Protein AF-A0A8C6MHV3-F1 (afdb_monomer_lite)

Radius of gyration: 61.83 Å; chains: 1; bounding box: 178×112×136 Å

InterPro domains:
  IPR000742 EGF-like domain [SM00181] (736-779)
  IPR000742 EGF-like domain [SM00181] (782-827)
  IPR000742 EGF-like domain [SM00181] (844-886)
  IPR000742 EGF-like domain [SM00181] (901-938)
  IPR000742 EGF-like domain [SM00181] (980-1028)
  IPR000742 EGF-like domain [SM00181] (1046-1090)
  IPR002049 Laminin-type EGF domain [PF00053] (260-309)
  IPR002049 Laminin-type EGF domain [PF00053] (383-432)
  IPR002049 Laminin-type EGF domain [PF00053] (435-475)
  IPR002049 Laminin-type EGF domain [PF00053] (484-522)
  IPR002049 Laminin-type EGF domain [PF00053] (687-732)
  IPR002049 Laminin-type EGF domain [PF00053] (735-776)
  IPR002049 Laminin-type EGF domain [PF00053] (829-885)
  IPR002049 Laminin-type EGF domain [PF00053] (888-937)
  IPR002049 Laminin-type EGF domain [PF00053] (940-989)
  IPR002049 Laminin-type EGF domain [PF00053] (997-1038)
  IPR002049 Laminin-type EGF domain [PF00053] (1045-1085)
  IPR002049 Laminin-type EGF domain [PS01248] (403-437)
  IPR002049 Laminin-type EGF domain [PS01248] (453-486)
  IPR002049 Laminin-type EGF domain [PS01248] (797-831)

Sequence (1279 aa):
SWTLPRLPFVTDSDHEEQCIGSSCHPRVGDLMIGRAAQLSASSTCGLKGPQNYCIIGYLEGQEKCFTCDSRLPYHRNNPNSHHIENIISTSDHTGRRKWWQSENGVHQVSIQLDLEAMFQFSHLVLTFKSFRPAAMLVEQSKDFGQSWKVIRYFAEDCAVHFPSVPDEPAWNIDNVVCDSRYSSPEPSTGGEVVLKALDPVFEIENPNAPEIQNLITLTNIRVNFTRLFTLGDTLLARRRRNPHVKYYYSLYNMVVQGRCFCNGHASRCVPEDRGRGDVHGRCVCQHNTAGKNCERCQEFYNDSPWKPGGQYTSNTCKRCNCHGHSDSCHFDADRYAATSGVSGGVCDDCRHNKTGPQCELCRPFLYQNPQRAMDDPHACIPCDCDPAGSLGDGLCDASSGQCFCKEHVEGQRCDRCKQGFFNLRQDSPTGCQECECHSLGSVGSCDQWTGSCECMPLASGPHCDRCVVSFWGLGNSVFSCSPCECDIGGAHNHTCFPEDGQCHCLPNIVGQHCSDPAHGYFLPSLNYFLYEAEHATPMTGGNSIPPRASSSVSPLWTGLGFVRVVDGAGLVFTVENLPASMEYQLVIHYEPEFTENTNSMPLFPSLDTRLRCFGRQVHSCFVFQMGLIPRIDSVQDFCSQRVLDSYHRFDCIGLAARPGSQDALPKVCEQLIKSLSARIHHGAIACRCNVIGSLRPACSKLGGFCECKPNVIGRCCDTCAPLTFGFGPEGCTRCECDPRGSVSEMCDQVRGQCACRSQIKGRRCDQCQSGLWGFPLCRLCDCNGLSEVCEELTGECVNCREHAAGPSCNRCEVGYYGNPVSGQSCQPCMCPDSLSSGRFFATSCQQDLKSSSVMCFCWEGHTGAHCDQCSPGFYGNLTLPGAHCQPCPCNNNIDPDDRDACDSLTGKCLHCLHNTRGPQCQHCILGYYGNALQSDCKECSCDRRGTEVGHCHQGRPCFCDPTTGQCPCRTRVAGVLCDECEDGSWDLSGALECQACRCDPANSISNICDKVTGQCPCHPGFGGRQCDKCGDSYFGNPDLQCLSCDCNLEGSEHPPCNPETGECLCRAGVAGISCDECAPGYESEFPSCKKCHPCTSLWIQNVTNAQKAAQRMKTFISHHGNNQHPPGSHYWQQMLAMYPKLDALANLTCLSLSKVENMEKLYLQIRIRNSNKVTMDSIDTRQEIKLKLSMCRNRGNLAALEQKVKELSEIKLNQKVRKHSPHQYLSFILFFIFRFYSVLKMEAMEQLLGLKPDICHFVHLKLSRFQFVCLLLSLPYCE

Foldseek 3Di:
DDDDDDDDDDDPDCDDPAPPFFFAFADKFFPLFLQLVQKDKPFFAQCVHKDWFFEPPDLDDDRPIDIAHQVDDPDPVRPRHAGPSQQSDQADPVRDGGKTWGAFPDQKMKIKGFAPAKWFFFKKKFWWAAFAFQWKWKWFAAPRPPDIDTQEIEHCDCCVPPVPFACDDDPDFLHHHYDHPQNDRPPRGRRMDMDGLGDPVDDDPDCPDVSNVVSGMGRMMMMIRRGWDDLPVVVDPDDDDDRRSHIITMTRHMTTMTAAAQLRFAHAADAPDPTDGDHHHAGPGHLQADDRNSPGHHFQQAFAGAHGTDRRGNRRGHGAAQLQQASGWHFAPVVCVVVVNGTRTAGPDGALQFDDRSSQFHHWQWAADPVDDSNDSPRTDGAQADLQFAPPRWTAGRHPSQGHGAQQFDDSRSPAGDQQWADAGSPDNNRTHGALAPCLFFPGGADRHPRATHGAPQFDDRSRHFGDFQWAQQNPDPRRTHGQQAQLQFAPDSGADRYQSAGHGFPQFDDRRSQFGHWQWAFEFQQLAKDWQVPWDKPDDKDDDQDDDDPDDDDQADDRHWIKFFPPIDTHDDDDDFLDDWDWDKDWDKAFDFDDDDDDDDDDDDDDDDDDPDDPGTGIMTTTMMTIGGDPVRQPPRDDPVLVVVCVVQPLVVQRSGPPNPVPRDPSSVSSRSSSRSNSNRGTGGLQADPQFAPDSGADNYNSAGHGAPQFDDSRSPAGHFQWADRGNRHTHGLQADPLFAPDSGADRHQSATHGDPQFDDSRSFWGNWQWADPPVTDGAQQLPQASTADRYQSAGPPGPQQFDDRNSAAGHFQWHFGVNVPTGTHGDPLPHGPVQLLQFARHWYQDPPPRDIAGHGDQQFDDRSSQFGAAQWAWDSVDRNIDTDGQQQLPQFDSNDNQQADRHPSQGDDGHLQADDRNSQFHHFQWADGSNVSPTHGLQADCLFADCVQPDDPDHGGADRYQSAGHGDDQFDDSRSPFGHFQFADSPDPDDGHGLQADPVFAPDSGADRYQSATHGDQQFGDNRSCAGDLQWADHSVPGTHGLLADPLFADPSQADRHPSFGHGDDQFDDRNSFAGDPQFDGDPPCRHHDDPVVVVVCVVLVVQLVVLVVVVVVVVVVPPDDDDPDDPVVVVVVVCVVVSVVSNPDDDDDPVVVVVVVVVVVVVPPDDDDDDDDDDDDDDPDVVDVVDDDDDDDDDPCVVVVPPDDDDDDDDDDDDDDDDDDDDDDPDDDDDDDDDDDDDDDDDDDDDDDDDDDDDDDDDDDDDDDDDDDDDDDDDD

Secondary structure (DSSP, 8-state):
----PPPPPPPS--------SS-B-PPPEETTTT-GGGEEES--TTTTS-EEEE-TT-SSS---EEEE-TTS--BTTBTT---GGGGG-SB-TT-PBP-EEPPTT-S-EEEEEEEEEEEEEEEEEEEESS---SEEEEEEESSSSSS-EEEEEEESSHHHH-TTS--SPPSSTT---B-GGGTSS-STTT-EEEEESS-TTS--S-TTSHHHHHHHEEEEEEEEEEE----SGGG---SSS-GGGG---EEEEEEEEEEE--TTB-S-EE-SSS---S--SEE---TTEESSSS-EEPTT--SS---PPBTTB--PPPPP--TTT-S-EEE-HHHHHHTTTS--EEE-S--TTEESTTS-EEPTTEEE-TTS-TT-TT-EEE----TTTBSTTT-B-TTT--B-B-TTEESTTS-EEPTTEE---TT-SSSSEE----TTTBSS---TTT----BPTTEESTT--EEPTTEE-TTSSTTSSEE----TTTEEEEEE-TTT--EEEPTTEESTTS-EEPTTEEBPPTT-EEEEGGGSEESSS--B------SSS--S-SSS--EEEETT--EE------SS---EEEEEEEEEEE-------PPP----SS----STTEEEEEEEEEEEEEPGGGSTT---HHHHHHHHHTTHHHHHTSTT-GGG--HHHHHHHHHHHHHHHTSPEE----TTTEEEEEE-TBTT-EEEPTTEETTTT-EEPTTEEEEETTEEEE----TTTEEEEEE-TTT--EEEPTTEESTTS-EEPTTEESTTS-EE---TTT-S-B-TTT-PBSS-STTEESTTS-EEPTTEEEEGGGTEEEEE--SBS-GGGT-B-EEEEEE-TTT--EEEEEPTTEESTTS-EE-TTEE--TTSTT---EE--STT-S-TT-TTSB-TTT--BSS--TTEESTTS-EEPTTEEEEGGGTEEEE----TTTB-TTTS-TTSPPP--TTT----B-TTEESTTS-EEPTTEE-TTSSSS-EE----TTTBS-S---TTT----BPTTEESTTS-EE-TTEEEETTTEEEE----TTTEEEEEE-TTT--EEE-TTEESTTS-EEPBTB-S-TTT-PBPPTTHHHHHHHHHHHHHHHHHHHHHHHHGGGS---TT-HHHHHHHHHHHHHHHHHT-PPPPGGGTHHHHHHHTTT--S-------------S--SSSSSS-------TTSTTTSSS------------------------------------------------------------------------

Organism: Nothobranchius furzeri (NCBI:txid105023)

Structure (mmCIF, N/CA/C/O backbone):
data_AF-A0A8C6MHV3-F1
#
_entry.id   AF-A0A8C6MHV3-F1
#
loop_
_atom_site.group_PDB
_atom_site.id
_atom_site.type_symbol
_atom_site.label_atom_id
_atom_site.label_alt_id
_atom_site.label_comp_id
_atom_site.label_asym_id
_atom_site.label_entity_id
_atom_site.label_seq_id
_atom_site.pdbx_PDB_ins_code
_atom_site.Cartn_x
_atom_site.Cartn_y
_atom_site.Cartn_z
_atom_site.occupancy
_atom_site.B_iso_or_equiv
_atom_site.auth_seq_id
_atom_site.auth_comp_id
_atom_site.auth_asym_id
_atom_site.auth_atom_id
_atom_site.pdbx_PDB_model_num
ATOM 1 N N . SER A 1 1 ? -44.857 58.682 -9.920 1.00 34.38 1 SER A N 1
ATOM 2 C CA . SER A 1 1 ? -43.940 57.523 -9.992 1.00 34.38 1 SER A CA 1
ATOM 3 C C . SER A 1 1 ? -42.535 58.016 -9.656 1.00 34.38 1 SER A C 1
ATOM 5 O O . SER A 1 1 ? -42.268 59.186 -9.883 1.00 34.38 1 SER A O 1
ATOM 7 N N . TRP A 1 2 ? -41.634 57.243 -9.048 1.00 26.95 2 TRP A N 1
ATOM 8 C CA . TRP A 1 2 ? -41.628 55.792 -8.790 1.00 26.95 2 TRP A CA 1
ATOM 9 C C . TRP A 1 2 ? -41.493 55.450 -7.290 1.00 26.95 2 TRP A C 1
ATOM 11 O O . TRP A 1 2 ? -41.221 56.322 -6.472 1.00 26.95 2 TRP A O 1
ATOM 21 N N . THR A 1 3 ? -41.711 54.181 -6.937 1.00 28.12 3 THR A N 1
ATOM 22 C CA . THR A 1 3 ? -41.686 53.640 -5.563 1.00 28.12 3 THR A CA 1
ATOM 23 C C . THR A 1 3 ? -40.569 52.613 -5.378 1.00 28.12 3 THR A C 1
ATOM 25 O O . THR A 1 3 ? -40.402 51.750 -6.238 1.00 28.12 3 THR A O 1
ATOM 28 N N . LEU A 1 4 ? -39.882 52.638 -4.231 1.00 25.67 4 LEU A N 1
ATOM 29 C CA . LEU A 1 4 ? -38.910 51.617 -3.809 1.00 25.67 4 LEU A CA 1
ATOM 30 C C . LEU A 1 4 ? -39.491 50.740 -2.675 1.00 25.67 4 LEU A C 1
ATOM 32 O O . LEU A 1 4 ? -39.818 51.283 -1.617 1.00 25.67 4 LEU A O 1
ATOM 36 N N . PRO A 1 5 ? -39.636 49.411 -2.864 1.00 36.84 5 PRO A N 1
ATOM 37 C CA . PRO A 1 5 ? -40.006 48.468 -1.803 1.00 36.84 5 PRO A CA 1
ATOM 38 C C . PRO A 1 5 ? -38.814 48.059 -0.915 1.00 36.84 5 PRO A C 1
ATOM 40 O O . PRO A 1 5 ? -37.669 48.423 -1.170 1.00 36.84 5 PRO A O 1
ATOM 43 N N . ARG A 1 6 ? -39.095 47.299 0.152 1.00 29.53 6 ARG A N 1
ATOM 44 C CA . ARG A 1 6 ? -38.130 46.924 1.204 1.00 29.53 6 ARG A CA 1
ATOM 45 C C . ARG A 1 6 ? -37.440 45.581 0.938 1.00 29.53 6 ARG A C 1
ATOM 47 O O . ARG A 1 6 ? -38.070 44.655 0.438 1.00 29.53 6 ARG A O 1
ATOM 54 N N . LEU A 1 7 ? -36.190 45.467 1.390 1.00 28.27 7 LEU A N 1
ATOM 55 C CA . LEU A 1 7 ? -35.489 44.193 1.594 1.00 28.27 7 LEU A CA 1
ATOM 56 C C . LEU A 1 7 ? -36.081 43.420 2.793 1.00 28.27 7 LEU A C 1
ATOM 58 O O . LEU A 1 7 ? -36.491 44.057 3.770 1.00 28.27 7 LEU A O 1
ATOM 62 N N . PRO A 1 8 ? -36.080 42.074 2.775 1.00 30.84 8 PRO A N 1
ATOM 63 C CA . PRO A 1 8 ? -36.227 41.273 3.984 1.00 30.84 8 PRO A CA 1
ATOM 64 C C . PRO A 1 8 ? -34.915 41.271 4.787 1.00 30.84 8 PRO A C 1
ATOM 66 O O . PRO A 1 8 ? -33.832 41.160 4.218 1.00 30.84 8 PRO A O 1
ATOM 69 N N . PHE A 1 9 ? -35.011 41.351 6.115 1.00 26.53 9 PHE A N 1
ATOM 70 C CA . PHE A 1 9 ? -33.899 40.986 6.997 1.00 26.53 9 PHE A CA 1
ATOM 71 C C . PHE A 1 9 ? -33.810 39.457 7.068 1.00 26.53 9 PHE A C 1
ATOM 73 O O . PHE A 1 9 ? -34.800 38.806 7.402 1.00 26.53 9 PHE A O 1
ATOM 80 N N . VAL A 1 10 ? -32.628 38.905 6.801 1.00 26.05 10 VAL A N 1
ATOM 81 C CA . VAL A 1 10 ? -32.250 37.539 7.194 1.00 26.05 10 VAL A CA 1
ATOM 82 C C . VAL A 1 10 ? -31.371 37.651 8.440 1.00 26.05 10 VAL A C 1
ATOM 84 O O . VAL A 1 10 ? -30.614 38.613 8.578 1.00 26.05 10 VAL A O 1
ATOM 87 N N . THR A 1 11 ? -31.528 36.725 9.381 1.00 27.83 11 THR A N 1
ATOM 88 C CA . THR A 1 11 ? -30.766 36.699 10.635 1.00 27.83 11 THR A CA 1
ATOM 89 C C . THR A 1 11 ? -29.360 36.150 10.431 1.00 27.83 11 THR A C 1
ATOM 91 O O . THR A 1 11 ? -29.161 35.197 9.683 1.00 27.83 11 THR A O 1
ATOM 94 N N . ASP A 1 12 ? -28.401 36.735 11.140 1.00 30.34 12 ASP A N 1
ATOM 95 C CA . ASP A 1 12 ? -26.990 36.359 11.104 1.00 30.34 12 ASP A CA 1
ATOM 96 C C . ASP A 1 12 ? -26.746 35.073 11.920 1.00 30.34 12 ASP A C 1
ATOM 98 O O . ASP A 1 12 ? -26.556 35.120 13.137 1.00 30.34 12 ASP A O 1
ATOM 102 N N . SER A 1 13 ? -26.871 33.909 11.268 1.00 34.00 13 SER A N 1
ATOM 103 C CA . SER A 1 13 ? -26.601 32.595 11.884 1.00 34.00 13 SER A CA 1
ATOM 104 C C . SER A 1 13 ? -26.110 31.488 10.937 1.00 34.00 13 SER A C 1
ATOM 106 O O . SER A 1 13 ? -25.769 30.414 11.424 1.00 34.00 13 SER A O 1
ATOM 108 N N . ASP A 1 14 ? -26.054 31.718 9.619 1.00 30.73 14 ASP A N 1
ATOM 109 C CA . ASP A 1 14 ? -25.659 30.717 8.610 1.00 30.73 14 ASP A CA 1
ATOM 110 C C . ASP A 1 14 ? -24.296 31.058 7.971 1.00 30.73 14 ASP A C 1
ATOM 112 O O . ASP A 1 14 ? -24.204 31.396 6.790 1.00 30.73 14 ASP A O 1
ATOM 116 N N . HIS A 1 15 ? -23.214 30.959 8.751 1.00 35.28 15 HIS A N 1
ATOM 117 C CA . HIS A 1 15 ? -21.854 30.898 8.197 1.00 35.28 15 HIS A CA 1
ATOM 118 C C . HIS A 1 15 ? -21.522 29.454 7.772 1.00 35.28 15 HIS A C 1
ATOM 120 O O . HIS A 1 15 ? -21.782 28.499 8.502 1.00 35.28 15 HIS A O 1
ATOM 126 N N . GLU A 1 16 ? -20.982 29.286 6.565 1.00 41.66 16 GLU A N 1
ATOM 127 C CA . GLU A 1 16 ? -21.035 28.018 5.824 1.00 41.66 16 GLU A CA 1
ATOM 128 C C . GLU A 1 16 ? -20.054 26.925 6.313 1.00 41.66 16 GLU A C 1
ATOM 130 O O . GLU A 1 16 ? -18.847 27.010 6.089 1.00 41.66 16 GLU A O 1
ATOM 135 N N . GLU A 1 17 ? -20.573 25.818 6.864 1.00 55.84 17 GLU A N 1
ATOM 136 C CA . GLU A 1 17 ? -19.813 24.573 7.114 1.00 55.84 17 GLU A CA 1
ATOM 137 C C . GLU A 1 17 ? -19.544 23.784 5.803 1.00 55.84 17 GLU A C 1
ATOM 139 O O . GLU A 1 17 ? -20.062 22.680 5.589 1.00 55.84 17 GLU A O 1
ATOM 144 N N . GLN A 1 18 ? -18.739 24.352 4.896 1.00 62.19 18 GLN A N 1
ATOM 145 C CA . GLN A 1 18 ? -18.209 23.647 3.716 1.00 62.19 18 GLN A CA 1
ATOM 146 C C . GLN A 1 18 ? -17.041 22.713 4.090 1.00 62.19 18 GLN A C 1
ATOM 148 O O . GLN A 1 18 ? -16.280 22.979 5.021 1.00 62.19 18 GLN A O 1
ATOM 153 N N . CYS A 1 19 ? -16.866 21.619 3.345 1.00 71.31 19 CYS A N 1
ATOM 154 C CA . CYS A 1 19 ? -15.790 20.649 3.567 1.00 71.31 19 CYS A CA 1
ATOM 155 C C . CYS A 1 19 ? -14.467 21.136 2.942 1.00 71.31 19 CYS A C 1
ATOM 157 O O . CYS A 1 19 ? -14.084 20.744 1.839 1.00 71.31 19 CYS A O 1
ATOM 159 N N . ILE A 1 20 ? -13.774 22.047 3.632 1.00 69.19 20 ILE A N 1
ATOM 160 C CA . ILE A 1 20 ? -12.555 22.693 3.122 1.00 69.19 20 ILE A CA 1
ATOM 161 C C . ILE A 1 20 ? -11.342 21.753 3.260 1.00 69.19 20 ILE A C 1
ATOM 163 O O . ILE A 1 20 ? -10.628 21.761 4.259 1.00 69.19 20 ILE A O 1
ATOM 167 N N . GLY A 1 21 ? -11.090 20.953 2.220 1.00 65.19 21 GLY A N 1
ATOM 168 C CA . GLY A 1 21 ? -9.823 20.238 1.997 1.00 65.19 21 GLY A CA 1
ATOM 169 C C . GLY A 1 21 ? -9.618 18.918 2.757 1.00 65.19 21 GLY A C 1
ATOM 170 O O . GLY A 1 21 ? -8.685 18.183 2.433 1.00 65.19 21 GLY A O 1
ATOM 171 N N . SER A 1 22 ? -10.488 18.573 3.705 1.00 76.81 22 SER A N 1
ATOM 172 C CA . SER A 1 22 ? -10.397 17.369 4.548 1.00 76.81 22 SER A CA 1
ATOM 173 C C . SER A 1 22 ? -11.711 16.576 4.588 1.00 76.81 22 SER A C 1
ATOM 175 O O . SER A 1 22 ? -12.739 17.023 4.081 1.00 76.81 22 SER A O 1
ATOM 177 N N . SER A 1 23 ? -11.690 15.376 5.179 1.00 83.62 23 SER A N 1
ATOM 178 C CA . SER A 1 23 ? -12.898 14.580 5.431 1.00 83.62 23 SER A CA 1
ATOM 179 C C . SER A 1 23 ? -13.879 15.293 6.369 1.00 83.62 23 SER A C 1
ATOM 181 O O . SER A 1 23 ? -13.480 15.780 7.428 1.00 83.62 23 SER A O 1
ATOM 183 N N . CYS A 1 24 ? -15.169 15.271 6.041 1.00 86.31 24 CYS A N 1
ATOM 184 C CA . CYS A 1 24 ? -16.237 15.884 6.829 1.00 86.31 24 CYS A CA 1
ATOM 185 C C . CYS A 1 24 ? -17.376 14.894 7.123 1.00 86.31 24 CYS A C 1
ATOM 187 O O . CYS A 1 24 ? -17.689 14.019 6.312 1.00 86.31 24 CYS A O 1
ATOM 189 N N . HIS A 1 25 ? -18.001 15.032 8.296 1.00 85.56 25 HIS A N 1
ATOM 190 C CA . HIS A 1 25 ? -19.043 14.120 8.773 1.00 85.56 25 HIS A CA 1
ATOM 191 C C . HIS A 1 25 ? -20.225 14.879 9.396 1.00 85.56 25 HIS A C 1
ATOM 193 O O . HIS A 1 25 ? -19.996 15.907 10.037 1.00 85.56 25 HIS A O 1
ATOM 199 N N . PRO A 1 26 ? -21.461 14.349 9.312 1.00 87.06 26 PRO A N 1
ATOM 200 C CA . PRO A 1 26 ? -22.617 14.929 9.990 1.00 87.06 26 PRO A CA 1
ATOM 201 C C . PRO A 1 26 ? -22.541 14.841 11.520 1.00 87.06 26 PRO A C 1
ATOM 203 O O . PRO A 1 26 ? -21.836 14.001 12.091 1.00 87.06 26 PRO A O 1
ATOM 206 N N . ARG A 1 27 ? -23.327 15.696 12.183 1.00 85.00 27 ARG A N 1
ATOM 207 C CA . ARG A 1 27 ? -23.503 15.710 13.644 1.00 85.00 27 ARG A CA 1
ATOM 208 C C . ARG A 1 27 ? -24.203 14.428 14.134 1.00 85.00 27 ARG A C 1
ATOM 210 O O . ARG A 1 27 ? -24.940 13.788 13.384 1.00 85.00 27 ARG A O 1
ATOM 217 N N . VAL A 1 28 ? -23.939 14.055 15.387 1.00 87.25 28 VAL A N 1
ATOM 218 C CA . VAL A 1 28 ? -24.503 12.870 16.064 1.00 87.25 28 VAL A CA 1
ATOM 219 C C . VAL A 1 28 ? -25.792 13.252 16.797 1.00 87.25 28 VAL A C 1
ATOM 221 O O . VAL A 1 28 ? -25.876 14.349 17.350 1.00 87.25 28 VAL A O 1
ATOM 224 N N . GLY A 1 29 ? -26.778 12.356 16.813 1.00 88.25 29 GLY A N 1
ATOM 225 C CA . GLY A 1 29 ? -28.032 12.506 17.550 1.00 88.25 29 GLY A CA 1
ATOM 226 C C . GLY A 1 29 ? -28.840 11.206 17.599 1.00 88.25 29 GLY A C 1
ATOM 227 O O . GLY A 1 29 ? -28.384 10.157 17.140 1.00 88.25 29 GLY A O 1
ATOM 228 N N . ASP A 1 30 ? -30.052 11.268 18.153 1.00 89.88 30 ASP A N 1
ATOM 229 C CA . ASP A 1 30 ? -30.935 10.102 18.255 1.00 89.88 30 ASP A CA 1
ATOM 230 C C . ASP A 1 30 ? -31.690 9.855 16.939 1.00 89.88 30 ASP A C 1
ATOM 232 O O . ASP A 1 30 ? -32.471 10.689 16.473 1.00 89.88 30 ASP A O 1
ATOM 236 N N . LEU A 1 31 ? -31.468 8.682 16.347 1.00 90.12 31 LEU A N 1
ATOM 237 C CA . LEU A 1 31 ? -32.090 8.250 15.099 1.00 90.12 31 LEU A CA 1
ATOM 238 C C . LEU A 1 31 ? -33.596 7.987 15.257 1.00 90.12 31 LEU A C 1
ATOM 240 O O . LEU A 1 31 ? -34.322 8.035 14.266 1.00 90.12 31 LEU A O 1
ATOM 244 N N . MET A 1 32 ? -34.087 7.759 16.478 1.00 87.62 32 MET A N 1
ATOM 245 C CA . MET A 1 32 ? -35.509 7.524 16.761 1.00 87.62 32 MET A CA 1
ATOM 246 C C . MET A 1 32 ? -36.379 8.768 16.506 1.00 87.62 32 MET A C 1
ATOM 248 O O . MET A 1 32 ? -37.568 8.656 16.188 1.00 87.62 32 MET A O 1
ATOM 252 N N . ILE A 1 33 ? -35.803 9.970 16.620 1.00 85.00 33 ILE A N 1
ATOM 253 C CA . ILE A 1 33 ? -36.538 11.235 16.518 1.00 85.00 33 ILE A CA 1
ATOM 254 C C . ILE A 1 33 ? -37.039 11.446 15.082 1.00 85.00 33 ILE A C 1
ATOM 256 O O . ILE A 1 33 ? -36.266 11.569 14.133 1.00 85.00 33 ILE A O 1
ATOM 260 N N . GLY A 1 34 ? -38.365 11.513 14.937 1.00 80.19 34 GLY A N 1
ATOM 261 C CA . GLY A 1 34 ? -39.057 11.660 13.652 1.00 80.19 34 GLY A CA 1
ATOM 262 C C . GLY A 1 34 ? -39.411 10.340 12.953 1.00 80.19 34 GLY A C 1
ATOM 263 O O . GLY A 1 34 ? -40.147 10.375 11.971 1.00 80.19 34 GLY A O 1
ATOM 264 N N . ARG A 1 35 ? -38.970 9.182 13.469 1.00 87.19 35 ARG A N 1
ATOM 265 C CA . ARG A 1 35 ? -39.099 7.863 12.809 1.00 87.19 35 ARG A CA 1
ATOM 266 C C . ARG A 1 35 ? -40.229 6.977 13.352 1.00 87.19 35 ARG A C 1
ATOM 268 O O . ARG A 1 35 ? -40.180 5.757 13.257 1.00 87.19 35 ARG A O 1
ATOM 275 N N . ALA A 1 36 ? -41.293 7.584 13.885 1.00 85.56 36 ALA A N 1
ATOM 276 C CA . ALA A 1 36 ? -42.424 6.865 14.490 1.00 85.56 36 ALA A CA 1
ATOM 277 C C . ALA A 1 36 ? -43.109 5.854 13.551 1.00 85.56 36 ALA A C 1
ATOM 279 O O . ALA A 1 36 ? -43.480 4.772 13.990 1.00 85.56 36 ALA A O 1
ATOM 280 N N . ALA A 1 37 ? -43.225 6.171 12.257 1.00 85.00 37 ALA A N 1
ATOM 281 C CA . ALA A 1 37 ? -43.827 5.280 11.259 1.00 85.00 37 ALA A CA 1
ATOM 282 C C . ALA A 1 37 ? -42.904 4.129 10.796 1.00 85.00 37 ALA A C 1
ATOM 284 O O . ALA A 1 37 ? -43.370 3.205 10.136 1.00 85.00 37 ALA A O 1
ATOM 285 N N . GLN A 1 38 ? -41.611 4.190 11.129 1.00 89.62 38 GLN A N 1
ATOM 286 C CA . GLN A 1 38 ? -40.579 3.188 10.814 1.00 89.62 38 GLN A CA 1
ATOM 287 C C . GLN A 1 38 ? -40.288 2.248 11.994 1.00 89.62 38 GLN A C 1
ATOM 289 O O . GLN A 1 38 ? -39.409 1.390 11.918 1.00 89.62 38 GLN A O 1
ATOM 294 N N . LEU A 1 39 ? -40.990 2.443 13.109 1.00 93.38 39 LEU A N 1
ATOM 295 C CA . LEU A 1 39 ? -40.796 1.718 14.350 1.00 93.38 39 LEU A CA 1
ATOM 296 C C . LEU A 1 39 ? -41.950 0.729 14.539 1.00 93.38 39 LEU A C 1
ATOM 298 O O . LEU A 1 39 ? -43.117 1.117 14.581 1.00 93.38 39 LEU A O 1
ATOM 302 N N . SER A 1 40 ? -41.627 -0.553 14.672 1.00 94.69 40 SER A N 1
ATOM 303 C CA . SER A 1 40 ? -42.602 -1.637 14.784 1.00 94.69 40 SER A CA 1
ATOM 304 C C . SER A 1 40 ? -42.342 -2.521 16.004 1.00 94.69 40 SER A C 1
ATOM 306 O O . SER A 1 40 ? -41.223 -2.622 16.507 1.00 94.69 40 SER A O 1
ATOM 308 N N . ALA A 1 41 ? -43.400 -3.169 16.492 1.00 96.31 41 ALA A N 1
ATOM 309 C CA . ALA A 1 41 ? -43.319 -4.188 17.530 1.00 96.31 41 ALA A CA 1
ATOM 310 C C . ALA A 1 41 ? -44.232 -5.363 17.178 1.00 96.31 41 ALA A C 1
ATOM 312 O O . ALA A 1 41 ? -45.390 -5.178 16.804 1.00 96.31 41 ALA A O 1
ATOM 313 N N . SER A 1 42 ? -43.710 -6.577 17.332 1.00 95.81 42 SER A N 1
ATOM 314 C CA . SER A 1 42 ? -44.415 -7.834 17.023 1.00 95.81 42 SER A CA 1
ATOM 315 C C . SER A 1 42 ? -45.604 -8.129 17.947 1.00 95.81 42 SER A C 1
ATOM 317 O O . SER A 1 42 ? -46.501 -8.886 17.583 1.00 95.81 42 SER A O 1
ATOM 319 N N . SER A 1 43 ? -45.634 -7.518 19.133 1.00 95.00 43 SER A N 1
ATOM 320 C CA . SER A 1 43 ? -46.727 -7.619 20.098 1.00 95.00 43 SER A CA 1
ATOM 321 C C . SER A 1 43 ? -46.997 -6.255 20.731 1.00 95.00 43 SER A C 1
ATOM 323 O O . SER A 1 43 ? -46.072 -5.484 20.983 1.00 95.00 43 SER A O 1
ATOM 325 N N . THR A 1 44 ? -48.263 -5.918 20.974 1.00 95.19 44 THR A N 1
ATOM 326 C CA . THR A 1 44 ? -48.683 -4.695 21.682 1.00 95.19 44 THR A CA 1
ATOM 327 C C . THR A 1 44 ? -50.051 -4.936 22.314 1.00 95.19 44 THR A C 1
ATOM 329 O O . THR A 1 44 ? -50.952 -5.458 21.652 1.00 95.19 44 THR A O 1
ATOM 332 N N . CYS A 1 45 ? -50.221 -4.572 23.585 1.00 94.06 45 CYS A N 1
ATOM 333 C CA . CYS A 1 45 ? -51.464 -4.825 24.304 1.00 94.06 45 CYS A CA 1
ATOM 334 C C . CYS A 1 45 ? -52.652 -4.041 23.726 1.00 94.06 45 CYS A C 1
ATOM 336 O O . CYS A 1 45 ? -52.512 -2.954 23.163 1.00 94.06 45 CYS A O 1
ATOM 338 N N . GLY A 1 46 ? -53.855 -4.591 23.883 1.00 92.19 46 GLY A N 1
ATOM 339 C CA . GLY A 1 46 ? -55.117 -3.911 23.571 1.00 92.19 46 GLY A CA 1
ATOM 340 C C . GLY A 1 46 ? -55.501 -3.809 22.084 1.00 92.19 46 GLY A C 1
ATOM 341 O O . GLY A 1 46 ? -56.649 -3.481 21.797 1.00 92.19 46 GLY A O 1
ATOM 342 N N . LEU A 1 47 ? -54.609 -4.127 21.131 1.00 90.50 47 LEU A N 1
ATOM 343 C CA . LEU A 1 47 ? -54.840 -3.946 19.680 1.00 90.50 47 LEU A CA 1
ATOM 344 C C . LEU A 1 47 ? -56.144 -4.583 19.154 1.00 90.50 47 LEU A C 1
ATOM 346 O O . LEU A 1 47 ? -56.823 -4.011 18.304 1.00 90.50 47 LEU A O 1
ATOM 350 N N . LYS A 1 48 ? -56.498 -5.779 19.639 1.00 87.56 48 LYS A N 1
ATOM 351 C CA . LYS A 1 48 ? -57.677 -6.551 19.185 1.00 87.56 48 LYS A CA 1
ATOM 352 C C . LYS A 1 48 ? -58.944 -6.259 20.008 1.00 87.56 48 LYS A C 1
ATOM 354 O O . LYS A 1 48 ? -60.004 -6.808 19.723 1.00 87.56 48 LYS A O 1
ATOM 359 N N . GLY A 1 49 ? -58.834 -5.426 21.040 1.00 88.06 49 GLY A N 1
ATOM 360 C CA . GLY A 1 49 ? -59.843 -5.218 22.078 1.00 88.06 49 GLY A CA 1
ATOM 361 C C . GLY A 1 49 ? -59.179 -5.020 23.447 1.00 88.06 49 GLY A C 1
ATOM 362 O O . GLY A 1 49 ? -58.053 -5.488 23.629 1.00 88.06 49 GLY A O 1
ATOM 363 N N . PRO A 1 50 ? -59.840 -4.351 24.411 1.00 90.38 50 PRO A N 1
ATOM 364 C CA . PRO A 1 50 ? -59.198 -3.947 25.661 1.00 90.38 50 PRO A CA 1
ATOM 365 C C . PRO A 1 50 ? -58.663 -5.135 26.476 1.00 90.38 50 PRO A C 1
ATOM 367 O O . PRO A 1 50 ? -59.376 -6.113 26.704 1.00 90.38 50 PRO A O 1
ATOM 370 N N . GLN A 1 51 ? -57.417 -5.039 26.940 1.00 90.06 51 GLN A N 1
ATOM 371 C CA . GLN A 1 51 ? -56.729 -6.081 27.709 1.00 90.06 51 GLN A CA 1
ATOM 372 C C . GLN A 1 51 ? -56.382 -5.570 29.109 1.00 90.06 51 GLN A C 1
ATOM 374 O O . GLN A 1 51 ? -55.729 -4.539 29.248 1.00 90.06 51 GLN A O 1
ATOM 379 N N . ASN A 1 52 ? -56.769 -6.300 30.156 1.00 88.19 52 ASN A N 1
ATOM 380 C CA . ASN A 1 52 ? -56.379 -5.951 31.524 1.00 88.19 52 ASN A CA 1
ATOM 381 C C . ASN A 1 52 ? -54.959 -6.443 31.827 1.00 88.19 52 ASN A C 1
ATOM 383 O O . ASN A 1 52 ? -54.640 -7.602 31.562 1.00 88.19 52 ASN A O 1
ATOM 387 N N . TYR A 1 53 ? -54.133 -5.578 32.408 1.00 87.75 53 TYR A N 1
ATOM 388 C CA . TYR A 1 53 ? -52.760 -5.855 32.831 1.00 87.75 53 TYR A CA 1
ATOM 389 C C . TYR A 1 53 ? -52.533 -5.303 34.242 1.00 87.75 53 TYR A C 1
ATOM 391 O O . TYR A 1 53 ? -53.166 -4.323 34.627 1.00 87.75 53 TYR A O 1
ATOM 399 N N . CYS A 1 54 ? -51.640 -5.903 35.024 1.00 83.00 54 CYS A N 1
ATOM 400 C CA . CYS A 1 54 ? -51.421 -5.526 36.422 1.00 83.00 54 CYS A CA 1
ATOM 401 C C . CYS A 1 54 ? -49.940 -5.225 36.672 1.00 83.00 54 CYS A C 1
ATOM 403 O O . CYS A 1 54 ? -49.091 -6.080 36.431 1.00 83.00 54 CYS A O 1
ATOM 405 N N . ILE A 1 55 ? -49.633 -4.020 37.163 1.00 76.62 55 ILE A N 1
ATOM 406 C CA . ILE A 1 55 ? -48.250 -3.602 37.427 1.00 76.62 55 ILE A CA 1
ATOM 407 C C . ILE A 1 55 ? -47.793 -4.201 38.764 1.00 76.62 55 ILE A C 1
ATOM 409 O O . ILE A 1 55 ? -48.316 -3.827 39.815 1.00 76.62 55 ILE A O 1
ATOM 413 N N . ILE A 1 56 ? -46.785 -5.079 38.739 1.00 69.62 56 ILE A N 1
ATOM 414 C CA . ILE A 1 56 ? -46.108 -5.584 39.946 1.00 69.62 56 ILE A CA 1
ATOM 415 C C . ILE A 1 56 ? -45.165 -4.489 40.490 1.00 69.62 56 ILE A C 1
ATOM 417 O O . ILE A 1 56 ? -43.952 -4.553 40.321 1.00 69.62 56 ILE A O 1
ATOM 421 N N . GLY A 1 57 ? -45.739 -3.434 41.074 1.00 57.19 57 GLY A N 1
ATOM 422 C CA . GLY A 1 57 ? -44.996 -2.269 41.590 1.00 57.19 57 GLY A CA 1
ATOM 423 C C . GLY A 1 57 ? -45.391 -1.818 42.999 1.00 57.19 57 GLY A C 1
ATOM 424 O O . GLY A 1 57 ? -44.734 -0.952 43.560 1.00 57.19 57 GLY A O 1
ATOM 425 N N . TYR A 1 58 ? -46.442 -2.410 43.566 1.00 45.06 58 TYR A N 1
ATOM 426 C CA . TYR A 1 58 ? -46.877 -2.224 44.947 1.00 45.06 58 TYR A CA 1
ATOM 427 C C . TYR A 1 58 ? -47.163 -3.619 45.502 1.00 45.06 58 TYR A C 1
ATOM 429 O O . TYR A 1 58 ? -48.111 -4.271 45.063 1.00 45.06 58 TYR A O 1
ATOM 437 N N . LEU A 1 59 ? -46.281 -4.116 46.374 1.00 45.06 59 LEU A N 1
ATOM 438 C CA . LEU A 1 59 ? -46.393 -5.462 46.958 1.00 45.06 59 LEU A CA 1
ATOM 439 C C . LEU A 1 59 ? -47.222 -5.489 48.255 1.00 45.06 59 LEU A C 1
ATOM 441 O O . LEU A 1 59 ? -47.568 -6.558 48.746 1.00 45.06 59 LEU A O 1
ATOM 445 N N . GLU A 1 60 ? -47.700 -4.318 48.672 1.00 43.53 60 GLU A N 1
ATOM 446 C CA . GLU A 1 60 ? -48.886 -4.141 49.505 1.00 43.53 60 GLU A CA 1
ATOM 447 C C . GLU A 1 60 ? -49.916 -3.243 48.789 1.00 43.53 60 GLU A C 1
ATOM 449 O O . GLU A 1 60 ? -49.561 -2.468 47.905 1.00 43.53 60 GLU A O 1
ATOM 454 N N . GLY A 1 61 ? -51.196 -3.296 49.181 1.00 46.72 61 GLY A N 1
ATOM 455 C CA . GLY A 1 61 ? -52.177 -2.280 48.756 1.00 46.72 61 GLY A CA 1
ATOM 456 C C . GLY A 1 61 ? -52.838 -2.479 47.378 1.00 46.72 61 GLY A C 1
ATOM 457 O O . GLY A 1 61 ? -52.941 -1.535 46.596 1.00 46.72 61 GLY A O 1
ATOM 458 N N . GLN A 1 62 ? -53.390 -3.679 47.144 1.00 47.06 62 GLN A N 1
ATOM 459 C CA . GLN A 1 62 ? -54.177 -4.102 45.965 1.00 47.06 62 GLN A CA 1
ATOM 460 C C . GLN A 1 62 ? -53.396 -4.283 44.648 1.00 47.06 62 GLN A C 1
ATOM 462 O O . GLN A 1 62 ? -52.593 -3.450 44.237 1.00 47.06 62 GLN A O 1
ATOM 467 N N . GLU A 1 63 ? -53.734 -5.348 43.906 1.00 54.06 63 GLU A N 1
ATOM 468 C CA . GLU A 1 63 ? -53.315 -5.531 42.510 1.00 54.06 63 GLU A CA 1
ATOM 469 C C . GLU A 1 63 ? -53.934 -4.413 41.645 1.00 54.06 63 GLU A C 1
ATOM 471 O O . GLU A 1 63 ? -55.059 -4.544 41.159 1.00 54.06 63 GLU A O 1
ATOM 476 N N . LYS A 1 64 ? -53.213 -3.296 41.463 1.00 64.75 64 LYS A N 1
ATOM 477 C CA . LYS A 1 64 ? -53.615 -2.180 40.589 1.00 64.75 64 LYS A CA 1
ATOM 478 C C . LYS A 1 64 ? -53.540 -2.629 39.125 1.00 64.75 64 LYS A C 1
ATOM 480 O O . LYS A 1 64 ? -52.554 -2.420 38.418 1.00 64.75 64 LYS A O 1
ATOM 485 N N . CYS A 1 65 ? -54.598 -3.316 38.707 1.00 79.31 65 CYS A N 1
ATOM 486 C CA . CYS A 1 65 ? -54.831 -3.750 37.343 1.00 79.31 65 CYS A CA 1
ATOM 487 C C . CYS A 1 65 ? -55.497 -2.627 36.545 1.00 79.31 65 CYS A C 1
ATOM 489 O O . CYS A 1 65 ? -56.555 -2.119 36.917 1.00 79.31 65 CYS A O 1
ATOM 491 N N . PHE A 1 66 ? -54.877 -2.266 35.430 1.00 87.50 66 PHE A N 1
ATOM 492 C CA . PHE A 1 66 ? -55.333 -1.252 34.491 1.00 87.50 66 PHE A CA 1
ATOM 493 C C . PHE A 1 66 ? -55.798 -1.924 33.195 1.00 87.50 66 PHE A C 1
ATOM 495 O O . PHE A 1 66 ? -55.477 -3.083 32.925 1.00 87.50 66 PHE A O 1
ATOM 502 N N . THR A 1 67 ? -56.536 -1.196 32.364 1.00 88.38 67 THR A N 1
ATOM 503 C CA . THR A 1 67 ? -56.943 -1.666 31.035 1.00 88.38 67 THR A CA 1
ATOM 504 C C . THR A 1 67 ? -56.087 -0.986 29.974 1.00 88.38 67 THR A C 1
ATOM 506 O O . THR A 1 67 ? -56.041 0.238 29.922 1.00 88.38 67 THR A O 1
ATOM 509 N N . CYS A 1 68 ? -55.431 -1.772 29.122 1.00 92.06 68 CYS A N 1
ATOM 510 C CA . CYS A 1 68 ? -54.741 -1.317 27.919 1.00 92.06 68 CYS A CA 1
ATOM 511 C C . CYS A 1 68 ? -55.710 -1.350 26.729 1.00 92.06 68 CYS A C 1
ATOM 513 O O . CYS A 1 68 ? -56.341 -2.379 26.474 1.00 92.06 68 CYS A O 1
ATOM 515 N N . ASP A 1 69 ? -55.825 -0.240 26.002 1.00 92.62 69 ASP A N 1
ATOM 516 C CA . ASP A 1 69 ? -56.708 -0.080 24.842 1.00 92.62 69 ASP A CA 1
ATOM 517 C C . ASP A 1 69 ? -56.000 0.677 23.703 1.00 92.62 69 ASP A C 1
ATOM 519 O O . ASP A 1 69 ? -56.337 1.810 23.340 1.00 92.62 69 ASP A O 1
ATOM 523 N N . SER A 1 70 ? -54.995 0.019 23.123 1.00 93.62 70 SER A N 1
ATOM 524 C CA . SER A 1 70 ? -54.231 0.510 21.968 1.00 93.62 70 SER A CA 1
ATOM 525 C C . SER A 1 70 ? -54.965 0.311 20.631 1.00 93.62 70 SER A C 1
ATOM 527 O O . SER A 1 70 ? -54.349 -0.006 19.620 1.00 93.62 70 SER A O 1
ATOM 529 N N . ARG A 1 71 ? -56.298 0.449 20.590 1.00 91.44 71 ARG A N 1
ATOM 530 C CA . ARG A 1 71 ? -57.059 0.474 19.318 1.00 91.44 71 ARG A CA 1
ATOM 531 C C . ARG A 1 71 ? -56.995 1.828 18.608 1.00 91.44 71 ARG A C 1
ATOM 533 O O . ARG A 1 71 ? -57.370 1.925 17.443 1.00 91.44 71 ARG A O 1
ATOM 540 N N . LEU A 1 72 ? -56.558 2.865 19.318 1.00 88.56 72 LEU A N 1
ATOM 541 C CA . LEU A 1 72 ? -56.343 4.225 18.829 1.00 88.56 72 LEU A CA 1
ATOM 542 C C . LEU A 1 72 ? -55.038 4.767 19.443 1.00 88.56 72 LEU A C 1
ATOM 544 O O . LEU A 1 72 ? -54.770 4.428 20.600 1.00 88.56 72 LEU A O 1
ATOM 548 N N . PRO A 1 73 ? -54.288 5.647 18.750 1.00 86.50 73 PRO A N 1
ATOM 549 C CA . PRO A 1 73 ? -53.095 6.319 19.278 1.00 86.50 73 PRO A CA 1
ATOM 550 C C . PRO A 1 73 ? -53.271 6.965 20.659 1.00 86.50 73 PRO A C 1
ATOM 552 O O . PRO A 1 73 ? -54.386 7.323 21.061 1.00 86.50 73 PRO A O 1
ATOM 555 N N . TYR A 1 74 ? -52.159 7.158 21.376 1.00 85.12 74 TYR A N 1
ATOM 556 C CA . TYR A 1 74 ? -52.171 7.848 22.668 1.00 85.12 74 TYR A CA 1
ATOM 557 C C . TYR A 1 74 ? -52.660 9.292 22.505 1.00 85.12 74 TYR A C 1
ATOM 559 O O . TYR A 1 74 ? -52.121 10.084 21.731 1.00 85.12 74 TYR A O 1
ATOM 567 N N . HIS A 1 75 ? -53.674 9.664 23.281 1.00 80.12 75 HIS A N 1
ATOM 568 C CA . HIS A 1 75 ? -54.211 11.022 23.308 1.00 80.12 75 HIS A CA 1
ATOM 569 C C . HIS A 1 75 ? -54.722 11.352 24.713 1.00 80.12 75 HIS A C 1
ATOM 571 O O . HIS A 1 75 ? -55.013 10.451 25.496 1.00 80.12 75 HIS A O 1
ATOM 577 N N . ARG A 1 76 ? -54.941 12.634 25.041 1.00 74.56 76 ARG A N 1
ATOM 578 C CA . ARG A 1 76 ? -55.506 13.030 26.354 1.00 74.56 76 ARG A CA 1
ATOM 579 C C . ARG A 1 76 ? -56.840 12.347 26.686 1.00 74.56 76 ARG A C 1
ATOM 581 O O . ARG A 1 76 ? -57.144 12.159 27.859 1.00 74.56 76 ARG A O 1
ATOM 588 N N . ASN A 1 77 ? -57.595 11.956 25.658 1.00 78.06 77 ASN A N 1
ATOM 589 C CA . ASN A 1 77 ? -58.879 11.258 25.782 1.00 78.06 77 ASN A CA 1
ATOM 590 C C . ASN A 1 77 ? -58.752 9.721 25.675 1.00 78.06 77 ASN A C 1
ATOM 592 O O . ASN A 1 77 ? -59.730 9.028 25.931 1.00 78.06 77 ASN A O 1
ATOM 596 N N . ASN A 1 78 ? -57.577 9.194 25.307 1.00 82.62 78 ASN A N 1
ATOM 597 C CA . ASN A 1 78 ? -57.239 7.769 25.366 1.00 82.62 78 ASN A CA 1
ATOM 598 C C . ASN A 1 78 ? -55.854 7.579 26.028 1.00 82.62 78 ASN A C 1
ATOM 600 O O . ASN A 1 78 ? -54.868 7.317 25.335 1.00 82.62 78 ASN A O 1
ATOM 604 N N . PRO A 1 79 ? -55.752 7.745 27.362 1.00 83.50 79 PRO A N 1
ATOM 605 C CA . PRO A 1 79 ? -54.491 7.604 28.096 1.00 83.50 79 PRO A CA 1
ATOM 606 C C . PRO A 1 79 ? -54.043 6.140 28.273 1.00 83.50 79 PRO A C 1
ATOM 608 O O . PRO A 1 79 ? -52.976 5.892 28.826 1.00 83.50 79 PRO A O 1
ATOM 611 N N . ASN A 1 80 ? -54.857 5.179 27.827 1.00 88.81 80 ASN A N 1
ATOM 612 C CA . ASN A 1 80 ? -54.673 3.740 28.029 1.00 88.81 80 ASN A CA 1
ATOM 613 C C . ASN A 1 80 ? -53.999 3.042 26.830 1.00 88.81 80 ASN A C 1
ATOM 615 O O . ASN A 1 80 ? -54.006 1.813 26.753 1.00 88.81 80 ASN A O 1
ATOM 619 N N . SER A 1 81 ? -53.480 3.811 25.872 1.00 91.56 81 SER A N 1
ATOM 620 C CA . SER A 1 81 ? -52.910 3.309 24.621 1.00 91.56 81 SER A CA 1
ATOM 621 C C . SER A 1 81 ? -51.385 3.307 24.652 1.00 91.56 81 SER A C 1
ATOM 623 O O . SER A 1 81 ? -50.751 4.353 24.823 1.00 91.56 81 SER A O 1
ATOM 625 N N . HIS A 1 82 ? -50.811 2.120 24.448 1.00 93.19 82 HIS A N 1
ATOM 626 C CA . HIS A 1 82 ? -49.398 1.818 24.685 1.00 93.19 82 HIS A CA 1
ATOM 627 C C . HIS A 1 82 ? -48.700 1.348 23.398 1.00 93.19 82 HIS A C 1
ATOM 629 O O . HIS A 1 82 ? -47.937 0.380 23.406 1.00 93.19 82 HIS A O 1
ATOM 635 N N . HIS A 1 83 ? -48.992 2.017 22.273 1.00 92.56 83 HIS A N 1
ATOM 636 C CA . HIS A 1 83 ? -48.341 1.782 20.976 1.00 92.56 83 HIS A CA 1
ATOM 637 C C . HIS A 1 83 ? -46.824 2.009 21.024 1.00 92.56 83 HIS A C 1
ATOM 639 O O . HIS A 1 83 ? -46.307 2.744 21.864 1.00 92.56 83 HIS A O 1
ATOM 645 N N . ILE A 1 84 ? -46.107 1.407 20.070 1.00 93.69 84 ILE A N 1
ATOM 646 C CA . ILE A 1 84 ? -44.641 1.456 20.013 1.00 93.69 84 ILE A CA 1
ATOM 647 C C . ILE A 1 84 ? -44.079 2.876 19.810 1.00 93.69 84 ILE A C 1
ATOM 649 O O . ILE A 1 84 ? -43.051 3.216 20.386 1.00 93.69 84 ILE A O 1
ATOM 653 N N . GLU A 1 85 ? -44.806 3.747 19.103 1.00 90.62 85 GLU A N 1
ATOM 654 C CA . GLU A 1 85 ? -44.468 5.166 18.889 1.00 90.62 85 GLU A CA 1
ATOM 655 C C . GLU A 1 85 ? -44.241 5.970 20.187 1.00 90.62 85 GLU A C 1
ATOM 657 O O . GLU A 1 85 ? -43.506 6.960 20.187 1.00 90.62 85 GLU A O 1
ATOM 662 N N . ASN A 1 86 ? -44.813 5.527 21.315 1.00 91.06 86 ASN A N 1
ATOM 663 C CA . ASN A 1 86 ? -44.668 6.188 22.611 1.00 91.06 86 ASN A CA 1
ATOM 664 C C . ASN A 1 86 ? -43.208 6.267 23.097 1.00 91.06 86 ASN A C 1
ATOM 666 O O . ASN A 1 86 ? -42.882 7.192 23.841 1.00 91.06 86 ASN A O 1
ATOM 670 N N . ILE A 1 87 ? -42.329 5.342 22.682 1.00 92.12 87 ILE A N 1
ATOM 671 C CA . ILE A 1 87 ? -40.950 5.235 23.204 1.00 92.12 87 ILE A CA 1
ATOM 672 C C . ILE A 1 87 ? -39.987 6.296 22.648 1.00 92.12 87 ILE A C 1
ATOM 674 O O . ILE A 1 87 ? -38.871 6.426 23.140 1.00 92.12 87 ILE A O 1
ATOM 678 N N . ILE A 1 88 ? -40.403 7.059 21.632 1.00 86.75 88 ILE A N 1
ATOM 679 C CA . ILE A 1 88 ? -39.586 8.116 21.004 1.00 86.75 88 ILE A CA 1
ATOM 680 C C . ILE A 1 88 ? -39.545 9.383 21.875 1.00 86.75 88 ILE A C 1
ATOM 682 O O . ILE A 1 88 ? -38.677 10.239 21.725 1.00 86.75 88 ILE A O 1
ATOM 686 N N . SER A 1 89 ? -40.498 9.540 22.795 1.00 74.00 89 SER A N 1
ATOM 687 C CA . SER A 1 89 ? -40.578 10.712 23.661 1.00 74.00 89 SER A CA 1
ATOM 688 C C . SER A 1 89 ? -41.205 10.323 24.993 1.00 74.00 89 SER A C 1
ATOM 690 O O . SER A 1 89 ? -42.416 10.109 25.077 1.00 74.00 89 SER A O 1
ATOM 692 N N . THR A 1 90 ? -40.377 10.267 26.037 1.00 62.44 90 THR A N 1
ATOM 693 C CA . THR A 1 90 ? -40.744 9.801 27.386 1.00 62.44 90 THR A CA 1
ATOM 694 C C . THR A 1 90 ? -41.944 10.520 27.991 1.00 62.44 90 THR A C 1
ATOM 696 O O . THR A 1 90 ? -42.687 9.899 28.745 1.00 62.44 90 THR A O 1
ATOM 699 N N . SER A 1 91 ? -42.169 11.793 27.650 1.00 64.56 91 SER A N 1
ATOM 700 C CA . SER A 1 91 ? -43.201 12.656 28.240 1.00 64.56 91 SER A CA 1
ATOM 701 C C . SER A 1 91 ? -44.094 13.319 27.189 1.00 64.56 91 SER A C 1
ATOM 703 O O . SER A 1 91 ? -43.692 13.515 26.041 1.00 64.56 91 SER A O 1
ATOM 705 N N . ASP A 1 92 ? -45.329 13.671 27.554 1.00 62.25 92 ASP A N 1
ATOM 706 C CA . ASP A 1 92 ? -46.141 14.624 26.782 1.00 62.25 92 ASP A CA 1
ATOM 707 C C . ASP A 1 92 ? -45.794 16.088 27.129 1.00 62.25 92 ASP A C 1
ATOM 709 O O . ASP A 1 92 ? -45.015 16.358 28.045 1.00 62.25 92 ASP A O 1
ATOM 713 N N . HIS A 1 93 ? -46.389 17.057 26.420 1.00 60.59 93 HIS A N 1
ATOM 714 C CA . HIS A 1 93 ? -46.186 18.502 26.659 1.00 60.59 93 HIS A CA 1
ATOM 715 C C . HIS A 1 93 ? -46.653 18.993 28.049 1.00 60.59 93 HIS A C 1
ATOM 717 O O . HIS A 1 93 ? -46.594 20.184 28.342 1.00 60.59 93 HIS A O 1
ATOM 723 N N . THR A 1 94 ? -47.170 18.091 28.882 1.00 56.22 94 THR A N 1
ATOM 724 C CA . THR A 1 94 ? -47.648 18.300 30.252 1.00 56.22 94 THR A CA 1
ATOM 725 C C . THR A 1 94 ? -46.947 17.373 31.259 1.00 56.22 94 THR A C 1
ATOM 727 O O . THR A 1 94 ? -47.409 17.236 32.388 1.00 56.22 94 THR A O 1
ATOM 730 N N . GLY A 1 95 ? -45.827 16.747 30.875 1.00 64.62 95 GLY A N 1
ATOM 731 C CA . GLY A 1 95 ? -44.976 15.949 31.764 1.00 64.62 95 GLY A CA 1
ATOM 732 C C . GLY A 1 95 ? -45.490 14.541 32.084 1.00 64.62 95 GLY A C 1
ATOM 733 O O . GLY A 1 95 ? -44.890 13.853 32.908 1.00 64.62 95 GLY A O 1
ATOM 734 N N . ARG A 1 96 ? -46.579 14.069 31.456 1.00 70.12 96 ARG A N 1
ATOM 735 C CA . ARG A 1 96 ? -47.065 12.696 31.683 1.00 70.12 96 ARG A CA 1
ATOM 736 C C . ARG A 1 96 ? -46.196 11.690 30.940 1.00 70.12 96 ARG A C 1
ATOM 738 O O . ARG A 1 96 ? -46.039 11.810 29.725 1.00 70.12 96 ARG A O 1
ATOM 745 N N . ARG A 1 97 ? -45.684 10.684 31.660 1.00 77.00 97 ARG A N 1
ATOM 746 C CA . ARG A 1 97 ? -44.865 9.619 31.068 1.00 77.00 97 ARG A CA 1
ATOM 747 C C . ARG A 1 97 ? -45.689 8.692 30.169 1.00 77.00 97 ARG A C 1
ATOM 749 O O . ARG A 1 97 ? -46.715 8.172 30.603 1.00 77.00 97 ARG A O 1
ATOM 756 N N . LYS A 1 98 ? -45.201 8.469 28.948 1.00 88.19 98 LYS A N 1
ATOM 757 C CA . LYS A 1 98 ? -45.703 7.496 27.964 1.00 88.19 98 LYS A CA 1
ATOM 758 C C . LYS A 1 98 ? -44.825 6.239 27.971 1.00 88.19 98 LYS A C 1
ATOM 760 O O . LYS A 1 98 ? -43.708 6.274 28.481 1.00 88.19 98 LYS A O 1
ATOM 765 N N . TRP A 1 99 ? -45.334 5.131 27.435 1.00 92.38 99 TRP A N 1
ATOM 766 C CA . TRP A 1 99 ? -44.575 3.890 27.244 1.00 92.38 99 TRP A CA 1
ATOM 767 C C . TRP A 1 99 ? -45.204 3.008 26.160 1.00 92.38 99 TRP A C 1
ATOM 769 O O . TRP A 1 99 ? -46.383 3.154 25.836 1.00 92.38 99 TRP A O 1
ATOM 779 N N . TRP A 1 100 ? -44.427 2.068 25.629 1.00 95.81 100 TRP A N 1
ATOM 780 C CA . TRP A 1 100 ? -44.946 0.925 24.872 1.00 95.81 100 TRP A CA 1
ATOM 781 C C . TRP A 1 100 ? -45.162 -0.279 25.787 1.00 95.81 100 TRP A C 1
ATOM 783 O O . TRP A 1 100 ? -44.415 -0.449 26.752 1.00 95.81 100 TRP A O 1
ATOM 793 N N . GLN A 1 101 ? -46.136 -1.138 25.472 1.00 95.19 101 GLN A N 1
ATOM 794 C CA . GLN A 1 101 ? -46.377 -2.380 26.204 1.00 95.19 101 GLN A CA 1
ATOM 795 C C . GLN A 1 101 ? -46.849 -3.528 25.296 1.00 95.19 101 GLN A C 1
ATOM 797 O O . GLN A 1 101 ? -47.818 -3.389 24.553 1.00 95.19 101 GLN A O 1
ATOM 802 N N . SER A 1 102 ? -46.183 -4.679 25.408 1.00 95.75 102 SER A N 1
ATOM 803 C CA . SER A 1 102 ? -46.505 -5.953 24.732 1.00 95.75 102 SER A CA 1
ATOM 804 C C . SER A 1 102 ? -47.752 -6.662 25.295 1.00 95.75 102 SER A C 1
ATOM 806 O O . SER A 1 102 ? -48.273 -6.281 26.343 1.00 95.75 102 SER A O 1
ATOM 808 N N . GLU A 1 103 ? -48.253 -7.696 24.606 1.00 93.25 103 GLU A N 1
ATOM 809 C CA . GLU A 1 103 ? -49.347 -8.535 25.119 1.00 93.25 103 GLU A CA 1
ATOM 810 C C . GLU A 1 103 ? -48.903 -9.418 26.305 1.00 93.25 103 GLU A C 1
ATOM 812 O O . GLU A 1 103 ? -47.786 -9.932 26.375 1.00 93.25 103 GLU A O 1
ATOM 817 N N . ASN A 1 104 ? -49.838 -9.626 27.231 1.00 89.56 104 ASN A N 1
ATOM 818 C CA . ASN A 1 104 ? -49.669 -10.410 28.454 1.00 89.56 104 ASN A CA 1
ATOM 819 C C . ASN A 1 104 ? -49.217 -11.863 28.192 1.00 89.56 104 ASN A C 1
ATOM 821 O O . ASN A 1 104 ? -49.925 -12.637 27.547 1.00 89.56 104 ASN A O 1
ATOM 825 N N . GLY A 1 105 ? -48.090 -12.265 28.782 1.00 85.38 105 GLY A N 1
ATOM 826 C CA . GLY A 1 105 ? -47.550 -13.628 28.778 1.00 85.38 105 GLY A CA 1
ATOM 827 C C . GLY A 1 105 ? -46.697 -14.008 27.562 1.00 85.38 105 GLY A C 1
ATOM 828 O O . GLY A 1 105 ? -46.272 -15.160 27.471 1.00 85.38 105 GLY A O 1
ATOM 829 N N . VAL A 1 106 ? -46.438 -13.086 26.630 1.00 89.88 106 VAL A N 1
ATOM 830 C CA . VAL A 1 106 ? -45.687 -13.381 25.399 1.00 89.88 106 VAL A CA 1
ATOM 831 C C . VAL A 1 106 ? -44.175 -13.288 25.649 1.00 89.88 106 VAL A C 1
ATOM 833 O O . VAL A 1 106 ? -43.631 -12.200 25.800 1.00 89.88 106 VAL A O 1
ATOM 836 N N . HIS A 1 107 ? -43.482 -14.434 25.681 1.00 89.50 107 HIS A N 1
ATOM 837 C CA . HIS A 1 107 ? -42.026 -14.494 25.913 1.00 89.50 107 HIS A CA 1
ATOM 838 C C . HIS A 1 107 ? -41.174 -14.041 24.716 1.00 89.50 107 HIS A C 1
ATOM 840 O O . HIS A 1 107 ? -40.061 -13.576 24.923 1.00 89.50 107 HIS A O 1
ATOM 846 N N . GLN A 1 108 ? -41.660 -14.207 23.483 1.00 92.94 108 GLN A N 1
ATOM 847 C CA . GLN A 1 108 ? -40.938 -13.828 22.265 1.00 92.94 108 GLN A CA 1
ATOM 848 C C . GLN A 1 108 ? -41.543 -12.547 21.695 1.00 92.94 108 GLN A C 1
ATOM 850 O O . GLN A 1 108 ? -42.626 -12.583 21.111 1.00 92.94 108 GLN A O 1
ATOM 855 N N . VAL A 1 109 ? -40.860 -11.417 21.885 1.00 96.38 109 VAL A N 1
ATOM 856 C CA . VAL A 1 109 ? -41.305 -10.108 21.392 1.00 96.38 109 VAL A CA 1
ATOM 857 C C . VAL A 1 109 ? -40.116 -9.334 20.838 1.00 96.38 109 VAL A C 1
ATOM 859 O O . VAL A 1 109 ? -39.192 -8.983 21.564 1.00 96.38 109 VAL A O 1
ATOM 862 N N . SER A 1 110 ? -40.165 -9.036 19.546 1.00 96.31 110 SER A N 1
ATOM 863 C CA . SER A 1 110 ? -39.255 -8.113 18.870 1.00 96.31 110 SER A CA 1
ATOM 864 C C . SER A 1 110 ? -39.791 -6.676 18.814 1.00 96.31 110 SER A C 1
ATOM 866 O O . SER A 1 110 ? -40.987 -6.463 18.576 1.00 96.31 110 SER A O 1
ATOM 868 N N . ILE A 1 111 ? -38.882 -5.709 18.965 1.00 96.94 111 ILE A N 1
ATOM 869 C CA . ILE A 1 111 ? -39.009 -4.315 18.506 1.00 96.94 111 ILE A CA 1
ATOM 870 C C . ILE A 1 111 ? -38.043 -4.135 17.326 1.00 96.94 111 ILE A C 1
ATOM 872 O O . ILE A 1 111 ? -36.906 -4.597 17.405 1.00 96.94 111 ILE A O 1
ATOM 876 N N . GLN A 1 112 ? -38.459 -3.466 16.251 1.00 95.12 112 GLN A N 1
ATOM 877 C CA . GLN A 1 112 ? -37.634 -3.224 15.062 1.00 95.12 112 GLN A CA 1
ATOM 878 C C . GLN A 1 112 ? -37.762 -1.769 14.592 1.00 95.12 112 GLN A C 1
ATOM 880 O O . GLN A 1 112 ? -38.870 -1.242 14.503 1.00 95.12 112 GLN A O 1
ATOM 885 N N . LEU A 1 113 ? -36.627 -1.140 14.280 1.00 95.00 113 LEU A N 1
ATOM 886 C CA . LEU A 1 113 ? -36.529 0.190 13.673 1.00 95.00 113 LEU A CA 1
ATOM 887 C C . LEU A 1 113 ? -35.926 0.065 12.267 1.00 95.00 113 LEU A C 1
ATOM 889 O O . LEU A 1 113 ? -34.803 -0.424 12.127 1.00 95.00 113 LEU A O 1
ATOM 893 N N . ASP A 1 114 ? -36.651 0.551 11.257 1.00 92.50 114 ASP A N 1
ATOM 894 C CA . ASP A 1 114 ? -36.305 0.430 9.835 1.00 92.50 114 ASP A CA 1
ATOM 895 C C . ASP A 1 114 ? -35.952 1.795 9.213 1.00 92.50 114 ASP A C 1
ATOM 897 O O . ASP A 1 114 ? -36.821 2.588 8.847 1.00 92.50 114 ASP A O 1
ATOM 901 N N . LEU A 1 115 ? -34.659 2.102 9.097 1.00 90.81 115 LEU A N 1
ATOM 902 C CA . LEU A 1 115 ? -34.179 3.416 8.661 1.00 90.81 115 LEU A CA 1
ATOM 903 C C . LEU A 1 115 ? -34.245 3.572 7.130 1.00 90.81 115 LEU A C 1
ATOM 905 O O . LEU A 1 115 ? -34.027 2.630 6.371 1.00 90.81 115 LEU A O 1
ATOM 909 N N . GLU A 1 116 ? -34.497 4.793 6.650 1.00 83.88 116 GLU A N 1
ATOM 910 C CA . GLU A 1 116 ? -34.652 5.111 5.215 1.00 83.88 116 GLU A CA 1
ATOM 911 C C . GLU A 1 116 ? -33.333 5.106 4.410 1.00 83.88 116 GLU A C 1
ATOM 913 O O . GLU A 1 116 ? -33.321 5.257 3.180 1.00 83.88 116 GLU A O 1
ATOM 918 N N . ALA A 1 117 ? -32.214 4.983 5.121 1.00 85.31 117 ALA A N 1
ATOM 919 C CA . ALA A 1 117 ? -30.851 5.080 4.622 1.00 85.31 117 ALA A CA 1
ATOM 920 C C . ALA A 1 117 ? -29.888 4.323 5.554 1.00 85.31 117 ALA A C 1
ATOM 922 O O . ALA A 1 117 ? -30.303 3.742 6.557 1.00 85.31 117 ALA A O 1
ATOM 923 N N . MET A 1 118 ? -28.593 4.352 5.237 1.00 88.25 118 MET A N 1
ATOM 924 C CA . MET A 1 118 ? -27.556 3.794 6.101 1.00 88.25 118 MET A CA 1
ATOM 925 C C . MET A 1 118 ? -27.083 4.841 7.112 1.00 88.25 118 MET A C 1
ATOM 927 O O . MET A 1 118 ? -26.775 5.981 6.760 1.00 88.25 118 MET A O 1
ATOM 931 N N . PHE A 1 119 ? -26.989 4.442 8.375 1.00 91.44 119 PHE A N 1
ATOM 932 C CA . PHE A 1 119 ? -26.531 5.294 9.464 1.00 91.44 119 PHE A CA 1
ATOM 933 C C . PHE A 1 119 ? -25.329 4.669 10.162 1.00 91.44 119 PHE A C 1
ATOM 935 O O . PHE A 1 119 ? -25.209 3.448 10.268 1.00 91.44 119 PHE A O 1
ATOM 942 N N . GLN A 1 120 ? -24.446 5.529 10.662 1.00 91.69 120 GLN A N 1
ATOM 943 C CA . GLN A 1 120 ? -23.364 5.143 11.545 1.00 91.69 120 GLN A CA 1
ATOM 944 C C . GLN A 1 120 ? -23.890 5.083 12.987 1.00 91.69 120 GLN A C 1
ATOM 946 O O . GLN A 1 120 ? -24.203 6.116 13.582 1.00 91.69 120 GLN A O 1
ATOM 951 N N . PHE A 1 121 ? -23.989 3.877 13.532 1.00 93.38 121 PHE A N 1
ATOM 952 C CA . PHE A 1 121 ? -24.404 3.576 14.898 1.00 93.38 121 PHE A CA 1
ATOM 953 C C . PHE A 1 121 ? -23.285 3.901 15.901 1.00 93.38 121 PHE A C 1
ATOM 955 O O . PHE A 1 121 ? -22.103 3.691 15.627 1.00 93.38 121 PHE A O 1
ATOM 962 N N . SER A 1 122 ? -23.659 4.424 17.071 1.00 91.06 122 SER A N 1
ATOM 963 C CA . SER A 1 122 ? -22.752 4.680 18.196 1.00 91.06 122 SER A CA 1
ATOM 964 C C . SER A 1 122 ? -23.136 3.847 19.415 1.00 91.06 122 SER A C 1
ATOM 966 O O . SER A 1 122 ? -22.296 3.116 19.942 1.00 91.06 122 SER A O 1
ATOM 968 N N . HIS A 1 123 ? -24.386 3.958 19.873 1.00 93.19 123 HIS A N 1
ATOM 969 C CA . HIS A 1 123 ? -24.894 3.191 21.007 1.00 93.19 123 HIS A CA 1
ATOM 970 C C . HIS A 1 123 ? -26.427 3.171 21.068 1.00 93.19 123 HIS A C 1
ATOM 972 O O . HIS A 1 123 ? -27.105 4.065 20.563 1.00 93.19 123 HIS A O 1
ATOM 978 N N . LEU A 1 124 ? -26.960 2.133 21.707 1.00 94.94 124 LEU A N 1
ATOM 979 C CA . LEU A 1 124 ? -28.373 1.906 21.999 1.00 94.94 124 LEU A CA 1
ATOM 980 C C . LEU A 1 124 ? -28.574 1.959 23.519 1.00 94.94 124 LEU A C 1
ATOM 982 O O . LEU A 1 124 ? -27.809 1.339 24.261 1.00 94.94 124 LEU A O 1
ATOM 986 N N . VAL A 1 125 ? -29.626 2.647 23.964 1.00 95.12 125 VAL A N 1
ATOM 987 C CA . VAL A 1 125 ? -30.118 2.612 25.351 1.00 95.12 125 VAL A CA 1
ATOM 988 C C . VAL A 1 125 ? -31.601 2.248 25.352 1.00 95.12 125 VAL A C 1
ATOM 990 O O . VAL A 1 125 ? -32.387 2.809 24.587 1.00 95.12 125 VAL A O 1
ATOM 993 N N . LEU A 1 126 ? -31.981 1.307 26.215 1.00 95.38 126 LEU A N 1
ATOM 994 C CA . LEU A 1 126 ? -33.357 0.857 26.431 1.00 95.38 126 LEU A CA 1
ATOM 995 C C . LEU A 1 126 ? -33.719 1.045 27.907 1.00 95.38 126 LEU A C 1
ATOM 997 O O . LEU A 1 126 ? -33.123 0.387 28.755 1.00 95.38 126 LEU A O 1
ATOM 1001 N N . THR A 1 127 ? -34.707 1.888 28.212 1.00 93.94 127 THR A N 1
ATOM 1002 C CA . THR A 1 127 ? -35.147 2.173 29.591 1.00 93.94 127 THR A CA 1
ATOM 1003 C C . THR A 1 127 ? -36.514 1.521 29.840 1.00 93.94 127 THR A C 1
ATOM 1005 O O . THR A 1 127 ? -37.541 1.959 29.308 1.00 93.94 127 THR A O 1
ATOM 1008 N N . PHE A 1 128 ? -36.555 0.450 30.636 1.00 93.62 128 PHE A N 1
ATOM 1009 C CA . PHE A 1 128 ? -37.757 -0.370 30.832 1.00 93.62 128 PHE A CA 1
ATOM 1010 C C . PHE A 1 128 ? -38.745 0.221 31.845 1.00 93.62 128 PHE A C 1
ATOM 1012 O O . PHE A 1 128 ? -38.377 0.915 32.790 1.00 93.62 128 PHE A O 1
ATOM 1019 N N . LYS A 1 129 ? -40.034 -0.061 31.640 1.00 90.31 129 LYS A N 1
ATOM 1020 C CA . LYS A 1 129 ? -41.125 0.220 32.587 1.00 90.31 129 LYS A CA 1
ATOM 1021 C C . LYS A 1 129 ? -41.535 -1.018 33.389 1.00 90.31 129 LYS A C 1
ATOM 1023 O O . LYS A 1 129 ? -42.002 -0.880 34.518 1.00 90.31 129 LYS A O 1
ATOM 1028 N N . SER A 1 130 ? -41.394 -2.195 32.792 1.00 89.38 130 SER A N 1
ATOM 1029 C CA . SER A 1 130 ? -41.430 -3.483 33.480 1.00 89.38 130 SER A CA 1
ATOM 1030 C C . SER A 1 130 ? -40.042 -3.817 34.034 1.00 89.38 130 SER A C 1
ATOM 1032 O O . SER A 1 130 ? -39.080 -3.081 33.810 1.00 89.38 130 SER A O 1
ATOM 1034 N N . PHE A 1 131 ? -39.925 -5.002 34.631 1.00 89.81 131 PHE A N 1
ATOM 1035 C CA . PHE A 1 131 ? -38.668 -5.745 34.658 1.00 89.81 131 PHE A CA 1
ATOM 1036 C C . PHE A 1 131 ? -38.003 -5.770 33.271 1.00 89.81 131 PHE A C 1
ATOM 1038 O O . PHE A 1 131 ? -38.687 -5.777 32.233 1.00 89.81 131 PHE A O 1
ATOM 1045 N N . ARG A 1 132 ? -36.668 -5.815 33.272 1.00 93.31 132 ARG A N 1
ATOM 1046 C CA . ARG A 1 132 ? -35.854 -6.093 32.083 1.00 93.31 132 ARG A CA 1
ATOM 1047 C C . ARG A 1 132 ? -36.069 -7.553 31.627 1.00 93.31 132 ARG A C 1
ATOM 1049 O O . ARG A 1 132 ? -36.568 -8.368 32.408 1.00 93.31 132 ARG A O 1
ATOM 1056 N N . PRO A 1 133 ? -35.768 -7.910 30.367 1.00 94.12 133 PRO A N 1
ATOM 1057 C CA . PRO A 1 133 ? -35.878 -9.290 29.898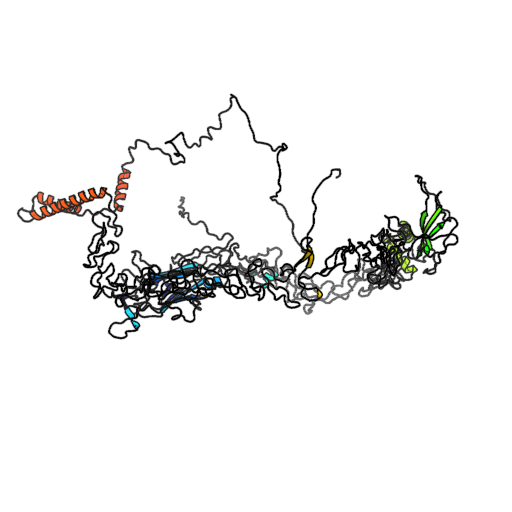 1.00 94.12 133 PRO A CA 1
ATOM 1058 C C . PRO A 1 133 ? -34.896 -10.212 30.631 1.00 94.12 133 PRO A C 1
ATOM 1060 O O . PRO A 1 133 ? -33.722 -9.878 30.742 1.00 94.12 133 PRO A O 1
ATOM 1063 N N . ALA A 1 134 ? -35.352 -11.401 31.039 1.00 91.50 134 ALA A N 1
ATOM 1064 C CA . ALA A 1 134 ? -34.464 -12.445 31.567 1.00 91.50 134 ALA A CA 1
ATOM 1065 C C . ALA A 1 134 ? -33.528 -13.004 30.476 1.00 91.50 134 ALA A C 1
ATOM 1067 O O . ALA A 1 134 ? -32.447 -13.505 30.769 1.00 91.50 134 ALA A O 1
ATOM 1068 N N . ALA A 1 135 ? -33.934 -12.890 29.206 1.00 94.69 135 ALA A N 1
ATOM 1069 C CA . ALA A 1 135 ? -33.057 -13.040 28.053 1.00 94.69 135 ALA A CA 1
ATOM 1070 C C . ALA A 1 135 ? -33.546 -12.198 26.867 1.00 94.69 135 ALA A C 1
ATOM 1072 O O . ALA A 1 135 ? -34.754 -12.073 26.612 1.00 94.69 135 ALA A O 1
ATOM 1073 N N . MET A 1 136 ? -32.587 -11.629 26.140 1.00 96.12 136 MET A N 1
ATOM 1074 C CA . MET A 1 136 ? -32.767 -10.880 24.902 1.00 96.12 136 MET A CA 1
ATOM 1075 C C . MET A 1 136 ? -31.482 -10.871 24.060 1.00 96.12 136 MET A C 1
ATOM 1077 O O . MET A 1 136 ? -30.401 -11.215 24.529 1.00 96.12 136 MET A O 1
ATOM 1081 N N . LEU A 1 137 ? -31.588 -10.445 22.806 1.00 96.25 137 LEU A N 1
ATOM 1082 C CA . LEU A 1 137 ? -30.449 -10.210 21.919 1.00 96.25 137 LEU A CA 1
ATOM 1083 C C . LEU A 1 137 ? -30.726 -9.019 20.997 1.00 96.25 137 LEU A C 1
ATOM 1085 O O . LEU A 1 137 ? -31.887 -8.677 20.749 1.00 96.25 137 LEU A O 1
ATOM 1089 N N . VAL A 1 138 ? -29.668 -8.375 20.503 1.00 96.19 138 VAL A N 1
ATOM 1090 C CA . VAL A 1 138 ? -29.776 -7.239 19.574 1.00 96.19 138 VAL A CA 1
ATOM 1091 C C . VAL A 1 138 ? -29.132 -7.600 18.242 1.00 96.19 138 VAL A C 1
ATOM 1093 O O . VAL A 1 138 ? -27.968 -7.996 18.193 1.00 96.19 138 VAL A O 1
ATOM 1096 N N . GLU A 1 139 ? -29.892 -7.441 17.164 1.00 94.50 139 GLU A N 1
ATOM 1097 C CA . GLU A 1 139 ? -29.493 -7.709 15.784 1.00 94.50 139 GLU A CA 1
ATOM 1098 C C . GLU A 1 139 ? -29.409 -6.399 14.994 1.00 94.50 139 GLU A C 1
ATOM 1100 O O . GLU A 1 139 ? -30.245 -5.509 15.173 1.00 94.50 139 GLU A O 1
ATOM 1105 N N . GLN A 1 140 ? -28.464 -6.307 14.058 1.00 93.88 140 GLN A N 1
ATOM 1106 C CA . GLN A 1 140 ? -28.482 -5.280 13.016 1.00 93.88 140 GLN A CA 1
ATOM 1107 C C . GLN A 1 140 ? -28.504 -5.879 11.615 1.00 93.88 140 GLN A C 1
ATOM 1109 O O . GLN A 1 140 ? -27.973 -6.961 11.362 1.00 93.88 140 GLN A O 1
ATOM 1114 N N . SER A 1 141 ? -29.105 -5.116 10.710 1.00 93.81 141 SER A N 1
ATOM 1115 C CA . SER A 1 141 ? -29.119 -5.336 9.269 1.00 93.81 141 SER A CA 1
ATOM 1116 C C . SER A 1 141 ? -28.400 -4.176 8.578 1.00 93.81 141 SER A C 1
ATOM 1118 O O . SER A 1 141 ? -28.437 -3.036 9.052 1.00 93.81 141 SER A O 1
ATOM 1120 N N . LYS A 1 142 ? -27.769 -4.471 7.438 1.00 90.50 142 LYS A N 1
ATOM 1121 C CA . LYS A 1 142 ? -27.111 -3.502 6.542 1.00 90.50 142 LYS A CA 1
ATOM 1122 C C . LYS A 1 142 ? -27.770 -3.386 5.166 1.00 90.50 142 LYS A C 1
ATOM 1124 O O . LYS A 1 142 ? -27.395 -2.521 4.378 1.00 90.50 142 LYS A O 1
ATOM 1129 N N . ASP A 1 143 ? -28.695 -4.287 4.863 1.00 89.69 143 ASP A N 1
ATOM 1130 C CA . ASP A 1 143 ? -29.255 -4.537 3.535 1.00 89.69 143 ASP A CA 1
ATOM 1131 C C . ASP A 1 143 ? -30.779 -4.336 3.522 1.00 89.69 143 ASP A C 1
ATOM 1133 O O . ASP A 1 143 ? -31.506 -4.972 2.760 1.00 89.69 143 ASP A O 1
ATOM 1137 N N . PHE A 1 144 ? -31.260 -3.422 4.371 1.00 90.75 144 PHE A N 1
ATOM 1138 C CA . PHE A 1 144 ? -32.674 -3.081 4.560 1.00 90.75 144 PHE A CA 1
ATOM 1139 C C . PHE A 1 144 ? -33.555 -4.230 5.090 1.00 90.75 144 PHE A C 1
ATOM 1141 O O . PHE A 1 144 ? -34.780 -4.161 5.009 1.00 90.75 144 PHE A O 1
ATOM 1148 N N . GLY A 1 145 ? -32.945 -5.237 5.722 1.00 88.50 145 GLY A N 1
ATOM 1149 C CA . GLY A 1 145 ? -33.614 -6.255 6.537 1.00 88.50 145 GLY A CA 1
ATOM 1150 C C . GLY A 1 145 ? -33.565 -7.664 5.948 1.00 88.50 145 GLY A C 1
ATOM 1151 O O . GLY A 1 145 ? -34.276 -8.541 6.444 1.00 88.50 145 GLY A O 1
ATOM 1152 N N . GLN A 1 146 ? -32.755 -7.884 4.908 1.00 89.75 146 GLN A N 1
ATOM 1153 C CA . GLN A 1 146 ? -32.618 -9.169 4.218 1.00 89.75 146 GLN A CA 1
ATOM 1154 C C . GLN A 1 146 ? -31.718 -10.135 5.003 1.00 89.75 146 GLN A C 1
ATOM 1156 O O . GLN A 1 146 ? -32.033 -11.322 5.085 1.00 89.75 146 GLN A O 1
ATOM 1161 N N . SER A 1 147 ? -30.649 -9.637 5.632 1.00 92.44 147 SER A N 1
ATOM 1162 C CA . SER A 1 147 ? -29.778 -10.401 6.530 1.00 92.44 147 SER A CA 1
ATOM 1163 C C . SER A 1 147 ? -29.582 -9.698 7.875 1.00 92.44 147 SER A C 1
ATOM 1165 O O . SER A 1 147 ? -29.698 -8.480 7.995 1.00 92.44 147 SER A O 1
ATOM 1167 N N . TRP A 1 148 ? -29.317 -10.487 8.919 1.00 93.56 148 TRP A N 1
ATOM 1168 C CA . TRP A 1 148 ? -29.242 -10.014 10.302 1.00 93.56 148 TRP A CA 1
ATOM 1169 C C . TRP A 1 148 ? -28.011 -10.608 10.993 1.00 93.56 148 TRP A C 1
ATOM 1171 O O . TRP A 1 148 ? -27.836 -11.827 11.009 1.00 93.56 148 TRP A O 1
ATOM 1181 N N . LYS A 1 149 ? -27.160 -9.751 11.571 1.00 91.75 149 LYS A N 1
ATOM 1182 C CA . LYS A 1 149 ? -26.028 -10.139 12.428 1.00 91.75 149 LYS A CA 1
ATOM 1183 C C . LYS A 1 149 ? -26.356 -9.770 13.874 1.00 91.75 149 LYS A C 1
ATOM 1185 O O . LYS A 1 149 ? -26.715 -8.624 14.147 1.00 91.75 149 LYS A O 1
ATOM 1190 N N . VAL A 1 150 ? -26.208 -10.716 14.801 1.00 92.88 150 VAL A N 1
ATOM 1191 C CA . VAL A 1 150 ? -26.308 -10.434 16.243 1.00 92.88 150 VAL A CA 1
ATOM 1192 C C . VAL A 1 150 ? -25.085 -9.623 16.680 1.00 92.88 150 VAL A C 1
ATOM 1194 O O . VAL A 1 150 ? -23.959 -9.984 16.350 1.00 92.88 150 VAL A O 1
ATOM 1197 N N . ILE A 1 151 ? -25.307 -8.527 17.408 1.00 90.56 151 ILE A N 1
ATOM 1198 C CA . ILE A 1 151 ? -24.250 -7.656 17.947 1.00 90.56 151 ILE A CA 1
ATOM 1199 C C . ILE A 1 151 ? -23.831 -8.130 19.343 1.00 90.56 151 ILE A C 1
ATOM 1201 O O . ILE A 1 151 ? -22.646 -8.210 19.653 1.00 90.56 151 ILE A O 1
ATOM 1205 N N . ARG A 1 152 ? -24.816 -8.416 20.205 1.00 92.50 152 ARG A N 1
ATOM 1206 C CA . ARG A 1 152 ? -24.622 -8.838 21.599 1.00 92.50 152 ARG A CA 1
ATOM 1207 C C . ARG A 1 152 ? -25.863 -9.574 22.110 1.00 92.50 152 ARG A C 1
ATOM 1209 O O . ARG A 1 152 ? -26.991 -9.220 21.746 1.00 92.50 152 ARG A O 1
ATOM 1216 N N . TYR A 1 153 ? -25.643 -10.570 22.960 1.00 95.06 153 TYR A N 1
ATOM 1217 C CA . TYR A 1 153 ? -26.684 -11.250 23.731 1.00 95.06 153 TYR A CA 1
ATOM 1218 C C . TYR A 1 153 ? -26.726 -10.680 25.155 1.00 95.06 153 TYR A C 1
ATOM 1220 O O . TYR A 1 153 ? -25.708 -10.225 25.669 1.00 95.06 153 TYR A O 1
ATOM 1228 N N . PHE A 1 154 ? -27.883 -10.723 25.810 1.00 95.69 154 PHE A N 1
ATOM 1229 C CA . PHE A 1 154 ? -28.035 -10.358 27.220 1.00 95.69 154 PHE A CA 1
ATOM 1230 C C . PHE A 1 154 ? -28.957 -11.382 27.888 1.00 95.69 154 PHE A C 1
ATOM 1232 O O . PHE A 1 154 ? -30.080 -11.590 27.426 1.00 95.69 154 PHE A O 1
ATOM 1239 N N . ALA A 1 155 ? -28.504 -12.040 28.952 1.00 94.69 155 ALA A N 1
ATOM 1240 C CA . ALA A 1 155 ? -29.326 -12.965 29.734 1.00 94.69 155 ALA A CA 1
ATOM 1241 C C . ALA A 1 155 ? -28.998 -12.880 31.226 1.00 94.69 155 ALA A C 1
ATOM 1243 O O . ALA A 1 155 ? -27.901 -12.468 31.585 1.00 94.69 155 ALA A O 1
ATOM 1244 N N . GLU A 1 156 ? -29.948 -13.227 32.091 1.00 90.44 156 GLU A N 1
ATOM 1245 C CA . GLU A 1 156 ? -29.716 -13.388 33.533 1.00 90.44 156 GLU A CA 1
ATOM 1246 C C . GLU A 1 156 ? -28.700 -14.512 33.778 1.00 90.44 156 GLU A C 1
ATOM 1248 O O . GLU A 1 156 ? -27.721 -14.323 34.493 1.00 90.44 156 GLU A O 1
ATOM 1253 N N . ASP A 1 157 ? -28.888 -15.631 33.075 1.00 89.00 157 ASP A N 1
ATOM 1254 C CA . ASP A 1 157 ? -27.939 -16.733 32.960 1.00 89.00 157 ASP A CA 1
ATOM 1255 C C . ASP A 1 157 ? -27.651 -16.987 31.469 1.00 89.00 157 ASP A C 1
ATOM 1257 O O . ASP A 1 157 ? -28.523 -17.411 30.697 1.00 89.00 157 ASP A O 1
ATOM 1261 N N . CYS A 1 158 ? -26.419 -16.687 31.052 1.00 91.12 158 CYS A N 1
ATOM 1262 C CA . CYS A 1 158 ? -25.958 -16.866 29.677 1.00 91.12 158 CYS A CA 1
ATOM 1263 C C . CYS A 1 158 ? -25.800 -18.346 29.295 1.00 91.12 158 CYS A C 1
ATOM 1265 O O . CYS A 1 158 ? -26.137 -18.710 28.168 1.00 91.12 158 CYS A O 1
ATOM 1267 N N . ALA A 1 159 ? -25.384 -19.215 30.219 1.00 87.88 159 ALA A N 1
ATOM 1268 C CA . ALA A 1 159 ? -25.227 -20.645 29.962 1.00 87.88 159 ALA A CA 1
ATOM 1269 C C . ALA A 1 159 ? -26.585 -21.356 29.804 1.00 87.88 159 ALA A C 1
ATOM 1271 O O . ALA A 1 159 ? -26.719 -22.264 28.986 1.00 87.88 159 ALA A O 1
ATOM 1272 N N . VAL A 1 160 ? -27.621 -20.926 30.529 1.00 86.75 160 VAL A N 1
ATOM 1273 C CA . VAL A 1 160 ? -28.982 -21.481 30.425 1.00 86.75 160 VAL A CA 1
ATOM 1274 C C . VAL A 1 160 ? -29.736 -20.949 29.204 1.00 86.75 160 VAL A C 1
ATOM 1276 O O . VAL A 1 160 ? -30.484 -21.703 28.574 1.00 86.75 160 VAL A O 1
ATOM 1279 N N . HIS A 1 161 ? -29.580 -19.669 28.852 1.00 87.94 161 HIS A N 1
ATOM 1280 C CA . HIS A 1 161 ? -30.350 -19.059 27.759 1.00 87.94 161 HIS A CA 1
ATOM 1281 C C . HIS A 1 161 ? -29.640 -19.034 26.403 1.00 87.94 161 HIS A C 1
ATOM 1283 O O . HIS A 1 161 ? -30.319 -19.124 25.378 1.00 87.94 161 HIS A O 1
ATOM 1289 N N . PHE A 1 162 ? -28.308 -18.972 26.379 1.00 93.44 162 PHE A N 1
ATOM 1290 C CA . PHE A 1 162 ? -27.493 -18.941 25.164 1.00 93.44 162 PHE A CA 1
ATOM 1291 C C . PHE A 1 162 ? -26.241 -19.851 25.285 1.00 93.44 162 PHE A C 1
ATOM 1293 O O . PHE A 1 162 ? -25.130 -19.376 25.066 1.00 93.44 162 PHE A O 1
ATOM 1300 N N . PRO A 1 163 ? -26.390 -21.169 25.564 1.00 87.19 163 PRO A N 1
ATOM 1301 C CA . PRO A 1 163 ? -25.295 -22.108 25.899 1.00 87.19 163 PRO A CA 1
ATOM 1302 C C . PRO A 1 163 ? -24.149 -22.241 24.880 1.00 87.19 163 PRO A C 1
ATOM 1304 O O . PRO A 1 163 ? -23.147 -22.890 25.163 1.00 87.19 163 PRO A O 1
ATOM 1307 N N . SER A 1 164 ? -24.304 -21.698 23.672 1.00 84.62 164 SER A N 1
ATOM 1308 C CA . SER A 1 164 ? -23.295 -21.702 22.606 1.00 84.62 164 SER A CA 1
ATOM 1309 C C . SER A 1 164 ? -22.581 -20.353 22.429 1.00 84.62 164 SER A C 1
ATOM 1311 O O . SER A 1 164 ? -21.906 -20.160 21.420 1.00 84.62 164 SER A O 1
ATOM 1313 N N . VAL A 1 165 ? -22.781 -19.399 23.343 1.00 88.56 165 VAL A N 1
ATOM 1314 C CA . VAL A 1 165 ? -22.234 -18.035 23.293 1.00 88.56 165 VAL A CA 1
ATOM 1315 C C . VAL A 1 165 ? -21.342 -17.810 24.519 1.00 88.56 165 VAL A C 1
ATOM 1317 O O . VAL A 1 165 ? -21.810 -18.062 25.627 1.00 88.56 165 VAL A O 1
ATOM 1320 N N . PRO A 1 166 ? -20.097 -17.317 24.363 1.00 86.19 166 PRO A N 1
ATOM 1321 C CA . PRO A 1 166 ? -19.249 -16.976 25.502 1.00 86.19 166 PRO A CA 1
ATOM 1322 C C . PRO A 1 166 ? -19.834 -15.832 26.340 1.00 86.19 166 PRO A C 1
ATOM 1324 O O . PRO A 1 166 ? -20.305 -14.830 25.798 1.00 86.19 166 PRO A O 1
ATOM 1327 N N . ASP A 1 167 ? -19.749 -15.979 27.654 1.00 82.56 167 ASP A N 1
ATOM 1328 C CA . ASP A 1 167 ? -19.941 -14.954 28.688 1.00 82.56 167 ASP A CA 1
ATOM 1329 C C . ASP A 1 167 ? -18.621 -14.259 29.094 1.00 82.56 167 ASP A C 1
ATOM 1331 O O . ASP A 1 167 ? -18.636 -13.155 29.640 1.00 82.56 167 ASP A O 1
ATOM 1335 N N . GLU A 1 168 ? -17.481 -14.872 28.763 1.00 78.12 168 GLU A N 1
ATOM 1336 C CA . GLU A 1 168 ? -16.134 -14.300 28.886 1.00 78.12 168 GLU A CA 1
ATOM 1337 C C . GLU A 1 168 ? -15.960 -12.955 28.137 1.00 78.12 168 GLU A C 1
ATOM 1339 O O . GLU A 1 168 ? -16.565 -12.740 27.077 1.00 78.12 168 GLU A O 1
ATOM 1344 N N . PRO A 1 169 ? -15.077 -12.048 28.613 1.00 75.31 169 PRO A N 1
ATOM 1345 C CA . PRO A 1 169 ? -14.772 -10.794 27.929 1.00 75.31 169 PRO A CA 1
ATOM 1346 C C . PRO A 1 169 ? -14.278 -11.005 26.492 1.00 75.31 169 PRO A C 1
ATOM 1348 O O . PRO A 1 169 ? -13.425 -11.850 26.222 1.00 75.31 169 PRO A O 1
ATOM 1351 N N . ALA A 1 170 ? -14.771 -10.189 25.558 1.00 75.94 170 ALA A N 1
ATOM 1352 C CA . ALA A 1 170 ? -14.393 -10.275 24.151 1.00 75.94 170 ALA A CA 1
ATOM 1353 C C . ALA A 1 170 ? -12.878 -10.054 23.944 1.00 75.94 170 ALA A C 1
ATOM 1355 O O . ALA A 1 170 ? -12.337 -9.022 24.331 1.00 75.94 170 ALA A O 1
ATOM 1356 N N . TRP A 1 171 ? -12.203 -11.001 23.281 1.00 76.50 171 TRP A N 1
ATOM 1357 C CA . TRP A 1 171 ? -10.772 -10.901 22.936 1.00 76.50 171 TRP A CA 1
ATOM 1358 C C . TRP A 1 171 ? -10.503 -10.164 21.613 1.00 76.50 171 TRP A C 1
ATOM 1360 O O . TRP A 1 171 ? -9.373 -9.770 21.343 1.00 76.50 171 TRP A O 1
ATOM 1370 N N . ASN A 1 172 ? -11.529 -9.992 20.779 1.00 77.19 172 ASN A N 1
ATOM 1371 C CA . ASN A 1 172 ? -11.487 -9.232 19.531 1.00 77.19 172 ASN A CA 1
ATOM 1372 C C . ASN A 1 172 ? -12.827 -8.504 19.340 1.00 77.19 172 ASN A C 1
ATOM 1374 O O . ASN A 1 172 ? -13.859 -8.958 19.836 1.00 77.19 172 ASN A O 1
ATOM 1378 N N . ILE A 1 173 ? -12.823 -7.393 18.607 1.00 76.25 173 ILE A N 1
ATOM 1379 C CA . ILE A 1 173 ? -13.967 -6.483 18.480 1.00 76.25 173 ILE A CA 1
ATOM 1380 C C . ILE A 1 173 ? -15.150 -7.080 17.695 1.00 76.25 173 ILE A C 1
ATOM 1382 O O . ILE A 1 173 ? -16.287 -6.656 17.879 1.00 76.25 173 ILE A O 1
ATOM 1386 N N . ASP A 1 174 ? -14.896 -8.103 16.872 1.00 74.94 174 ASP A N 1
ATOM 1387 C CA . ASP A 1 174 ? -15.914 -8.868 16.135 1.00 74.94 174 ASP A CA 1
ATOM 1388 C C . ASP A 1 174 ? -16.511 -10.053 16.936 1.00 74.94 174 ASP A C 1
ATOM 1390 O O . ASP A 1 174 ? -17.441 -10.713 16.460 1.00 74.94 174 ASP A O 1
ATOM 1394 N N . ASN A 1 175 ? -16.012 -10.342 18.149 1.00 83.62 175 ASN A N 1
ATOM 1395 C CA . ASN A 1 175 ? -16.508 -11.453 18.972 1.00 83.62 175 ASN A CA 1
ATOM 1396 C C . ASN A 1 175 ? -17.876 -11.120 19.588 1.00 83.62 175 ASN A C 1
ATOM 1398 O O . ASN A 1 175 ? -17.999 -10.233 20.433 1.00 83.62 175 ASN A O 1
ATOM 1402 N N . VAL A 1 176 ? -18.901 -11.893 19.224 1.00 87.75 176 VAL A N 1
ATOM 1403 C CA . VAL A 1 176 ? -20.250 -11.766 19.793 1.00 87.75 176 VAL A CA 1
ATOM 1404 C C . VAL A 1 176 ? -20.333 -12.542 21.112 1.00 87.75 176 VAL A C 1
ATOM 1406 O O . VAL A 1 176 ? -20.225 -13.767 21.118 1.00 87.75 176 VAL A O 1
ATOM 1409 N N . VAL A 1 177 ? -20.549 -11.821 22.214 1.00 91.56 177 VAL A N 1
ATOM 1410 C CA . VAL A 1 177 ? -20.603 -12.346 23.593 1.00 91.56 177 VAL A CA 1
ATOM 1411 C C . VAL A 1 177 ? -21.976 -12.131 24.247 1.00 91.56 177 VAL A C 1
ATOM 1413 O O . VAL A 1 177 ? -22.830 -11.411 23.710 1.00 91.56 177 VAL A O 1
ATOM 1416 N N . CYS A 1 178 ? -22.187 -12.752 25.408 1.00 93.19 178 CYS A N 1
ATOM 1417 C CA . CYS A 1 178 ? -23.363 -12.593 26.260 1.00 93.19 178 CYS A CA 1
ATOM 1418 C C . CYS A 1 178 ? -23.041 -11.756 27.511 1.00 93.19 178 CYS A C 1
ATOM 1420 O O . CYS A 1 178 ? -22.072 -12.020 28.210 1.00 93.19 178 CYS A O 1
ATOM 1422 N N . ASP A 1 179 ? -23.844 -10.725 27.785 1.00 89.88 179 ASP A N 1
ATOM 1423 C CA . ASP A 1 179 ? -23.584 -9.710 28.814 1.00 89.88 179 ASP A CA 1
ATOM 1424 C C . ASP A 1 179 ? -24.707 -9.717 29.867 1.00 89.88 179 ASP A C 1
ATOM 1426 O O . ASP A 1 179 ? -25.825 -9.259 29.618 1.00 89.88 179 ASP A O 1
ATOM 1430 N N . SER A 1 180 ? -24.435 -10.274 31.051 1.00 89.75 180 SER A N 1
ATOM 1431 C CA . SER A 1 180 ? -25.455 -10.497 32.088 1.00 89.75 180 SER A CA 1
ATOM 1432 C C . SER A 1 180 ? -25.799 -9.264 32.929 1.00 89.75 180 SER A C 1
ATOM 1434 O O . SER A 1 180 ? -26.883 -9.180 33.511 1.00 89.75 180 SER A O 1
ATOM 1436 N N . ARG A 1 181 ? -24.921 -8.253 32.929 1.00 88.69 181 ARG A N 1
ATOM 1437 C CA . ARG A 1 181 ? -24.981 -7.050 33.788 1.00 88.69 181 ARG A CA 1
ATOM 1438 C C . ARG A 1 181 ? -26.248 -6.208 33.608 1.00 88.69 181 ARG A C 1
ATOM 1440 O O . ARG A 1 181 ? -26.599 -5.406 34.473 1.00 88.69 181 ARG A O 1
ATOM 1447 N N . TYR A 1 182 ? -26.928 -6.372 32.476 1.00 88.88 182 TYR A N 1
ATOM 1448 C CA . TYR A 1 182 ? -28.132 -5.627 32.116 1.00 88.88 182 TYR A CA 1
ATOM 1449 C C . TYR A 1 182 ? -29.427 -6.453 32.209 1.00 88.88 182 TYR A C 1
ATOM 1451 O O . TYR A 1 182 ? -30.490 -5.941 31.869 1.00 88.88 182 TYR A O 1
ATOM 1459 N N . SER A 1 183 ? -29.365 -7.699 32.684 1.00 89.19 183 SER A N 1
ATOM 1460 C CA . SER A 1 183 ? -30.500 -8.639 32.653 1.00 89.19 183 SER A CA 1
ATOM 1461 C C . SER A 1 183 ? -31.161 -8.873 34.016 1.00 89.19 183 SER A C 1
ATOM 1463 O O . SER A 1 183 ? -32.245 -9.447 34.083 1.00 89.19 183 SER A O 1
ATOM 1465 N N . SER A 1 184 ? -30.535 -8.421 35.107 1.00 82.19 184 SER A N 1
ATOM 1466 C CA . SER A 1 184 ? -31.036 -8.600 36.477 1.00 82.19 184 SER A CA 1
ATOM 1467 C C . SER A 1 184 ? -32.411 -7.930 36.680 1.00 82.19 184 SER A C 1
ATOM 1469 O O . SER A 1 184 ? -32.656 -6.860 36.101 1.00 82.19 184 SER A O 1
ATOM 1471 N N . PRO A 1 185 ? -33.291 -8.481 37.541 1.00 78.69 185 PRO A N 1
ATOM 1472 C CA . PRO A 1 185 ? -34.646 -7.956 37.748 1.00 78.69 185 PRO A CA 1
ATOM 1473 C C . PRO A 1 185 ? -34.686 -6.566 38.392 1.00 78.69 185 PRO A C 1
ATOM 1475 O O . PRO A 1 185 ? -35.665 -5.838 38.228 1.00 78.69 185 PRO A O 1
ATOM 1478 N N . GLU A 1 186 ? -33.648 -6.179 39.127 1.00 76.69 186 GLU A N 1
ATOM 1479 C CA . GLU A 1 186 ? -33.593 -4.879 39.788 1.00 76.69 186 GLU A CA 1
ATOM 1480 C C . GLU A 1 186 ? -33.033 -3.794 38.846 1.00 76.69 186 GLU A C 1
ATOM 1482 O O . GLU A 1 186 ? -32.023 -4.035 38.179 1.00 76.69 186 GLU A O 1
ATOM 1487 N N . PRO A 1 187 ? -33.645 -2.592 38.778 1.00 84.31 187 PRO A N 1
ATOM 1488 C CA . PRO A 1 187 ? -34.924 -2.200 39.376 1.00 84.31 187 PRO A CA 1
ATOM 1489 C C . PRO A 1 187 ? -36.140 -2.635 38.528 1.00 84.31 187 PRO A C 1
ATOM 1491 O O . PRO A 1 187 ? -36.098 -2.643 37.297 1.00 84.31 187 PRO A O 1
ATOM 1494 N N . SER A 1 188 ? -37.275 -2.886 39.191 1.00 76.44 188 SER A N 1
ATOM 1495 C CA . SER A 1 188 ? -38.539 -3.349 38.577 1.00 76.44 188 SER A CA 1
ATOM 1496 C C . SER A 1 188 ? -39.218 -2.350 37.621 1.00 76.44 188 SER A C 1
ATOM 1498 O O . SER A 1 188 ? -40.155 -2.702 36.904 1.00 76.44 188 SER A O 1
ATOM 1500 N N . THR A 1 189 ? -38.762 -1.097 37.616 1.00 84.44 189 THR A N 1
ATOM 1501 C CA . THR A 1 189 ? -39.119 -0.031 36.671 1.00 84.44 189 THR A CA 1
ATOM 1502 C C . THR A 1 189 ? -37.943 0.941 36.585 1.00 84.44 189 THR A C 1
ATOM 1504 O O . THR A 1 189 ? -37.330 1.267 37.597 1.00 84.44 189 THR A O 1
ATOM 1507 N N . GLY A 1 190 ? -37.648 1.453 35.392 1.00 85.31 190 GLY A N 1
ATOM 1508 C CA . GLY A 1 190 ? -36.501 2.328 35.128 1.00 85.31 190 GLY A CA 1
ATOM 1509 C C . GLY A 1 190 ? -35.182 1.589 34.883 1.00 85.31 190 GLY A C 1
ATOM 1510 O O . GLY A 1 190 ? -34.162 2.246 34.720 1.00 85.31 190 GLY A O 1
ATOM 1511 N N . GLY A 1 191 ? -35.182 0.252 34.851 1.00 89.38 191 GLY A N 1
ATOM 1512 C CA . GLY A 1 191 ? -33.980 -0.534 34.576 1.00 89.38 191 GLY A CA 1
ATOM 1513 C C . GLY A 1 191 ? -33.506 -0.344 33.138 1.00 89.38 191 GLY A C 1
ATOM 1514 O O . GLY A 1 191 ? -34.306 -0.436 32.205 1.00 89.38 191 GLY A O 1
ATOM 1515 N N . GLU A 1 192 ? -32.208 -0.101 32.957 1.00 93.19 192 GLU A N 1
ATOM 1516 C CA . GLU A 1 192 ? -31.624 0.178 31.642 1.00 93.19 192 GLU A CA 1
ATOM 1517 C C . GLU A 1 192 ? -30.834 -1.007 31.071 1.00 93.19 192 GLU A C 1
ATOM 1519 O O . GLU A 1 192 ? -30.288 -1.829 31.812 1.00 93.19 192 GLU A O 1
ATOM 1524 N N . VAL A 1 193 ? -30.766 -1.069 29.739 1.00 94.81 193 VAL A N 1
ATOM 1525 C CA . VAL A 1 193 ? -29.868 -1.932 28.955 1.00 94.81 193 VAL A CA 1
ATOM 1526 C C . VAL A 1 193 ? -29.092 -1.037 27.992 1.00 94.81 193 VAL A C 1
ATOM 1528 O O . VAL A 1 193 ? -29.703 -0.242 27.274 1.00 94.81 193 VAL A O 1
ATOM 1531 N N . VAL A 1 194 ? -27.760 -1.149 27.978 1.00 93.19 194 VAL A N 1
ATOM 1532 C CA . VAL A 1 194 ? -26.872 -0.296 27.168 1.00 93.19 194 VAL A CA 1
ATOM 1533 C C . VAL A 1 194 ? -25.986 -1.154 26.269 1.00 93.19 194 VAL A C 1
ATOM 1535 O O . VAL A 1 194 ? -25.312 -2.066 26.736 1.00 93.19 194 VAL A O 1
ATOM 1538 N N . LEU A 1 195 ? -25.943 -0.821 24.980 1.00 92.44 195 LEU A N 1
ATOM 1539 C CA . LEU A 1 195 ? -25.082 -1.452 23.979 1.00 92.44 195 LEU A CA 1
ATOM 1540 C C . LEU A 1 195 ? -24.268 -0.378 23.254 1.00 92.44 195 LEU A C 1
ATOM 1542 O O . LEU A 1 195 ? -24.844 0.563 22.715 1.00 92.44 195 LEU A O 1
ATOM 1546 N N . LYS A 1 196 ? -22.942 -0.526 23.196 1.00 90.00 196 LYS A N 1
ATOM 1547 C CA . LYS A 1 196 ? -22.048 0.331 22.397 1.00 90.00 196 LYS A CA 1
ATOM 1548 C C . LYS A 1 196 ? -21.639 -0.399 21.115 1.00 90.00 196 LYS A C 1
ATOM 1550 O O . LYS A 1 196 ? -21.427 -1.606 21.150 1.00 90.00 196 LYS A O 1
ATOM 1555 N N . ALA A 1 197 ? -21.516 0.331 20.006 1.00 85.38 197 ALA A N 1
ATOM 1556 C CA . ALA A 1 197 ? -21.122 -0.221 18.703 1.00 85.38 197 ALA A CA 1
ATOM 1557 C C . ALA A 1 197 ? -19.638 -0.635 18.637 1.00 85.38 197 ALA A C 1
ATOM 1559 O O . ALA A 1 197 ? -19.262 -1.482 17.835 1.00 85.38 197 ALA A O 1
ATOM 1560 N N . LEU A 1 198 ? -18.805 -0.013 19.476 1.00 84.75 198 LEU A N 1
ATOM 1561 C CA . LEU A 1 198 ? -17.388 -0.308 19.670 1.00 84.75 198 LEU A CA 1
ATOM 1562 C C . LEU A 1 198 ? -17.140 -0.361 21.180 1.00 84.75 198 LEU A C 1
ATOM 1564 O O . LEU A 1 198 ? -17.597 0.528 21.909 1.00 84.75 198 LEU A O 1
ATOM 1568 N N . ASP A 1 199 ? -16.452 -1.397 21.656 1.00 78.62 199 ASP A N 1
ATOM 1569 C CA . ASP A 1 199 ? -16.142 -1.544 23.080 1.00 78.62 199 ASP A CA 1
ATOM 1570 C C . ASP A 1 199 ? -14.855 -0.757 23.412 1.00 78.62 199 ASP A C 1
ATOM 1572 O O . ASP A 1 199 ? -13.838 -0.975 22.751 1.00 78.62 199 ASP A O 1
ATOM 1576 N N . PRO A 1 200 ? -14.858 0.177 24.388 1.00 73.62 200 PRO A N 1
ATOM 1577 C CA . PRO A 1 200 ? -13.733 1.090 24.645 1.00 73.62 200 PRO A CA 1
ATOM 1578 C C . PRO A 1 200 ? -12.462 0.427 25.209 1.00 73.62 200 PRO A C 1
ATOM 1580 O O . PRO A 1 200 ? -11.531 1.136 25.579 1.00 73.62 200 PRO A O 1
ATOM 1583 N N . VAL A 1 201 ? -12.427 -0.904 25.302 1.00 74.94 201 VAL A N 1
ATOM 1584 C CA . VAL A 1 201 ? -11.247 -1.696 25.686 1.00 74.94 201 VAL A CA 1
ATOM 1585 C C . VAL A 1 201 ? -10.254 -1.847 24.519 1.00 74.94 201 VAL A C 1
ATOM 1587 O O . VAL A 1 201 ? -9.074 -2.086 24.757 1.00 74.94 201 VAL A O 1
ATOM 1590 N N . PHE A 1 202 ? -10.700 -1.679 23.267 1.00 78.88 202 PHE A N 1
ATOM 1591 C CA . PHE A 1 202 ? -9.862 -1.841 22.073 1.00 78.88 202 PHE A CA 1
ATOM 1592 C C . PHE A 1 202 ? -9.369 -0.500 21.505 1.00 78.88 202 PHE A C 1
ATOM 1594 O O . PHE A 1 202 ? -10.157 0.426 21.300 1.00 78.88 202 PHE A O 1
ATOM 1601 N N . GLU A 1 203 ? -8.081 -0.420 21.163 1.00 74.06 203 GLU A N 1
ATOM 1602 C CA . GLU A 1 203 ? -7.534 0.669 20.343 1.00 74.06 203 GLU A CA 1
ATOM 1603 C C . GLU A 1 203 ? -7.843 0.431 18.852 1.00 74.06 203 GLU A C 1
ATOM 1605 O O . GLU A 1 203 ? -7.839 -0.705 18.379 1.00 74.06 203 GLU A O 1
ATOM 1610 N N . ILE A 1 204 ? -8.145 1.498 18.099 1.00 75.62 204 ILE A N 1
ATOM 1611 C CA . ILE A 1 204 ? -8.592 1.411 16.697 1.00 75.62 204 ILE A CA 1
ATOM 1612 C C . ILE A 1 204 ? -7.707 2.298 15.816 1.00 75.62 204 ILE A C 1
ATOM 1614 O O . ILE A 1 204 ? -7.890 3.513 15.763 1.00 75.62 204 ILE A O 1
ATOM 1618 N N . GLU A 1 205 ? -6.779 1.679 15.083 1.00 65.88 205 GLU A N 1
ATOM 1619 C CA . GLU A 1 205 ? -5.852 2.383 14.183 1.00 65.88 205 GLU A CA 1
ATOM 1620 C C . GLU A 1 205 ? -6.540 2.952 12.930 1.00 65.88 205 GLU A C 1
ATOM 1622 O O . GLU A 1 205 ? -6.227 4.057 12.486 1.00 65.88 205 GLU A O 1
ATOM 1627 N N . ASN A 1 206 ? -7.485 2.206 12.341 1.00 71.44 206 ASN A N 1
ATOM 1628 C CA . ASN A 1 206 ? -8.125 2.559 11.071 1.00 71.44 206 ASN A CA 1
ATOM 1629 C C . ASN A 1 206 ? -9.663 2.453 11.143 1.00 71.44 206 ASN A C 1
ATOM 1631 O O . ASN A 1 206 ? -10.222 1.379 10.903 1.00 71.44 206 ASN A O 1
ATOM 1635 N N . PRO A 1 207 ? -10.378 3.570 11.381 1.00 69.50 207 PRO A N 1
ATOM 1636 C CA . PRO A 1 207 ? -11.843 3.601 11.401 1.00 69.50 207 PRO A CA 1
ATOM 1637 C C . PRO A 1 207 ? -12.525 3.201 10.083 1.00 69.50 207 PRO A C 1
ATOM 1639 O O . PRO A 1 207 ? -13.720 2.912 10.084 1.00 69.50 207 PRO A O 1
ATOM 1642 N N . ASN A 1 208 ? -11.800 3.188 8.959 1.00 71.31 208 ASN A N 1
ATOM 1643 C CA . ASN A 1 208 ? -12.321 2.822 7.638 1.00 71.31 208 ASN A CA 1
ATOM 1644 C C . ASN A 1 208 ? -12.073 1.339 7.282 1.00 71.31 208 ASN A C 1
ATOM 1646 O O . ASN A 1 208 ? -12.381 0.926 6.165 1.00 71.31 208 ASN A O 1
ATOM 1650 N N . ALA A 1 209 ? -11.531 0.530 8.202 1.00 77.38 209 ALA A N 1
ATOM 1651 C CA . ALA A 1 209 ? -11.388 -0.915 8.017 1.00 77.38 209 ALA A CA 1
ATOM 1652 C C . ALA A 1 209 ? -12.763 -1.608 7.864 1.00 77.38 209 ALA A C 1
ATOM 1654 O O . ALA A 1 209 ? -13.721 -1.210 8.536 1.00 77.38 209 ALA A O 1
ATOM 1655 N N . PRO A 1 210 ? -12.893 -2.653 7.020 1.00 77.88 210 PRO A N 1
ATOM 1656 C CA . PRO A 1 210 ? -14.185 -3.274 6.717 1.00 77.88 210 PRO A CA 1
ATOM 1657 C C . PRO A 1 210 ? -14.846 -3.923 7.942 1.00 77.88 210 PRO A C 1
ATOM 1659 O O . PRO A 1 210 ? -16.062 -3.849 8.075 1.00 77.88 210 PRO A O 1
ATOM 1662 N N . GLU A 1 211 ? -14.063 -4.498 8.855 1.00 78.19 211 GLU A N 1
ATOM 1663 C CA . GLU A 1 211 ? -14.521 -5.076 10.132 1.00 78.19 211 GLU A CA 1
ATOM 1664 C C . GLU A 1 211 ? -15.156 -4.004 11.035 1.00 78.19 211 GLU A C 1
ATOM 1666 O O . GLU A 1 211 ? -16.323 -4.103 11.414 1.00 78.19 211 GLU A O 1
ATOM 1671 N N . ILE A 1 212 ? -14.447 -2.893 11.260 1.00 83.94 212 ILE A N 1
ATOM 1672 C CA . ILE A 1 212 ? -14.943 -1.738 12.025 1.00 83.94 212 ILE A CA 1
ATOM 1673 C C . ILE A 1 212 ? -16.206 -1.149 11.377 1.00 83.94 212 ILE A C 1
ATOM 1675 O O . ILE A 1 212 ? -17.221 -0.947 12.047 1.00 83.94 212 ILE A O 1
ATOM 1679 N N . GLN A 1 213 ? -16.195 -0.960 10.054 1.00 81.56 213 GLN A N 1
ATOM 1680 C CA . GLN A 1 213 ? -17.364 -0.528 9.282 1.00 81.56 213 GLN A CA 1
ATOM 1681 C C . GLN A 1 213 ? -18.515 -1.552 9.312 1.00 81.56 213 GLN A C 1
ATOM 1683 O O . GLN A 1 213 ? -19.668 -1.173 9.095 1.00 81.56 213 GLN A O 1
ATOM 1688 N N . ASN A 1 214 ? -18.260 -2.832 9.606 1.00 82.06 214 ASN A N 1
ATOM 1689 C CA . ASN A 1 214 ? -19.279 -3.874 9.773 1.00 82.06 214 ASN A CA 1
ATOM 1690 C C . ASN A 1 214 ? -19.970 -3.872 11.137 1.00 82.06 214 ASN A C 1
ATOM 1692 O O . ASN A 1 214 ? -21.101 -4.355 11.228 1.00 82.06 214 ASN A O 1
ATOM 1696 N N . LEU A 1 215 ? -19.357 -3.264 12.150 1.00 84.19 215 LEU A N 1
ATOM 1697 C CA . LEU A 1 215 ? -19.962 -3.070 13.466 1.00 84.19 215 LEU A CA 1
ATOM 1698 C C . LEU A 1 215 ? -20.708 -1.732 13.557 1.00 84.19 215 LEU A C 1
ATOM 1700 O O . LEU A 1 215 ? -21.823 -1.690 14.069 1.00 84.19 215 LEU A O 1
ATOM 1704 N N . ILE A 1 216 ? -20.147 -0.655 12.995 1.00 88.81 216 ILE A N 1
ATOM 1705 C CA . ILE A 1 216 ? -20.671 0.710 13.188 1.00 88.81 216 ILE A CA 1
ATOM 1706 C C . ILE A 1 216 ? -21.657 1.207 12.129 1.00 88.81 216 ILE A C 1
ATOM 1708 O O . ILE A 1 216 ? -22.073 2.353 12.238 1.00 88.81 216 ILE A O 1
ATOM 1712 N N . THR A 1 217 ? -22.034 0.436 11.104 1.00 91.00 217 THR A N 1
ATOM 1713 C CA . THR A 1 217 ? -23.053 0.876 10.123 1.00 91.00 217 THR A CA 1
ATOM 1714 C C . THR A 1 217 ? -24.235 -0.081 10.049 1.00 91.00 217 THR A C 1
ATOM 1716 O O . THR A 1 217 ? -24.054 -1.297 10.036 1.00 91.00 217 THR A O 1
ATOM 1719 N N . LEU A 1 218 ? -25.448 0.477 9.991 1.00 93.06 218 LEU A N 1
ATOM 1720 C CA . LEU A 1 218 ? -26.700 -0.275 9.899 1.00 93.06 218 LEU A CA 1
ATOM 1721 C C . LEU A 1 218 ? -27.774 0.480 9.099 1.00 93.06 218 LEU A C 1
ATOM 1723 O O . LEU A 1 218 ? -27.725 1.703 8.952 1.00 93.06 218 LEU A O 1
ATOM 1727 N N . THR A 1 219 ? -28.750 -0.268 8.591 1.00 92.44 219 THR A N 1
ATOM 1728 C CA . THR A 1 219 ? -30.013 0.224 8.006 1.00 92.44 219 THR A CA 1
ATOM 1729 C C . THR A 1 219 ? -31.214 -0.145 8.875 1.00 92.44 219 THR A C 1
ATOM 1731 O O . THR A 1 219 ? -32.239 0.524 8.831 1.00 92.44 219 THR A O 1
ATOM 1734 N N . ASN A 1 220 ? -31.109 -1.198 9.688 1.00 95.19 220 ASN A N 1
ATOM 1735 C CA . ASN A 1 220 ? -32.163 -1.605 10.613 1.00 95.19 220 ASN A CA 1
ATOM 1736 C C . ASN A 1 220 ? -31.530 -2.124 11.905 1.00 95.19 220 ASN A C 1
ATOM 1738 O O . ASN A 1 220 ? -30.465 -2.747 11.869 1.00 95.19 220 ASN A O 1
ATOM 1742 N N . ILE A 1 221 ? -32.215 -1.926 13.028 1.00 95.56 221 ILE A N 1
ATOM 1743 C CA . ILE A 1 221 ? -31.852 -2.516 14.320 1.00 95.56 221 ILE A CA 1
ATOM 1744 C C . ILE A 1 221 ? -33.079 -3.206 14.918 1.00 95.56 221 ILE A C 1
ATOM 1746 O O . ILE A 1 221 ? -34.173 -2.636 14.947 1.00 95.56 221 ILE A O 1
ATOM 1750 N N . ARG A 1 222 ? -32.905 -4.451 15.369 1.00 96.25 222 ARG A N 1
ATOM 1751 C CA . ARG A 1 222 ? -33.955 -5.263 15.988 1.00 96.25 222 ARG A CA 1
ATOM 1752 C C . ARG A 1 222 ? -33.518 -5.699 17.377 1.00 96.25 222 ARG A C 1
ATOM 1754 O O . ARG A 1 222 ? -32.436 -6.246 17.565 1.00 96.25 222 ARG A O 1
ATOM 1761 N N . VAL A 1 223 ? -34.389 -5.478 18.348 1.00 97.31 223 VAL A N 1
ATOM 1762 C CA . VAL A 1 223 ? -34.227 -5.929 19.727 1.00 97.31 223 VAL A CA 1
ATOM 1763 C C . VAL A 1 223 ? -35.188 -7.094 19.934 1.00 97.31 223 VAL A C 1
ATOM 1765 O O . VAL A 1 223 ? -36.400 -6.891 19.947 1.00 97.31 223 VAL A O 1
ATOM 1768 N N . ASN A 1 224 ? -34.658 -8.309 20.066 1.00 96.88 224 ASN A N 1
ATOM 1769 C CA . ASN A 1 224 ? -35.438 -9.527 20.272 1.00 96.88 224 ASN A CA 1
ATOM 1770 C C . ASN A 1 224 ? -35.438 -9.893 21.754 1.00 96.88 224 ASN A C 1
ATOM 1772 O O . ASN A 1 224 ? -34.439 -10.395 22.269 1.00 96.88 224 ASN A O 1
ATOM 1776 N N . PHE A 1 225 ? -36.560 -9.696 22.440 1.00 96.75 225 PHE A N 1
ATOM 1777 C CA . PHE A 1 225 ? -36.769 -10.263 23.767 1.00 96.75 225 PHE A CA 1
ATOM 1778 C C . PHE A 1 225 ? -37.177 -11.735 23.620 1.00 96.75 225 PHE A C 1
ATOM 1780 O O . PHE A 1 225 ? -38.091 -12.051 22.854 1.00 96.75 225 PHE A O 1
ATOM 1787 N N . THR A 1 226 ? -36.477 -12.638 24.313 1.00 94.00 226 THR A N 1
ATOM 1788 C CA . THR A 1 226 ? -36.645 -14.098 24.169 1.00 94.00 226 THR A CA 1
ATOM 1789 C C . THR A 1 226 ? -37.202 -14.764 25.429 1.00 94.00 226 THR A C 1
ATOM 1791 O O . THR A 1 226 ? -37.813 -15.835 25.340 1.00 94.00 226 THR A O 1
ATOM 1794 N N . ARG A 1 227 ? -37.033 -14.139 26.605 1.00 92.88 227 ARG A N 1
ATOM 1795 C CA . ARG A 1 227 ? -37.576 -14.627 27.879 1.00 92.88 227 ARG A CA 1
ATOM 1796 C C . ARG A 1 227 ? -38.098 -13.486 28.758 1.00 92.88 227 ARG A C 1
ATOM 1798 O O . ARG A 1 227 ? -37.358 -12.567 29.109 1.00 92.88 227 ARG A O 1
ATOM 1805 N N . LEU A 1 228 ? -39.387 -13.531 29.112 1.00 89.12 228 LEU A N 1
ATOM 1806 C CA . LEU A 1 228 ? -39.964 -12.689 30.167 1.00 89.12 228 LEU A CA 1
ATOM 1807 C C . LEU A 1 228 ? -39.362 -13.069 31.522 1.00 89.12 228 LEU A C 1
ATOM 1809 O O . LEU A 1 228 ? -39.227 -14.259 31.810 1.00 89.12 228 LEU A O 1
ATOM 1813 N N . PHE A 1 229 ? -39.090 -12.071 32.362 1.00 84.62 229 PHE A N 1
ATOM 1814 C CA . PHE A 1 229 ? -38.798 -12.298 33.774 1.00 84.62 229 PHE A CA 1
ATOM 1815 C C . PHE A 1 229 ? -40.067 -12.777 34.497 1.00 84.62 229 PHE A C 1
ATOM 1817 O O . PHE A 1 229 ? -41.125 -12.159 34.357 1.00 84.62 229 PHE A O 1
ATOM 1824 N N . THR A 1 230 ? -39.987 -13.872 35.259 1.00 78.88 230 THR A N 1
ATOM 1825 C CA . THR A 1 230 ? -41.141 -14.449 35.973 1.00 78.88 230 THR A CA 1
ATOM 1826 C C . THR A 1 230 ? -40.783 -14.821 37.406 1.00 78.88 230 THR A C 1
ATOM 1828 O O . THR A 1 230 ? -39.881 -15.624 37.619 1.00 78.88 230 THR A O 1
ATOM 1831 N N . LEU A 1 231 ? -41.543 -14.309 38.378 1.00 71.50 231 LEU A N 1
ATOM 1832 C CA . LEU A 1 231 ? -41.313 -14.471 39.824 1.00 71.50 231 LEU A CA 1
ATOM 1833 C C . LEU A 1 231 ? -41.774 -15.852 40.352 1.00 71.50 231 LEU A C 1
ATOM 1835 O O . LEU A 1 231 ? -42.512 -15.937 41.326 1.00 71.50 231 LEU A O 1
ATOM 1839 N N . GLY A 1 232 ? -41.425 -16.943 39.664 1.00 59.66 232 GLY A N 1
ATOM 1840 C CA . GLY A 1 232 ? -41.758 -18.324 40.058 1.00 59.66 232 GLY A CA 1
ATOM 1841 C C . GLY A 1 232 ? -43.211 -18.791 39.829 1.00 59.66 232 GLY A C 1
ATOM 1842 O O . GLY A 1 232 ? -43.446 -19.999 39.767 1.00 59.66 232 GLY A O 1
ATOM 1843 N N . ASP A 1 233 ? -44.169 -17.875 39.620 1.00 60.91 233 ASP A N 1
ATOM 1844 C CA . ASP A 1 233 ? -45.616 -18.144 39.425 1.00 60.91 233 ASP A CA 1
ATOM 1845 C C . ASP A 1 233 ? -45.941 -19.272 38.416 1.00 60.91 233 ASP A C 1
ATOM 1847 O O . ASP A 1 233 ? -46.966 -19.951 38.524 1.00 60.91 233 ASP A O 1
ATOM 1851 N N . THR A 1 234 ? -45.080 -19.491 37.418 1.00 50.25 234 THR A N 1
ATOM 1852 C CA . THR A 1 234 ? -45.274 -20.467 36.332 1.00 50.25 234 THR A CA 1
ATOM 1853 C C . THR A 1 234 ? -45.286 -21.931 36.789 1.00 50.25 234 THR A C 1
ATOM 1855 O O . THR A 1 234 ? -45.808 -22.777 36.063 1.00 50.25 234 THR A O 1
ATOM 1858 N N . LEU A 1 235 ? -44.783 -22.244 37.989 1.00 46.66 235 LEU A N 1
ATOM 1859 C CA . LEU A 1 235 ? -44.789 -23.604 38.548 1.00 46.66 235 LEU A CA 1
ATOM 1860 C C . LEU A 1 235 ? -46.107 -23.982 39.256 1.00 46.66 235 LEU A C 1
ATOM 1862 O O . LEU A 1 235 ? -46.347 -25.163 39.518 1.00 46.66 235 LEU A O 1
ATOM 1866 N N . LEU A 1 236 ? -46.995 -23.022 39.546 1.00 45.66 236 LEU A N 1
ATOM 1867 C CA . LEU A 1 236 ? -48.209 -23.242 40.345 1.00 45.66 236 LEU A CA 1
ATOM 1868 C C . LEU A 1 236 ? -49.501 -23.182 39.515 1.00 45.66 236 LEU A C 1
ATOM 1870 O O . LEU A 1 236 ? -50.382 -22.350 39.724 1.00 45.66 236 LEU A O 1
ATOM 1874 N N . ALA A 1 237 ? -49.688 -24.171 38.637 1.00 41.94 237 ALA A N 1
ATOM 1875 C CA . ALA A 1 237 ? -50.911 -24.374 37.846 1.00 41.94 237 ALA A CA 1
ATOM 1876 C C . ALA A 1 237 ? -52.159 -24.812 38.670 1.00 41.94 237 ALA A C 1
ATOM 1878 O O . ALA A 1 237 ? -52.991 -25.595 38.204 1.00 41.94 237 ALA A O 1
ATOM 1879 N N . ARG A 1 238 ? -52.321 -24.336 39.916 1.00 41.97 238 ARG A N 1
ATOM 1880 C CA . ARG A 1 238 ? -53.448 -24.657 40.811 1.00 41.97 238 ARG A CA 1
ATOM 1881 C C . ARG A 1 238 ? -54.062 -23.406 41.457 1.00 41.97 238 ARG A C 1
ATOM 1883 O O . ARG A 1 238 ? -53.495 -22.835 42.374 1.00 41.97 238 ARG A O 1
ATOM 1890 N N . ARG A 1 239 ? -55.329 -23.149 41.082 1.00 43.72 239 ARG A N 1
ATOM 1891 C CA . ARG A 1 239 ? -56.322 -22.191 41.641 1.00 43.72 239 ARG A CA 1
ATOM 1892 C C . ARG A 1 239 ? -56.305 -20.732 41.127 1.00 43.72 239 ARG A C 1
ATOM 1894 O O . ARG A 1 239 ? -55.796 -19.827 41.766 1.00 43.72 239 ARG A O 1
ATOM 1901 N N . ARG A 1 240 ? -57.151 -20.499 40.112 1.00 46.97 240 ARG A N 1
ATOM 1902 C CA . ARG A 1 240 ? -58.071 -19.337 39.997 1.00 46.97 240 ARG A CA 1
ATOM 1903 C C . ARG A 1 240 ? -57.483 -17.902 40.037 1.00 46.97 240 ARG A C 1
ATOM 1905 O O . ARG A 1 240 ? -58.019 -17.057 40.748 1.00 46.97 240 ARG A O 1
ATOM 1912 N N . ARG A 1 241 ? -56.525 -17.588 39.163 1.00 53.47 241 ARG A N 1
ATOM 1913 C CA . ARG A 1 241 ? -56.365 -16.289 38.454 1.00 53.47 241 ARG A CA 1
ATOM 1914 C C . ARG A 1 241 ? -55.475 -16.548 37.226 1.00 53.47 241 ARG A C 1
ATOM 1916 O O . ARG A 1 241 ? -54.682 -17.481 37.269 1.00 53.47 241 ARG A O 1
ATOM 1923 N N . ASN A 1 242 ? -55.623 -15.794 36.131 1.00 55.56 242 ASN A N 1
ATOM 1924 C CA . ASN A 1 242 ? -54.737 -15.936 34.961 1.00 55.56 242 ASN A CA 1
ATOM 1925 C C . ASN A 1 242 ? -53.367 -15.317 35.297 1.00 55.56 242 ASN A C 1
ATOM 1927 O O . ASN A 1 242 ? -53.324 -14.094 35.419 1.00 55.56 242 ASN A O 1
ATOM 1931 N N . PRO A 1 243 ? -52.256 -16.076 35.404 1.00 58.62 243 PRO A N 1
ATOM 1932 C CA . PRO A 1 243 ? -50.971 -15.504 35.834 1.00 58.62 243 PRO A CA 1
ATOM 1933 C C . PRO A 1 243 ? -50.408 -14.498 34.820 1.00 58.62 243 PRO A C 1
ATOM 1935 O O . PRO A 1 243 ? -49.806 -13.491 35.180 1.00 58.62 243 PRO A O 1
ATOM 1938 N N . HIS A 1 244 ? -50.679 -14.734 33.533 1.00 63.09 244 HIS A N 1
ATOM 1939 C CA . HIS A 1 244 ? -50.138 -13.971 32.406 1.00 63.09 244 HIS A CA 1
ATOM 1940 C C . HIS A 1 244 ? -50.413 -12.458 32.460 1.00 63.09 244 HIS A C 1
ATOM 1942 O O . HIS A 1 244 ? -49.622 -11.698 31.914 1.00 63.09 244 HIS A O 1
ATOM 1948 N N . VAL A 1 245 ? -51.479 -11.992 33.132 1.00 75.62 245 VAL A N 1
ATOM 1949 C CA . VAL A 1 245 ? -51.838 -10.552 33.185 1.00 75.62 245 VAL A CA 1
ATOM 1950 C C . VAL A 1 245 ? -50.818 -9.673 33.920 1.00 75.62 245 VAL A C 1
ATOM 1952 O O . VAL A 1 245 ? -50.924 -8.449 33.876 1.00 75.62 245 VAL A O 1
ATOM 1955 N N . LYS A 1 246 ? -49.850 -10.287 34.608 1.00 77.75 246 LYS A N 1
ATOM 1956 C CA . LYS A 1 246 ? -48.774 -9.608 35.342 1.00 77.75 246 LYS A CA 1
ATOM 1957 C C . LYS A 1 246 ? -47.451 -9.531 34.570 1.00 77.75 246 LYS A C 1
ATOM 1959 O O . LYS A 1 246 ? -46.570 -8.771 34.958 1.00 77.75 246 LYS A O 1
ATOM 1964 N N . TYR A 1 247 ? -47.296 -10.333 33.515 1.00 86.44 247 TYR A N 1
ATOM 1965 C CA . TYR A 1 247 ? -46.015 -10.569 32.849 1.00 86.44 247 TYR A CA 1
ATOM 1966 C C . TYR A 1 247 ? -46.058 -10.070 31.409 1.00 86.44 247 TYR A C 1
ATOM 1968 O O . TYR A 1 247 ? -46.683 -10.683 30.550 1.00 86.44 247 TYR A O 1
ATOM 1976 N N . TYR A 1 248 ? -45.397 -8.949 31.148 1.00 91.31 248 TYR A N 1
ATOM 1977 C CA . TYR A 1 248 ? -45.302 -8.314 29.836 1.00 91.31 248 TYR A CA 1
ATOM 1978 C C . TYR A 1 248 ? -44.040 -7.445 29.793 1.00 91.31 248 TYR A C 1
ATOM 1980 O O . TYR A 1 248 ? -43.609 -6.908 30.816 1.00 91.31 248 TYR A O 1
ATOM 1988 N N . TYR A 1 249 ? -43.478 -7.247 28.604 1.00 94.56 249 TYR A N 1
ATOM 1989 C CA . TYR A 1 249 ? -42.493 -6.193 28.371 1.00 94.56 249 TYR A CA 1
ATOM 1990 C C . TYR A 1 249 ? -43.193 -4.843 28.256 1.00 94.56 249 TYR A C 1
ATOM 1992 O O . TYR A 1 249 ? -44.209 -4.728 27.561 1.00 94.56 249 TYR A O 1
ATOM 2000 N N . SER A 1 250 ? -42.627 -3.818 28.888 1.00 93.50 250 SER A N 1
ATOM 2001 C CA . SER A 1 250 ? -42.974 -2.420 28.630 1.00 93.50 250 SER A CA 1
ATOM 2002 C C . SER A 1 250 ? -41.750 -1.515 28.746 1.00 93.50 250 SER A C 1
ATOM 2004 O O . SER A 1 250 ? -40.869 -1.765 29.569 1.00 93.50 250 SER A O 1
ATOM 2006 N N . LEU A 1 251 ? -41.689 -0.467 27.924 1.00 94.50 251 LEU A N 1
ATOM 2007 C CA . LEU A 1 251 ? -40.502 0.371 27.725 1.00 94.50 251 LEU A CA 1
ATOM 2008 C C . LEU A 1 251 ? -40.886 1.858 27.737 1.00 94.50 251 LEU A C 1
ATOM 2010 O O . LEU A 1 251 ? -41.803 2.246 27.013 1.00 94.50 251 LEU A O 1
ATOM 2014 N N . TYR A 1 252 ? -40.201 2.685 28.535 1.00 91.88 252 TYR A N 1
ATOM 2015 C CA . TYR A 1 252 ? -40.405 4.143 28.541 1.00 91.88 252 TYR A CA 1
ATOM 2016 C C . TYR A 1 252 ? -39.781 4.800 27.308 1.00 91.88 252 TYR A C 1
ATOM 2018 O O . TYR A 1 252 ? -40.415 5.650 26.686 1.00 91.88 252 TYR A O 1
ATOM 2026 N N . ASN A 1 253 ? -38.556 4.402 26.955 1.00 91.94 253 ASN A N 1
ATOM 2027 C CA . ASN A 1 253 ? -37.841 4.916 25.793 1.00 91.94 253 ASN A CA 1
ATOM 2028 C C . ASN A 1 253 ? -36.813 3.928 25.235 1.00 91.94 253 ASN A C 1
ATOM 2030 O O . ASN A 1 253 ? -36.227 3.123 25.960 1.00 91.94 253 ASN A O 1
ATOM 2034 N N . MET A 1 254 ? -36.588 4.057 23.931 1.00 93.56 254 MET A N 1
ATOM 2035 C CA . MET A 1 254 ? -35.467 3.490 23.187 1.00 93.56 254 MET A CA 1
ATOM 2036 C C . MET A 1 254 ? -34.749 4.668 22.539 1.00 93.56 254 MET A C 1
ATOM 2038 O O . MET A 1 254 ? -35.403 5.488 21.903 1.00 93.56 254 MET A O 1
ATOM 2042 N N . VAL A 1 255 ? -33.437 4.762 22.731 1.00 93.00 255 VAL A N 1
ATOM 2043 C CA . VAL A 1 255 ? -32.583 5.828 22.193 1.00 93.00 255 VAL A CA 1
ATOM 2044 C C . VAL A 1 255 ? -31.511 5.164 21.342 1.00 93.00 255 VAL A C 1
ATOM 2046 O O . VAL A 1 255 ? -30.778 4.308 21.839 1.00 93.00 255 VAL A O 1
ATOM 2049 N N . VAL A 1 256 ? -31.417 5.540 20.067 1.00 93.81 256 VAL A N 1
ATOM 2050 C CA . VAL A 1 256 ? -30.459 4.969 19.110 1.00 93.81 256 VAL A CA 1
ATOM 2051 C C . VAL A 1 256 ? -29.540 6.091 18.654 1.00 93.81 256 VAL A C 1
ATOM 2053 O O . VAL A 1 256 ? -29.834 6.801 17.699 1.00 93.81 256 VAL A O 1
ATOM 2056 N N . GLN A 1 257 ? -28.424 6.285 19.352 1.00 92.44 257 GLN A N 1
ATOM 2057 C CA . GLN A 1 257 ? -27.467 7.338 19.024 1.00 92.44 257 GLN A CA 1
ATOM 2058 C C . GLN A 1 257 ? -26.619 6.952 17.812 1.00 92.44 257 GLN A C 1
ATOM 2060 O O . GLN A 1 257 ? -26.028 5.868 17.754 1.00 92.44 257 GLN A O 1
ATOM 2065 N N . GLY A 1 258 ? -26.524 7.872 16.856 1.00 91.31 258 GLY A N 1
ATOM 2066 C CA . GLY A 1 258 ? -25.770 7.692 15.625 1.00 91.31 258 GLY A CA 1
ATOM 2067 C C . GLY A 1 258 ? -25.702 8.959 14.777 1.00 91.31 258 GLY A C 1
ATOM 2068 O O . GLY A 1 258 ? -26.105 10.042 15.196 1.00 91.31 258 GLY A O 1
ATOM 2069 N N . ARG A 1 259 ? -25.176 8.834 13.560 1.00 90.12 259 ARG A N 1
ATOM 2070 C CA . ARG A 1 259 ? -25.165 9.905 12.552 1.00 90.12 259 ARG A CA 1
ATOM 2071 C C . ARG A 1 259 ? -25.412 9.350 11.158 1.00 90.12 259 ARG A C 1
ATOM 2073 O O . ARG A 1 259 ? -25.188 8.176 10.895 1.00 90.12 259 ARG A O 1
ATOM 2080 N N . CYS A 1 260 ? -25.840 10.213 10.253 1.00 90.25 260 CYS A N 1
ATOM 2081 C CA . CYS A 1 260 ? -25.950 9.915 8.828 1.00 90.25 260 CYS A CA 1
ATOM 2082 C C . CYS A 1 260 ? -24.581 9.495 8.237 1.00 90.25 260 CYS A C 1
ATOM 2084 O O . CYS A 1 260 ? -23.563 10.132 8.529 1.00 90.25 260 CYS A O 1
ATOM 2086 N N . PHE A 1 261 ? -24.530 8.410 7.454 1.00 90.81 261 PHE A N 1
ATOM 2087 C CA . PHE A 1 261 ? -23.274 7.837 6.952 1.00 90.81 261 PHE A CA 1
ATOM 2088 C C . PHE A 1 261 ? -22.930 8.355 5.546 1.00 90.81 261 PHE A C 1
ATOM 2090 O O . PHE A 1 261 ? -23.537 7.945 4.565 1.00 90.81 261 PHE A O 1
ATOM 2097 N N . CYS A 1 262 ? -21.930 9.240 5.449 1.00 90.06 262 CYS A N 1
ATOM 2098 C CA . CYS A 1 262 ? -21.593 9.961 4.208 1.00 90.06 262 CYS A CA 1
ATOM 2099 C C . CYS A 1 262 ? -20.166 9.729 3.683 1.00 90.06 262 CYS A C 1
ATOM 2101 O O . CYS A 1 262 ? -19.614 10.606 3.018 1.00 90.06 262 CYS A O 1
ATOM 2103 N N . ASN A 1 263 ? -19.515 8.620 4.059 1.00 88.12 263 ASN A N 1
ATOM 2104 C CA . ASN A 1 263 ? -18.145 8.252 3.650 1.00 88.12 263 ASN A CA 1
ATOM 2105 C C . ASN A 1 263 ? -17.046 9.335 3.841 1.00 88.12 263 ASN A C 1
ATOM 2107 O O . ASN A 1 263 ? -15.963 9.219 3.279 1.00 88.12 263 ASN A O 1
ATOM 2111 N N . GLY A 1 264 ? -17.290 10.391 4.629 1.00 87.94 264 GLY A N 1
ATOM 2112 C CA . GLY A 1 264 ? -16.362 11.521 4.798 1.00 87.94 264 GLY A CA 1
ATOM 2113 C C . GLY A 1 264 ? -16.537 12.679 3.798 1.00 87.94 264 GLY A C 1
ATOM 2114 O O . GLY A 1 264 ? -15.680 13.561 3.757 1.00 87.94 264 GLY A O 1
ATOM 2115 N N . HIS A 1 265 ? -17.616 12.702 3.002 1.00 90.81 265 HIS A N 1
ATOM 2116 C CA . HIS A 1 265 ? -17.863 13.703 1.949 1.00 90.81 265 HIS A CA 1
ATOM 2117 C C . HIS A 1 265 ? -19.097 14.597 2.190 1.00 90.81 265 HIS A C 1
ATOM 2119 O O . HIS A 1 265 ? -19.558 15.250 1.255 1.00 90.81 265 HIS A O 1
ATOM 2125 N N . ALA A 1 266 ? -19.657 14.656 3.406 1.00 90.12 266 ALA A N 1
ATOM 2126 C CA . ALA A 1 266 ? -20.721 15.617 3.729 1.00 90.12 266 ALA A CA 1
ATOM 2127 C C . ALA A 1 266 ? -20.698 16.070 5.198 1.00 90.12 266 ALA A C 1
ATOM 2129 O O . ALA A 1 266 ? -20.690 15.248 6.113 1.00 90.12 266 ALA A O 1
ATOM 2130 N N . SER A 1 267 ? -20.781 17.384 5.426 1.00 87.12 267 SER A N 1
ATOM 2131 C CA . SER A 1 267 ? -20.965 17.995 6.754 1.00 87.12 267 SER A CA 1
ATOM 2132 C C . SER A 1 267 ? -22.409 17.912 7.272 1.00 87.12 267 SER A C 1
ATOM 2134 O O . SER A 1 267 ? -22.646 18.041 8.471 1.00 87.12 267 SER A O 1
ATOM 2136 N N . ARG A 1 268 ? -23.394 17.677 6.392 1.00 87.19 268 ARG A N 1
ATOM 2137 C CA . ARG A 1 268 ? -24.822 17.648 6.744 1.00 87.19 268 ARG A CA 1
ATOM 2138 C C . ARG A 1 268 ? -25.634 16.678 5.888 1.00 87.19 268 ARG A C 1
ATOM 2140 O O . ARG A 1 268 ? -25.273 16.376 4.751 1.00 87.19 268 ARG A O 1
ATOM 2147 N N . CYS A 1 269 ? -26.779 16.273 6.426 1.00 88.00 269 CYS A N 1
ATOM 2148 C CA . CYS A 1 269 ? -27.805 15.513 5.718 1.00 88.00 269 CYS A CA 1
ATOM 2149 C C . CYS A 1 269 ? -29.127 16.284 5.687 1.00 88.00 269 CYS A C 1
ATOM 2151 O O . CYS A 1 269 ? -29.322 17.233 6.445 1.00 88.00 269 CYS A O 1
ATOM 2153 N N . VAL A 1 270 ? -30.020 15.892 4.785 1.00 83.69 270 VAL A N 1
ATOM 2154 C CA . VAL A 1 270 ? -31.368 16.449 4.597 1.00 83.69 270 VAL A CA 1
ATOM 2155 C C . VAL A 1 270 ? -32.394 15.318 4.638 1.00 83.69 270 VAL A C 1
ATOM 2157 O O . VAL A 1 270 ? -32.042 14.175 4.331 1.00 83.69 270 VAL A O 1
ATOM 2160 N N . PRO A 1 271 ? -33.645 15.574 5.053 1.00 73.69 271 PRO A N 1
ATOM 2161 C CA . PRO A 1 271 ? -34.661 14.537 5.052 1.00 73.69 271 PRO A CA 1
ATOM 2162 C C . PRO A 1 271 ? -35.116 14.275 3.613 1.00 73.69 271 PRO A C 1
ATOM 2164 O O . PRO A 1 271 ? -35.097 15.170 2.767 1.00 73.69 271 PRO A O 1
ATOM 2167 N N . GLU A 1 272 ? -35.524 13.040 3.328 1.00 61.59 272 GLU A N 1
ATOM 2168 C CA . GLU A 1 272 ? -36.025 12.670 1.997 1.00 61.59 272 GLU A CA 1
ATOM 2169 C C . GLU A 1 272 ? -37.473 13.150 1.764 1.00 61.59 272 GLU A C 1
ATOM 2171 O O . GLU A 1 272 ? -37.920 13.246 0.625 1.00 61.59 272 GLU A O 1
ATOM 2176 N N . ASP A 1 273 ? -38.160 13.546 2.842 1.00 59.34 273 ASP A N 1
ATOM 2177 C CA . ASP A 1 273 ? -39.508 14.116 2.853 1.00 59.34 273 ASP A CA 1
ATOM 2178 C C . ASP A 1 273 ? -39.603 15.296 3.850 1.00 59.34 273 ASP A C 1
ATOM 2180 O O . ASP A 1 273 ? -38.664 15.554 4.603 1.00 59.34 273 ASP A O 1
ATOM 2184 N N . ARG A 1 274 ? -40.718 16.040 3.914 1.00 51.12 274 ARG A N 1
ATOM 2185 C CA . ARG A 1 274 ? -40.843 17.267 4.756 1.00 51.12 274 ARG A CA 1
ATOM 2186 C C . ARG A 1 274 ? -40.993 17.032 6.281 1.00 51.12 274 ARG A C 1
ATOM 2188 O O . ARG A 1 274 ? -41.708 17.772 6.961 1.00 51.12 274 ARG A O 1
ATOM 2195 N N . GLY A 1 275 ? -40.324 16.023 6.837 1.00 52.50 275 GLY A N 1
ATOM 2196 C CA . GLY A 1 275 ? -40.317 15.714 8.272 1.00 52.50 275 GLY A CA 1
ATOM 2197 C C . GLY A 1 275 ? -39.413 16.635 9.108 1.00 52.50 275 GLY A C 1
ATOM 2198 O O . GLY A 1 275 ? -38.373 17.095 8.642 1.00 52.50 275 GLY A O 1
ATOM 2199 N N . ARG A 1 276 ? -39.788 16.874 10.374 1.00 53.81 276 ARG A N 1
ATOM 2200 C CA . ARG A 1 276 ? -38.913 17.484 11.395 1.00 53.81 276 ARG A CA 1
ATOM 2201 C C . ARG A 1 276 ? -38.300 16.391 12.276 1.00 53.81 276 ARG A C 1
ATOM 2203 O O . ARG A 1 276 ? -39.039 15.613 12.869 1.00 53.81 276 ARG A O 1
ATOM 2210 N N . GLY A 1 277 ? -36.978 16.394 12.402 1.00 56.12 277 GLY A N 1
ATOM 2211 C CA . GLY A 1 277 ? -36.190 15.549 13.303 1.00 56.12 277 GLY A CA 1
ATOM 2212 C C . GLY A 1 277 ? -34.715 15.946 13.209 1.00 56.12 277 GLY A C 1
ATOM 2213 O O . GLY A 1 277 ? -34.329 16.540 12.206 1.00 56.12 277 GLY A O 1
ATOM 2214 N N . ASP A 1 278 ? -33.907 15.661 14.229 1.00 62.31 278 ASP A N 1
ATOM 2215 C CA . ASP A 1 278 ? -32.545 16.221 14.325 1.00 62.31 278 ASP A CA 1
ATOM 2216 C C . ASP A 1 278 ? -31.491 15.470 13.489 1.00 62.31 278 ASP A C 1
ATOM 2218 O O . ASP A 1 278 ? -30.446 16.033 13.163 1.00 62.31 278 ASP A O 1
ATOM 2222 N N . VAL A 1 279 ? -31.757 14.213 13.104 1.00 73.12 279 VAL A N 1
ATOM 2223 C CA . VAL A 1 279 ? -30.860 13.414 12.249 1.00 73.12 279 VAL A CA 1
ATOM 2224 C C . VAL A 1 279 ? -31.608 12.895 11.022 1.00 73.12 279 VAL A C 1
ATOM 2226 O O . VAL A 1 279 ? -32.620 12.199 11.131 1.00 73.12 279 VAL A O 1
ATOM 2229 N N . HIS A 1 280 ? -31.089 13.205 9.835 1.00 81.62 280 HIS A N 1
ATOM 2230 C CA . HIS A 1 280 ? -31.676 12.859 8.537 1.00 81.62 280 HIS A CA 1
ATOM 2231 C C . HIS A 1 280 ? -30.803 11.864 7.760 1.00 81.62 280 HIS A C 1
ATOM 2233 O O . HIS A 1 280 ? -29.586 11.928 7.892 1.00 81.62 280 HIS A O 1
ATOM 2239 N N . GLY A 1 281 ? -31.389 10.992 6.931 1.00 77.81 281 GLY A N 1
ATOM 2240 C CA . GLY A 1 281 ? -30.653 9.908 6.265 1.00 77.81 281 GLY A CA 1
ATOM 2241 C C . GLY A 1 281 ? -29.977 10.205 4.924 1.00 77.81 281 GLY A C 1
ATOM 2242 O O . GLY A 1 281 ? -29.182 9.385 4.480 1.00 77.81 281 GLY A O 1
ATOM 2243 N N . ARG A 1 282 ? -30.258 11.329 4.249 1.00 85.75 282 ARG A N 1
ATOM 2244 C CA . ARG A 1 282 ? -29.709 11.599 2.907 1.00 85.75 282 ARG A CA 1
ATOM 2245 C C . ARG A 1 282 ? -28.583 12.628 2.942 1.00 85.75 282 ARG A C 1
ATOM 2247 O O . ARG A 1 282 ? -28.816 13.789 3.280 1.00 85.75 282 ARG A O 1
ATOM 2254 N N . CYS A 1 283 ? -27.382 12.226 2.543 1.00 89.81 283 CYS A N 1
ATOM 2255 C CA . CYS A 1 283 ? -26.205 13.090 2.538 1.00 89.81 283 CYS A CA 1
ATOM 2256 C C . CYS A 1 283 ? -26.303 14.245 1.533 1.00 89.81 283 CYS A C 1
ATOM 2258 O O . CYS A 1 283 ? -26.727 14.068 0.389 1.00 89.81 283 CYS A O 1
ATOM 2260 N N . VAL A 1 284 ? -25.851 15.435 1.943 1.00 90.38 284 VAL A N 1
ATOM 2261 C CA . VAL A 1 284 ? -25.589 16.557 1.029 1.00 90.38 284 VAL A CA 1
ATOM 2262 C C . VAL A 1 284 ? -24.136 16.460 0.578 1.00 90.38 284 VAL A C 1
ATOM 2264 O O . VAL A 1 284 ? -23.249 17.090 1.154 1.00 90.38 284 VAL A O 1
ATOM 2267 N N . CYS A 1 285 ? -23.902 15.593 -0.404 1.00 90.50 285 CYS A N 1
ATOM 2268 C CA . CYS A 1 285 ? -22.566 15.239 -0.866 1.00 90.50 285 CYS A CA 1
ATOM 2269 C C . CYS A 1 285 ? -21.793 16.434 -1.439 1.00 90.50 285 CYS A C 1
ATOM 2271 O O . CYS A 1 285 ? -22.318 17.243 -2.201 1.00 90.50 285 CYS A O 1
ATOM 2273 N N . GLN A 1 286 ? -20.523 16.512 -1.053 1.00 89.94 286 GLN A N 1
ATOM 2274 C CA . GLN A 1 286 ? -19.512 17.449 -1.536 1.00 89.94 286 GLN A CA 1
ATOM 2275 C C . GLN A 1 286 ? -18.391 16.635 -2.212 1.00 89.94 286 GLN A C 1
ATOM 2277 O O . GLN A 1 286 ? -18.598 15.476 -2.578 1.00 89.94 286 GLN A O 1
ATOM 2282 N N . HIS A 1 287 ? -17.204 17.214 -2.430 1.00 90.50 287 HIS A N 1
ATOM 2283 C CA . HIS A 1 287 ? -16.052 16.506 -3.027 1.00 90.50 287 HIS A CA 1
ATOM 2284 C C . HIS A 1 287 ? -16.360 15.840 -4.396 1.00 90.50 287 HIS A C 1
ATOM 2286 O O . HIS A 1 287 ? -15.735 14.845 -4.765 1.00 90.50 287 HIS A O 1
ATOM 2292 N N . ASN A 1 288 ? -17.332 16.384 -5.143 1.00 91.94 288 ASN A N 1
ATOM 2293 C CA . ASN A 1 288 ? -17.878 15.838 -6.394 1.00 91.94 288 ASN A CA 1
ATOM 2294 C C . ASN A 1 288 ? -18.373 14.377 -6.286 1.00 91.94 288 ASN A C 1
ATOM 2296 O O . ASN A 1 288 ? -18.265 13.600 -7.236 1.00 91.94 288 ASN A O 1
ATOM 2300 N N . THR A 1 289 ? -18.891 13.987 -5.119 1.00 92.25 289 THR A N 1
ATOM 2301 C CA . THR A 1 289 ? -19.499 12.668 -4.875 1.00 92.25 289 THR A CA 1
ATOM 2302 C C . THR A 1 289 ? -21.024 12.720 -4.976 1.00 92.25 289 THR A C 1
ATOM 2304 O O . THR A 1 289 ? -21.638 13.781 -4.868 1.00 92.25 289 THR A O 1
ATOM 2307 N N . ALA A 1 290 ? -21.651 11.566 -5.193 1.00 89.25 290 ALA A N 1
ATOM 2308 C CA . ALA A 1 290 ? -23.097 11.397 -5.273 1.00 89.25 290 ALA A CA 1
ATOM 2309 C C . ALA A 1 290 ? -23.523 10.021 -4.731 1.00 89.25 290 ALA A C 1
ATOM 2311 O O . ALA A 1 290 ? -22.691 9.205 -4.339 1.00 89.25 290 ALA A O 1
ATOM 2312 N N . GLY A 1 291 ? -24.834 9.769 -4.719 1.00 87.44 291 GLY A N 1
ATOM 2313 C CA . GLY A 1 291 ? -25.439 8.619 -4.040 1.00 87.44 291 GLY A CA 1
ATOM 2314 C C . GLY A 1 291 ? -26.251 9.043 -2.813 1.00 87.44 291 GLY A C 1
ATOM 2315 O O . GLY A 1 291 ? -26.459 10.241 -2.607 1.00 87.44 291 GLY A O 1
ATOM 2316 N N . LYS A 1 292 ? -26.740 8.090 -2.009 1.00 84.94 292 LYS A N 1
ATOM 2317 C CA . LYS A 1 292 ? -27.423 8.420 -0.734 1.00 84.94 292 LYS A CA 1
ATOM 2318 C C . LYS A 1 292 ? -26.432 8.717 0.398 1.00 84.94 292 LYS A C 1
ATOM 2320 O O . LYS A 1 292 ? -26.701 9.587 1.224 1.00 84.94 292 LYS A O 1
ATOM 2325 N N . ASN A 1 293 ? -25.292 8.032 0.364 1.00 88.50 293 ASN A N 1
ATOM 2326 C CA . ASN A 1 293 ? -24.219 7.976 1.355 1.00 88.50 293 ASN A CA 1
ATOM 2327 C C . ASN A 1 293 ? -22.895 8.559 0.802 1.00 88.50 293 ASN A C 1
ATOM 2329 O O . ASN A 1 293 ? -21.829 8.357 1.387 1.00 88.50 293 ASN A O 1
ATOM 2333 N N . CYS A 1 294 ? -22.937 9.237 -0.351 1.00 90.75 294 CYS A N 1
ATOM 2334 C CA . CYS A 1 294 ? -21.763 9.705 -1.103 1.00 90.75 294 CYS A CA 1
ATOM 2335 C C . CYS A 1 294 ? -20.820 8.573 -1.565 1.00 90.75 294 CYS A C 1
ATOM 2337 O O . CYS A 1 294 ? -19.609 8.758 -1.670 1.00 90.75 294 CYS A O 1
ATOM 2339 N N . GLU A 1 295 ? -21.394 7.394 -1.818 1.00 88.44 295 GLU A N 1
ATOM 2340 C CA . GLU A 1 295 ? -20.748 6.111 -2.126 1.00 88.44 295 GLU A CA 1
ATOM 2341 C C . GLU A 1 295 ? -20.184 5.980 -3.552 1.00 88.44 295 GLU A C 1
ATOM 2343 O O . GLU A 1 295 ? -19.575 4.966 -3.888 1.00 88.44 295 GLU A O 1
ATOM 2348 N N . ARG A 1 296 ? -20.406 6.979 -4.411 1.00 91.19 296 ARG A N 1
ATOM 2349 C CA . ARG A 1 296 ? -19.905 7.020 -5.790 1.00 91.19 296 ARG A CA 1
ATOM 2350 C C . ARG A 1 296 ? -19.499 8.438 -6.178 1.00 91.19 296 ARG A C 1
ATOM 2352 O O . ARG A 1 296 ? -19.854 9.407 -5.506 1.00 91.19 296 ARG A O 1
ATOM 2359 N N . CYS A 1 297 ? -18.767 8.582 -7.276 1.00 92.75 297 CYS A N 1
ATOM 2360 C CA . CYS A 1 297 ? -18.561 9.896 -7.874 1.00 92.75 297 CYS A CA 1
ATOM 2361 C C . CYS A 1 297 ? -19.868 10.438 -8.476 1.00 92.75 297 CYS A C 1
ATOM 2363 O O . CYS A 1 297 ? -20.797 9.688 -8.788 1.00 92.75 297 CYS A O 1
ATOM 2365 N N . GLN A 1 298 ? -19.957 11.761 -8.600 1.00 91.75 298 GLN A N 1
ATOM 2366 C CA . GLN A 1 298 ? -21.041 12.426 -9.313 1.00 91.75 298 GLN A CA 1
ATOM 2367 C C . GLN A 1 298 ? -20.990 12.075 -10.808 1.00 91.75 298 GLN A C 1
ATOM 2369 O O . GLN A 1 298 ? -19.922 11.812 -11.361 1.00 91.75 298 GLN A O 1
ATOM 2374 N N . GLU A 1 299 ? -22.144 12.083 -11.476 1.00 88.56 299 GLU A N 1
ATOM 2375 C CA . GLU A 1 299 ? -22.220 11.963 -12.937 1.00 88.56 299 GLU A CA 1
ATOM 2376 C C . GLU A 1 299 ? -21.295 13.000 -13.596 1.00 88.56 299 GLU A C 1
ATOM 2378 O O . GLU A 1 299 ? -21.237 14.154 -13.167 1.00 88.56 299 GLU A O 1
ATOM 2383 N N . PHE A 1 300 ? -20.527 12.564 -14.599 1.00 92.50 300 PHE A N 1
ATOM 2384 C CA . PHE A 1 300 ? -19.429 13.318 -15.222 1.00 92.50 300 PHE A CA 1
ATOM 2385 C C . PHE A 1 300 ? -18.154 13.535 -14.365 1.00 92.50 300 PHE A C 1
ATOM 2387 O O . PHE A 1 300 ? -17.250 14.262 -14.782 1.00 92.50 300 PHE A O 1
ATOM 2394 N N . TYR A 1 301 ? -18.024 12.894 -13.196 1.00 93.38 301 TYR A N 1
ATOM 2395 C CA . TYR A 1 301 ? -16.827 12.943 -12.333 1.00 93.38 301 TYR A CA 1
ATOM 2396 C C . TYR A 1 301 ? -16.146 11.574 -12.140 1.00 93.38 301 TYR A C 1
ATOM 2398 O O . TYR A 1 301 ? -15.571 11.287 -11.092 1.00 93.38 301 TYR A O 1
ATOM 2406 N N . ASN A 1 302 ? -16.182 10.738 -13.179 1.00 92.94 302 ASN A N 1
ATOM 2407 C CA . ASN A 1 302 ? -15.630 9.381 -13.179 1.00 92.94 302 ASN A CA 1
ATOM 2408 C C . ASN A 1 302 ? -14.206 9.292 -13.777 1.00 92.94 302 ASN A C 1
ATOM 2410 O O . ASN A 1 302 ? -13.822 8.251 -14.296 1.00 92.94 302 ASN A O 1
ATOM 2414 N N . ASP A 1 303 ? -13.394 10.358 -13.722 1.00 92.19 303 ASP A N 1
ATOM 2415 C CA . ASP A 1 303 ? -12.023 10.332 -14.275 1.00 92.19 303 ASP A CA 1
ATOM 2416 C C . ASP A 1 303 ? -10.992 9.618 -13.371 1.00 92.19 303 ASP A C 1
ATOM 2418 O O . ASP A 1 303 ? -9.890 9.267 -13.793 1.00 92.19 303 ASP A O 1
ATOM 2422 N N . SER A 1 304 ? -11.350 9.360 -12.116 1.00 89.81 304 SER A N 1
ATOM 2423 C CA . SER A 1 304 ? -10.517 8.664 -11.131 1.00 89.81 304 SER A CA 1
ATOM 2424 C C . SER A 1 304 ? -11.381 7.776 -10.237 1.00 89.81 304 SER A C 1
ATOM 2426 O O . SER A 1 304 ? -12.513 8.170 -9.950 1.00 89.81 304 SER A O 1
ATOM 2428 N N . PRO A 1 305 ? -10.866 6.645 -9.720 1.00 89.56 305 PRO A N 1
ATOM 2429 C CA . PRO A 1 305 ? -11.660 5.756 -8.879 1.00 89.56 305 PRO A CA 1
ATOM 2430 C C . PRO A 1 305 ? -12.055 6.444 -7.564 1.00 89.56 305 PRO A C 1
ATOM 2432 O O . PRO A 1 305 ? -11.230 7.104 -6.925 1.00 89.56 305 PRO A O 1
ATOM 2435 N N . TRP A 1 306 ? -13.315 6.263 -7.161 1.00 91.50 306 TRP A N 1
ATOM 2436 C CA . TRP A 1 306 ? -13.866 6.777 -5.903 1.00 91.50 306 TRP A CA 1
ATOM 2437 C C . TRP A 1 306 ? -13.115 6.221 -4.682 1.00 91.50 306 TRP A C 1
ATOM 2439 O O . TRP A 1 306 ? -12.705 5.058 -4.671 1.00 91.50 306 TRP A O 1
ATOM 2449 N N . LYS A 1 307 ? -12.948 7.049 -3.642 1.00 87.81 307 LYS A N 1
ATOM 2450 C CA . LYS A 1 307 ? -12.340 6.680 -2.353 1.00 87.81 307 LYS A CA 1
ATOM 2451 C C . LYS A 1 307 ? -12.994 7.483 -1.220 1.00 87.81 307 LYS A C 1
ATOM 2453 O O . LYS A 1 307 ? -13.231 8.671 -1.434 1.00 87.81 307 LYS A O 1
ATOM 2458 N N . PRO A 1 308 ? -13.204 6.899 -0.024 1.00 86.75 308 PRO A N 1
ATOM 2459 C CA . PRO A 1 308 ? -13.748 7.616 1.128 1.00 86.75 308 PRO A CA 1
ATOM 2460 C C . PRO A 1 308 ? -12.792 8.715 1.618 1.00 86.75 308 PRO A C 1
ATOM 2462 O O . PRO A 1 308 ? -11.575 8.627 1.427 1.00 86.75 308 PRO A O 1
ATOM 2465 N N . GLY A 1 309 ? -13.323 9.727 2.302 1.00 80.94 309 GLY A N 1
ATOM 2466 C CA . GLY A 1 309 ? -12.538 10.793 2.925 1.00 80.94 309 GLY A CA 1
ATOM 2467 C C . GLY A 1 309 ? -11.573 10.257 3.992 1.00 80.94 309 GLY A C 1
ATOM 2468 O O . GLY A 1 309 ? -11.957 9.471 4.860 1.00 80.94 309 GLY A O 1
ATOM 2469 N N . GLY A 1 310 ? -10.316 10.697 3.932 1.00 73.31 310 GLY A N 1
ATOM 2470 C CA . GLY A 1 310 ? -9.276 10.387 4.912 1.00 73.31 310 GLY A CA 1
ATOM 2471 C C . GLY A 1 310 ? -8.993 11.560 5.853 1.00 73.31 310 GLY A C 1
ATOM 2472 O O . GLY A 1 310 ? -9.212 12.719 5.503 1.00 73.31 310 GLY A O 1
ATOM 2473 N N . GLN A 1 311 ? -8.421 11.257 7.023 1.00 65.12 311 GLN A N 1
ATOM 2474 C CA . GLN A 1 311 ? -8.155 12.204 8.122 1.00 65.12 311 GLN A CA 1
ATOM 2475 C C . GLN A 1 311 ? -7.446 13.508 7.695 1.00 65.12 311 GLN A C 1
ATOM 2477 O O . GLN A 1 311 ? -7.670 14.557 8.294 1.00 65.12 311 GLN A O 1
ATOM 2482 N N . TYR A 1 312 ? -6.629 13.448 6.636 1.00 66.38 312 TYR A N 1
ATOM 2483 C CA . TYR A 1 312 ? -5.907 14.587 6.055 1.00 66.38 312 TYR A CA 1
ATOM 2484 C C . TYR A 1 312 ? -6.119 14.745 4.532 1.00 66.38 312 TYR A C 1
ATOM 2486 O O . TYR A 1 312 ? -5.382 15.486 3.888 1.00 66.38 312 TYR A O 1
ATOM 2494 N N . THR A 1 313 ? -7.079 14.031 3.925 1.00 74.69 313 THR A N 1
ATOM 2495 C CA . THR A 1 313 ? -7.290 13.986 2.460 1.00 74.69 313 THR A CA 1
ATOM 2496 C C . THR A 1 313 ? -8.778 13.941 2.092 1.00 74.69 313 THR A C 1
ATOM 2498 O O . THR A 1 313 ? -9.497 13.019 2.465 1.00 74.69 313 THR A O 1
ATOM 2501 N N . SER A 1 314 ? -9.256 14.911 1.306 1.00 72.06 314 SER A N 1
ATOM 2502 C CA . SER A 1 314 ? -10.670 14.985 0.886 1.00 72.06 314 SER A CA 1
ATOM 2503 C C . SER A 1 314 ? -11.103 13.928 -0.141 1.00 72.06 314 SER A C 1
ATOM 2505 O O . SER A 1 314 ? -12.302 13.711 -0.308 1.00 72.06 314 SER A O 1
ATOM 2507 N N . ASN A 1 315 ? -10.151 13.300 -0.848 1.00 86.00 315 ASN A N 1
ATOM 2508 C CA . ASN A 1 315 ? -10.378 12.281 -1.887 1.00 86.00 315 ASN A CA 1
ATOM 2509 C C . ASN A 1 315 ? -11.484 12.660 -2.896 1.00 86.00 315 ASN A C 1
ATOM 2511 O O . ASN A 1 315 ? -12.393 11.894 -3.200 1.00 86.00 315 ASN A O 1
ATOM 2515 N N . THR A 1 316 ? -11.395 13.892 -3.405 1.00 88.44 316 THR A N 1
ATOM 2516 C CA . THR A 1 316 ? -12.354 14.491 -4.346 1.00 88.44 316 THR A CA 1
ATOM 2517 C C . THR A 1 316 ? -12.341 13.808 -5.715 1.00 88.44 316 THR A C 1
ATOM 2519 O O . THR A 1 316 ? -11.281 13.654 -6.322 1.00 88.44 316 THR A O 1
ATOM 2522 N N . CYS A 1 317 ? -13.524 13.461 -6.232 1.00 92.00 317 CYS A N 1
ATOM 2523 C CA . CYS A 1 317 ? -13.679 12.872 -7.563 1.00 92.00 317 CYS A CA 1
ATOM 2524 C C . CYS A 1 317 ? -13.315 13.872 -8.676 1.00 92.00 317 CYS A C 1
ATOM 2526 O O . CYS A 1 317 ? -13.699 15.048 -8.632 1.00 92.00 317 CYS A O 1
ATOM 2528 N N . LYS A 1 318 ? -12.577 13.406 -9.691 1.00 91.19 318 LYS A N 1
ATOM 2529 C CA . LYS A 1 318 ? -12.118 14.220 -10.827 1.00 91.19 318 LYS A CA 1
ATOM 2530 C C . LYS A 1 318 ? -13.152 14.280 -11.953 1.00 91.19 318 LYS A C 1
ATOM 2532 O O . LYS A 1 318 ? -13.703 13.258 -12.349 1.00 91.19 318 LYS A O 1
ATOM 2537 N N . ARG A 1 319 ? -13.356 15.474 -12.518 1.00 92.31 319 ARG A N 1
ATOM 2538 C CA . ARG A 1 319 ? -14.252 15.688 -13.664 1.00 92.31 319 ARG A CA 1
ATOM 2539 C C . ARG A 1 319 ? -13.689 15.041 -14.931 1.00 92.31 319 ARG A C 1
ATOM 2541 O O . ARG A 1 319 ? -12.518 15.243 -15.240 1.00 92.31 319 ARG A O 1
ATOM 2548 N N . CYS A 1 320 ? -14.530 14.337 -15.680 1.00 92.31 320 CYS A N 1
ATOM 2549 C CA . CYS A 1 320 ? -14.196 13.871 -17.021 1.00 92.31 320 CYS A CA 1
ATOM 2550 C C . CYS A 1 320 ? -14.000 15.045 -17.987 1.00 92.31 320 CYS A C 1
ATOM 2552 O O . CYS A 1 320 ? -14.601 16.113 -17.838 1.00 92.31 320 CYS A O 1
ATOM 2554 N N . ASN A 1 321 ? -13.179 14.822 -19.010 1.00 92.00 321 ASN A N 1
ATOM 2555 C CA . ASN A 1 321 ? -13.008 15.739 -20.125 1.00 92.00 321 ASN A CA 1
ATOM 2556 C C . ASN A 1 321 ? -13.590 15.108 -21.396 1.00 92.00 321 ASN A C 1
ATOM 2558 O O . ASN A 1 321 ? -12.973 14.217 -21.968 1.00 92.00 321 ASN A O 1
ATOM 2562 N N . CYS A 1 322 ? -14.761 15.590 -21.815 1.00 92.81 322 CYS A N 1
ATOM 2563 C CA . CYS A 1 322 ? -15.460 15.150 -23.030 1.00 92.81 322 CYS A CA 1
ATOM 2564 C C . CYS A 1 322 ? -15.642 16.289 -24.052 1.00 92.81 322 CYS A C 1
ATOM 2566 O O . CYS A 1 322 ? -16.573 16.251 -24.856 1.00 92.81 322 CYS A O 1
ATOM 2568 N N . HIS A 1 323 ? -14.843 17.362 -23.939 1.00 89.62 323 HIS A N 1
ATOM 2569 C CA . HIS A 1 323 ? -14.832 18.527 -24.841 1.00 89.62 323 HIS A CA 1
ATOM 2570 C C . HIS A 1 323 ? -16.221 19.128 -25.183 1.00 89.62 323 HIS A C 1
ATOM 2572 O O . HIS A 1 323 ? -16.451 19.612 -26.283 1.00 89.62 323 HIS A O 1
ATOM 2578 N N . GLY A 1 324 ? -17.180 19.082 -24.246 1.00 89.25 324 GLY A N 1
ATOM 2579 C CA . GLY A 1 324 ? -18.565 19.556 -24.443 1.00 89.25 324 GLY A CA 1
ATOM 2580 C C . GLY A 1 324 ? -19.449 18.651 -25.319 1.00 89.25 324 GLY A C 1
ATOM 2581 O O . GLY A 1 324 ? -20.633 18.923 -25.532 1.00 89.25 324 GLY A O 1
ATOM 2582 N N . HIS A 1 325 ? -18.906 17.553 -25.837 1.00 91.38 325 HIS A N 1
ATOM 2583 C CA . HIS A 1 325 ? -19.581 16.662 -26.777 1.00 91.38 325 HIS A CA 1
ATOM 2584 C C . HIS A 1 325 ? -20.324 15.505 -26.113 1.00 91.38 325 HIS A C 1
ATOM 2586 O O . HIS A 1 325 ? -21.279 15.000 -26.702 1.00 91.38 325 HIS A O 1
ATOM 2592 N N . SER A 1 326 ? -19.991 15.181 -24.867 1.00 92.25 326 SER A N 1
ATOM 2593 C CA . SER A 1 326 ? -20.859 14.418 -23.971 1.00 92.25 326 SER A CA 1
ATOM 2594 C C . SER A 1 326 ? -20.993 15.107 -22.617 1.00 92.25 326 SER A C 1
ATOM 2596 O O . SER A 1 326 ? -20.099 15.849 -22.205 1.00 92.25 326 SER A O 1
ATOM 2598 N N . ASP A 1 327 ? -22.110 14.822 -21.946 1.00 89.69 327 ASP A N 1
ATOM 2599 C CA . ASP A 1 327 ? -22.388 15.190 -20.555 1.00 89.69 327 ASP A CA 1
ATOM 2600 C C . ASP A 1 327 ? -22.324 13.960 -19.618 1.00 89.69 327 ASP A C 1
ATOM 2602 O O . ASP A 1 327 ? -22.586 14.089 -18.424 1.00 89.69 327 ASP A O 1
ATOM 2606 N N . SER A 1 328 ? -21.948 12.777 -20.136 1.00 91.06 328 SER A N 1
ATOM 2607 C CA . SER A 1 328 ? -21.768 11.530 -19.375 1.00 91.06 328 SER A CA 1
ATOM 2608 C C . SER A 1 328 ? -20.381 10.911 -19.594 1.00 91.06 328 SER A C 1
ATOM 2610 O O . SER A 1 328 ? -19.749 11.096 -20.637 1.00 91.06 328 SER A O 1
ATOM 2612 N N . CYS A 1 329 ? -19.905 10.182 -18.586 1.00 93.56 329 CYS A N 1
ATOM 2613 C CA . CYS A 1 329 ? -18.722 9.330 -18.673 1.00 93.56 329 CYS A CA 1
ATOM 2614 C C . CYS A 1 329 ? -18.775 8.206 -17.630 1.00 93.56 329 CYS A C 1
ATOM 2616 O O . CYS A 1 329 ? -19.317 8.393 -16.533 1.00 93.56 329 CYS A O 1
ATOM 2618 N N . HIS A 1 330 ? -18.088 7.101 -17.907 1.00 92.62 330 HIS A N 1
ATOM 2619 C CA . HIS A 1 330 ? -17.746 6.059 -16.939 1.00 92.62 330 HIS A CA 1
ATOM 2620 C C . HIS A 1 330 ? -16.232 6.030 -16.650 1.00 92.62 330 HIS A C 1
ATOM 2622 O O . HIS A 1 330 ? -15.449 6.755 -17.266 1.00 92.62 330 HIS A O 1
ATOM 2628 N N . PHE A 1 331 ? -15.829 5.216 -15.670 1.00 94.06 331 PHE A N 1
ATOM 2629 C CA . PHE A 1 331 ? -14.426 4.985 -15.316 1.00 94.06 331 PHE A CA 1
ATOM 2630 C C . PHE A 1 331 ? -13.936 3.666 -15.922 1.00 94.06 331 PHE A C 1
ATOM 2632 O O . PHE A 1 331 ? -14.541 2.620 -15.685 1.00 94.06 331 PHE A O 1
ATOM 2639 N N . ASP A 1 332 ? -12.817 3.718 -16.637 1.00 92.50 332 ASP A N 1
ATOM 2640 C CA . ASP A 1 332 ? -12.098 2.572 -17.191 1.00 92.50 332 ASP A CA 1
ATOM 2641 C C . ASP A 1 332 ? -10.779 2.366 -16.418 1.00 92.50 332 ASP A C 1
ATOM 2643 O O . ASP A 1 332 ? -9.933 3.263 -16.317 1.00 92.50 332 ASP A O 1
ATOM 2647 N N . ALA A 1 333 ? -10.618 1.170 -15.844 1.00 89.06 333 ALA A N 1
ATOM 2648 C CA . ALA A 1 333 ? -9.468 0.811 -15.019 1.00 89.06 333 ALA A CA 1
ATOM 2649 C C . ALA A 1 333 ? -8.200 0.516 -15.841 1.00 89.06 333 ALA A C 1
ATOM 2651 O O . ALA A 1 333 ? -7.101 0.854 -15.393 1.00 89.06 333 ALA A O 1
ATOM 2652 N N . ASP A 1 334 ? -8.342 -0.053 -17.039 1.00 88.88 334 ASP A N 1
ATOM 2653 C CA . ASP A 1 334 ? -7.221 -0.382 -17.923 1.00 88.88 334 ASP A CA 1
ATOM 2654 C C . ASP A 1 334 ? -6.663 0.898 -18.557 1.00 88.88 334 ASP A C 1
ATOM 2656 O O . ASP A 1 334 ? -5.449 1.108 -18.587 1.00 88.88 334 ASP A O 1
ATOM 2660 N N . ARG A 1 335 ? -7.541 1.837 -18.935 1.00 89.19 335 ARG A N 1
ATOM 2661 C CA . ARG A 1 335 ? -7.173 3.214 -19.297 1.00 89.19 335 ARG A CA 1
ATOM 2662 C C . ARG A 1 335 ? -6.481 3.939 -18.137 1.00 89.19 335 ARG A C 1
ATOM 2664 O O . ARG A 1 335 ? -5.476 4.624 -18.344 1.00 89.19 335 ARG A O 1
ATOM 2671 N N . TYR A 1 336 ? -6.994 3.813 -16.912 1.00 90.12 336 TYR A N 1
ATOM 2672 C CA . TYR A 1 336 ? -6.373 4.438 -15.740 1.00 90.12 336 TYR A CA 1
ATOM 2673 C C . TYR A 1 336 ? -4.965 3.881 -15.472 1.00 90.12 336 TYR A C 1
ATOM 2675 O O . TYR A 1 336 ? -4.058 4.647 -15.147 1.00 90.12 336 TYR A O 1
ATOM 2683 N N . ALA A 1 337 ? -4.751 2.578 -15.680 1.00 88.50 337 ALA A N 1
ATOM 2684 C CA . ALA A 1 337 ? -3.431 1.955 -15.615 1.00 88.50 337 ALA A CA 1
ATOM 2685 C C . ALA A 1 337 ? -2.511 2.412 -16.765 1.00 88.50 337 ALA A C 1
ATOM 2687 O O . ALA A 1 337 ? -1.378 2.821 -16.514 1.00 88.50 337 ALA A O 1
ATOM 2688 N N . ALA A 1 338 ? -3.006 2.427 -18.008 1.00 85.94 338 ALA A N 1
ATOM 2689 C CA . ALA A 1 338 ? -2.256 2.855 -19.193 1.00 85.94 338 ALA A CA 1
ATOM 2690 C C . ALA A 1 338 ? -1.834 4.337 -19.148 1.00 85.94 338 ALA A C 1
ATOM 2692 O O . ALA A 1 338 ? -0.803 4.706 -19.706 1.00 85.94 338 ALA A O 1
ATOM 2693 N N . THR A 1 339 ? -2.594 5.186 -18.448 1.00 84.75 339 THR A N 1
ATOM 2694 C CA . THR A 1 339 ? -2.237 6.593 -18.183 1.00 84.75 339 THR A CA 1
ATOM 2695 C C . THR A 1 339 ? -1.424 6.786 -16.894 1.00 84.75 339 THR A C 1
ATOM 2697 O O . THR A 1 339 ? -1.334 7.907 -16.394 1.00 84.75 339 THR A O 1
ATOM 2700 N N . SER A 1 340 ? -0.838 5.726 -16.324 1.00 85.50 340 SER A N 1
ATOM 2701 C CA . SER A 1 340 ? -0.040 5.769 -15.084 1.00 85.50 340 SER A CA 1
ATOM 2702 C C . SER A 1 340 ? -0.775 6.401 -13.889 1.00 85.50 340 SER A C 1
ATOM 2704 O O . SER A 1 340 ? -0.181 7.107 -13.074 1.00 85.50 340 SER A O 1
ATOM 2706 N N . GLY A 1 341 ? -2.089 6.175 -13.783 1.00 81.56 341 GLY A N 1
ATOM 2707 C CA . GLY A 1 341 ? -2.942 6.709 -12.716 1.00 81.56 341 GLY A CA 1
ATOM 2708 C C . GLY A 1 341 ? -3.394 8.163 -12.908 1.00 81.56 341 GLY A C 1
ATOM 2709 O O . GLY A 1 341 ? -3.873 8.791 -11.954 1.00 81.56 341 GLY A O 1
ATOM 2710 N N . VAL A 1 342 ? -3.254 8.725 -14.115 1.00 83.81 342 VAL A N 1
ATOM 2711 C CA . VAL A 1 342 ? -3.634 10.117 -14.402 1.00 83.81 342 VAL A CA 1
ATOM 2712 C C . VAL A 1 342 ? -5.134 10.265 -14.682 1.00 83.81 342 VAL A C 1
ATOM 2714 O O . VAL A 1 342 ? -5.767 11.069 -13.991 1.00 83.81 342 VAL A O 1
ATOM 2717 N N . SER A 1 343 ? -5.693 9.518 -15.648 1.00 86.88 343 SER A N 1
ATOM 2718 C CA . SER A 1 343 ? -7.056 9.723 -16.182 1.00 86.88 343 SER A CA 1
ATOM 2719 C C . SER A 1 343 ? -7.693 8.428 -16.709 1.00 86.88 343 SER A C 1
ATOM 2721 O O . SER A 1 343 ? -7.255 7.862 -17.710 1.00 86.88 343 SER A O 1
ATOM 2723 N N . GLY A 1 344 ? -8.775 7.987 -16.068 1.00 91.38 344 GLY A N 1
ATOM 2724 C CA . GLY A 1 344 ? -9.563 6.806 -16.444 1.00 91.38 344 GLY A CA 1
ATOM 2725 C C . GLY A 1 344 ? -10.924 7.129 -17.066 1.00 91.38 344 GLY A C 1
ATOM 2726 O O . GLY A 1 344 ? -11.654 6.208 -17.406 1.00 91.38 344 GLY A O 1
ATOM 2727 N N . GLY A 1 345 ? -11.291 8.407 -17.210 1.00 91.75 345 GLY A N 1
ATOM 2728 C CA . GLY A 1 345 ? -12.617 8.789 -17.702 1.00 91.75 345 GLY A CA 1
ATOM 2729 C C . GLY A 1 345 ? -12.814 8.481 -19.188 1.00 91.75 345 GLY A C 1
ATOM 2730 O O . GLY A 1 345 ? -12.033 8.949 -20.020 1.00 91.75 345 GLY A O 1
ATOM 2731 N N . VAL A 1 346 ? -13.878 7.743 -19.514 1.00 93.81 346 VAL A N 1
ATOM 2732 C CA . VAL A 1 346 ? -14.318 7.423 -20.882 1.00 93.81 346 VAL A CA 1
ATOM 2733 C C . VAL A 1 346 ? -15.721 7.980 -21.100 1.00 93.81 346 VAL A C 1
ATOM 2735 O O . VAL A 1 346 ? -16.624 7.722 -20.310 1.00 93.81 346 VAL A O 1
ATOM 2738 N N . CYS A 1 347 ? -15.896 8.778 -22.148 1.00 94.12 347 CYS A N 1
ATOM 2739 C CA . CYS A 1 347 ? -17.124 9.520 -22.424 1.00 94.12 347 CYS A CA 1
ATOM 2740 C C . CYS A 1 347 ? -18.172 8.681 -23.166 1.00 94.12 347 CYS A C 1
ATOM 2742 O O . CYS A 1 347 ? -17.864 8.034 -24.167 1.00 94.12 347 CYS A O 1
ATOM 2744 N N . ASP A 1 348 ? -19.424 8.746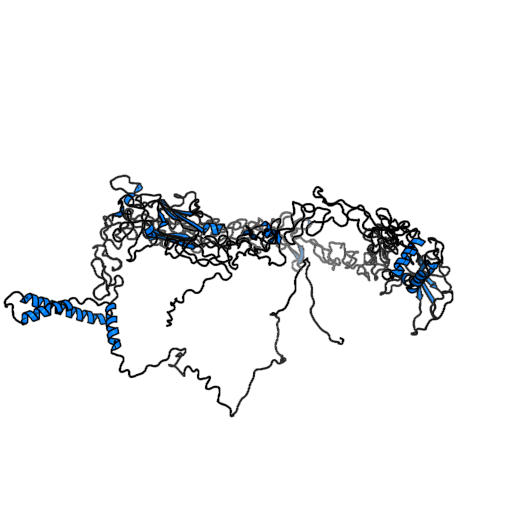 -22.711 1.00 91.69 348 ASP A N 1
ATOM 2745 C CA . ASP A 1 348 ? -20.540 7.991 -23.298 1.00 91.69 348 ASP A CA 1
ATOM 2746 C C . ASP A 1 348 ? -21.249 8.813 -24.395 1.00 91.69 348 ASP A C 1
ATOM 2748 O O . ASP A 1 348 ? -21.210 10.040 -24.362 1.00 91.69 348 ASP A O 1
ATOM 2752 N N . ASP A 1 349 ? -21.926 8.172 -25.355 1.00 90.31 349 ASP A N 1
ATOM 2753 C CA . ASP A 1 349 ? -22.853 8.807 -26.319 1.00 90.31 349 ASP A CA 1
ATOM 2754 C C . ASP A 1 349 ? -22.384 10.135 -26.967 1.00 90.31 349 ASP A C 1
ATOM 2756 O O . ASP A 1 349 ? -23.138 11.105 -27.085 1.00 90.31 349 ASP A O 1
ATOM 2760 N N . CYS A 1 350 ? -21.130 10.178 -27.437 1.00 91.44 350 CYS A N 1
ATOM 2761 C CA . CYS A 1 350 ? -20.536 11.351 -28.087 1.00 91.44 350 CYS A CA 1
ATOM 2762 C C . CYS A 1 350 ? -21.438 11.958 -29.183 1.00 91.44 350 CYS A C 1
ATOM 2764 O O . CYS A 1 350 ? -21.684 11.348 -30.232 1.00 91.44 350 CYS A O 1
ATOM 2766 N N . ARG A 1 351 ? -21.910 13.187 -28.939 1.00 91.50 351 ARG A N 1
ATOM 2767 C CA . ARG A 1 351 ? -22.784 13.970 -29.831 1.00 91.50 351 ARG A CA 1
ATOM 2768 C C . ARG A 1 351 ? -21.982 14.592 -30.982 1.00 91.50 351 ARG A C 1
ATOM 2770 O O . ARG A 1 351 ? -20.803 14.308 -31.153 1.00 91.50 351 ARG A O 1
ATOM 2777 N N . HIS A 1 352 ? -22.621 15.445 -31.788 1.00 91.31 352 HIS A N 1
ATOM 2778 C CA . HIS A 1 352 ? -21.949 16.287 -32.798 1.00 91.31 352 HIS A CA 1
ATOM 2779 C C . HIS A 1 352 ? -21.100 15.509 -33.826 1.00 91.31 352 HIS A C 1
ATOM 2781 O O . HIS A 1 352 ? -20.088 15.996 -34.321 1.00 91.31 352 HIS A O 1
ATOM 2787 N N . ASN A 1 353 ? -21.517 14.275 -34.136 1.00 89.62 353 ASN A N 1
ATOM 2788 C CA . ASN A 1 353 ? -20.783 13.311 -34.962 1.00 89.62 353 ASN A CA 1
ATOM 2789 C C . ASN A 1 353 ? -19.355 13.006 -34.474 1.00 89.62 353 ASN A C 1
ATOM 2791 O O . ASN A 1 353 ? -18.497 12.645 -35.277 1.00 89.62 353 ASN A O 1
ATOM 2795 N N . LYS A 1 354 ? -19.117 13.087 -33.161 1.00 89.19 354 LYS A N 1
ATOM 2796 C CA . LYS A 1 354 ? -17.855 12.713 -32.517 1.00 89.19 354 LYS A CA 1
ATOM 2797 C C . LYS A 1 354 ? -17.843 11.252 -32.056 1.00 89.19 354 LYS A C 1
ATOM 2799 O O . LYS A 1 354 ? -18.880 10.580 -32.022 1.00 89.19 354 LYS A O 1
ATOM 2804 N N . THR A 1 355 ? -16.650 10.770 -31.736 1.00 89.12 355 THR A N 1
ATOM 2805 C CA . THR A 1 355 ? -16.323 9.439 -31.212 1.00 89.12 355 THR A CA 1
ATOM 2806 C C . THR A 1 355 ? -14.980 9.495 -30.468 1.00 89.12 355 THR A C 1
ATOM 2808 O O . THR A 1 355 ? -14.328 10.539 -30.440 1.00 89.12 355 THR A O 1
ATOM 2811 N N . GLY A 1 356 ? -14.551 8.371 -29.898 1.00 88.06 356 GLY A N 1
ATOM 2812 C CA . GLY A 1 356 ? -13.311 8.253 -29.129 1.00 88.06 356 GLY A CA 1
ATOM 2813 C C . GLY A 1 356 ? -13.505 8.494 -27.622 1.00 88.06 356 GLY A C 1
ATOM 2814 O O . GLY A 1 356 ? -14.543 9.023 -27.214 1.00 88.06 356 GLY A O 1
ATOM 2815 N N . PRO A 1 357 ? -12.544 8.074 -26.775 1.00 88.25 357 PRO A N 1
ATOM 2816 C CA . PRO A 1 357 ? -12.710 8.055 -25.320 1.00 88.25 357 PRO A CA 1
ATOM 2817 C C . PRO A 1 357 ? -12.944 9.417 -24.654 1.00 88.25 357 PRO A C 1
ATOM 2819 O O . PRO A 1 357 ? -13.415 9.443 -23.520 1.00 88.25 357 PRO A O 1
ATOM 2822 N N . GLN A 1 358 ? -12.612 10.531 -25.311 1.00 90.62 358 GLN A N 1
ATOM 2823 C CA . GLN A 1 358 ? -12.893 11.898 -24.851 1.00 90.62 358 GLN A CA 1
ATOM 2824 C C . GLN A 1 358 ? -13.813 12.676 -25.807 1.00 90.62 358 GLN A C 1
ATOM 2826 O O . GLN A 1 358 ? -13.913 13.901 -25.720 1.00 90.62 358 GLN A O 1
ATOM 2831 N N . CYS A 1 359 ? -14.508 11.972 -26.710 1.00 91.50 359 CYS A N 1
ATOM 2832 C CA . CYS A 1 359 ? -15.240 12.558 -27.835 1.00 91.50 359 CYS A CA 1
ATOM 2833 C C . CYS A 1 359 ? -14.362 13.493 -28.689 1.00 91.50 359 CYS A C 1
ATOM 2835 O O . CYS A 1 359 ? -14.825 14.518 -29.188 1.00 91.50 359 CYS A O 1
ATOM 2837 N N . GLU A 1 360 ? -13.080 13.161 -28.816 1.00 88.19 360 GLU A N 1
ATOM 2838 C CA . GLU A 1 360 ? -12.040 13.976 -29.435 1.00 88.19 360 GLU A CA 1
ATOM 2839 C C . GLU A 1 360 ? -11.951 13.777 -30.960 1.00 88.19 360 GLU A C 1
ATOM 2841 O O . GLU A 1 360 ? -11.578 14.705 -31.680 1.00 88.19 360 GLU A O 1
ATOM 2846 N N . LEU A 1 361 ? -12.360 12.606 -31.464 1.00 88.62 361 LEU A N 1
ATOM 2847 C CA . LEU A 1 361 ? -12.336 12.235 -32.884 1.00 88.62 361 LEU A CA 1
ATOM 2848 C C . LEU A 1 361 ? -13.699 12.453 -33.555 1.00 88.62 361 LEU A C 1
ATOM 2850 O O . LEU A 1 361 ? -14.735 12.443 -32.894 1.00 88.62 361 LEU A O 1
ATOM 2854 N N . CYS A 1 362 ? -13.730 12.569 -34.884 1.00 89.56 362 CYS A N 1
ATOM 2855 C CA . CYS A 1 362 ? -14.969 12.482 -35.665 1.00 89.56 362 CYS A CA 1
ATOM 2856 C C . CYS A 1 362 ? -15.336 11.025 -36.006 1.00 89.56 362 CYS A C 1
ATOM 2858 O O . CYS A 1 362 ? -14.478 10.144 -36.074 1.00 89.56 362 CYS A O 1
ATOM 2860 N N . ARG A 1 363 ? -16.634 10.755 -36.190 1.00 87.06 363 ARG A N 1
ATOM 2861 C CA . ARG A 1 363 ? -17.154 9.443 -36.614 1.00 87.06 363 ARG A CA 1
ATOM 2862 C C . ARG A 1 363 ? -16.668 9.081 -38.028 1.00 87.06 363 ARG A C 1
ATOM 2864 O O . ARG A 1 363 ? -16.413 9.990 -38.815 1.00 87.06 363 ARG A O 1
ATOM 2871 N N . PRO A 1 364 ? -16.609 7.779 -38.378 1.00 82.75 364 PRO A N 1
ATOM 2872 C CA . PRO A 1 364 ? -16.308 7.326 -39.736 1.00 82.75 364 PRO A CA 1
ATOM 2873 C C . PRO A 1 364 ? -17.091 8.098 -40.804 1.00 82.75 364 PRO A C 1
ATOM 2875 O O . PRO A 1 364 ? -18.276 8.378 -40.620 1.00 82.75 364 PRO A O 1
ATOM 2878 N N . PHE A 1 365 ? -16.420 8.412 -41.913 1.00 82.62 365 PHE A N 1
ATOM 2879 C CA . PHE A 1 365 ? -16.905 9.259 -43.014 1.00 82.62 365 PHE A CA 1
ATOM 2880 C C . PHE A 1 365 ? -17.071 10.761 -42.684 1.00 82.62 365 PHE A C 1
ATOM 2882 O O . PHE A 1 365 ? -17.590 11.510 -43.515 1.00 82.62 365 PHE A O 1
ATOM 2889 N N . LEU A 1 366 ? -16.583 11.235 -41.527 1.00 86.81 366 LEU A N 1
ATOM 2890 C CA . LEU A 1 366 ? -16.431 12.660 -41.206 1.00 86.81 366 LEU A CA 1
ATOM 2891 C C . LEU A 1 366 ? -15.047 12.974 -40.610 1.00 86.81 366 LEU A C 1
ATOM 2893 O O . LEU A 1 366 ? -14.437 12.131 -39.958 1.00 86.81 366 LEU A O 1
ATOM 2897 N N . TYR A 1 367 ? -14.595 14.222 -40.759 1.00 87.56 367 TYR A N 1
ATOM 2898 C CA . TYR A 1 367 ? -13.333 14.723 -40.210 1.00 87.56 367 TYR A CA 1
ATOM 2899 C C . TYR A 1 367 ? -13.458 16.092 -39.528 1.00 87.56 367 TYR A C 1
ATOM 2901 O O . TYR A 1 367 ? -14.374 16.868 -39.810 1.00 87.56 367 TYR A O 1
ATOM 2909 N N . GLN A 1 368 ? -12.527 16.389 -38.617 1.00 85.06 368 GLN A N 1
ATOM 2910 C CA . GLN A 1 368 ? -12.439 17.656 -37.889 1.00 85.06 368 GLN A CA 1
ATOM 2911 C C . GLN A 1 368 ? -12.051 18.805 -38.837 1.00 85.06 368 GLN A C 1
ATOM 2913 O O . GLN A 1 368 ? -10.965 18.824 -39.408 1.00 85.06 368 GLN A O 1
ATOM 2918 N N . ASN A 1 369 ? -12.911 19.817 -38.950 1.00 84.19 369 ASN A N 1
ATOM 2919 C CA . ASN A 1 369 ? -12.625 21.057 -39.664 1.00 84.19 369 ASN A CA 1
ATOM 2920 C C . ASN A 1 369 ? -11.490 21.838 -38.956 1.00 84.19 369 ASN A C 1
ATOM 2922 O O . ASN A 1 369 ? -11.701 22.288 -37.825 1.00 84.19 369 ASN A O 1
ATOM 2926 N N . PRO A 1 370 ? -10.326 22.082 -39.598 1.00 81.38 370 PRO A N 1
ATOM 2927 C CA . PRO A 1 370 ? -9.178 22.723 -38.944 1.00 81.38 370 PRO A CA 1
ATOM 2928 C C . PRO A 1 370 ? -9.387 24.185 -38.516 1.00 81.38 370 PRO A C 1
ATOM 2930 O O . PRO A 1 370 ? -8.561 24.728 -37.788 1.00 81.38 370 PRO A O 1
ATOM 2933 N N . GLN A 1 371 ? -10.459 24.845 -38.970 1.00 83.50 371 GLN A N 1
ATOM 2934 C CA . GLN A 1 371 ? -10.797 26.223 -38.585 1.00 83.50 371 GLN A CA 1
ATOM 2935 C C . GLN A 1 371 ? -11.784 26.307 -37.409 1.00 83.50 371 GLN A C 1
ATOM 2937 O O . GLN A 1 371 ? -12.124 27.410 -36.980 1.00 83.50 371 GLN A O 1
ATOM 2942 N N . ARG A 1 372 ? -12.257 25.168 -36.885 1.00 84.06 372 ARG A N 1
ATOM 2943 C CA . ARG A 1 372 ? -13.187 25.101 -35.749 1.00 84.06 372 ARG A CA 1
ATOM 2944 C C . ARG A 1 372 ? -12.491 24.540 -34.514 1.00 84.06 372 ARG A C 1
ATOM 2946 O O . ARG A 1 372 ? -11.697 23.603 -34.607 1.00 84.06 372 ARG A O 1
ATOM 2953 N N . ALA A 1 373 ? -12.807 25.115 -33.355 1.00 81.56 373 ALA A N 1
ATOM 2954 C CA . ALA A 1 373 ? -12.319 24.629 -32.070 1.00 81.56 373 ALA A CA 1
ATOM 2955 C C . ALA A 1 373 ? -12.804 23.190 -31.812 1.00 81.56 373 ALA A C 1
ATOM 2957 O O . ALA A 1 373 ? -13.790 22.738 -32.403 1.00 81.56 373 ALA A O 1
ATOM 2958 N N . MET A 1 374 ? -12.091 22.444 -30.963 1.00 77.25 374 MET A N 1
ATOM 2959 C CA . MET A 1 374 ? -12.369 21.012 -30.804 1.00 77.25 374 MET A CA 1
ATOM 2960 C C . MET A 1 374 ? -13.754 20.740 -30.201 1.00 77.25 374 MET A C 1
ATOM 2962 O O . MET A 1 374 ? -14.288 19.672 -30.461 1.00 77.25 374 MET A O 1
ATOM 2966 N N . ASP A 1 375 ? -14.311 21.712 -29.472 1.00 85.31 375 ASP A N 1
ATOM 2967 C CA . ASP A 1 375 ? -15.606 21.741 -28.783 1.00 85.31 375 ASP A CA 1
ATOM 2968 C C . ASP A 1 375 ? -16.777 22.317 -29.616 1.00 85.31 375 ASP A C 1
ATOM 2970 O O . ASP A 1 375 ? -17.917 22.342 -29.145 1.00 85.31 375 ASP A O 1
ATOM 2974 N N . ASP A 1 376 ? -16.552 22.740 -30.867 1.00 86.44 376 ASP A N 1
ATOM 2975 C CA . ASP A 1 376 ? -17.609 23.254 -31.754 1.00 86.44 376 ASP A CA 1
ATOM 2976 C C . ASP A 1 376 ? -18.597 22.135 -32.178 1.00 86.44 376 ASP A C 1
ATOM 2978 O O . ASP A 1 376 ? -18.177 21.142 -32.783 1.00 86.44 376 ASP A O 1
ATOM 2982 N N . PRO A 1 377 ? -19.920 22.283 -31.945 1.00 85.56 377 PRO A N 1
ATOM 2983 C CA . PRO A 1 377 ? -20.947 21.319 -32.365 1.00 85.56 377 PRO A CA 1
ATOM 2984 C C . PRO A 1 377 ? -21.002 20.973 -33.863 1.00 85.56 377 PRO A C 1
ATOM 2986 O O . PRO A 1 377 ? -21.660 20.005 -34.239 1.00 85.56 377 PRO A O 1
ATOM 2989 N N . HIS A 1 378 ? -20.346 21.757 -34.722 1.00 85.50 378 HIS A N 1
ATOM 2990 C CA . HIS A 1 378 ? -20.276 21.560 -36.174 1.00 85.50 378 HIS A CA 1
ATOM 2991 C C . HIS A 1 378 ? -18.831 21.354 -36.658 1.00 85.50 378 HIS A C 1
ATOM 2993 O O . HIS A 1 378 ? -18.516 21.624 -37.820 1.00 85.50 378 HIS A O 1
ATOM 2999 N N . ALA A 1 379 ? -17.935 20.913 -35.771 1.00 86.25 379 ALA A N 1
ATOM 3000 C CA . ALA A 1 379 ? -16.548 20.632 -36.114 1.00 86.25 379 ALA A CA 1
ATOM 3001 C C . ALA A 1 379 ? -16.393 19.481 -37.123 1.00 86.25 379 ALA A C 1
ATOM 3003 O O . ALA A 1 379 ? -15.539 19.570 -38.000 1.00 86.25 379 ALA A O 1
ATOM 3004 N N . CYS A 1 380 ? -17.213 18.428 -37.030 1.00 89.88 380 CYS A N 1
ATOM 3005 C CA . CYS A 1 380 ? -17.137 17.273 -37.927 1.00 89.88 380 CYS A CA 1
ATOM 3006 C C . CYS A 1 380 ? -17.888 17.514 -39.245 1.00 89.88 380 CYS A C 1
ATOM 3008 O O . CYS A 1 380 ? -19.105 17.711 -39.243 1.00 89.88 380 CYS A O 1
ATOM 3010 N N . ILE A 1 381 ? -17.172 17.441 -40.369 1.00 88.12 381 ILE A N 1
ATOM 3011 C CA . ILE A 1 381 ? -17.692 17.617 -41.736 1.00 88.12 381 ILE A CA 1
ATOM 3012 C C . ILE A 1 381 ? -17.434 16.365 -42.600 1.00 88.12 381 ILE A C 1
ATOM 3014 O O . ILE A 1 381 ? -16.495 15.633 -42.299 1.00 88.12 381 ILE A O 1
ATOM 3018 N N . PRO A 1 382 ? -18.252 16.064 -43.630 1.00 86.12 382 PRO A N 1
ATOM 3019 C CA . PRO A 1 382 ? -18.119 14.825 -44.406 1.00 86.12 382 PRO A CA 1
ATOM 3020 C C . PRO A 1 382 ? -16.799 14.698 -45.179 1.00 86.12 382 PRO A C 1
ATOM 3022 O O . PRO A 1 382 ? -16.265 15.694 -45.663 1.00 86.12 382 PRO A O 1
ATOM 3025 N N . CYS A 1 383 ? -16.323 13.463 -45.344 1.00 85.38 383 CYS A N 1
ATOM 3026 C CA . CYS A 1 383 ? -15.252 13.115 -46.283 1.00 85.38 383 CYS A CA 1
ATOM 3027 C C . CYS A 1 383 ? -15.678 13.357 -47.748 1.00 85.38 383 CYS A C 1
ATOM 3029 O O . CYS A 1 383 ? -16.850 13.190 -48.086 1.00 85.38 383 CYS A O 1
ATOM 3031 N N . ASP A 1 384 ? -14.725 13.681 -48.629 1.00 86.38 384 ASP A N 1
ATOM 3032 C CA . ASP A 1 384 ? -14.967 13.937 -50.062 1.00 86.38 384 ASP A CA 1
ATOM 3033 C C . ASP A 1 384 ? -14.083 13.045 -50.959 1.00 86.38 384 ASP A C 1
ATOM 3035 O O . ASP A 1 384 ? -13.187 13.516 -51.661 1.00 86.38 384 ASP A O 1
ATOM 3039 N N . CYS A 1 385 ? -14.300 11.731 -50.883 1.00 87.38 385 CYS A N 1
ATOM 3040 C CA . CYS A 1 385 ? -13.410 10.704 -51.433 1.00 87.38 385 CYS A CA 1
ATOM 3041 C C . CYS A 1 385 ? -13.900 10.091 -52.755 1.00 87.38 385 CYS A C 1
ATOM 3043 O O . CYS A 1 385 ? -15.093 9.848 -52.928 1.00 87.38 385 CYS A O 1
ATOM 3045 N N . ASP A 1 386 ? -12.976 9.775 -53.666 1.00 84.75 386 ASP A N 1
ATOM 3046 C CA . ASP A 1 386 ? -13.261 9.109 -54.941 1.00 84.75 386 ASP A CA 1
ATOM 3047 C C . ASP A 1 386 ? -13.461 7.585 -54.754 1.00 84.75 386 ASP A C 1
ATOM 3049 O O . ASP A 1 386 ? -12.533 6.901 -54.302 1.00 84.75 386 ASP A O 1
ATOM 3053 N N . PRO A 1 387 ? -14.626 7.002 -55.109 1.00 81.75 387 PRO A N 1
ATOM 3054 C CA . PRO A 1 387 ? -14.895 5.575 -54.898 1.00 81.75 387 PRO A CA 1
ATOM 3055 C C . PRO A 1 387 ? -14.072 4.605 -55.762 1.00 81.75 387 PRO A C 1
ATOM 3057 O O . PRO A 1 387 ? -14.067 3.405 -55.487 1.00 81.75 387 PRO A O 1
ATOM 3060 N N . ALA A 1 388 ? -13.404 5.070 -56.823 1.00 82.19 388 ALA A N 1
ATOM 3061 C CA . ALA A 1 388 ? -12.531 4.226 -57.634 1.00 82.19 388 ALA A CA 1
ATOM 3062 C C . ALA A 1 388 ? -11.167 4.022 -56.967 1.00 82.19 388 ALA A C 1
ATOM 3064 O O . ALA A 1 388 ? -10.619 2.915 -57.008 1.00 82.19 388 ALA A O 1
ATOM 3065 N N . GLY A 1 389 ? -10.643 5.078 -56.342 1.00 84.56 389 GLY A N 1
ATOM 3066 C CA . GLY A 1 389 ? -9.321 5.105 -55.725 1.00 84.56 389 GLY A CA 1
ATOM 3067 C C . GLY A 1 389 ? -9.279 4.960 -54.203 1.00 84.56 389 GLY A C 1
ATOM 3068 O O . GLY A 1 389 ? -8.201 4.720 -53.662 1.00 84.56 389 GLY A O 1
ATOM 3069 N N . SER A 1 390 ? -10.410 5.071 -53.504 1.00 85.62 390 SER A N 1
ATOM 3070 C CA . SER A 1 390 ? -10.482 4.961 -52.036 1.00 85.62 390 SER A CA 1
ATOM 3071 C C . SER A 1 390 ? -10.779 3.540 -51.549 1.00 85.62 390 SER A C 1
ATOM 3073 O O . SER A 1 390 ? -11.357 2.717 -52.262 1.00 85.62 390 SER A O 1
ATOM 3075 N N . LEU A 1 391 ? -10.415 3.261 -50.300 1.00 78.06 391 LEU A N 1
ATOM 3076 C CA . LEU A 1 391 ? -10.798 2.060 -49.562 1.00 78.06 391 LEU A CA 1
ATOM 3077 C C . LEU A 1 391 ? -12.153 2.262 -48.858 1.00 78.06 391 LEU A C 1
ATOM 3079 O O . LEU A 1 391 ? -12.482 3.365 -48.414 1.00 78.06 391 LEU A O 1
ATOM 3083 N N . GLY A 1 392 ? -12.929 1.179 -48.739 1.00 68.88 392 GLY A N 1
ATOM 3084 C CA . GLY A 1 392 ? -14.166 1.141 -47.945 1.00 68.88 392 GLY A CA 1
ATOM 3085 C C . GLY A 1 392 ? -15.220 2.177 -48.348 1.00 68.88 392 GLY A C 1
ATOM 3086 O O . GLY A 1 392 ? -15.755 2.852 -47.475 1.00 68.88 392 GLY A O 1
ATOM 3087 N N . ASP A 1 393 ? -15.466 2.334 -49.653 1.00 67.44 393 ASP A N 1
ATOM 3088 C CA . ASP A 1 393 ? -16.442 3.269 -50.243 1.00 67.44 393 ASP A CA 1
ATOM 3089 C C . ASP A 1 393 ? -16.269 4.753 -49.848 1.00 67.44 393 ASP A C 1
ATOM 3091 O O . ASP A 1 393 ? -17.216 5.536 -49.902 1.00 67.44 393 ASP A O 1
ATOM 3095 N N . GLY A 1 394 ? -15.039 5.168 -49.513 1.00 72.75 394 GLY A N 1
ATOM 3096 C CA . GLY A 1 394 ? -14.687 6.582 -49.327 1.00 72.75 394 GLY A CA 1
ATOM 3097 C C . GLY A 1 394 ? -14.459 7.009 -47.877 1.00 72.75 394 GLY A C 1
ATOM 3098 O O . GLY A 1 394 ? -14.839 8.112 -47.484 1.00 72.75 394 GLY A O 1
ATOM 3099 N N . LEU A 1 395 ? -13.838 6.149 -47.066 1.00 80.88 395 LEU A N 1
ATOM 3100 C CA . LEU A 1 395 ? -13.429 6.506 -45.709 1.00 80.88 395 LEU A CA 1
ATOM 3101 C C . LEU A 1 395 ? -12.235 7.487 -45.731 1.00 80.88 395 LEU A C 1
ATOM 3103 O O . LEU A 1 395 ? -11.290 7.301 -46.501 1.00 80.88 395 LEU A O 1
ATOM 3107 N N . CYS A 1 396 ? -12.239 8.494 -44.852 1.00 83.75 396 CYS A N 1
ATOM 3108 C CA . CYS A 1 396 ? -11.113 9.411 -44.639 1.00 83.75 396 CYS A CA 1
ATOM 3109 C C . CYS A 1 396 ? -10.684 9.490 -43.170 1.00 83.75 396 CYS A C 1
ATOM 3111 O O . CYS A 1 396 ? -11.426 9.092 -42.268 1.00 83.75 396 CYS A O 1
ATOM 3113 N N . ASP A 1 397 ? -9.475 10.004 -42.941 1.00 83.00 397 ASP A N 1
ATOM 3114 C CA . ASP A 1 397 ? -8.940 10.263 -41.610 1.00 83.00 397 ASP A CA 1
ATOM 3115 C C . ASP A 1 397 ? -9.752 11.334 -40.864 1.00 83.00 397 ASP A C 1
ATOM 3117 O O . ASP A 1 397 ? -9.946 12.454 -41.344 1.00 83.00 397 ASP A O 1
ATOM 3121 N N . ALA A 1 398 ? -10.159 11.001 -39.638 1.00 74.19 398 ALA A N 1
ATOM 3122 C CA . ALA A 1 398 ? -11.064 11.804 -38.823 1.00 74.19 398 ALA A CA 1
ATOM 3123 C C . ALA A 1 398 ? -10.460 13.124 -38.297 1.00 74.19 398 ALA A C 1
ATOM 3125 O O . ALA A 1 398 ? -11.197 13.945 -37.745 1.00 74.19 398 ALA A O 1
ATOM 3126 N N . SER A 1 399 ? -9.150 13.349 -38.451 1.00 76.50 399 SER A N 1
ATOM 3127 C CA . SER A 1 399 ? -8.459 14.568 -38.002 1.00 76.50 399 SER A CA 1
ATOM 3128 C C . SER A 1 399 ? -8.115 15.541 -39.137 1.00 76.50 399 SER A C 1
ATOM 3130 O O . SER A 1 399 ? -8.061 16.748 -38.913 1.00 76.50 399 SER A O 1
ATOM 3132 N N . SER A 1 400 ? -7.900 15.023 -40.350 1.00 79.12 400 SER A N 1
ATOM 3133 C CA . SER A 1 400 ? -7.321 15.761 -41.481 1.00 79.12 400 SER A CA 1
ATOM 3134 C C . SER A 1 400 ? -8.182 15.771 -42.745 1.00 79.12 400 SER A C 1
ATOM 3136 O O . SER A 1 400 ? -7.970 16.621 -43.609 1.00 79.12 400 SER A O 1
ATOM 3138 N N . GLY A 1 401 ? -9.138 14.845 -42.875 1.00 80.19 401 GLY A N 1
ATOM 3139 C CA . GLY A 1 401 ? -9.962 14.690 -44.078 1.00 80.19 401 GLY A CA 1
ATOM 3140 C C . GLY A 1 401 ? -9.277 13.949 -45.227 1.00 80.19 401 GLY A C 1
ATOM 3141 O O . GLY A 1 401 ? -9.889 13.766 -46.276 1.00 80.19 401 GLY A O 1
ATOM 3142 N N . GLN A 1 402 ? -8.031 13.497 -45.045 1.00 82.75 402 GLN A N 1
ATOM 3143 C CA . GLN A 1 402 ? -7.299 12.724 -46.047 1.00 82.75 402 GLN A CA 1
ATOM 3144 C C . GLN A 1 402 ? -7.976 11.369 -46.277 1.00 82.75 402 GLN A C 1
ATOM 3146 O O . GLN A 1 402 ? -8.059 10.544 -45.367 1.00 82.75 402 GLN A O 1
ATOM 3151 N N . CYS A 1 403 ? -8.442 11.121 -47.499 1.00 87.56 403 CYS A N 1
ATOM 3152 C CA . CYS A 1 403 ? -9.056 9.852 -47.878 1.00 87.56 403 CYS A CA 1
ATOM 3153 C C . CYS A 1 403 ? -8.053 8.689 -47.800 1.00 87.56 403 CYS A C 1
ATOM 3155 O O . CYS A 1 403 ? -6.874 8.843 -48.142 1.00 87.56 403 CYS A O 1
ATOM 3157 N N . PHE A 1 404 ? -8.515 7.517 -47.352 1.00 86.81 404 PHE A N 1
ATOM 3158 C CA . PHE A 1 404 ? -7.698 6.306 -47.280 1.00 86.81 404 PHE A CA 1
ATOM 3159 C C . PHE A 1 404 ? -7.605 5.662 -48.661 1.00 86.81 404 PHE A C 1
ATOM 3161 O O . PHE A 1 404 ? -8.473 4.894 -49.075 1.00 86.81 404 PHE A O 1
ATOM 3168 N N . CYS A 1 405 ? -6.555 6.010 -49.396 1.00 87.81 405 CYS A N 1
ATOM 3169 C CA . CYS A 1 405 ? -6.373 5.553 -50.765 1.00 87.81 405 CYS A CA 1
ATOM 3170 C C . CYS A 1 405 ? -5.993 4.075 -50.836 1.00 87.81 405 CYS A C 1
ATOM 3172 O O . CYS A 1 405 ? -5.247 3.567 -49.995 1.00 87.81 405 CYS A O 1
ATOM 3174 N N . LYS A 1 406 ? -6.459 3.405 -51.894 1.00 84.94 406 LYS A N 1
ATOM 3175 C CA . LYS A 1 406 ? -5.943 2.102 -52.313 1.00 84.94 406 LYS A CA 1
ATOM 3176 C C . LYS A 1 406 ? -4.431 2.188 -52.530 1.00 84.94 406 LYS A C 1
ATOM 3178 O O . LYS A 1 406 ? -3.872 3.257 -52.790 1.00 84.94 406 LYS A O 1
ATOM 3183 N N . GLU A 1 407 ? -3.776 1.042 -52.413 1.00 86.38 407 GLU A N 1
ATOM 3184 C CA . GLU A 1 407 ? -2.327 0.918 -52.227 1.00 86.38 407 GLU A CA 1
ATOM 3185 C C . GLU A 1 407 ? -1.485 1.763 -53.197 1.00 86.38 407 GLU A C 1
ATOM 3187 O O . GLU A 1 407 ? -0.563 2.460 -52.772 1.00 86.38 407 GLU A O 1
ATOM 3192 N N . HIS A 1 408 ? -1.867 1.808 -54.474 1.00 87.50 408 HIS A N 1
ATOM 3193 C CA . HIS A 1 408 ? -1.123 2.472 -55.548 1.00 87.50 408 HIS A CA 1
ATOM 3194 C C . HIS A 1 408 ? -1.752 3.809 -56.003 1.00 87.50 408 HIS A C 1
ATOM 3196 O O . HIS A 1 408 ? -1.484 4.295 -57.101 1.00 87.50 408 HIS A O 1
ATOM 3202 N N . VAL A 1 409 ? -2.594 4.418 -55.158 1.00 86.31 409 VAL A N 1
ATOM 3203 C CA . VAL A 1 409 ? -3.390 5.630 -55.445 1.00 86.31 409 VAL A CA 1
ATOM 3204 C C . VAL A 1 409 ? -3.072 6.748 -54.442 1.00 86.31 409 VAL A C 1
ATOM 3206 O O . VAL A 1 409 ? -2.736 6.467 -53.288 1.00 86.31 409 VAL A O 1
ATOM 3209 N N . GLU A 1 410 ? -3.148 8.012 -54.864 1.00 82.62 410 GLU A N 1
ATOM 3210 C CA . GLU A 1 410 ? -2.878 9.204 -54.044 1.00 82.62 410 GLU A CA 1
ATOM 3211 C C . GLU A 1 410 ? -3.788 10.402 -54.379 1.00 82.62 410 GLU A C 1
ATOM 3213 O O . GLU A 1 410 ? -4.754 10.295 -55.134 1.00 82.62 410 GLU A O 1
ATOM 3218 N N . GLY A 1 411 ? -3.477 11.558 -53.784 1.00 81.31 411 GLY A N 1
ATOM 3219 C CA . GLY A 1 411 ? -4.321 12.750 -53.763 1.00 81.31 411 GLY A CA 1
ATOM 3220 C C . GLY A 1 411 ? -5.192 12.792 -52.506 1.00 81.31 411 GLY A C 1
ATOM 3221 O O . GLY A 1 411 ? -5.477 11.764 -51.893 1.00 81.31 411 GLY A O 1
ATOM 3222 N N . GLN A 1 412 ? -5.644 13.985 -52.104 1.00 81.19 412 GLN A N 1
ATOM 3223 C CA . GLN A 1 412 ? -6.475 14.125 -50.894 1.00 81.19 412 GLN A CA 1
ATOM 3224 C C . GLN A 1 412 ? -7.814 13.386 -50.998 1.00 81.19 412 GLN A C 1
ATOM 3226 O O . GLN A 1 412 ? -8.348 12.948 -49.985 1.00 81.19 412 GLN A O 1
ATOM 3231 N N . ARG A 1 413 ? -8.296 13.199 -52.234 1.00 84.31 413 ARG A N 1
ATOM 3232 C CA . ARG A 1 413 ? -9.527 12.482 -52.590 1.00 84.31 413 ARG A CA 1
ATOM 3233 C C . ARG A 1 413 ? -9.274 11.080 -53.160 1.00 84.31 413 ARG A C 1
ATOM 3235 O O . ARG A 1 413 ? -10.233 10.422 -53.534 1.00 84.31 413 ARG A O 1
ATOM 3242 N N . CYS A 1 414 ? -8.017 10.634 -53.247 1.00 89.06 414 CYS A N 1
ATOM 3243 C CA . CYS A 1 414 ? -7.616 9.396 -53.932 1.00 89.06 414 CYS A CA 1
ATOM 3244 C C . CYS A 1 414 ? -7.981 9.371 -55.429 1.00 89.06 414 CYS A C 1
ATOM 3246 O O . CYS A 1 414 ? -8.521 8.394 -55.937 1.00 89.06 414 CYS A O 1
ATOM 3248 N N . ASP A 1 415 ? -7.703 10.474 -56.126 1.00 86.25 415 ASP A N 1
ATOM 3249 C CA . ASP A 1 415 ? -8.171 10.773 -57.486 1.00 86.25 415 ASP A CA 1
ATOM 3250 C C . ASP A 1 415 ? -7.164 10.429 -58.604 1.00 86.25 415 ASP A C 1
ATOM 3252 O O . ASP A 1 415 ? -7.472 10.604 -59.784 1.00 86.25 415 ASP A O 1
ATOM 3256 N N . ARG A 1 416 ? -5.955 9.953 -58.265 1.00 85.88 416 ARG A N 1
ATOM 3257 C CA . ARG A 1 416 ? -4.867 9.688 -59.230 1.00 85.88 416 ARG A CA 1
ATOM 3258 C C . ARG A 1 416 ? -3.966 8.528 -58.799 1.00 85.88 416 ARG A C 1
ATOM 3260 O O . ARG A 1 416 ? -3.846 8.247 -57.609 1.00 85.88 416 ARG A O 1
ATOM 3267 N N . CYS A 1 417 ? -3.271 7.895 -59.742 1.00 84.25 417 CYS A N 1
ATOM 3268 C CA . CYS A 1 417 ? -2.215 6.940 -59.397 1.00 84.25 417 CYS A CA 1
ATOM 3269 C C . CYS A 1 417 ? -1.043 7.618 -58.688 1.00 84.25 417 CYS A C 1
ATOM 3271 O O . CYS A 1 417 ? -0.698 8.755 -59.008 1.00 84.25 417 CYS A O 1
ATOM 3273 N N . LYS A 1 418 ? -0.403 6.886 -57.771 1.00 82.38 418 LYS A N 1
ATOM 3274 C CA . LYS A 1 418 ? 0.883 7.280 -57.191 1.00 82.38 418 LYS A CA 1
ATOM 3275 C C . LYS A 1 418 ? 1.941 7.438 -58.275 1.00 82.38 418 LYS A C 1
ATOM 3277 O O . LYS A 1 418 ? 1.927 6.735 -59.284 1.00 82.38 418 LYS A O 1
ATOM 3282 N N . GLN A 1 419 ? 2.894 8.335 -58.060 1.00 74.19 419 GLN A N 1
ATOM 3283 C CA . GLN A 1 419 ? 4.119 8.355 -58.854 1.00 74.19 419 GLN A CA 1
ATOM 3284 C C . GLN A 1 419 ? 4.828 6.986 -58.732 1.00 74.19 419 GLN A C 1
ATOM 3286 O O . GLN A 1 419 ? 5.057 6.512 -57.622 1.00 74.19 419 GLN A O 1
ATOM 3291 N N . GLY A 1 420 ? 5.105 6.328 -59.863 1.00 71.81 420 GLY A N 1
ATOM 3292 C CA . GLY A 1 420 ? 5.527 4.914 -59.920 1.00 71.81 420 GLY A CA 1
ATOM 3293 C C . GLY A 1 420 ? 4.427 3.934 -60.316 1.00 71.81 420 GLY A C 1
ATOM 3294 O O . GLY A 1 420 ? 4.703 2.749 -60.474 1.00 71.81 420 GLY A O 1
ATOM 3295 N N . PHE A 1 421 ? 3.196 4.416 -60.503 1.00 81.44 421 PHE A N 1
ATOM 3296 C CA . PHE A 1 421 ? 2.036 3.592 -60.811 1.00 81.44 421 PHE A CA 1
ATOM 3297 C C . PHE A 1 421 ? 1.159 4.254 -61.888 1.00 81.44 421 PHE A C 1
ATOM 3299 O O . PHE A 1 421 ? 1.112 5.480 -62.013 1.00 81.44 421 PHE A O 1
ATOM 3306 N N . PHE A 1 422 ? 0.442 3.440 -62.664 1.00 84.50 422 PHE A N 1
ATOM 3307 C CA . PHE A 1 422 ? -0.394 3.870 -63.791 1.00 84.50 422 PHE A CA 1
ATOM 3308 C C . PHE A 1 422 ? -1.749 3.138 -63.823 1.00 84.50 422 PHE A C 1
ATOM 3310 O O . PHE A 1 422 ? -1.939 2.144 -63.125 1.00 84.50 422 PHE A O 1
ATOM 3317 N N . ASN A 1 423 ? -2.696 3.612 -64.645 1.00 83.44 423 ASN A N 1
ATOM 3318 C CA . ASN A 1 423 ? -3.970 2.923 -64.941 1.00 83.44 423 ASN A CA 1
ATOM 3319 C C . ASN A 1 423 ? -4.925 2.708 -63.729 1.00 83.44 423 ASN A C 1
ATOM 3321 O O . ASN A 1 423 ? -5.173 1.575 -63.312 1.00 83.44 423 ASN A O 1
ATOM 3325 N N . LEU A 1 424 ? -5.491 3.796 -63.180 1.00 83.94 424 LEU A N 1
ATOM 3326 C CA . LEU A 1 424 ? -6.440 3.766 -62.049 1.00 83.94 424 LEU A CA 1
ATOM 3327 C C . LEU A 1 424 ? -7.778 3.095 -62.406 1.00 83.94 424 LEU A C 1
ATOM 3329 O O . LEU A 1 424 ? -8.453 3.497 -63.354 1.00 83.94 424 LEU A O 1
ATOM 3333 N N . ARG A 1 425 ? -8.199 2.114 -61.598 1.00 80.94 425 ARG A N 1
ATOM 3334 C CA . ARG A 1 425 ? -9.422 1.324 -61.800 1.00 80.94 425 ARG A CA 1
ATOM 3335 C C . ARG A 1 425 ? -10.189 1.034 -60.508 1.00 80.94 425 ARG A C 1
ATOM 3337 O O . ARG A 1 425 ? -9.618 0.582 -59.516 1.00 80.94 425 ARG A O 1
ATOM 3344 N N . GLN A 1 426 ? -11.516 1.183 -60.554 1.00 80.00 426 GLN A N 1
ATOM 3345 C CA . GLN A 1 426 ? -12.400 0.872 -59.422 1.00 80.00 426 GLN A CA 1
ATOM 3346 C C . GLN A 1 426 ? -12.430 -0.624 -59.071 1.00 80.00 426 GLN A C 1
ATOM 3348 O O . GLN A 1 426 ? -12.484 -0.962 -57.890 1.00 80.00 426 GLN A O 1
ATOM 3353 N N . ASP A 1 427 ? -12.348 -1.506 -60.071 1.00 79.62 427 ASP A N 1
ATOM 3354 C CA . ASP A 1 427 ? -12.342 -2.963 -59.890 1.00 79.62 427 ASP A CA 1
ATOM 3355 C C . ASP A 1 427 ? -10.970 -3.532 -59.485 1.00 79.62 427 ASP A C 1
ATOM 3357 O O . ASP A 1 427 ? -10.883 -4.684 -59.064 1.00 79.62 427 ASP A O 1
ATOM 3361 N N . SER A 1 428 ? -9.903 -2.726 -59.550 1.00 76.19 428 SER A N 1
ATOM 3362 C CA . SER A 1 428 ? -8.601 -3.095 -58.988 1.00 76.19 428 SER A CA 1
ATOM 3363 C C . SER A 1 428 ? -8.607 -2.926 -57.459 1.00 76.19 428 SER A C 1
ATOM 3365 O O . SER A 1 428 ? -8.974 -1.845 -56.978 1.00 76.19 428 SER A O 1
ATOM 3367 N N . PRO A 1 429 ? -8.167 -3.928 -56.670 1.00 76.44 429 PRO A N 1
ATOM 3368 C CA . PRO A 1 429 ? -8.067 -3.801 -55.214 1.00 76.44 429 PRO A CA 1
ATOM 3369 C C . PRO A 1 429 ? -6.971 -2.809 -54.791 1.00 76.44 429 PRO A C 1
ATOM 3371 O O . PRO A 1 429 ? -7.158 -2.063 -53.833 1.00 76.44 429 PRO A O 1
ATOM 3374 N N . THR A 1 430 ? -5.865 -2.740 -55.537 1.00 81.75 430 THR A N 1
ATOM 3375 C CA . THR A 1 430 ? -4.748 -1.803 -55.314 1.00 81.75 430 THR A CA 1
ATOM 3376 C C . THR A 1 430 ? -4.919 -0.474 -56.062 1.00 81.75 430 THR A C 1
ATOM 3378 O O . THR A 1 430 ? -4.178 0.481 -55.826 1.00 81.75 430 THR A O 1
ATOM 3381 N N . GLY A 1 431 ? -5.930 -0.380 -56.933 1.00 85.50 431 GLY A N 1
ATOM 3382 C CA . GLY A 1 431 ? -6.301 0.811 -57.698 1.00 85.50 431 GLY A CA 1
ATOM 3383 C C . GLY A 1 431 ? -5.515 0.964 -59.000 1.00 85.50 431 GLY A C 1
ATOM 3384 O O . GLY A 1 431 ? -6.122 0.924 -60.065 1.00 85.50 431 GLY A O 1
ATOM 3385 N N . CYS A 1 432 ? -4.191 1.095 -58.921 1.00 84.12 432 CYS A N 1
ATOM 3386 C CA . CYS A 1 432 ? -3.289 1.257 -60.073 1.00 84.12 432 CYS A CA 1
ATOM 3387 C C . CYS A 1 432 ? -2.346 0.051 -60.246 1.00 84.12 432 CYS A C 1
ATOM 3389 O O . CYS A 1 432 ? -2.392 -0.893 -59.460 1.00 84.12 432 CYS A O 1
ATOM 3391 N N . GLN A 1 433 ? -1.511 0.063 -61.284 1.00 80.12 433 GLN A N 1
ATOM 3392 C CA . GLN A 1 433 ? -0.509 -0.962 -61.606 1.00 80.12 433 GLN A CA 1
ATOM 3393 C C . GLN A 1 433 ? 0.903 -0.372 -61.483 1.00 80.12 433 GLN A C 1
ATOM 3395 O O . GLN A 1 433 ? 1.085 0.801 -61.791 1.00 80.12 433 GLN A O 1
ATOM 3400 N N . GLU A 1 434 ? 1.883 -1.150 -61.020 1.00 78.38 434 GLU A N 1
ATOM 3401 C CA . GLU A 1 434 ? 3.257 -0.680 -60.767 1.00 78.38 434 GLU A CA 1
ATOM 3402 C C . GLU A 1 434 ? 4.106 -0.563 -62.042 1.00 78.38 434 GLU A C 1
ATOM 3404 O O . GLU A 1 434 ? 3.901 -1.293 -63.013 1.00 78.38 434 GLU A O 1
ATOM 3409 N N . CYS A 1 435 ? 5.065 0.363 -62.027 1.00 75.00 435 CYS A N 1
ATOM 3410 C CA . CYS A 1 435 ? 6.051 0.570 -63.078 1.00 75.00 435 CYS A CA 1
ATOM 3411 C C . CYS A 1 435 ? 7.427 0.027 -62.679 1.00 75.00 435 CYS A C 1
ATOM 3413 O O . CYS A 1 435 ? 8.015 0.455 -61.687 1.00 75.00 435 CYS A O 1
ATOM 3415 N N . GLU A 1 436 ? 7.999 -0.832 -63.518 1.00 74.38 436 GLU A N 1
ATOM 3416 C CA . GLU A 1 436 ? 9.283 -1.503 -63.278 1.00 74.38 436 GLU A CA 1
ATOM 3417 C C . GLU A 1 436 ? 10.501 -0.594 -63.578 1.00 74.38 436 GLU A C 1
ATOM 3419 O O . GLU A 1 436 ? 11.376 -0.953 -64.363 1.00 74.38 436 GLU A O 1
ATOM 3424 N N . CYS A 1 437 ? 10.576 0.602 -62.983 1.00 75.69 437 CYS A N 1
ATOM 3425 C CA . CYS A 1 437 ? 11.718 1.519 -63.125 1.00 75.69 437 CYS A CA 1
ATOM 3426 C C . CYS A 1 437 ? 12.625 1.474 -61.886 1.00 75.69 437 CYS A C 1
ATOM 3428 O O . CYS A 1 437 ? 12.168 1.730 -60.771 1.00 75.69 437 CYS A O 1
ATOM 3430 N N . HIS A 1 438 ? 13.926 1.210 -62.055 1.00 68.88 438 HIS A N 1
ATOM 3431 C CA . HIS A 1 438 ? 14.875 1.175 -60.941 1.00 68.88 438 HIS A CA 1
ATOM 3432 C C . HIS A 1 438 ? 15.140 2.599 -60.428 1.00 68.88 438 HIS A C 1
ATOM 3434 O O . HIS A 1 438 ? 15.849 3.399 -61.049 1.00 68.88 438 HIS A O 1
ATOM 3440 N N . SER A 1 439 ? 14.541 2.920 -59.282 1.00 68.44 439 SER A N 1
ATOM 3441 C CA . SER A 1 439 ? 14.382 4.279 -58.741 1.00 68.44 439 SER A CA 1
ATOM 3442 C C . SER A 1 439 ? 15.682 5.057 -58.517 1.00 68.44 439 SER A C 1
ATOM 3444 O O . SER A 1 439 ? 15.679 6.282 -58.563 1.00 68.44 439 SER A O 1
ATOM 3446 N N . LEU A 1 440 ? 16.797 4.359 -58.298 1.00 66.69 440 LEU A N 1
ATOM 3447 C CA . LEU A 1 440 ? 18.096 4.953 -57.952 1.00 66.69 440 LEU A CA 1
ATOM 3448 C C . LEU A 1 440 ? 18.978 5.231 -59.181 1.00 66.69 440 LEU A C 1
ATOM 3450 O O . LEU A 1 440 ? 19.948 5.985 -59.097 1.00 66.69 440 LEU A O 1
ATOM 3454 N N . GLY A 1 441 ? 18.626 4.639 -60.325 1.00 68.00 441 GLY A N 1
ATOM 3455 C CA . GLY A 1 441 ? 19.254 4.901 -61.618 1.00 68.00 441 GLY A CA 1
ATOM 3456 C C . GLY A 1 441 ? 18.342 5.615 -62.614 1.00 68.00 441 GLY A C 1
ATOM 3457 O O . GLY A 1 441 ? 18.799 5.896 -63.715 1.00 68.00 441 GLY A O 1
ATOM 3458 N N . SER A 1 442 ? 17.091 5.928 -62.257 1.00 70.94 442 SER A N 1
ATOM 3459 C CA . SER A 1 442 ? 16.125 6.620 -63.126 1.00 70.94 442 SER A CA 1
ATOM 3460 C C . SER A 1 442 ? 16.002 8.108 -62.762 1.00 70.94 442 SER A C 1
ATOM 3462 O O . SER A 1 442 ? 15.892 8.434 -61.586 1.00 70.94 442 SER A O 1
ATOM 3464 N N . VAL A 1 443 ? 16.009 9.023 -63.742 1.00 69.88 443 VAL A N 1
ATOM 3465 C CA . VAL A 1 443 ? 15.909 10.494 -63.531 1.00 69.88 443 VAL A CA 1
ATOM 3466 C C . VAL A 1 443 ? 14.577 10.890 -62.892 1.00 69.88 443 VAL A C 1
ATOM 3468 O O . VAL A 1 443 ? 14.493 11.862 -62.143 1.00 69.88 443 VAL A O 1
ATOM 3471 N N . GLY A 1 444 ? 13.537 10.121 -63.188 1.00 67.81 444 GLY A N 1
ATOM 3472 C CA . GLY A 1 444 ? 12.215 10.252 -62.612 1.00 67.81 444 GLY A CA 1
ATOM 3473 C C . GLY A 1 444 ? 11.506 8.906 -62.603 1.00 67.81 444 GLY A C 1
ATOM 3474 O O . GLY A 1 444 ? 12.088 7.864 -62.906 1.00 67.81 444 GLY A O 1
ATOM 3475 N N . SER A 1 445 ? 10.230 8.944 -62.245 1.00 62.06 445 SER A N 1
ATOM 3476 C CA . SER A 1 445 ? 9.363 7.777 -62.332 1.00 62.06 445 SER A CA 1
ATOM 3477 C C . SER A 1 445 ? 8.728 7.644 -63.719 1.00 62.06 445 SER A C 1
ATOM 3479 O O . SER A 1 445 ? 8.902 8.510 -64.576 1.00 62.06 445 SER A O 1
ATOM 3481 N N . CYS A 1 446 ? 7.978 6.566 -63.926 1.00 72.12 446 CYS A N 1
ATOM 3482 C CA . CYS A 1 446 ? 7.291 6.307 -65.181 1.00 72.12 446 CYS A CA 1
ATOM 3483 C C . CYS A 1 446 ? 6.229 7.357 -65.538 1.00 72.12 446 CYS A C 1
ATOM 3485 O O . CYS A 1 446 ? 5.656 8.027 -64.674 1.00 72.12 446 CYS A O 1
ATOM 3487 N N . ASP A 1 447 ? 5.885 7.414 -66.825 1.00 74.44 447 ASP A N 1
ATOM 3488 C CA . ASP A 1 447 ? 4.646 8.050 -67.266 1.00 74.44 447 ASP A CA 1
ATOM 3489 C C . ASP A 1 447 ? 3.414 7.319 -66.690 1.00 74.44 447 ASP A C 1
ATOM 3491 O O . ASP A 1 447 ? 3.250 6.111 -66.875 1.00 74.44 447 ASP A O 1
ATOM 3495 N N . GLN A 1 448 ? 2.522 8.073 -66.038 1.00 68.31 448 GLN A N 1
ATOM 3496 C CA . GLN A 1 448 ? 1.358 7.564 -65.290 1.00 68.31 448 GLN A CA 1
ATOM 3497 C C . GLN A 1 448 ? 0.219 7.000 -66.166 1.00 68.31 448 GLN A C 1
ATOM 3499 O O . GLN A 1 448 ? -0.838 6.630 -65.645 1.00 68.31 448 GLN A O 1
ATOM 3504 N N . TRP A 1 449 ? 0.421 6.909 -67.484 1.00 67.25 449 TRP A N 1
ATOM 3505 C CA . TRP A 1 449 ? -0.513 6.303 -68.436 1.00 67.25 449 TRP A CA 1
ATOM 3506 C C . TRP A 1 449 ? 0.117 5.152 -69.240 1.00 67.25 449 TRP A C 1
ATOM 3508 O O . TRP A 1 449 ? -0.618 4.279 -69.700 1.00 67.25 449 TRP A O 1
ATOM 3518 N N . THR A 1 450 ? 1.447 5.129 -69.407 1.00 71.50 450 THR A N 1
ATOM 3519 C CA . THR A 1 450 ? 2.156 4.222 -70.336 1.00 71.50 450 THR A CA 1
ATOM 3520 C C . THR A 1 450 ? 3.364 3.464 -69.764 1.00 71.50 450 THR A C 1
ATOM 3522 O O . THR A 1 450 ? 3.774 2.482 -70.378 1.00 71.50 450 THR A O 1
ATOM 3525 N N . GLY A 1 451 ? 3.923 3.851 -68.610 1.00 71.12 451 GLY A N 1
ATOM 3526 C CA . GLY A 1 451 ? 4.865 3.008 -67.852 1.00 71.12 451 GLY A CA 1
ATOM 3527 C C . GLY A 1 451 ? 6.363 3.039 -68.226 1.00 71.12 451 GLY A C 1
ATOM 3528 O O . GLY A 1 451 ? 7.107 2.205 -67.721 1.00 71.12 451 GLY A O 1
ATOM 3529 N N . SER A 1 452 ? 6.841 3.957 -69.079 1.00 72.56 452 SER A N 1
ATOM 3530 C CA . SER A 1 452 ? 8.250 3.980 -69.556 1.00 72.56 452 SER A CA 1
ATOM 3531 C C . SER A 1 452 ? 9.234 4.744 -68.645 1.00 72.56 452 SER A C 1
ATOM 3533 O O . SER A 1 452 ? 8.860 5.765 -68.077 1.00 72.56 452 SER A O 1
ATOM 3535 N N . CYS A 1 453 ? 10.503 4.305 -68.580 1.00 74.44 453 CYS A N 1
ATOM 3536 C CA . CYS A 1 453 ? 11.577 4.836 -67.709 1.00 74.44 453 CYS A CA 1
ATOM 3537 C C . CYS A 1 453 ? 12.640 5.694 -68.453 1.00 74.44 453 CYS A C 1
ATOM 3539 O O . CYS A 1 453 ? 12.782 5.582 -69.671 1.00 74.44 453 CYS A O 1
ATOM 3541 N N . GLU A 1 454 ? 13.434 6.497 -67.723 1.00 76.44 454 GLU A N 1
ATOM 3542 C CA . GLU A 1 454 ? 14.542 7.343 -68.235 1.00 76.44 454 GLU A CA 1
ATOM 3543 C C . GLU A 1 454 ? 15.733 7.356 -67.247 1.00 76.44 454 GLU A C 1
ATOM 3545 O O . GLU A 1 454 ? 15.511 7.541 -66.054 1.00 76.44 454 GLU A O 1
ATOM 3550 N N . CYS A 1 455 ? 16.988 7.178 -67.702 1.00 75.19 455 CYS A N 1
ATOM 3551 C CA . CYS A 1 455 ? 18.142 6.869 -66.826 1.00 75.19 455 CYS A CA 1
ATOM 3552 C C . CYS A 1 455 ? 19.081 8.047 -66.475 1.00 75.19 455 CYS A C 1
ATOM 3554 O O . CYS A 1 455 ? 19.389 8.895 -67.312 1.00 75.19 455 CYS A O 1
ATOM 3556 N N . MET A 1 456 ? 19.591 8.053 -65.237 1.00 66.38 456 MET A N 1
ATOM 3557 C CA . MET A 1 456 ? 20.553 9.015 -64.682 1.00 66.38 456 MET A CA 1
ATOM 3558 C C . MET A 1 456 ? 21.989 8.832 -65.218 1.00 66.38 456 MET A C 1
ATOM 3560 O O . MET A 1 456 ? 22.368 7.730 -65.625 1.00 66.38 456 MET A O 1
ATOM 3564 N N . PRO A 1 457 ? 22.849 9.871 -65.141 1.00 66.44 457 PRO A N 1
ATOM 3565 C CA . PRO A 1 457 ? 24.285 9.739 -65.393 1.00 66.44 457 PRO A CA 1
ATOM 3566 C C . PRO A 1 457 ? 24.944 8.667 -64.510 1.00 66.44 457 PRO A C 1
ATOM 3568 O O . PRO A 1 457 ? 24.601 8.525 -63.342 1.00 66.44 457 PRO A O 1
ATOM 3571 N N . LEU A 1 458 ? 25.920 7.941 -65.069 1.00 70.81 458 LEU A N 1
ATOM 3572 C CA . LEU A 1 458 ? 26.622 6.796 -64.452 1.00 70.81 458 LEU A CA 1
ATOM 3573 C C . LEU A 1 458 ? 25.755 5.553 -64.143 1.00 70.81 458 LEU A C 1
ATOM 3575 O O . LEU A 1 458 ? 26.324 4.516 -63.798 1.00 70.81 458 LEU A O 1
ATOM 3579 N N . ALA A 1 459 ? 24.434 5.614 -64.345 1.00 70.50 459 ALA A N 1
ATOM 3580 C CA . ALA A 1 459 ? 23.530 4.465 -64.339 1.00 70.50 459 ALA A CA 1
ATOM 3581 C C . ALA A 1 459 ? 23.237 3.959 -65.769 1.00 70.50 459 ALA A C 1
ATOM 3583 O O . ALA A 1 459 ? 23.445 4.661 -66.762 1.00 70.50 459 ALA A O 1
ATOM 3584 N N . SER A 1 460 ? 22.783 2.710 -65.892 1.00 75.19 460 SER A N 1
ATOM 3585 C CA . SER A 1 460 ? 22.568 2.027 -67.173 1.00 75.19 460 SER A CA 1
ATOM 3586 C C . SER A 1 460 ? 21.619 0.827 -67.048 1.00 75.19 460 SER A C 1
ATOM 3588 O O . SER A 1 460 ? 21.466 0.269 -65.965 1.00 75.19 460 SER A O 1
ATOM 3590 N N . GLY A 1 461 ? 20.998 0.425 -68.163 1.00 71.12 461 GLY A N 1
ATOM 3591 C CA . GLY A 1 461 ? 20.044 -0.692 -68.251 1.00 71.12 461 GLY A CA 1
ATOM 3592 C C . GLY A 1 461 ? 18.663 -0.247 -68.759 1.00 71.12 461 GLY A C 1
ATOM 3593 O O . GLY A 1 461 ? 18.362 0.942 -68.695 1.00 71.12 461 GLY A O 1
ATOM 3594 N N . PRO A 1 462 ? 17.807 -1.154 -69.271 1.00 68.56 462 PRO A N 1
ATOM 3595 C CA . PRO A 1 462 ? 16.468 -0.798 -69.765 1.00 68.56 462 PRO A CA 1
ATOM 3596 C C . PRO A 1 462 ? 15.515 -0.372 -68.637 1.00 68.56 462 PRO A C 1
ATOM 3598 O O . PRO A 1 462 ? 14.612 0.424 -68.868 1.00 68.56 462 PRO A O 1
ATOM 3601 N N . HIS A 1 463 ? 15.766 -0.859 -67.419 1.00 72.88 463 HIS A N 1
ATOM 3602 C CA . HIS A 1 463 ? 15.117 -0.422 -66.183 1.00 72.88 463 HIS A CA 1
ATOM 3603 C C . HIS A 1 463 ? 16.022 0.523 -65.368 1.00 72.88 463 HIS A C 1
ATOM 3605 O O . HIS A 1 463 ? 15.661 0.888 -64.258 1.00 72.88 463 HIS A O 1
ATOM 3611 N N . CYS A 1 464 ? 17.189 0.916 -65.900 1.00 78.12 464 CYS A N 1
ATOM 3612 C CA . CYS A 1 464 ? 18.217 1.735 -65.244 1.00 78.12 464 CYS A CA 1
ATOM 3613 C C . CYS A 1 464 ? 18.859 1.110 -63.977 1.00 78.12 464 CYS A C 1
ATOM 3615 O O . CYS A 1 464 ? 19.071 1.787 -62.971 1.00 78.12 464 CYS A O 1
ATOM 3617 N N . ASP A 1 465 ? 19.170 -0.188 -64.016 1.00 74.00 465 ASP A N 1
ATOM 3618 C CA . ASP A 1 465 ? 19.524 -1.027 -62.862 1.00 74.00 465 ASP A CA 1
ATOM 3619 C C . ASP A 1 465 ? 21.028 -1.127 -62.491 1.00 74.00 465 ASP A C 1
ATOM 3621 O O . ASP A 1 465 ? 21.347 -1.793 -61.507 1.00 74.00 465 ASP A O 1
ATOM 3625 N N . ARG A 1 466 ? 21.982 -0.524 -63.234 1.00 73.44 466 ARG A N 1
ATOM 3626 C CA . ARG A 1 466 ? 23.436 -0.821 -63.066 1.00 73.44 466 ARG A CA 1
ATOM 3627 C C . ARG A 1 466 ? 24.385 0.377 -63.161 1.00 73.44 466 ARG A C 1
ATOM 3629 O O . ARG A 1 466 ? 24.274 1.179 -64.086 1.00 73.44 466 ARG A O 1
ATOM 3636 N N . CYS A 1 467 ? 25.390 0.425 -62.280 1.00 76.00 467 CYS A N 1
ATOM 3637 C CA . CYS A 1 467 ? 26.513 1.375 -62.338 1.00 76.00 467 CYS A CA 1
ATOM 3638 C C . CYS A 1 467 ? 27.559 1.037 -63.423 1.00 76.00 467 CYS A C 1
ATOM 3640 O O . CYS A 1 467 ? 27.708 -0.112 -63.841 1.00 76.00 467 CYS A O 1
ATOM 3642 N N . VAL A 1 468 ? 28.332 2.049 -63.834 1.00 76.06 468 VAL A N 1
ATOM 3643 C CA . VAL A 1 468 ? 29.516 1.913 -64.707 1.00 76.06 468 VAL A CA 1
ATOM 3644 C C . VAL A 1 468 ? 30.744 1.388 -63.931 1.00 76.06 468 VAL A C 1
ATOM 3646 O O . VAL A 1 468 ? 30.886 1.620 -62.735 1.00 76.06 468 VAL A O 1
ATOM 3649 N N . VAL A 1 469 ? 31.649 0.682 -64.624 1.00 76.31 469 VAL A N 1
ATOM 3650 C CA . VAL A 1 469 ? 32.857 0.026 -64.072 1.00 76.31 469 VAL A CA 1
ATOM 3651 C C . VAL A 1 469 ? 33.733 0.970 -63.228 1.00 76.31 469 VAL A C 1
ATOM 3653 O O . VAL A 1 469 ? 33.913 2.138 -63.569 1.00 76.31 469 VAL A O 1
ATOM 3656 N N . SER A 1 470 ? 34.315 0.426 -62.151 1.00 72.50 470 SER A N 1
ATOM 3657 C CA . SER A 1 470 ? 35.070 1.131 -61.093 1.00 72.50 470 SER A CA 1
ATOM 3658 C C . SER A 1 470 ? 34.239 2.081 -60.217 1.00 72.50 470 SER A C 1
ATOM 3660 O O . SER A 1 470 ? 34.797 2.779 -59.366 1.00 72.50 470 SER A O 1
ATOM 3662 N N . PHE A 1 471 ? 32.914 2.051 -60.373 1.00 79.69 471 PHE A N 1
ATOM 3663 C CA . PHE A 1 471 ? 31.946 2.608 -59.438 1.00 79.69 471 PHE A CA 1
ATOM 3664 C C . PHE A 1 471 ? 30.967 1.513 -58.982 1.00 79.69 471 PHE A C 1
ATOM 3666 O O . PHE A 1 471 ? 30.744 0.527 -59.688 1.00 79.69 471 PHE A O 1
ATOM 3673 N N . TRP A 1 472 ? 30.396 1.678 -57.792 1.00 77.06 472 TRP A N 1
ATOM 3674 C CA . TRP A 1 472 ? 29.571 0.683 -57.108 1.00 77.06 472 TRP A CA 1
ATOM 3675 C C . TRP A 1 472 ? 28.408 1.327 -56.343 1.00 77.06 472 TRP A C 1
ATOM 3677 O O . TRP A 1 472 ? 28.382 2.544 -56.133 1.00 77.06 472 TRP A O 1
ATOM 3687 N N . GLY A 1 473 ? 27.468 0.489 -55.894 1.00 69.81 473 GLY A N 1
ATOM 3688 C CA . GLY A 1 473 ? 26.434 0.864 -54.930 1.00 69.81 473 GLY A CA 1
ATOM 3689 C C . GLY A 1 473 ? 25.415 1.850 -55.492 1.00 69.81 473 GLY A C 1
ATOM 3690 O O . GLY A 1 473 ? 25.349 2.988 -55.030 1.00 69.81 473 GLY A O 1
ATOM 3691 N N . LEU A 1 474 ? 24.624 1.408 -56.476 1.00 64.56 474 LEU A N 1
ATOM 3692 C CA . LEU A 1 474 ? 23.597 2.222 -57.131 1.00 64.56 474 LEU A CA 1
ATOM 3693 C C . LEU A 1 474 ? 22.555 2.730 -56.112 1.00 64.56 474 LEU A C 1
ATOM 3695 O O . LEU A 1 474 ? 21.678 1.985 -55.687 1.00 64.56 474 LEU A O 1
ATOM 3699 N N . GLY A 1 475 ? 22.668 4.003 -55.732 1.00 60.78 475 GLY A N 1
ATOM 3700 C CA . GLY A 1 475 ? 21.853 4.695 -54.731 1.00 60.78 475 GLY A CA 1
ATOM 3701 C C . GLY A 1 475 ? 22.529 4.976 -53.383 1.00 60.78 475 GLY A C 1
ATOM 3702 O O . GLY A 1 475 ? 21.923 5.638 -52.545 1.00 60.78 475 GLY A O 1
ATOM 3703 N N . ASN A 1 476 ? 23.776 4.545 -53.161 1.00 55.34 476 ASN A N 1
ATOM 3704 C CA . ASN A 1 476 ? 24.488 4.760 -51.888 1.00 55.34 476 ASN A CA 1
ATOM 3705 C C . ASN A 1 476 ? 25.102 6.168 -51.728 1.00 55.34 476 ASN A C 1
ATOM 3707 O O . ASN A 1 476 ? 25.696 6.458 -50.689 1.00 55.34 476 ASN A O 1
ATOM 3711 N N . SER A 1 477 ? 25.008 7.054 -52.726 1.00 51.81 477 SER A N 1
ATOM 3712 C CA . SER A 1 477 ? 25.520 8.429 -52.621 1.00 51.81 477 SER A CA 1
ATOM 3713 C C . SER A 1 477 ? 24.767 9.434 -53.497 1.00 51.81 477 SER A C 1
ATOM 3715 O O . SER A 1 477 ? 23.963 9.075 -54.352 1.00 51.81 477 SER A O 1
ATOM 3717 N N . VAL A 1 478 ? 25.069 10.723 -53.292 1.00 51.72 478 VAL A N 1
ATOM 3718 C CA . VAL A 1 478 ? 24.455 11.888 -53.967 1.00 51.72 478 VAL A CA 1
ATOM 3719 C C . VAL A 1 478 ? 24.614 11.868 -55.501 1.00 51.72 478 VAL A C 1
ATOM 3721 O O . VAL A 1 478 ? 23.910 12.593 -56.197 1.00 51.72 478 VAL A O 1
ATOM 3724 N N . PHE A 1 479 ? 25.508 11.033 -56.039 1.00 53.22 479 PHE A N 1
ATOM 3725 C CA . PHE A 1 479 ? 25.763 10.882 -57.479 1.00 53.22 479 PHE A CA 1
ATOM 3726 C C . PHE A 1 479 ? 25.297 9.525 -58.040 1.00 53.22 479 PHE A C 1
ATOM 3728 O O . PHE A 1 479 ? 25.755 9.110 -59.102 1.00 53.22 479 PHE A O 1
ATOM 3735 N N . SER A 1 480 ? 24.430 8.820 -57.307 1.00 61.09 480 SER A N 1
ATOM 3736 C CA . SER A 1 480 ? 23.950 7.450 -57.543 1.00 61.09 480 SER A CA 1
ATOM 3737 C C . SER A 1 480 ? 25.015 6.347 -57.570 1.00 61.09 480 SER A C 1
ATOM 3739 O O . SER A 1 480 ? 24.739 5.285 -57.036 1.00 61.09 480 SER A O 1
ATOM 3741 N N . CYS A 1 481 ? 26.221 6.547 -58.101 1.00 74.19 481 CYS A N 1
ATOM 3742 C CA . CYS A 1 481 ? 27.294 5.543 -58.106 1.00 74.19 481 CYS A CA 1
ATOM 3743 C C . CYS A 1 481 ? 28.571 6.098 -57.453 1.00 74.19 481 CYS A C 1
ATOM 3745 O O . CYS A 1 481 ? 29.039 7.182 -57.805 1.00 74.19 481 CYS A O 1
ATOM 3747 N N . SER A 1 482 ? 29.153 5.348 -56.515 1.00 76.75 482 SER A N 1
ATOM 3748 C CA . SER A 1 482 ? 30.321 5.754 -55.714 1.00 76.75 482 SER A CA 1
ATOM 3749 C C . SER A 1 482 ? 31.618 5.112 -56.228 1.00 76.75 482 SER A C 1
ATOM 3751 O O . SER A 1 482 ? 31.569 3.970 -56.670 1.00 76.75 482 SER A O 1
ATOM 3753 N N . PRO A 1 483 ? 32.785 5.781 -56.187 1.00 77.56 483 PRO A N 1
ATOM 3754 C CA . PRO A 1 483 ? 34.047 5.192 -56.648 1.00 77.56 483 PRO A CA 1
ATOM 3755 C C . PRO A 1 483 ? 34.556 4.067 -55.726 1.00 77.56 483 PRO A C 1
ATOM 3757 O O . PRO A 1 483 ? 34.277 4.050 -54.525 1.00 77.56 483 PRO A O 1
ATOM 3760 N N . CYS A 1 484 ? 35.348 3.143 -56.277 1.00 82.12 484 CYS A N 1
ATOM 3761 C CA . CYS A 1 484 ? 36.092 2.148 -55.493 1.00 82.12 484 CYS A CA 1
ATOM 3762 C C . CYS A 1 484 ? 37.294 2.789 -54.764 1.00 82.12 484 CYS A C 1
ATOM 3764 O O . CYS A 1 484 ? 38.286 3.152 -55.397 1.00 82.12 484 CYS A O 1
ATOM 3766 N N . GLU A 1 485 ? 37.249 2.888 -53.433 1.00 83.06 485 GLU A N 1
ATOM 3767 C CA . GLU A 1 485 ? 38.328 3.462 -52.606 1.00 83.06 485 GLU A CA 1
ATOM 3768 C C . GLU A 1 485 ? 39.224 2.372 -51.977 1.00 83.06 485 GLU A C 1
ATOM 3770 O O . GLU A 1 485 ? 39.277 2.222 -50.758 1.00 83.06 485 GLU A O 1
ATOM 3775 N N . CYS A 1 486 ? 39.904 1.567 -52.796 1.00 88.00 486 CYS A N 1
ATOM 3776 C CA . CYS A 1 486 ? 40.752 0.466 -52.313 1.00 88.00 486 CYS A CA 1
ATOM 3777 C C . CYS A 1 486 ? 42.123 0.949 -51.793 1.00 88.00 486 CYS A C 1
ATOM 3779 O O . CYS A 1 486 ? 42.782 1.759 -52.449 1.00 88.00 486 CYS A O 1
ATOM 3781 N N . ASP A 1 487 ? 42.594 0.419 -50.657 1.00 87.19 487 ASP A N 1
ATOM 3782 C CA . ASP A 1 487 ? 43.912 0.748 -50.099 1.00 87.19 487 ASP A CA 1
ATOM 3783 C C . ASP A 1 487 ? 45.062 0.242 -50.984 1.00 87.19 487 ASP A C 1
ATOM 3785 O O . ASP A 1 487 ? 45.115 -0.919 -51.394 1.00 87.19 487 ASP A O 1
ATOM 3789 N N . ILE A 1 488 ? 46.033 1.123 -51.230 1.00 84.56 488 ILE A N 1
ATOM 3790 C CA . ILE A 1 488 ? 47.165 0.886 -52.136 1.00 84.56 488 ILE A CA 1
ATOM 3791 C C . ILE A 1 488 ? 48.156 -0.180 -51.635 1.00 84.56 488 ILE A C 1
ATOM 3793 O O . ILE A 1 488 ? 48.932 -0.723 -52.424 1.00 84.56 488 ILE A O 1
ATOM 3797 N N . GLY A 1 489 ? 48.164 -0.479 -50.337 1.00 84.44 489 GLY A N 1
ATOM 3798 C CA . GLY A 1 489 ? 49.028 -1.482 -49.722 1.00 84.44 489 GLY A CA 1
ATOM 3799 C C . GLY A 1 489 ? 48.346 -2.818 -49.449 1.00 84.44 489 GLY A C 1
ATOM 3800 O O . GLY A 1 489 ? 48.997 -3.852 -49.563 1.00 84.44 489 GLY A O 1
ATOM 3801 N N . GLY A 1 490 ? 47.063 -2.793 -49.080 1.00 86.94 490 GLY A N 1
ATOM 3802 C CA . GLY A 1 490 ? 46.285 -3.954 -48.647 1.00 86.94 490 GLY A CA 1
ATOM 3803 C C . GLY A 1 490 ? 45.347 -4.567 -49.693 1.00 86.94 490 GLY A C 1
ATOM 3804 O O . GLY A 1 490 ? 44.853 -5.670 -49.458 1.00 86.94 490 GLY A O 1
ATOM 3805 N N . ALA A 1 491 ? 45.113 -3.919 -50.840 1.00 89.50 491 ALA A N 1
ATOM 3806 C CA . ALA A 1 491 ? 44.350 -4.480 -51.962 1.00 89.50 491 ALA A CA 1
ATOM 3807 C C . ALA A 1 491 ? 45.247 -4.921 -53.136 1.00 89.50 491 ALA A C 1
ATOM 3809 O O . ALA A 1 491 ? 46.326 -4.377 -53.368 1.00 89.50 491 ALA A O 1
ATOM 3810 N N . HIS A 1 492 ? 44.770 -5.889 -53.924 1.00 83.88 492 HIS A N 1
ATOM 3811 C CA . HIS A 1 492 ? 45.423 -6.340 -55.158 1.00 83.88 492 HIS A CA 1
ATOM 3812 C C . HIS A 1 492 ? 45.380 -5.291 -56.284 1.00 83.88 492 HIS A C 1
ATOM 3814 O O . HIS A 1 492 ? 46.289 -5.242 -57.112 1.00 83.88 492 HIS A O 1
ATOM 3820 N N . ASN A 1 493 ? 44.315 -4.487 -56.356 1.00 81.12 493 ASN A N 1
ATOM 3821 C CA . ASN A 1 493 ? 44.125 -3.425 -57.345 1.00 81.12 493 ASN A CA 1
ATOM 3822 C C . ASN A 1 493 ? 43.083 -2.393 -56.850 1.00 81.12 493 ASN A C 1
ATOM 3824 O O . ASN A 1 493 ? 42.626 -2.456 -55.711 1.00 81.12 493 ASN A O 1
ATOM 3828 N N . HIS A 1 494 ? 42.707 -1.444 -57.714 1.00 81.50 494 HIS A N 1
ATOM 3829 C CA . HIS A 1 494 ? 41.722 -0.391 -57.426 1.00 81.50 494 HIS A CA 1
ATOM 3830 C C . HIS A 1 494 ? 40.288 -0.721 -57.892 1.00 81.50 494 HIS A C 1
ATOM 3832 O O . HIS A 1 494 ? 39.465 0.185 -58.009 1.00 81.50 494 HIS A O 1
ATOM 3838 N N . THR A 1 495 ? 39.977 -1.984 -58.211 1.00 83.56 495 THR A N 1
ATOM 3839 C CA . THR A 1 495 ? 38.620 -2.396 -58.607 1.00 83.56 495 THR A CA 1
ATOM 3840 C C . THR A 1 495 ? 37.915 -3.109 -57.462 1.00 83.56 495 THR A C 1
ATOM 3842 O O . THR A 1 495 ? 38.513 -3.933 -56.772 1.00 83.56 495 THR A O 1
ATOM 3845 N N . CYS A 1 496 ? 36.628 -2.826 -57.313 1.00 84.06 496 CYS A N 1
ATOM 3846 C CA . CYS A 1 496 ? 35.744 -3.410 -56.318 1.00 84.06 496 CYS A CA 1
ATOM 3847 C C . CYS A 1 496 ? 34.519 -4.046 -56.990 1.00 84.06 496 CYS A C 1
ATOM 3849 O O . CYS A 1 496 ? 34.235 -3.773 -58.161 1.00 84.06 496 CYS A O 1
ATOM 3851 N N . PHE A 1 497 ? 33.795 -4.902 -56.266 1.00 81.50 497 PHE A N 1
ATOM 3852 C CA . PHE A 1 497 ? 32.533 -5.451 -56.763 1.00 81.50 497 PHE A CA 1
ATOM 3853 C C . PHE A 1 497 ? 31.473 -4.332 -56.906 1.00 81.50 497 PHE A C 1
ATOM 3855 O O . PHE A 1 497 ? 31.364 -3.477 -56.025 1.00 81.50 497 PHE A O 1
ATOM 3862 N N . PRO A 1 498 ? 30.676 -4.310 -57.994 1.00 69.81 498 PRO A N 1
ATOM 3863 C CA . PRO A 1 498 ? 29.778 -3.189 -58.302 1.00 69.81 498 PRO A CA 1
ATOM 3864 C C . PRO A 1 498 ? 28.540 -3.110 -57.391 1.00 69.81 498 PRO A C 1
ATOM 3866 O O . PRO A 1 498 ? 27.880 -2.072 -57.340 1.00 69.81 498 PRO A O 1
ATOM 3869 N N . GLU A 1 499 ? 28.215 -4.193 -56.685 1.00 69.19 499 GLU A N 1
ATOM 3870 C CA . GLU A 1 499 ? 27.042 -4.297 -55.811 1.00 69.19 499 GLU A CA 1
ATOM 3871 C C . GLU A 1 499 ? 27.335 -3.739 -54.407 1.00 69.19 499 GLU A C 1
ATOM 3873 O O . GLU A 1 499 ? 26.625 -2.850 -53.938 1.00 69.19 499 GLU A O 1
ATOM 3878 N N . ASP A 1 500 ? 28.410 -4.208 -53.762 1.00 76.31 500 ASP A N 1
ATOM 3879 C CA . ASP A 1 500 ? 28.729 -3.935 -52.351 1.00 76.31 500 ASP A CA 1
ATOM 3880 C C . ASP A 1 500 ? 30.002 -3.097 -52.125 1.00 76.31 500 ASP A C 1
ATOM 3882 O O . ASP A 1 500 ? 30.304 -2.737 -50.987 1.00 76.31 500 ASP A O 1
ATOM 3886 N N . GLY A 1 501 ? 30.764 -2.780 -53.175 1.00 79.44 501 GLY A N 1
ATOM 3887 C CA . GLY A 1 501 ? 31.989 -1.987 -53.078 1.00 79.44 501 GLY A CA 1
ATOM 3888 C C . GLY A 1 501 ? 33.187 -2.698 -52.451 1.00 79.44 501 GLY A C 1
ATOM 3889 O O . GLY A 1 501 ? 34.198 -2.047 -52.193 1.00 79.44 501 GLY A O 1
ATOM 3890 N N . GLN A 1 502 ? 33.121 -4.008 -52.194 1.00 86.88 502 GLN A N 1
ATOM 3891 C CA . GLN A 1 502 ? 34.223 -4.738 -51.571 1.00 86.88 502 GLN A CA 1
ATOM 3892 C C . GLN A 1 502 ? 35.418 -4.849 -52.537 1.00 86.88 502 GLN A C 1
ATOM 3894 O O . GLN A 1 502 ? 35.313 -5.376 -53.647 1.00 86.88 502 GLN A O 1
ATOM 3899 N N . CYS A 1 503 ? 36.578 -4.351 -52.109 1.00 89.62 503 CYS A N 1
ATOM 3900 C CA . CYS A 1 503 ? 37.845 -4.463 -52.829 1.00 89.62 503 CYS A CA 1
ATOM 3901 C C . CYS A 1 503 ? 38.478 -5.858 -52.668 1.00 89.62 503 CYS A C 1
ATOM 3903 O O . CYS A 1 503 ? 38.218 -6.577 -51.699 1.00 89.62 503 CYS A O 1
ATOM 3905 N N . HIS A 1 504 ? 39.352 -6.247 -53.600 1.00 88.75 504 HIS A N 1
ATOM 3906 C CA . HIS A 1 504 ? 40.062 -7.530 -53.548 1.00 88.75 504 HIS A CA 1
ATOM 3907 C C . HIS A 1 504 ? 41.276 -7.470 -52.600 1.00 88.75 504 HIS A C 1
ATOM 3909 O O . HIS A 1 504 ? 42.356 -7.035 -52.999 1.00 88.75 504 HIS A O 1
ATOM 3915 N N . CYS A 1 505 ? 41.107 -7.899 -51.347 1.00 92.00 505 CYS A N 1
ATOM 3916 C CA . CYS A 1 505 ? 42.137 -7.781 -50.306 1.00 92.00 505 CYS A CA 1
ATOM 3917 C C . CYS A 1 505 ? 43.267 -8.821 -50.409 1.00 92.00 505 CYS A C 1
ATOM 3919 O O . CYS A 1 505 ? 43.046 -9.961 -50.815 1.00 92.00 505 CYS A O 1
ATOM 3921 N N . LEU A 1 506 ? 44.469 -8.428 -49.974 1.00 89.56 506 LEU A N 1
ATOM 3922 C CA . LEU A 1 506 ? 45.622 -9.309 -49.772 1.00 89.56 506 LEU A CA 1
ATOM 3923 C C . LEU A 1 506 ? 45.403 -10.294 -48.599 1.00 89.56 506 LEU A C 1
ATOM 3925 O O . LEU A 1 506 ? 44.525 -10.081 -47.757 1.00 89.56 506 LEU A O 1
ATOM 3929 N N . PRO A 1 507 ? 46.216 -11.366 -48.483 1.00 91.81 507 PRO A N 1
ATOM 3930 C CA . PRO A 1 507 ? 46.087 -12.355 -47.413 1.00 91.81 507 PRO A CA 1
ATOM 3931 C C . PRO A 1 507 ? 46.045 -11.754 -45.999 1.00 91.81 507 PRO A C 1
ATOM 3933 O O . PRO A 1 507 ? 46.910 -10.981 -45.590 1.00 91.81 507 PRO A O 1
ATOM 3936 N N . ASN A 1 508 ? 45.045 -12.162 -45.216 1.00 91.69 508 ASN A N 1
ATOM 3937 C CA . ASN A 1 508 ? 44.802 -11.683 -43.850 1.00 91.69 508 ASN A CA 1
ATOM 3938 C C . ASN A 1 508 ? 44.538 -10.162 -43.738 1.00 91.69 508 ASN A C 1
ATOM 3940 O O . ASN A 1 508 ? 44.664 -9.610 -42.646 1.00 91.69 508 ASN A O 1
ATOM 3944 N N . ILE A 1 509 ? 44.156 -9.490 -44.828 1.00 90.94 509 ILE A N 1
ATOM 3945 C CA . ILE A 1 509 ? 43.636 -8.114 -44.841 1.00 90.94 509 ILE A CA 1
ATOM 3946 C C . ILE A 1 509 ? 42.112 -8.159 -45.032 1.00 90.94 509 ILE A C 1
ATOM 3948 O O . ILE A 1 509 ? 41.597 -9.028 -45.735 1.00 90.94 509 ILE A O 1
ATOM 3952 N N . VAL A 1 510 ? 41.381 -7.258 -44.373 1.00 88.62 510 VAL A N 1
ATOM 3953 C CA . VAL A 1 510 ? 39.910 -7.243 -44.310 1.00 88.62 510 VAL A CA 1
ATOM 3954 C C . VAL A 1 510 ? 39.327 -5.826 -44.381 1.00 88.62 510 VAL A C 1
ATOM 3956 O O . VAL A 1 510 ? 40.035 -4.823 -44.266 1.00 88.62 510 VAL A O 1
ATOM 3959 N N . GLY A 1 511 ? 38.001 -5.764 -44.534 1.00 85.12 511 GLY A N 1
ATOM 3960 C CA . GLY A 1 511 ? 37.224 -4.535 -44.682 1.00 85.12 511 GLY A CA 1
ATOM 3961 C C . GLY A 1 511 ? 37.021 -4.152 -46.149 1.00 85.12 511 GLY A C 1
ATOM 3962 O O . GLY A 1 511 ? 37.796 -4.552 -47.016 1.00 85.12 511 GLY A O 1
ATOM 3963 N N . GLN A 1 512 ? 35.989 -3.348 -46.414 1.00 84.12 512 GLN A N 1
ATOM 3964 C CA . GLN A 1 512 ? 35.577 -2.931 -47.762 1.00 84.12 512 GLN A CA 1
ATOM 3965 C C . GLN A 1 512 ? 36.739 -2.339 -48.576 1.00 84.12 512 GLN A C 1
ATOM 3967 O O . GLN A 1 512 ? 36.954 -2.717 -49.723 1.00 84.12 512 GLN A O 1
ATOM 3972 N N . HIS A 1 513 ? 37.546 -1.495 -47.929 1.00 88.25 513 HIS A N 1
ATOM 3973 C CA . HIS A 1 513 ? 38.714 -0.819 -48.499 1.00 88.25 513 HIS A CA 1
ATOM 3974 C C . HIS A 1 513 ? 40.025 -1.621 -48.401 1.00 88.25 513 HIS A C 1
ATOM 3976 O O . HIS A 1 513 ? 41.050 -1.157 -48.886 1.00 88.25 513 HIS A O 1
ATOM 3982 N N . CYS A 1 514 ? 40.033 -2.792 -47.752 1.00 91.00 514 CYS A N 1
ATOM 3983 C CA . CYS A 1 514 ? 41.243 -3.574 -47.458 1.00 91.00 514 CYS A CA 1
ATOM 3984 C C . CYS A 1 514 ? 42.322 -2.814 -46.653 1.00 91.00 514 CYS A C 1
ATOM 3986 O O . CYS A 1 514 ? 43.513 -2.940 -46.921 1.00 91.00 514 CYS A O 1
ATOM 3988 N N . SER A 1 515 ? 41.918 -2.012 -45.664 1.00 85.81 515 SER A N 1
ATOM 3989 C CA . SER A 1 515 ? 42.818 -1.152 -44.873 1.00 85.81 515 SER A CA 1
ATOM 3990 C C . SER A 1 515 ? 43.225 -1.722 -43.504 1.00 85.81 515 SER A C 1
ATOM 3992 O O . SER A 1 515 ? 44.021 -1.107 -42.795 1.00 85.81 515 SER A O 1
ATOM 3994 N N . ASP A 1 516 ? 42.650 -2.851 -43.081 1.00 88.88 516 ASP A N 1
ATOM 3995 C CA . ASP A 1 516 ? 42.799 -3.395 -41.725 1.00 88.88 516 ASP A CA 1
ATOM 3996 C C . ASP A 1 516 ? 43.250 -4.867 -41.725 1.00 88.88 516 ASP A C 1
ATOM 3998 O O . ASP A 1 516 ? 42.830 -5.636 -42.590 1.00 88.88 516 ASP A O 1
ATOM 4002 N N . PRO A 1 517 ? 44.060 -5.312 -40.745 1.00 90.81 517 PRO A N 1
ATOM 4003 C CA . PRO A 1 517 ? 44.405 -6.722 -40.596 1.00 90.81 517 PRO A CA 1
ATOM 4004 C C . PRO A 1 517 ? 43.235 -7.541 -40.029 1.00 90.81 517 PRO A C 1
ATOM 4006 O O . PRO A 1 517 ? 42.437 -7.060 -39.218 1.00 90.81 517 PRO A O 1
ATOM 4009 N N . ALA A 1 518 ? 43.166 -8.811 -40.426 1.00 88.62 518 ALA A N 1
ATOM 4010 C CA . ALA A 1 518 ? 42.216 -9.796 -39.922 1.00 88.62 518 ALA A CA 1
ATOM 4011 C C . ALA A 1 518 ? 42.376 -10.040 -38.410 1.00 88.62 518 ALA A C 1
ATOM 4013 O O . ALA A 1 518 ? 43.451 -9.868 -37.834 1.00 88.62 518 ALA A O 1
ATOM 4014 N N . HIS A 1 519 ? 41.314 -10.507 -37.749 1.00 86.88 519 HIS A N 1
ATOM 4015 C CA . HIS A 1 519 ? 41.364 -10.810 -36.318 1.00 86.88 519 HIS A CA 1
ATOM 4016 C C . HIS A 1 519 ? 42.411 -11.897 -36.001 1.00 86.88 519 HIS A C 1
ATOM 4018 O O . HIS A 1 519 ? 42.375 -12.988 -36.567 1.00 86.88 519 HIS A O 1
ATOM 4024 N N . GLY A 1 520 ? 43.326 -11.609 -35.069 1.00 83.31 520 GLY A N 1
ATOM 4025 C CA . GLY A 1 520 ? 44.479 -12.468 -34.757 1.00 83.31 520 GLY A CA 1
ATOM 4026 C C . GLY A 1 520 ? 45.728 -12.186 -35.607 1.00 83.31 520 GLY A C 1
ATOM 4027 O O . GLY A 1 520 ? 46.744 -12.864 -35.433 1.00 83.31 520 GLY A O 1
ATOM 4028 N N . TYR A 1 521 ? 45.675 -11.177 -36.480 1.00 91.12 521 TYR A N 1
ATOM 4029 C CA . TYR A 1 521 ? 46.779 -10.698 -37.306 1.00 91.12 521 TYR A CA 1
ATOM 4030 C C . TYR A 1 521 ? 47.036 -9.202 -37.064 1.00 91.12 521 TYR A C 1
ATOM 4032 O O . TYR A 1 521 ? 46.185 -8.479 -36.548 1.00 91.12 521 TYR A O 1
ATOM 4040 N N . PHE A 1 522 ? 48.225 -8.738 -37.439 1.00 91.19 522 PHE A N 1
ATOM 4041 C CA . PHE A 1 522 ? 48.662 -7.352 -37.316 1.00 91.19 522 PHE A CA 1
ATOM 4042 C C . PHE A 1 522 ? 49.552 -6.935 -38.488 1.00 91.19 522 PHE A C 1
ATOM 4044 O O . PHE A 1 522 ? 50.102 -7.767 -39.215 1.00 91.19 522 PHE A O 1
ATOM 4051 N N . LEU A 1 523 ? 49.728 -5.625 -38.624 1.00 89.88 523 LEU A N 1
ATOM 4052 C CA . LEU A 1 523 ? 50.690 -5.007 -39.523 1.00 89.88 523 LEU A CA 1
ATOM 4053 C C . LEU A 1 523 ? 51.912 -4.551 -38.705 1.00 89.88 523 LEU A C 1
ATOM 4055 O O . LEU A 1 523 ? 51.761 -3.740 -37.785 1.00 89.88 523 LEU A O 1
ATOM 4059 N N . PRO A 1 524 ? 53.121 -5.079 -38.970 1.00 86.88 524 PRO A N 1
ATOM 4060 C CA . PRO A 1 524 ? 54.371 -4.574 -38.405 1.00 86.88 524 PRO A CA 1
ATOM 4061 C C . PRO A 1 524 ? 54.512 -3.050 -38.490 1.00 86.88 524 PRO A C 1
ATOM 4063 O O . PRO A 1 524 ? 54.186 -2.445 -39.510 1.00 86.88 524 PRO A O 1
ATOM 4066 N N . SER A 1 525 ? 55.009 -2.430 -37.420 1.00 84.62 525 SER A N 1
ATOM 4067 C CA . SER A 1 525 ? 55.393 -1.014 -37.404 1.00 84.62 525 SER A CA 1
ATOM 4068 C C . SER A 1 525 ? 56.815 -0.823 -37.956 1.00 84.62 525 SER A C 1
ATOM 4070 O O . SER A 1 525 ? 57.544 -1.791 -38.169 1.00 84.62 525 SER A O 1
ATOM 4072 N N . LEU A 1 526 ? 57.241 0.427 -38.175 1.00 80.50 526 LEU A N 1
ATOM 4073 C CA . LEU A 1 526 ? 58.576 0.725 -38.721 1.00 80.50 526 LEU A CA 1
ATOM 4074 C C . LEU A 1 526 ? 59.725 0.149 -37.870 1.00 80.50 526 LEU A C 1
ATOM 4076 O O . LEU A 1 526 ? 60.709 -0.324 -38.428 1.00 80.50 526 LEU A O 1
ATOM 4080 N N . ASN A 1 527 ? 59.570 0.106 -36.542 1.00 73.06 527 ASN A N 1
ATOM 4081 C CA . ASN A 1 527 ? 60.554 -0.461 -35.610 1.00 73.06 527 ASN A CA 1
ATOM 4082 C C . ASN A 1 527 ? 60.308 -1.958 -35.323 1.00 73.06 527 ASN A C 1
ATOM 4084 O O . ASN A 1 527 ? 60.508 -2.406 -34.197 1.00 73.06 527 ASN A O 1
ATOM 4088 N N . TYR A 1 528 ? 59.814 -2.746 -36.280 1.00 80.25 528 TYR A N 1
ATOM 4089 C CA . TYR A 1 528 ? 59.561 -4.174 -36.039 1.00 80.25 528 TYR A CA 1
ATOM 4090 C C . TYR A 1 528 ? 60.849 -5.019 -35.971 1.00 80.25 528 TYR A C 1
ATOM 4092 O O . TYR A 1 528 ? 60.885 -6.044 -35.293 1.00 80.25 528 TYR A O 1
ATOM 4100 N N . PHE A 1 529 ? 61.919 -4.584 -36.642 1.00 82.94 529 PHE A N 1
ATOM 4101 C CA . PHE A 1 529 ? 63.210 -5.275 -36.671 1.00 82.94 529 PHE A CA 1
ATOM 4102 C C . PHE A 1 529 ? 64.171 -4.661 -35.647 1.00 82.94 529 PHE A C 1
ATOM 4104 O O . PHE A 1 529 ? 64.946 -3.766 -35.984 1.00 82.94 529 PHE A O 1
ATOM 4111 N N . LEU A 1 530 ? 64.098 -5.137 -34.401 1.00 78.69 530 LEU A N 1
ATOM 4112 C CA . LEU A 1 530 ? 64.964 -4.733 -33.287 1.00 78.69 530 LEU A CA 1
ATOM 4113 C C . LEU A 1 530 ? 65.836 -5.905 -32.819 1.00 78.69 530 LEU A C 1
ATOM 4115 O O . LEU A 1 530 ? 65.372 -7.043 -32.756 1.00 78.69 530 LEU A O 1
ATOM 4119 N N . TYR A 1 531 ? 67.087 -5.608 -32.468 1.00 82.88 531 TYR A N 1
ATOM 4120 C CA . TYR A 1 531 ? 68.104 -6.577 -32.058 1.00 82.88 531 TYR A CA 1
ATOM 4121 C C . TYR A 1 531 ? 68.841 -6.048 -30.819 1.00 82.88 531 TYR A C 1
ATOM 4123 O O . TYR A 1 531 ? 69.478 -4.994 -30.879 1.00 82.88 531 TYR A O 1
ATOM 4131 N N . GLU A 1 532 ? 68.741 -6.764 -29.699 1.00 78.62 532 GLU A N 1
ATOM 4132 C CA . GLU A 1 532 ? 69.338 -6.363 -28.414 1.00 78.62 532 GLU A CA 1
ATOM 4133 C C . GLU A 1 532 ? 70.870 -6.509 -28.428 1.00 78.62 532 GLU A C 1
ATOM 4135 O O . GLU A 1 532 ? 71.415 -7.461 -28.994 1.00 78.62 532 GLU A O 1
ATOM 4140 N N . ALA A 1 533 ? 71.581 -5.558 -27.818 1.00 76.94 533 ALA A N 1
ATOM 4141 C CA . ALA A 1 533 ? 73.036 -5.457 -27.919 1.00 76.94 533 ALA A CA 1
ATOM 4142 C C . ALA A 1 533 ? 73.786 -6.552 -27.147 1.00 76.94 533 ALA A C 1
ATOM 4144 O O . ALA A 1 533 ? 74.868 -6.950 -27.574 1.00 76.94 533 ALA A O 1
ATOM 4145 N N . GLU A 1 534 ? 73.226 -7.084 -26.058 1.00 71.81 534 GLU A N 1
ATOM 4146 C CA . GLU A 1 534 ? 73.810 -8.205 -25.304 1.00 71.81 534 GLU A CA 1
ATOM 4147 C C . GLU A 1 534 ? 73.863 -9.525 -26.092 1.00 71.81 534 GLU A C 1
ATOM 4149 O O . GLU A 1 534 ? 74.582 -10.442 -25.696 1.00 71.81 534 GLU A O 1
ATOM 4154 N N . HIS A 1 535 ? 73.148 -9.618 -27.217 1.00 76.12 535 HIS A N 1
ATOM 4155 C CA . HIS A 1 535 ? 73.206 -10.755 -28.138 1.00 76.12 535 HIS A CA 1
ATOM 4156 C C . HIS A 1 535 ? 74.188 -10.541 -29.309 1.00 76.12 535 HIS A C 1
ATOM 4158 O O . HIS A 1 535 ? 74.398 -11.459 -30.104 1.00 76.12 535 HIS A O 1
ATOM 4164 N N . ALA A 1 536 ? 74.806 -9.361 -29.430 1.00 77.31 536 ALA A N 1
ATOM 4165 C CA . ALA A 1 536 ? 75.824 -9.077 -30.441 1.00 77.31 536 ALA A CA 1
ATOM 4166 C C . ALA A 1 536 ? 77.210 -9.586 -30.010 1.00 77.31 536 ALA A C 1
ATOM 4168 O O . ALA A 1 536 ? 77.570 -9.541 -28.832 1.00 77.31 536 ALA A O 1
ATOM 4169 N N . THR A 1 537 ? 78.037 -10.031 -30.961 1.00 79.62 537 THR A N 1
ATOM 4170 C CA . THR A 1 537 ? 79.392 -10.510 -30.643 1.00 79.62 537 THR A CA 1
ATOM 4171 C C . THR A 1 537 ? 80.398 -9.347 -30.592 1.00 79.62 537 THR A C 1
ATOM 4173 O O . THR A 1 537 ? 80.483 -8.562 -31.542 1.00 79.62 537 THR A O 1
ATOM 4176 N N . PRO A 1 538 ? 81.175 -9.184 -29.501 1.00 70.12 538 PRO A N 1
ATOM 4177 C CA . PRO A 1 538 ? 82.147 -8.100 -29.383 1.00 70.12 538 PRO A CA 1
ATOM 4178 C C . PRO A 1 538 ? 83.420 -8.405 -30.182 1.00 70.12 538 PRO A C 1
ATOM 4180 O O . PRO A 1 538 ? 84.005 -9.478 -30.049 1.00 70.12 538 PRO A O 1
ATOM 4183 N N . MET A 1 539 ? 83.887 -7.442 -30.980 1.00 64.88 539 MET A N 1
ATOM 4184 C CA . MET A 1 539 ? 85.054 -7.628 -31.856 1.00 64.88 539 MET A CA 1
ATOM 4185 C C . MET A 1 539 ? 86.376 -7.724 -31.078 1.00 64.88 539 MET A C 1
ATOM 4187 O O . MET A 1 539 ? 87.226 -8.544 -31.416 1.00 64.88 539 MET A O 1
ATOM 4191 N N . THR A 1 540 ? 86.536 -6.918 -30.022 1.00 58.72 540 THR A N 1
ATOM 4192 C CA . THR A 1 540 ? 87.665 -6.968 -29.075 1.00 58.72 540 THR A CA 1
ATOM 4193 C C . THR A 1 540 ? 87.336 -6.180 -27.803 1.00 58.72 540 THR A C 1
ATOM 4195 O O . THR A 1 540 ? 86.767 -5.095 -27.872 1.00 58.72 540 THR A O 1
ATOM 4198 N N . GLY A 1 541 ? 87.739 -6.688 -26.632 1.00 54.22 541 GLY A N 1
ATOM 4199 C CA . GLY A 1 541 ? 87.883 -5.899 -25.393 1.00 54.22 541 GLY A CA 1
ATOM 4200 C C . GLY A 1 541 ? 86.613 -5.402 -24.680 1.00 54.22 541 GLY A C 1
ATOM 4201 O O . GLY A 1 541 ? 86.738 -4.732 -23.656 1.00 54.22 541 GLY A O 1
ATOM 4202 N N . GLY A 1 542 ? 85.411 -5.704 -25.176 1.00 52.00 542 GLY A N 1
ATOM 4203 C CA . GLY A 1 542 ? 84.152 -5.326 -24.522 1.00 52.00 542 GLY A CA 1
ATOM 4204 C C . GLY A 1 542 ? 83.803 -6.228 -23.332 1.00 52.00 542 GLY A C 1
ATOM 4205 O O . GLY A 1 542 ? 83.730 -7.444 -23.489 1.00 52.00 542 GLY A O 1
ATOM 4206 N N . ASN A 1 543 ? 83.527 -5.630 -22.168 1.00 53.56 543 ASN A N 1
ATOM 4207 C CA . ASN A 1 543 ? 82.971 -6.320 -20.999 1.00 53.56 543 ASN A CA 1
ATOM 4208 C C . ASN A 1 543 ? 81.490 -5.949 -20.824 1.00 53.56 543 ASN A C 1
ATOM 4210 O O . ASN A 1 543 ? 81.149 -4.768 -20.743 1.00 53.56 543 ASN A O 1
ATOM 4214 N N . SER A 1 544 ? 80.622 -6.951 -20.685 1.00 50.94 544 SER A N 1
ATOM 4215 C CA . SER A 1 544 ? 79.246 -6.776 -20.207 1.00 50.94 544 SER A CA 1
ATOM 4216 C C . SER A 1 544 ? 79.247 -6.379 -18.726 1.00 50.94 544 SER A C 1
ATOM 4218 O O . SER A 1 544 ? 79.866 -7.068 -17.912 1.00 50.94 544 SER A O 1
ATOM 4220 N N . ILE A 1 545 ? 78.541 -5.306 -18.361 1.00 50.38 545 ILE A N 1
ATOM 4221 C CA . ILE A 1 545 ? 78.419 -4.839 -16.971 1.00 50.38 545 ILE A CA 1
ATOM 4222 C C . ILE A 1 545 ? 76.927 -4.805 -16.605 1.00 50.38 545 ILE A C 1
ATOM 4224 O O . ILE A 1 545 ? 76.172 -4.125 -17.298 1.00 50.38 545 ILE A O 1
ATOM 4228 N N . PRO A 1 546 ? 76.474 -5.511 -15.549 1.00 45.81 546 PRO A N 1
ATOM 4229 C CA . PRO A 1 546 ? 75.081 -5.448 -15.114 1.00 45.81 546 PRO A CA 1
ATOM 4230 C C . PRO A 1 546 ? 74.741 -4.061 -14.530 1.00 45.81 546 PRO A C 1
ATOM 4232 O O . PRO A 1 546 ? 75.618 -3.400 -13.964 1.00 45.81 546 PRO A O 1
ATOM 4235 N N . PRO A 1 547 ? 73.482 -3.603 -14.644 1.00 46.53 547 PRO A N 1
ATOM 4236 C CA . PRO A 1 547 ? 73.114 -2.218 -14.368 1.00 46.53 547 PRO A CA 1
ATOM 4237 C C . PRO A 1 547 ? 73.277 -1.826 -12.894 1.00 46.53 547 PRO A C 1
ATOM 4239 O O . PRO A 1 547 ? 72.912 -2.562 -11.976 1.00 46.53 547 PRO A O 1
ATOM 4242 N N . ARG A 1 548 ? 73.755 -0.597 -12.669 1.00 42.91 548 ARG A N 1
ATOM 4243 C CA . ARG A 1 548 ? 73.740 0.069 -11.362 1.00 42.91 548 ARG A CA 1
ATOM 4244 C C . ARG A 1 548 ? 72.473 0.919 -11.279 1.00 42.91 548 ARG A C 1
ATOM 4246 O O . ARG A 1 548 ? 72.418 1.980 -11.890 1.00 42.91 548 ARG A O 1
ATOM 4253 N N . ALA A 1 549 ? 71.459 0.436 -10.564 1.00 37.41 549 ALA A N 1
ATOM 4254 C CA . ALA A 1 549 ? 70.146 1.077 -10.524 1.00 37.41 549 ALA A CA 1
ATOM 4255 C C . ALA A 1 549 ? 70.210 2.533 -10.019 1.00 37.41 549 ALA A C 1
ATOM 4257 O O . ALA A 1 549 ? 70.695 2.797 -8.917 1.00 37.41 549 ALA A O 1
ATOM 4258 N N . SER A 1 550 ? 69.677 3.461 -10.816 1.00 34.53 550 SER A N 1
ATOM 4259 C CA . SER A 1 550 ? 69.337 4.825 -10.409 1.00 34.53 550 SER A CA 1
ATOM 4260 C C . SER A 1 550 ? 67.811 4.967 -10.374 1.00 34.53 550 SER A C 1
ATOM 4262 O O . SER A 1 550 ? 67.095 4.458 -11.235 1.00 34.53 550 SER A O 1
ATOM 4264 N N . SER A 1 551 ? 67.285 5.611 -9.335 1.00 42.81 551 SER A N 1
ATOM 4265 C CA . SER A 1 551 ? 65.850 5.649 -9.049 1.00 42.81 551 SER A CA 1
ATOM 4266 C C . SER A 1 551 ? 65.214 6.972 -9.486 1.00 42.81 551 SER A C 1
ATOM 4268 O O . SER A 1 551 ? 65.252 7.952 -8.746 1.00 42.81 551 SER A O 1
ATOM 4270 N N . SER A 1 552 ? 64.618 7.012 -10.686 1.00 34.69 552 SER A N 1
ATOM 4271 C CA . SER A 1 552 ? 63.559 7.991 -11.048 1.00 34.69 552 SER A CA 1
ATOM 4272 C C . SER A 1 552 ? 62.984 7.862 -12.466 1.00 34.69 552 SER A C 1
ATOM 4274 O O . SER A 1 552 ? 61.877 8.348 -12.686 1.00 34.69 552 SER A O 1
ATOM 4276 N N . VAL A 1 553 ? 63.678 7.230 -13.420 1.00 41.00 553 VAL A N 1
ATOM 4277 C CA . VAL A 1 553 ? 63.254 7.176 -14.836 1.00 41.00 553 VAL A CA 1
ATOM 4278 C C . VAL A 1 553 ? 63.065 5.728 -15.297 1.00 41.00 553 VAL A C 1
ATOM 4280 O O . VAL A 1 553 ? 63.814 4.841 -14.893 1.00 41.00 553 VAL A O 1
ATOM 4283 N N . SER A 1 554 ? 62.052 5.482 -16.131 1.00 40.28 554 SER A N 1
ATOM 4284 C CA . SER A 1 554 ? 61.815 4.181 -16.767 1.00 40.28 554 SER A CA 1
ATOM 4285 C C . SER A 1 554 ? 63.007 3.773 -17.651 1.00 40.28 554 SER A C 1
ATOM 4287 O O . SER A 1 554 ? 63.485 4.614 -18.415 1.00 40.28 554 SER A O 1
ATOM 4289 N N . PRO A 1 555 ? 63.482 2.513 -17.599 1.00 47.94 555 PRO A N 1
ATOM 4290 C CA . PRO A 1 555 ? 64.572 2.058 -18.459 1.00 47.94 555 PRO A CA 1
ATOM 4291 C C . PRO A 1 555 ? 64.164 2.143 -19.933 1.00 47.94 555 PRO A C 1
ATOM 4293 O O . PRO A 1 555 ? 63.041 1.797 -20.299 1.00 47.94 555 PRO A O 1
ATOM 4296 N N . LEU A 1 556 ? 65.086 2.603 -20.781 1.00 50.06 556 LEU A N 1
ATOM 4297 C CA . LEU A 1 556 ? 64.832 2.846 -22.206 1.00 50.06 556 LEU A CA 1
ATOM 4298 C C . LEU A 1 556 ? 65.044 1.603 -23.096 1.00 50.06 556 LEU A C 1
ATOM 4300 O O . LEU A 1 556 ? 64.989 1.707 -24.320 1.00 50.06 556 LEU A O 1
ATOM 4304 N N . TRP A 1 557 ? 65.321 0.447 -22.486 1.00 55.16 557 TRP A N 1
ATOM 4305 C CA . TRP A 1 557 ? 65.709 -0.806 -23.134 1.00 55.16 557 TRP A CA 1
ATOM 4306 C C . TRP A 1 557 ? 64.790 -1.960 -22.713 1.00 55.16 557 TRP A C 1
ATOM 4308 O O . TRP A 1 557 ? 64.241 -1.965 -21.611 1.00 55.16 557 TRP A O 1
ATOM 4318 N N . THR A 1 558 ? 64.633 -2.947 -23.596 1.00 55.44 558 THR A N 1
ATOM 4319 C CA . THR A 1 558 ? 63.749 -4.114 -23.411 1.00 55.44 558 THR A CA 1
ATOM 4320 C C . THR A 1 558 ? 64.474 -5.394 -22.976 1.00 55.44 558 THR A C 1
ATOM 4322 O O . THR A 1 558 ? 63.811 -6.360 -22.596 1.00 55.44 558 THR A O 1
ATOM 4325 N N . GLY A 1 559 ? 65.812 -5.390 -22.993 1.00 54.81 559 GLY A N 1
ATOM 4326 C CA . GLY A 1 559 ? 66.674 -6.528 -22.660 1.00 54.81 559 GLY A CA 1
ATOM 4327 C C . GLY A 1 559 ? 67.096 -6.657 -21.186 1.00 54.81 559 GLY A C 1
ATOM 4328 O O . GLY A 1 559 ? 66.600 -5.977 -20.285 1.00 54.81 559 GLY A O 1
ATOM 4329 N N . LEU A 1 560 ? 68.057 -7.551 -20.952 1.00 52.66 560 LEU A N 1
ATOM 4330 C CA . LEU A 1 560 ? 68.679 -7.852 -19.658 1.00 52.66 560 LEU A CA 1
ATOM 4331 C C . LEU A 1 560 ? 69.745 -6.823 -19.241 1.00 52.66 560 LEU A C 1
ATOM 4333 O O . LEU A 1 560 ? 70.125 -6.790 -18.067 1.00 52.66 560 LEU A O 1
ATOM 4337 N N . GLY A 1 561 ? 70.233 -5.983 -20.159 1.00 60.75 561 GLY A N 1
ATOM 4338 C CA . GLY A 1 561 ? 71.202 -4.939 -19.831 1.00 60.75 561 GLY A CA 1
ATOM 4339 C C . GLY A 1 561 ? 71.632 -4.079 -21.018 1.00 60.75 561 GLY A C 1
ATOM 4340 O O . GLY A 1 561 ? 70.809 -3.599 -21.790 1.00 60.75 561 GLY A O 1
ATOM 4341 N N . PHE A 1 562 ? 72.939 -3.839 -21.104 1.00 67.94 562 PHE A N 1
ATOM 4342 C CA . PHE A 1 562 ? 73.599 -3.066 -22.154 1.00 67.94 562 PHE A CA 1
ATOM 4343 C C . PHE A 1 562 ? 75.041 -3.554 -22.333 1.00 67.94 562 PHE A C 1
ATOM 4345 O O . PHE A 1 562 ? 75.632 -4.134 -21.415 1.00 67.94 562 PHE A O 1
ATOM 4352 N N . VAL A 1 563 ? 75.651 -3.268 -23.484 1.00 70.12 563 VAL A N 1
ATOM 4353 C CA . VAL A 1 563 ? 77.072 -3.565 -23.724 1.00 70.12 563 VAL A CA 1
ATOM 4354 C C . VAL A 1 563 ? 77.888 -2.278 -23.722 1.00 70.12 563 VAL A C 1
ATOM 4356 O O . VAL A 1 563 ? 77.628 -1.355 -24.494 1.00 70.12 563 VAL A O 1
ATOM 4359 N N . ARG A 1 564 ? 78.903 -2.211 -22.851 1.00 72.44 564 ARG A N 1
ATOM 4360 C CA . ARG A 1 564 ? 79.834 -1.079 -22.778 1.00 72.44 564 ARG A CA 1
ATOM 4361 C C . ARG A 1 564 ? 80.872 -1.187 -23.892 1.00 72.44 564 ARG A C 1
ATOM 4363 O O . ARG A 1 564 ? 81.807 -1.984 -23.801 1.00 72.44 564 ARG A O 1
ATOM 4370 N N . VAL A 1 565 ? 80.732 -0.354 -24.916 1.00 72.38 565 VAL A N 1
ATOM 4371 C CA . VAL A 1 565 ? 81.699 -0.234 -26.011 1.00 72.38 565 VAL A CA 1
ATOM 4372 C C . VAL A 1 565 ? 82.689 0.884 -25.671 1.00 72.38 565 VAL A C 1
ATOM 4374 O O . VAL A 1 565 ? 82.298 2.010 -25.363 1.00 72.38 565 VAL A O 1
ATOM 4377 N N . VAL A 1 566 ? 83.981 0.559 -25.684 1.00 68.50 566 VAL A N 1
ATOM 4378 C CA . VAL A 1 566 ? 85.097 1.509 -25.505 1.00 68.50 566 VAL A CA 1
ATOM 4379 C C . VAL A 1 566 ? 85.628 1.971 -26.864 1.00 68.50 566 VAL A C 1
ATOM 4381 O O . VAL A 1 566 ? 85.407 1.291 -27.867 1.00 68.50 566 VAL A O 1
ATOM 4384 N N . ASP A 1 567 ? 86.339 3.102 -26.922 1.00 67.25 567 ASP A N 1
ATOM 4385 C CA . ASP A 1 567 ? 86.959 3.549 -28.181 1.00 67.25 567 ASP A CA 1
ATOM 4386 C C . ASP A 1 567 ? 87.896 2.469 -28.762 1.00 67.25 567 ASP A C 1
ATOM 4388 O O . ASP A 1 567 ? 88.657 1.819 -28.041 1.00 67.25 567 ASP A O 1
ATOM 4392 N N . GLY A 1 568 ? 87.798 2.245 -30.073 1.00 66.25 568 GLY A N 1
ATOM 4393 C CA . GLY A 1 568 ? 88.479 1.158 -30.785 1.00 66.25 568 GLY A CA 1
ATOM 4394 C C . GLY A 1 568 ? 87.828 -0.235 -30.703 1.00 66.25 568 GLY A C 1
ATOM 4395 O O . GLY A 1 568 ? 88.293 -1.133 -31.404 1.00 66.25 568 GLY A O 1
ATOM 4396 N N . ALA A 1 569 ? 86.766 -0.435 -29.912 1.00 71.50 569 ALA A N 1
ATOM 4397 C CA . ALA A 1 569 ? 85.970 -1.669 -29.903 1.00 71.50 569 ALA A CA 1
ATOM 4398 C C . ALA A 1 569 ? 84.741 -1.581 -30.837 1.00 71.50 569 ALA A C 1
ATOM 4400 O O . ALA A 1 569 ? 84.402 -0.517 -31.353 1.00 71.50 569 ALA A O 1
ATOM 4401 N N . GLY A 1 570 ? 84.053 -2.708 -31.048 1.00 72.62 570 GLY A N 1
ATOM 4402 C CA . GLY A 1 570 ? 82.852 -2.791 -31.887 1.00 72.62 570 GLY A CA 1
ATOM 4403 C C . GLY A 1 570 ? 81.997 -4.025 -31.589 1.00 72.62 570 GLY A C 1
ATOM 4404 O O . GLY A 1 570 ? 82.456 -4.948 -30.912 1.00 72.62 570 GLY A O 1
ATOM 4405 N N . LEU A 1 571 ? 80.764 -4.030 -32.102 1.00 79.12 571 LEU A N 1
ATOM 4406 C CA . LEU A 1 571 ? 79.777 -5.109 -31.965 1.00 79.12 571 LEU A CA 1
ATOM 4407 C C . LEU A 1 571 ? 79.357 -5.614 -33.349 1.00 79.12 571 LEU A C 1
ATOM 4409 O O . LEU A 1 571 ? 79.142 -4.808 -34.254 1.00 79.12 571 LEU A O 1
ATOM 4413 N N . VAL A 1 572 ? 79.197 -6.929 -33.501 1.00 84.19 572 VAL A N 1
ATOM 4414 C CA . VAL A 1 572 ? 78.681 -7.563 -34.720 1.00 84.19 572 VAL A CA 1
ATOM 4415 C C . VAL A 1 572 ? 77.292 -8.136 -34.447 1.00 84.19 572 VAL A C 1
ATOM 4417 O O . VAL A 1 572 ? 77.123 -9.055 -33.645 1.00 84.19 572 VAL A O 1
ATOM 4420 N N . PHE A 1 573 ? 76.299 -7.592 -35.146 1.00 83.12 573 PHE A N 1
ATOM 4421 C CA . PHE A 1 573 ? 74.931 -8.101 -35.188 1.00 83.12 573 PHE A CA 1
ATOM 4422 C C . PHE A 1 573 ? 74.766 -8.994 -36.425 1.00 83.12 573 PHE A C 1
ATOM 4424 O O . PHE A 1 573 ? 75.257 -8.654 -37.500 1.00 83.12 573 PHE A O 1
ATOM 4431 N N . THR A 1 574 ? 74.062 -10.119 -36.286 1.00 83.31 574 THR A N 1
ATOM 4432 C CA . THR A 1 574 ? 73.704 -11.009 -37.408 1.00 83.31 574 THR A CA 1
ATOM 4433 C C . THR A 1 574 ? 72.194 -10.947 -37.616 1.00 83.31 574 THR A C 1
ATOM 4435 O O . THR A 1 574 ? 71.444 -11.000 -36.645 1.00 83.31 574 THR A O 1
ATOM 4438 N N . VAL A 1 575 ? 71.750 -10.784 -38.865 1.00 82.69 575 VAL A N 1
ATOM 4439 C CA . VAL A 1 575 ? 70.345 -10.529 -39.220 1.00 82.69 575 VAL A CA 1
ATOM 4440 C C . VAL A 1 575 ? 69.940 -11.450 -40.369 1.00 82.69 575 VAL A C 1
ATOM 4442 O O . VAL A 1 575 ? 70.493 -11.356 -41.461 1.00 82.69 575 VAL A O 1
ATOM 4445 N N . GLU A 1 576 ? 68.972 -12.334 -40.117 1.00 81.62 576 GLU A N 1
ATOM 4446 C CA . GLU A 1 576 ? 68.594 -13.430 -41.032 1.00 81.62 576 GLU A CA 1
ATOM 4447 C C . GLU A 1 576 ? 67.106 -13.398 -41.444 1.00 81.62 576 GLU A C 1
ATOM 4449 O O . GLU A 1 576 ? 66.668 -14.171 -42.291 1.00 81.62 576 GLU A O 1
ATOM 4454 N N . ASN A 1 577 ? 66.311 -12.504 -40.849 1.00 80.50 577 ASN A N 1
ATOM 4455 C CA . ASN A 1 577 ? 64.843 -12.563 -40.815 1.00 80.50 577 ASN A CA 1
ATOM 4456 C C . ASN A 1 577 ? 64.139 -11.372 -41.503 1.00 80.50 577 ASN A C 1
ATOM 4458 O O . ASN A 1 577 ? 63.052 -10.967 -41.082 1.00 80.50 577 ASN A O 1
ATOM 4462 N N . LEU A 1 578 ? 64.749 -10.795 -42.544 1.00 84.12 578 LEU A N 1
ATOM 4463 C CA . LEU A 1 578 ? 64.159 -9.695 -43.320 1.00 84.12 578 LEU A CA 1
ATOM 4464 C C . LEU A 1 578 ? 63.161 -10.216 -44.381 1.00 84.12 578 LEU A C 1
ATOM 4466 O O . LEU A 1 578 ? 63.446 -11.215 -45.038 1.00 84.12 578 LEU A O 1
ATOM 4470 N N . PRO A 1 579 ? 62.001 -9.556 -44.576 1.00 79.81 579 PRO A N 1
ATOM 4471 C CA . PRO A 1 579 ? 60.912 -10.053 -45.427 1.00 79.81 579 PRO A CA 1
ATOM 4472 C C . PRO A 1 579 ? 61.167 -9.883 -46.931 1.00 79.81 579 PRO A C 1
ATOM 4474 O O . PRO A 1 579 ? 60.652 -10.660 -47.729 1.00 79.81 579 PRO A O 1
ATOM 4477 N N . ALA A 1 580 ? 61.933 -8.863 -47.322 1.00 80.00 580 ALA A N 1
ATOM 4478 C CA . ALA A 1 580 ? 62.233 -8.532 -48.710 1.00 80.00 580 ALA A CA 1
ATOM 4479 C C . ALA A 1 580 ? 63.567 -7.774 -48.803 1.00 80.00 580 ALA A C 1
ATOM 4481 O O . ALA A 1 580 ? 64.011 -7.151 -47.840 1.00 80.00 580 ALA A O 1
ATOM 4482 N N . SER A 1 581 ? 64.209 -7.816 -49.972 1.00 83.12 581 SER A N 1
ATOM 4483 C CA . SER A 1 581 ? 65.442 -7.066 -50.232 1.00 83.12 581 SER A CA 1
ATOM 4484 C C . SER A 1 581 ? 65.104 -5.633 -50.657 1.00 83.12 581 SER A C 1
ATOM 4486 O O . SER A 1 581 ? 64.466 -5.430 -51.688 1.00 83.12 581 SER A O 1
ATOM 4488 N N . MET A 1 582 ? 65.495 -4.653 -49.841 1.00 84.81 582 MET A N 1
ATOM 4489 C CA . MET A 1 582 ? 65.277 -3.211 -50.038 1.00 84.81 582 MET A CA 1
ATOM 4490 C C . MET A 1 582 ? 66.328 -2.414 -49.244 1.00 84.81 582 MET A C 1
ATOM 4492 O O . MET A 1 582 ? 67.106 -3.010 -48.495 1.00 84.81 582 MET A O 1
ATOM 4496 N N . GLU A 1 583 ? 66.342 -1.081 -49.344 1.00 85.00 583 GLU A N 1
ATOM 4497 C CA . GLU A 1 583 ? 67.125 -0.271 -48.406 1.00 85.00 583 GLU A CA 1
ATOM 4498 C C . GLU A 1 583 ? 66.457 -0.193 -47.022 1.00 85.00 583 GLU A C 1
ATOM 4500 O O . GLU A 1 583 ? 65.253 0.043 -46.893 1.00 85.00 583 GLU A O 1
ATOM 4505 N N . TYR A 1 584 ? 67.274 -0.319 -45.975 1.00 85.44 584 TYR A N 1
ATOM 4506 C CA . TYR A 1 584 ? 66.873 -0.132 -44.583 1.00 85.44 584 TYR A CA 1
ATOM 4507 C C . TYR A 1 584 ? 67.712 0.980 -43.947 1.00 85.44 584 TYR A C 1
ATOM 4509 O O . TYR A 1 584 ? 68.936 1.005 -44.080 1.00 85.44 584 TYR A O 1
ATOM 4517 N N . GLN A 1 585 ? 67.061 1.881 -43.216 1.00 85.56 585 GLN A N 1
ATOM 4518 C CA . GLN A 1 585 ? 67.718 2.861 -42.364 1.00 85.56 585 GLN A CA 1
ATOM 4519 C C . GLN A 1 585 ? 68.096 2.211 -41.026 1.00 85.56 585 GLN A C 1
ATOM 4521 O O . GLN A 1 585 ? 67.241 1.689 -40.309 1.00 85.56 585 GLN A O 1
ATOM 4526 N N . LEU A 1 586 ? 69.385 2.266 -40.693 1.00 83.75 586 LEU A N 1
ATOM 4527 C CA . LEU A 1 586 ? 69.935 1.774 -39.433 1.00 83.75 586 LEU A CA 1
ATOM 4528 C C . LEU A 1 586 ? 69.708 2.789 -38.302 1.00 83.75 586 LEU A C 1
ATOM 4530 O O . LEU A 1 586 ? 70.014 3.973 -38.452 1.00 83.75 586 LEU A O 1
ATOM 4534 N N . VAL A 1 587 ? 69.230 2.309 -37.156 1.00 80.12 587 VAL A N 1
ATOM 4535 C CA . VAL A 1 587 ? 69.072 3.069 -35.907 1.00 80.12 587 VAL A CA 1
ATOM 4536 C C . VAL A 1 587 ? 69.842 2.351 -34.796 1.00 80.12 587 VAL A C 1
ATOM 4538 O O . VAL A 1 587 ? 69.857 1.123 -34.749 1.00 80.12 587 VAL A O 1
ATOM 4541 N N . ILE A 1 588 ? 70.500 3.095 -33.904 1.00 78.50 588 ILE A N 1
ATOM 4542 C CA . ILE A 1 588 ? 71.241 2.540 -32.760 1.00 78.50 588 ILE A CA 1
ATOM 4543 C C . ILE A 1 588 ? 70.851 3.320 -31.504 1.00 78.50 588 ILE A C 1
ATOM 4545 O O . ILE A 1 588 ? 70.995 4.542 -31.463 1.00 78.50 588 ILE A O 1
ATOM 4549 N N . HIS A 1 589 ? 70.383 2.616 -30.476 1.00 75.19 589 HIS A N 1
ATOM 4550 C CA . HIS A 1 589 ? 70.063 3.181 -29.167 1.00 75.19 589 HIS A CA 1
ATOM 4551 C C . HIS A 1 589 ? 71.270 3.024 -28.232 1.00 75.19 589 HIS A C 1
ATOM 4553 O O . HIS A 1 589 ? 71.724 1.903 -27.985 1.00 75.19 589 HIS A O 1
ATOM 4559 N N . TYR A 1 590 ? 71.795 4.139 -27.716 1.00 74.38 590 TYR A N 1
ATOM 4560 C CA . TYR A 1 590 ? 72.965 4.163 -26.833 1.00 74.38 590 TYR A CA 1
ATOM 4561 C C . TYR A 1 590 ? 72.926 5.325 -25.825 1.00 74.38 590 TYR A C 1
ATOM 4563 O O . TYR A 1 590 ? 72.279 6.343 -26.068 1.00 74.38 590 TYR A O 1
ATOM 4571 N N . GLU A 1 591 ? 73.668 5.191 -24.724 1.00 68.88 591 GLU A N 1
ATOM 4572 C CA . GLU A 1 591 ? 73.898 6.229 -23.711 1.00 68.88 591 GLU A CA 1
ATOM 4573 C C . GLU A 1 591 ? 75.414 6.502 -23.556 1.00 68.88 591 GLU A C 1
ATOM 4575 O O . GLU A 1 591 ? 76.194 5.557 -23.397 1.00 68.88 591 GLU A O 1
ATOM 4580 N N . PRO A 1 592 ? 75.880 7.763 -23.650 1.00 64.06 592 PRO A N 1
ATOM 4581 C CA . PRO A 1 592 ? 77.299 8.109 -23.531 1.00 64.06 592 PRO A CA 1
ATOM 4582 C C . PRO A 1 592 ? 77.777 8.222 -22.073 1.00 64.06 592 PRO A C 1
ATOM 4584 O O . PRO A 1 592 ? 77.109 8.811 -21.227 1.00 64.06 592 PRO A O 1
ATOM 4587 N N . GLU A 1 593 ? 78.983 7.725 -21.790 1.00 60.25 593 GLU A N 1
ATOM 4588 C CA . GLU A 1 593 ? 79.600 7.775 -20.459 1.00 60.25 593 GLU A CA 1
ATOM 4589 C C . GLU A 1 593 ? 80.516 9.008 -20.317 1.00 60.25 593 GLU A C 1
ATOM 4591 O O . GLU A 1 593 ? 81.533 9.129 -21.009 1.00 60.25 593 GLU A O 1
ATOM 4596 N N . PHE A 1 594 ? 80.161 9.927 -19.412 1.00 54.72 594 PHE A N 1
ATOM 4597 C CA . PHE A 1 594 ? 80.889 11.178 -19.161 1.00 54.72 594 PHE A CA 1
ATOM 4598 C C . PHE A 1 594 ? 81.657 11.157 -17.831 1.00 54.72 594 PHE A C 1
ATOM 4600 O O . PHE A 1 594 ? 81.149 10.693 -16.812 1.00 54.72 594 PHE A O 1
ATOM 4607 N N . THR A 1 595 ? 82.850 11.757 -17.810 1.00 45.75 595 THR A N 1
ATOM 4608 C CA . THR A 1 595 ? 83.558 12.122 -16.569 1.00 45.75 595 THR A CA 1
ATOM 4609 C C . THR A 1 595 ? 83.127 13.511 -16.086 1.00 45.75 595 THR A C 1
ATOM 4611 O O . THR A 1 595 ? 83.010 14.423 -16.903 1.00 45.75 595 THR A O 1
ATOM 4614 N N . GLU A 1 596 ? 82.918 13.688 -14.779 1.00 46.72 596 GLU A N 1
ATOM 4615 C CA . GLU A 1 596 ? 82.286 14.887 -14.201 1.00 46.72 596 GLU A CA 1
ATOM 4616 C C . GLU A 1 596 ? 83.007 16.235 -14.443 1.00 46.72 596 GLU A C 1
ATOM 4618 O O . GLU A 1 596 ? 84.222 16.312 -14.615 1.00 46.72 596 GLU A O 1
ATOM 4623 N N . ASN A 1 597 ? 82.218 17.310 -14.289 1.00 42.66 597 ASN A N 1
ATOM 4624 C CA . ASN A 1 597 ? 82.603 18.720 -14.127 1.00 42.66 597 ASN A CA 1
ATOM 4625 C C . ASN A 1 597 ? 83.179 19.468 -15.348 1.00 42.66 597 ASN A C 1
ATOM 4627 O O . ASN A 1 597 ? 84.383 19.682 -15.469 1.00 42.66 597 ASN A O 1
ATOM 4631 N N . THR A 1 598 ? 82.293 20.103 -16.127 1.00 34.06 598 THR A N 1
ATOM 4632 C CA . THR A 1 598 ? 82.152 21.583 -16.092 1.00 34.06 598 THR A CA 1
ATOM 4633 C C . THR A 1 598 ? 80.902 22.079 -16.835 1.00 34.06 598 THR A C 1
ATOM 4635 O O . THR A 1 598 ? 80.508 21.532 -17.860 1.00 34.06 598 THR A O 1
ATOM 4638 N N . ASN A 1 599 ? 80.286 23.160 -16.341 1.00 39.78 599 ASN A N 1
ATOM 4639 C CA . ASN A 1 599 ? 79.108 23.780 -16.962 1.00 39.78 599 ASN A CA 1
ATOM 4640 C C . ASN A 1 599 ? 79.472 24.583 -18.226 1.00 39.78 599 ASN A C 1
ATOM 4642 O O . ASN A 1 599 ? 79.747 25.778 -18.137 1.00 39.78 599 ASN A O 1
ATOM 4646 N N . SER A 1 600 ? 79.406 23.965 -19.410 1.00 37.34 600 SER A N 1
ATOM 4647 C CA . SER A 1 600 ? 79.198 24.694 -20.674 1.00 37.34 600 SER A CA 1
ATOM 4648 C C . SER A 1 600 ? 78.620 23.791 -21.770 1.00 37.34 600 SER A C 1
ATOM 4650 O O . SER A 1 600 ? 79.026 22.641 -21.909 1.00 37.34 600 SER A O 1
ATOM 4652 N N . MET A 1 601 ? 77.674 24.319 -22.552 1.00 37.66 601 MET A N 1
ATOM 4653 C CA . MET A 1 601 ? 76.962 23.610 -23.623 1.00 37.66 601 MET A CA 1
ATOM 4654 C C . MET A 1 601 ? 77.302 24.252 -24.984 1.00 37.66 601 MET A C 1
ATOM 4656 O O . MET A 1 601 ? 76.870 25.379 -25.231 1.00 37.66 601 MET A O 1
ATOM 4660 N N . PRO A 1 602 ? 78.087 23.592 -25.859 1.00 34.16 602 PRO A N 1
ATOM 4661 C CA . PRO A 1 602 ? 78.424 24.101 -27.190 1.00 34.16 602 PRO A CA 1
ATOM 4662 C C . PRO A 1 602 ? 77.470 23.587 -28.286 1.00 34.16 602 PRO A C 1
ATOM 4664 O O . PRO A 1 602 ? 76.806 22.565 -28.126 1.00 34.16 602 PRO A O 1
ATOM 4667 N N . LEU A 1 603 ? 77.414 24.298 -29.418 1.00 35.09 603 LEU A N 1
ATOM 4668 C CA . LEU A 1 603 ? 76.541 23.980 -30.557 1.00 35.09 603 LEU A CA 1
ATOM 4669 C C . LEU A 1 603 ? 77.137 22.911 -31.501 1.00 35.09 603 LEU A C 1
ATOM 4671 O O . LEU A 1 603 ? 78.352 22.727 -31.569 1.00 35.09 603 LEU A O 1
ATOM 4675 N N . PHE A 1 604 ? 76.259 22.270 -32.284 1.00 35.53 604 PHE A N 1
ATOM 4676 C CA . PHE A 1 604 ? 76.585 21.406 -33.432 1.00 35.53 604 PHE A CA 1
ATOM 4677 C C . PHE A 1 604 ? 77.481 22.116 -34.470 1.00 35.53 604 PHE A C 1
ATOM 4679 O O . PHE A 1 604 ? 77.371 23.336 -34.631 1.00 35.53 604 PHE A O 1
ATOM 4686 N N . PRO A 1 605 ? 78.308 21.371 -35.238 1.00 39.75 605 PRO A N 1
ATOM 4687 C CA . PRO A 1 605 ? 77.842 21.019 -36.592 1.00 39.75 605 PRO A CA 1
ATOM 4688 C C . PRO A 1 605 ? 78.327 19.671 -37.191 1.00 39.75 605 PRO A C 1
ATOM 4690 O O . PRO A 1 605 ? 79.397 19.169 -36.871 1.00 39.75 605 PRO A O 1
ATOM 4693 N N . SER A 1 606 ? 77.563 19.216 -38.198 1.00 31.47 606 SER A N 1
ATOM 4694 C CA . SER A 1 606 ? 77.950 18.429 -39.399 1.00 31.47 606 SER A CA 1
ATOM 4695 C C . SER A 1 606 ? 78.574 17.018 -39.303 1.00 31.47 606 SER A C 1
ATOM 4697 O O . SER A 1 606 ? 79.546 16.768 -38.604 1.00 31.47 606 SER A O 1
ATOM 4699 N N . LEU A 1 607 ? 78.028 16.142 -40.158 1.00 42.66 607 LEU A N 1
ATOM 4700 C CA . LEU A 1 607 ? 78.394 14.755 -40.484 1.00 42.66 607 LEU A CA 1
ATOM 4701 C C . LEU A 1 607 ? 79.899 14.467 -40.682 1.00 42.66 607 LEU A C 1
ATOM 4703 O O . LEU A 1 607 ? 80.563 15.142 -41.464 1.00 42.66 607 LEU A O 1
ATOM 4707 N N . ASP A 1 608 ? 80.343 13.318 -40.158 1.00 29.84 608 ASP A N 1
ATOM 4708 C CA . ASP A 1 608 ? 81.244 12.385 -40.859 1.00 29.84 608 ASP A CA 1
ATOM 4709 C C . ASP A 1 608 ? 80.850 10.932 -40.502 1.00 29.84 608 ASP A C 1
ATOM 4711 O O . ASP A 1 608 ? 80.261 10.668 -39.452 1.00 29.84 608 ASP A O 1
ATOM 4715 N N . THR A 1 609 ? 81.135 9.976 -41.383 1.00 35.75 609 THR A N 1
ATOM 4716 C CA . THR A 1 609 ? 80.508 8.639 -41.427 1.00 35.75 609 THR A CA 1
ATOM 4717 C C . THR A 1 609 ? 81.190 7.609 -40.513 1.00 35.75 609 THR A C 1
ATOM 4719 O O . THR A 1 609 ? 81.349 6.440 -40.863 1.00 35.75 609 THR A O 1
ATOM 4722 N N . ARG A 1 610 ? 81.637 8.038 -39.327 1.00 36.69 610 ARG A N 1
ATOM 4723 C CA . ARG A 1 610 ? 82.205 7.170 -38.282 1.00 36.69 610 ARG A CA 1
ATOM 4724 C C . ARG A 1 610 ? 81.635 7.580 -36.929 1.00 36.69 610 ARG A C 1
ATOM 4726 O O . ARG A 1 610 ? 81.912 8.687 -36.474 1.00 36.69 610 ARG A O 1
ATOM 4733 N N . LEU A 1 611 ? 80.896 6.688 -36.260 1.00 41.69 611 LEU A N 1
ATOM 4734 C CA . LEU A 1 611 ? 80.410 6.929 -34.896 1.00 41.69 611 LEU A CA 1
ATOM 4735 C C . LEU A 1 611 ? 81.570 6.920 -33.887 1.00 41.69 611 LEU A C 1
ATOM 4737 O O . LEU A 1 611 ? 81.830 5.935 -33.205 1.00 41.69 611 LEU A O 1
ATOM 4741 N N . ARG A 1 612 ? 82.248 8.062 -33.766 1.00 43.38 612 ARG A N 1
ATOM 4742 C CA . ARG A 1 612 ? 82.903 8.469 -32.523 1.00 43.38 612 ARG A CA 1
ATOM 4743 C C . ARG A 1 612 ? 81.857 9.182 -31.676 1.00 43.38 612 ARG A C 1
ATOM 4745 O O . ARG A 1 612 ? 81.253 10.140 -32.156 1.00 43.38 612 ARG A O 1
ATOM 4752 N N . CYS A 1 613 ? 81.644 8.739 -30.438 1.00 44.44 613 CYS A N 1
ATOM 4753 C CA . CYS A 1 613 ? 80.722 9.412 -29.524 1.00 44.44 613 CYS A CA 1
ATOM 4754 C C . CYS A 1 613 ? 81.190 10.863 -29.296 1.00 44.44 613 CYS A C 1
ATOM 4756 O O . CYS A 1 613 ? 82.256 11.103 -28.731 1.00 44.44 613 CYS A O 1
ATOM 4758 N N . PHE A 1 614 ? 80.436 11.835 -29.819 1.00 40.38 614 PHE A N 1
ATOM 4759 C CA . PHE A 1 614 ? 80.962 13.180 -30.056 1.00 40.38 614 PHE A CA 1
ATOM 4760 C C . PHE A 1 614 ? 80.960 14.045 -28.786 1.00 40.38 614 PHE A C 1
ATOM 4762 O O . PHE A 1 614 ? 79.969 14.669 -28.421 1.00 40.38 614 PHE A O 1
ATOM 4769 N N . GLY A 1 615 ? 82.116 14.112 -28.131 1.00 40.75 615 GLY A N 1
ATOM 4770 C CA . GLY A 1 615 ? 82.401 15.014 -27.019 1.00 40.75 615 GLY A CA 1
ATOM 4771 C C . GLY A 1 615 ? 83.868 14.891 -26.619 1.00 40.75 615 GLY A C 1
ATOM 4772 O O . GLY A 1 615 ? 84.436 13.805 -26.680 1.00 40.75 615 GLY A O 1
ATOM 4773 N N . ARG A 1 616 ? 84.516 15.987 -26.202 1.00 44.44 616 ARG A N 1
ATOM 4774 C CA . ARG A 1 616 ? 85.969 16.001 -25.905 1.00 44.44 616 ARG A CA 1
ATOM 4775 C C . ARG A 1 616 ? 86.398 15.154 -24.687 1.00 44.44 616 ARG A C 1
ATOM 4777 O O . ARG A 1 616 ? 87.587 15.128 -24.386 1.00 44.44 616 ARG A O 1
ATOM 4784 N N . GLN A 1 617 ? 85.456 14.507 -23.995 1.00 46.44 617 GLN A N 1
ATOM 4785 C CA . GLN A 1 617 ? 85.656 13.748 -22.750 1.00 46.44 617 GLN A CA 1
ATOM 4786 C C . GLN A 1 617 ? 84.789 12.467 -22.672 1.00 46.44 617 GLN A C 1
ATOM 4788 O O . GLN A 1 617 ? 84.503 11.991 -21.576 1.00 46.44 617 GLN A O 1
ATOM 4793 N N . VAL A 1 618 ? 84.338 11.907 -23.805 1.00 49.94 618 VAL A N 1
ATOM 4794 C CA . VAL A 1 618 ? 83.596 10.627 -23.817 1.00 49.94 618 VAL A CA 1
ATOM 4795 C C . VAL A 1 618 ? 84.576 9.472 -24.025 1.00 49.94 618 VAL A C 1
ATOM 4797 O O . VAL A 1 618 ? 85.237 9.404 -25.059 1.00 49.94 618 VAL A O 1
ATOM 4800 N N . HIS A 1 619 ? 84.678 8.568 -23.048 1.00 55.97 619 HIS A N 1
ATOM 4801 C CA . HIS A 1 619 ? 85.597 7.414 -23.092 1.00 55.97 619 HIS A CA 1
ATOM 4802 C C . HIS A 1 619 ? 84.935 6.103 -23.555 1.00 55.97 619 HIS A C 1
ATOM 4804 O O . HIS A 1 619 ? 85.629 5.167 -23.963 1.00 55.97 619 HIS A O 1
ATOM 4810 N N . SER A 1 620 ? 83.607 6.026 -23.476 1.00 62.09 620 SER A N 1
ATOM 4811 C CA . SER A 1 620 ? 82.821 4.822 -23.756 1.00 62.09 620 SER A CA 1
ATOM 4812 C C . SER A 1 620 ? 81.343 5.161 -23.938 1.00 62.09 620 SER A C 1
ATOM 4814 O O . SER A 1 620 ? 80.875 6.221 -23.522 1.00 62.09 620 SER A O 1
ATOM 4816 N N . CYS A 1 621 ? 80.609 4.247 -24.570 1.00 70.69 621 CYS A N 1
ATOM 4817 C CA . CYS A 1 621 ? 79.173 4.349 -24.797 1.00 70.69 621 CYS A CA 1
ATOM 4818 C C . CYS A 1 621 ? 78.507 2.998 -24.498 1.00 70.69 621 CYS A C 1
ATOM 4820 O O . CYS A 1 621 ? 78.996 1.944 -24.912 1.00 70.69 621 CYS A O 1
ATOM 4822 N N . PHE A 1 622 ? 77.401 3.028 -23.761 1.00 73.62 622 PHE A N 1
ATOM 4823 C CA . PHE A 1 622 ? 76.572 1.865 -23.468 1.00 73.62 622 PHE A CA 1
ATOM 4824 C C . PHE A 1 622 ? 75.568 1.689 -24.604 1.00 73.62 622 PHE A C 1
ATOM 4826 O O . PHE A 1 622 ? 74.728 2.557 -24.819 1.00 73.62 622 PHE A O 1
ATOM 4833 N N . VAL A 1 623 ? 75.671 0.601 -25.364 1.00 75.44 623 VAL A N 1
ATOM 4834 C CA . VAL A 1 623 ? 74.742 0.294 -26.461 1.00 75.44 623 VAL A CA 1
ATOM 4835 C C . VAL A 1 623 ? 73.658 -0.643 -25.937 1.00 75.44 623 VAL A C 1
ATOM 4837 O O . VAL A 1 623 ? 73.975 -1.643 -25.292 1.00 75.44 623 VAL A O 1
ATOM 4840 N N . PHE A 1 624 ? 72.397 -0.314 -26.222 1.00 71.56 624 PHE A N 1
ATOM 4841 C CA . PHE A 1 624 ? 71.227 -1.096 -25.810 1.00 71.56 624 PHE A CA 1
ATOM 4842 C C . PHE A 1 624 ? 70.691 -1.963 -26.951 1.00 71.56 624 PHE A C 1
ATOM 4844 O O . PHE A 1 624 ? 70.457 -3.150 -26.767 1.00 71.56 624 PHE A O 1
ATOM 4851 N N . GLN A 1 625 ? 70.483 -1.373 -28.133 1.00 79.00 625 GLN A N 1
ATOM 4852 C CA . GLN A 1 625 ? 69.667 -1.987 -29.183 1.00 79.00 625 GLN A CA 1
ATOM 4853 C C . GLN A 1 625 ? 70.008 -1.423 -30.570 1.00 79.00 625 GLN A C 1
ATOM 4855 O O . GLN A 1 625 ? 70.343 -0.244 -30.710 1.00 79.00 625 GLN A O 1
ATOM 4860 N N . MET A 1 626 ? 69.883 -2.259 -31.600 1.00 84.75 626 MET A N 1
ATOM 4861 C CA . MET A 1 626 ? 69.971 -1.898 -33.017 1.00 84.75 626 MET A CA 1
ATOM 4862 C C . MET A 1 626 ? 68.602 -2.083 -33.685 1.00 84.75 626 MET A C 1
ATOM 4864 O O . MET A 1 626 ? 67.953 -3.105 -33.474 1.00 84.75 626 MET A O 1
ATOM 4868 N N . GLY A 1 627 ? 68.177 -1.129 -34.514 1.00 80.69 627 GLY A N 1
ATOM 4869 C CA . GLY A 1 627 ? 66.928 -1.183 -35.277 1.00 80.69 627 GLY A CA 1
ATOM 4870 C C . GLY A 1 627 ? 67.129 -1.019 -36.784 1.00 80.69 627 GLY A C 1
ATOM 4871 O O . GLY A 1 627 ? 68.026 -0.296 -37.217 1.00 80.69 627 GLY A O 1
ATOM 4872 N N . LEU A 1 628 ? 66.277 -1.670 -37.582 1.00 85.38 628 LEU A N 1
ATOM 4873 C CA . LEU A 1 628 ? 66.235 -1.541 -39.044 1.00 85.38 628 LEU A CA 1
ATOM 4874 C C . LEU A 1 628 ? 64.847 -1.072 -39.502 1.00 85.38 628 LEU A C 1
ATOM 4876 O O . LEU A 1 628 ? 63.873 -1.818 -39.404 1.00 85.38 628 LEU A O 1
ATOM 4880 N N . ILE A 1 629 ? 64.767 0.150 -40.033 1.00 84.31 629 ILE A N 1
ATOM 4881 C CA . ILE A 1 629 ? 63.528 0.758 -40.542 1.00 84.31 629 ILE A CA 1
ATOM 4882 C C . ILE A 1 629 ? 63.501 0.649 -42.078 1.00 84.31 629 ILE A C 1
ATOM 4884 O O . ILE A 1 629 ? 64.438 1.129 -42.717 1.00 84.31 629 ILE A O 1
ATOM 4888 N N . PRO A 1 630 ? 62.473 0.050 -42.710 1.00 84.75 630 PRO A N 1
ATOM 4889 C CA . PRO A 1 630 ? 62.395 -0.041 -44.170 1.00 84.75 630 PRO A CA 1
ATOM 4890 C C . PRO A 1 630 ? 62.166 1.333 -44.817 1.00 84.75 630 PRO A C 1
ATOM 4892 O O . PRO A 1 630 ? 61.353 2.128 -44.339 1.00 84.75 630 PRO A O 1
ATOM 4895 N N . ARG A 1 631 ? 62.853 1.612 -45.931 1.00 83.94 631 ARG A N 1
ATOM 4896 C CA . ARG A 1 631 ? 62.694 2.869 -46.677 1.00 83.94 631 ARG A CA 1
ATOM 4897 C C . ARG A 1 631 ? 61.485 2.835 -47.613 1.00 83.94 631 ARG A C 1
ATOM 4899 O O . ARG A 1 631 ? 61.441 2.045 -48.554 1.00 83.94 631 ARG A O 1
ATOM 4906 N N . ILE A 1 632 ? 60.526 3.739 -47.391 1.00 80.56 632 ILE A N 1
ATOM 4907 C CA . ILE A 1 632 ? 59.287 3.853 -48.187 1.00 80.56 632 ILE A CA 1
ATOM 4908 C C . ILE A 1 632 ? 59.552 4.071 -49.686 1.00 80.56 632 ILE A C 1
ATOM 4910 O O . ILE A 1 632 ? 58.814 3.567 -50.527 1.00 80.56 632 ILE A O 1
ATOM 4914 N N . ASP A 1 633 ? 60.634 4.772 -50.019 1.00 80.88 633 ASP A N 1
ATOM 4915 C CA . ASP A 1 633 ? 61.062 5.084 -51.381 1.00 80.88 633 ASP A CA 1
ATOM 4916 C C . ASP A 1 633 ? 61.757 3.912 -52.105 1.00 80.88 633 ASP A C 1
ATOM 4918 O O . ASP A 1 633 ? 61.975 3.982 -53.311 1.00 80.88 633 ASP A O 1
ATOM 4922 N N . SER A 1 634 ? 62.039 2.804 -51.406 1.00 82.00 634 SER A N 1
ATOM 4923 C CA . SER A 1 634 ? 62.521 1.551 -52.011 1.00 82.00 634 SER A CA 1
ATOM 4924 C C . SER A 1 634 ? 61.406 0.578 -52.421 1.00 82.00 634 SER A C 1
ATOM 4926 O O . SER A 1 634 ? 61.699 -0.459 -53.018 1.00 82.00 634 SER A O 1
ATOM 4928 N N . VAL A 1 635 ? 60.135 0.863 -52.110 1.00 80.56 635 VAL A N 1
ATOM 4929 C CA . VAL A 1 635 ? 59.013 -0.042 -52.415 1.00 80.56 635 VAL A CA 1
ATOM 4930 C C . VAL A 1 635 ? 58.368 0.334 -53.750 1.00 80.56 635 VAL A C 1
ATOM 4932 O O . VAL A 1 635 ? 57.797 1.413 -53.906 1.00 80.56 635 VAL A O 1
ATOM 4935 N N . GLN A 1 636 ? 58.460 -0.577 -54.722 1.00 72.88 636 GLN A N 1
ATOM 4936 C CA . GLN A 1 636 ? 58.019 -0.347 -56.102 1.00 72.88 636 GLN A CA 1
ATOM 4937 C C . GLN A 1 636 ? 56.512 -0.047 -56.201 1.00 72.88 636 GLN A C 1
ATOM 4939 O O . GLN A 1 636 ? 55.685 -0.659 -55.515 1.00 72.88 636 GLN A O 1
ATOM 4944 N N . ASP A 1 637 ? 56.185 0.923 -57.062 1.00 69.75 637 ASP A N 1
ATOM 4945 C CA . ASP A 1 637 ? 54.836 1.379 -57.430 1.00 69.75 637 ASP A CA 1
ATOM 4946 C C . ASP A 1 637 ? 53.877 1.603 -56.245 1.00 69.75 637 ASP A C 1
ATOM 4948 O O . ASP A 1 637 ? 52.678 1.318 -56.327 1.00 69.75 637 ASP A O 1
ATOM 4952 N N . PHE A 1 638 ? 54.411 2.063 -55.106 1.00 74.12 638 PHE A N 1
ATOM 4953 C CA . PHE A 1 638 ? 53.665 2.190 -53.850 1.00 74.12 638 PHE A CA 1
ATOM 4954 C C . PHE A 1 638 ? 53.201 3.621 -53.527 1.00 74.12 638 PHE A C 1
ATOM 4956 O O . PHE A 1 638 ? 52.115 3.798 -52.981 1.00 74.12 638 PHE A O 1
ATOM 4963 N N . CYS A 1 639 ? 53.975 4.651 -53.886 1.00 69.19 639 CYS A N 1
ATOM 4964 C CA . CYS A 1 639 ? 53.682 6.045 -53.534 1.00 69.19 639 CYS A CA 1
ATOM 4965 C C . CYS A 1 639 ? 53.722 6.980 -54.746 1.00 69.19 639 CYS A C 1
ATOM 4967 O O . CYS A 1 639 ? 54.639 6.928 -55.561 1.00 69.19 639 CYS A O 1
ATOM 4969 N N . SER A 1 640 ? 52.773 7.921 -54.807 1.00 73.56 640 SER A N 1
ATOM 4970 C CA . SER A 1 640 ? 52.927 9.131 -55.626 1.00 73.56 640 SER A CA 1
ATOM 4971 C C . SER A 1 640 ? 53.713 10.198 -54.857 1.00 73.56 640 SER A C 1
ATOM 4973 O O . SER A 1 640 ? 53.740 10.182 -53.625 1.00 73.56 640 SER A O 1
ATOM 4975 N N . GLN A 1 641 ? 54.309 11.164 -55.565 1.00 76.00 641 GLN A N 1
ATOM 4976 C CA . GLN A 1 641 ? 55.171 12.193 -54.962 1.00 76.00 641 GLN A CA 1
ATOM 4977 C C . GLN A 1 641 ? 54.520 12.895 -53.754 1.00 76.00 641 GLN A C 1
ATOM 4979 O O . GLN A 1 641 ? 55.136 12.997 -52.700 1.00 76.00 641 GLN A O 1
ATOM 4984 N N . ARG A 1 642 ? 53.230 13.255 -53.854 1.00 75.12 642 ARG A N 1
ATOM 4985 C CA . ARG A 1 642 ? 52.461 13.905 -52.772 1.00 75.12 642 ARG A CA 1
ATOM 4986 C C . ARG A 1 642 ? 52.383 13.077 -51.482 1.00 75.12 642 ARG A C 1
ATOM 4988 O O . ARG A 1 642 ? 52.265 13.644 -50.396 1.00 75.12 642 ARG A O 1
ATOM 4995 N N . VAL A 1 643 ? 52.406 11.749 -51.598 1.00 73.00 643 VAL A N 1
ATOM 4996 C CA . VAL A 1 643 ? 52.389 10.825 -50.454 1.00 73.00 643 VAL A CA 1
ATOM 4997 C C . VAL A 1 643 ? 53.767 10.787 -49.795 1.00 73.00 643 VAL A C 1
ATOM 4999 O O . VAL A 1 643 ? 53.855 10.893 -48.573 1.00 73.00 643 VAL A O 1
ATOM 5002 N N . LEU A 1 644 ? 54.834 10.741 -50.600 1.00 78.50 644 LEU A N 1
ATOM 5003 C CA . LEU A 1 644 ? 56.220 10.837 -50.132 1.00 78.50 644 LEU A CA 1
ATOM 5004 C C . LEU A 1 644 ? 56.467 12.166 -49.397 1.00 78.50 644 LEU A C 1
ATOM 5006 O O . LEU A 1 644 ? 56.915 12.174 -48.250 1.00 78.50 644 LEU A O 1
ATOM 5010 N N . ASP A 1 645 ? 56.078 13.285 -50.016 1.00 79.69 645 ASP A N 1
ATOM 5011 C CA . ASP A 1 645 ? 56.186 14.631 -49.442 1.00 79.69 645 ASP A CA 1
ATOM 5012 C C . ASP A 1 645 ? 55.451 14.722 -48.089 1.00 79.69 645 ASP A C 1
ATOM 5014 O O . ASP A 1 645 ? 55.934 15.353 -47.149 1.00 79.69 645 ASP A O 1
ATOM 5018 N N . SER A 1 646 ? 54.296 14.056 -47.962 1.00 76.94 646 SER A N 1
ATOM 5019 C CA . SER A 1 646 ? 53.514 14.002 -46.719 1.00 76.94 646 SER A CA 1
ATOM 5020 C C . SER A 1 646 ? 54.190 13.152 -45.637 1.00 76.94 646 SER A C 1
ATOM 5022 O O . SER A 1 646 ? 54.253 13.575 -44.483 1.00 76.94 646 SER A O 1
ATOM 5024 N N . TYR A 1 647 ? 54.734 11.988 -46.002 1.00 80.75 647 TYR A N 1
ATOM 5025 C CA . TYR A 1 647 ? 55.452 11.090 -45.092 1.00 80.75 647 TYR A CA 1
ATOM 5026 C C . TYR A 1 647 ? 56.702 11.755 -44.491 1.00 80.75 647 TYR A C 1
ATOM 5028 O O . TYR A 1 647 ? 56.941 11.663 -43.285 1.00 80.75 647 TYR A O 1
ATOM 5036 N N . HIS A 1 648 ? 57.455 12.505 -45.304 1.00 82.00 648 HIS A N 1
ATOM 5037 C CA . HIS A 1 648 ? 58.583 13.308 -44.825 1.00 82.00 648 HIS A CA 1
ATOM 5038 C C . HIS A 1 648 ? 58.133 14.526 -44.002 1.00 82.00 648 HIS A C 1
ATOM 5040 O O . HIS A 1 648 ? 58.725 14.811 -42.963 1.00 82.00 648 HIS A O 1
ATOM 5046 N N . ARG A 1 649 ? 57.064 15.228 -44.411 1.00 81.94 649 ARG A N 1
ATOM 5047 C CA . ARG A 1 649 ? 56.555 16.427 -43.715 1.00 81.94 649 ARG A CA 1
ATOM 5048 C C . ARG A 1 649 ? 56.106 16.165 -42.273 1.00 81.94 649 ARG A C 1
ATOM 5050 O O . ARG A 1 649 ? 56.201 17.074 -41.452 1.00 81.94 649 ARG A O 1
ATOM 5057 N N . PHE A 1 650 ? 55.600 14.970 -41.975 1.00 80.06 650 PHE A N 1
ATOM 5058 C CA . PHE A 1 650 ? 55.171 14.584 -40.625 1.00 80.06 650 PHE A CA 1
ATOM 5059 C C . PHE A 1 650 ? 56.248 13.841 -39.812 1.00 80.06 650 PHE A C 1
ATOM 5061 O O . PHE A 1 650 ? 55.948 13.407 -38.705 1.00 80.06 650 PHE A O 1
ATOM 5068 N N . ASP A 1 651 ? 57.475 13.699 -40.334 1.00 80.81 651 ASP A N 1
ATOM 5069 C CA . ASP A 1 651 ? 58.578 12.940 -39.715 1.00 80.81 651 ASP A CA 1
ATOM 5070 C C . ASP A 1 651 ? 58.142 11.552 -39.203 1.00 80.81 651 ASP A C 1
ATOM 5072 O O . ASP A 1 651 ? 58.388 11.158 -38.061 1.00 80.81 651 ASP A O 1
ATOM 5076 N N . CYS A 1 652 ? 57.452 10.785 -40.055 1.00 80.62 652 CYS A N 1
ATOM 5077 C CA . CYS A 1 652 ? 56.906 9.485 -39.655 1.00 80.62 652 CYS A CA 1
ATOM 5078 C C . CYS A 1 652 ? 57.994 8.495 -39.183 1.00 80.62 652 CYS A C 1
ATOM 5080 O O . CYS A 1 652 ? 57.701 7.613 -38.376 1.00 80.62 652 CYS A O 1
ATOM 5082 N N . ILE A 1 653 ? 59.245 8.662 -39.637 1.00 78.12 653 ILE A N 1
ATOM 5083 C CA . ILE A 1 653 ? 60.408 7.886 -39.180 1.00 78.12 653 ILE A CA 1
ATOM 5084 C C . ILE A 1 653 ? 60.873 8.363 -37.796 1.00 78.12 653 ILE A C 1
ATOM 5086 O O . ILE A 1 653 ? 60.969 7.545 -36.885 1.00 78.12 653 ILE A O 1
ATOM 5090 N N . GLY A 1 654 ? 61.135 9.660 -37.595 1.00 72.06 654 GLY A N 1
ATOM 5091 C CA . GLY A 1 654 ? 61.631 10.199 -36.322 1.00 72.06 654 GLY A CA 1
ATOM 5092 C C . GLY A 1 654 ? 60.602 10.207 -35.186 1.00 72.06 654 GLY A C 1
ATOM 5093 O O . GLY A 1 654 ? 60.985 10.271 -34.012 1.00 72.06 654 GLY A O 1
ATOM 5094 N N . LEU A 1 655 ? 59.310 10.086 -35.508 1.00 72.00 655 LEU A N 1
ATOM 5095 C CA . LEU A 1 655 ? 58.252 9.763 -34.549 1.00 72.00 655 LEU A CA 1
ATOM 5096 C C . LEU A 1 655 ? 58.256 8.274 -34.182 1.00 72.00 655 LEU A C 1
ATOM 5098 O O . LEU A 1 655 ? 58.285 7.959 -32.996 1.00 72.00 655 LEU A O 1
ATOM 5102 N N . ALA A 1 656 ? 58.296 7.364 -35.164 1.00 66.94 656 ALA A N 1
ATOM 5103 C CA . ALA A 1 656 ? 58.309 5.923 -34.904 1.00 66.94 656 ALA A CA 1
ATOM 5104 C C . ALA A 1 656 ? 59.580 5.454 -34.171 1.00 66.94 656 ALA A C 1
ATOM 5106 O O . ALA A 1 656 ? 59.500 4.605 -33.288 1.00 66.94 656 ALA A O 1
ATOM 5107 N N . ALA A 1 657 ? 60.742 6.042 -34.474 1.00 63.00 657 ALA A N 1
ATOM 5108 C CA . ALA A 1 657 ? 62.040 5.697 -33.887 1.00 63.00 657 ALA A CA 1
ATOM 5109 C C . ALA A 1 657 ? 62.150 5.937 -32.363 1.00 63.00 657 ALA A C 1
ATOM 5111 O O . ALA A 1 657 ? 63.141 5.539 -31.757 1.00 63.00 657 ALA A O 1
ATOM 5112 N N . ARG A 1 658 ? 61.166 6.579 -31.716 1.00 63.56 658 ARG A N 1
ATOM 5113 C CA . ARG A 1 658 ? 61.209 6.893 -30.277 1.00 63.56 658 ARG A CA 1
ATOM 5114 C C . ARG A 1 658 ? 60.573 5.784 -29.427 1.00 63.56 658 ARG A C 1
ATOM 5116 O O . ARG A 1 658 ? 59.406 5.455 -29.667 1.00 63.56 658 ARG A O 1
ATOM 5123 N N . PRO A 1 659 ? 61.257 5.271 -28.386 1.00 53.47 659 PRO A N 1
ATOM 5124 C CA . PRO A 1 659 ? 60.653 4.367 -27.407 1.00 53.47 659 PRO A CA 1
ATOM 5125 C C . PRO A 1 659 ? 59.377 4.959 -26.782 1.00 53.47 659 PRO A C 1
ATOM 5127 O O . PRO A 1 659 ? 59.344 6.134 -26.421 1.00 53.47 659 PRO A O 1
ATOM 5130 N N . GLY A 1 660 ? 58.320 4.148 -26.668 1.00 52.06 660 GLY A N 1
ATOM 5131 C CA . GLY A 1 660 ? 57.057 4.524 -26.010 1.00 52.06 660 GLY A CA 1
ATOM 5132 C C . GLY A 1 660 ? 56.107 5.447 -26.792 1.00 52.06 660 GLY A C 1
ATOM 5133 O O . GLY A 1 660 ? 55.086 5.850 -26.251 1.00 52.06 660 GLY A O 1
ATOM 5134 N N . SER A 1 661 ? 56.398 5.782 -28.052 1.00 51.91 661 SER A N 1
ATOM 5135 C CA . SER A 1 661 ? 55.639 6.781 -28.834 1.00 51.91 661 SER A CA 1
ATOM 5136 C C . SER A 1 661 ? 54.374 6.274 -29.553 1.00 51.91 661 SER A C 1
ATOM 5138 O O . SER A 1 661 ? 53.716 7.059 -30.237 1.00 51.91 661 SER A O 1
ATOM 5140 N N . GLN A 1 662 ? 54.025 4.986 -29.446 1.00 52.34 662 GLN A N 1
ATOM 5141 C CA . GLN A 1 662 ? 53.053 4.345 -30.352 1.00 52.34 662 GLN A CA 1
ATOM 5142 C C . GLN A 1 662 ? 51.632 4.935 -30.274 1.00 52.34 662 GLN A C 1
ATOM 5144 O O . GLN A 1 662 ? 50.973 5.038 -31.306 1.00 52.34 662 GLN A O 1
ATOM 5149 N N . ASP A 1 663 ? 51.202 5.417 -29.104 1.00 52.47 663 ASP A N 1
ATOM 5150 C CA . ASP A 1 663 ? 49.897 6.074 -28.909 1.00 52.47 663 ASP A CA 1
ATOM 5151 C C . ASP A 1 663 ? 49.837 7.527 -29.441 1.00 52.47 663 ASP A C 1
ATOM 5153 O O . ASP A 1 663 ? 48.820 8.205 -29.294 1.00 52.47 663 ASP A O 1
ATOM 5157 N N . ALA A 1 664 ? 50.921 8.033 -30.048 1.00 57.97 664 ALA A N 1
ATOM 5158 C CA . ALA A 1 664 ? 51.079 9.437 -30.443 1.00 57.97 664 ALA A CA 1
ATOM 5159 C C . ALA A 1 664 ? 51.388 9.665 -31.940 1.00 57.97 664 ALA A C 1
ATOM 5161 O O . ALA A 1 664 ? 51.729 10.786 -32.330 1.00 57.97 664 ALA A O 1
ATOM 5162 N N . LEU A 1 665 ? 51.275 8.647 -32.805 1.00 70.00 665 LEU A N 1
ATOM 5163 C CA . LEU A 1 665 ? 51.472 8.837 -34.250 1.00 70.00 665 LEU A CA 1
ATOM 5164 C C . LEU A 1 665 ? 50.297 9.609 -34.893 1.00 70.00 665 LEU A C 1
ATOM 5166 O O . LEU A 1 665 ? 49.135 9.264 -34.675 1.00 70.00 665 LEU A O 1
ATOM 5170 N N . PRO A 1 666 ? 50.557 10.601 -35.770 1.00 79.38 666 PRO A N 1
ATOM 5171 C CA . PRO A 1 666 ? 49.521 11.197 -36.608 1.00 79.38 666 PRO A CA 1
ATOM 5172 C C . PRO A 1 666 ? 48.864 10.143 -37.508 1.00 79.38 666 PRO A C 1
ATOM 5174 O O . PRO A 1 666 ? 49.565 9.356 -38.145 1.00 79.38 666 PRO A O 1
ATOM 5177 N N . LYS A 1 667 ? 47.532 10.189 -37.659 1.00 77.00 667 LYS A N 1
ATOM 5178 C CA . LYS A 1 667 ? 46.754 9.243 -38.494 1.00 77.00 667 LYS A CA 1
ATOM 5179 C C . LYS A 1 667 ? 47.281 9.090 -39.931 1.00 77.00 667 LYS A C 1
ATOM 5181 O O . LYS A 1 667 ? 47.160 8.022 -40.517 1.00 77.00 667 LYS A O 1
ATOM 5186 N N . VAL A 1 668 ? 47.890 10.141 -40.490 1.00 80.50 668 VAL A N 1
ATOM 5187 C CA . VAL A 1 668 ? 48.547 10.103 -41.810 1.00 80.50 668 VAL A CA 1
ATOM 5188 C C . VAL A 1 668 ? 49.747 9.148 -41.802 1.00 80.50 668 VAL A C 1
ATOM 5190 O O . VAL A 1 668 ? 49.853 8.303 -42.684 1.00 80.50 668 VAL A O 1
ATOM 5193 N N . CYS A 1 669 ? 50.615 9.223 -40.788 1.00 83.38 669 CYS A N 1
ATOM 5194 C CA . CYS A 1 669 ? 51.704 8.261 -40.612 1.00 83.38 669 CYS A CA 1
ATOM 5195 C C . CYS A 1 669 ? 51.163 6.860 -40.301 1.00 83.38 669 CYS A C 1
ATOM 5197 O O . CYS A 1 669 ? 51.645 5.891 -40.875 1.00 83.38 669 CYS A O 1
ATOM 5199 N N . GLU A 1 670 ? 50.154 6.747 -39.431 1.00 82.25 670 GLU A N 1
ATOM 5200 C CA . GLU A 1 670 ? 49.559 5.462 -39.040 1.00 82.25 670 GLU A CA 1
ATOM 5201 C C . GLU A 1 670 ? 49.065 4.664 -40.259 1.00 82.25 670 GLU A C 1
ATOM 5203 O O . GLU A 1 670 ? 49.432 3.500 -40.417 1.00 82.25 670 GLU A O 1
ATOM 5208 N N . GLN A 1 671 ? 48.290 5.293 -41.152 1.00 83.56 671 GLN A N 1
ATOM 5209 C CA . GLN A 1 671 ? 47.786 4.629 -42.357 1.00 83.56 671 GLN A CA 1
ATOM 5210 C C . GLN A 1 671 ? 48.907 4.328 -43.357 1.00 83.56 671 GLN A C 1
ATOM 5212 O O . GLN A 1 671 ? 49.011 3.197 -43.818 1.00 83.56 671 GLN A O 1
ATOM 5217 N N . LEU A 1 672 ? 49.811 5.277 -43.636 1.00 84.06 672 LEU A N 1
ATOM 5218 C CA . LEU A 1 672 ? 50.911 5.029 -44.578 1.00 84.06 672 LEU A CA 1
ATOM 5219 C C . LEU A 1 672 ? 51.851 3.909 -44.110 1.00 84.06 672 LEU A C 1
ATOM 5221 O O . LEU A 1 672 ? 52.332 3.140 -44.938 1.00 84.06 672 LEU A O 1
ATOM 5225 N N . ILE A 1 673 ? 52.078 3.770 -42.800 1.00 85.12 673 ILE A N 1
ATOM 5226 C CA . ILE A 1 673 ? 52.854 2.659 -42.233 1.00 85.12 673 ILE A CA 1
ATOM 5227 C C . ILE A 1 673 ? 52.089 1.335 -42.371 1.00 85.12 673 ILE A C 1
ATOM 5229 O O . ILE A 1 673 ? 52.709 0.336 -42.724 1.00 85.12 673 ILE A O 1
ATOM 5233 N N . LYS A 1 674 ? 50.763 1.307 -42.162 1.00 87.12 674 LYS A N 1
ATOM 5234 C CA . LYS A 1 674 ? 49.940 0.105 -42.396 1.00 87.12 674 LYS A CA 1
ATOM 5235 C C . LYS A 1 674 ? 49.997 -0.355 -43.852 1.00 87.12 674 LYS A C 1
ATOM 5237 O O . LYS A 1 674 ? 50.356 -1.505 -44.089 1.00 87.12 674 LYS A O 1
ATOM 5242 N N . SER A 1 675 ? 49.710 0.524 -44.812 1.00 87.88 675 SER A N 1
ATOM 5243 C CA . SER A 1 675 ? 49.717 0.182 -46.241 1.00 87.88 675 SER A CA 1
ATOM 5244 C C . SER A 1 675 ? 51.124 -0.243 -46.703 1.00 87.88 675 SER A C 1
ATOM 5246 O O . SER A 1 675 ? 51.276 -1.223 -47.433 1.00 87.88 675 SER A O 1
ATOM 5248 N N . LEU A 1 676 ? 52.180 0.424 -46.213 1.00 86.38 676 LEU A N 1
ATOM 5249 C CA . LEU A 1 676 ? 53.574 0.053 -46.492 1.00 86.38 676 LEU A CA 1
ATOM 5250 C C . LEU A 1 676 ? 53.892 -1.347 -45.954 1.00 86.38 676 LEU A C 1
ATOM 5252 O O . LEU A 1 676 ? 54.433 -2.186 -46.671 1.00 86.38 676 LEU A O 1
ATOM 5256 N N . SER A 1 677 ? 53.511 -1.612 -44.707 1.00 88.06 677 SER A N 1
ATOM 5257 C CA . SER A 1 677 ? 53.699 -2.896 -44.033 1.00 88.06 677 SER A CA 1
ATOM 5258 C C . SER A 1 677 ? 52.947 -4.032 -44.736 1.00 88.06 677 SER A C 1
ATOM 5260 O O . SER A 1 677 ? 53.536 -5.077 -45.012 1.00 88.06 677 SER A O 1
ATOM 5262 N N . ALA A 1 678 ? 51.690 -3.800 -45.131 1.00 89.12 678 ALA A N 1
ATOM 5263 C CA . ALA A 1 678 ? 50.872 -4.760 -45.871 1.00 89.12 678 ALA A CA 1
ATOM 5264 C C . ALA A 1 678 ? 51.508 -5.148 -47.216 1.00 89.12 678 ALA A C 1
ATOM 5266 O O . ALA A 1 678 ? 51.529 -6.331 -47.561 1.00 89.12 678 ALA A O 1
ATOM 5267 N N . ARG A 1 679 ? 52.105 -4.188 -47.941 1.00 87.94 679 ARG A N 1
ATOM 5268 C CA . ARG A 1 679 ? 52.826 -4.474 -49.191 1.00 87.94 679 ARG A CA 1
ATOM 5269 C C . ARG A 1 679 ? 54.171 -5.170 -48.953 1.00 87.94 679 ARG A C 1
ATOM 5271 O O . ARG A 1 679 ? 54.480 -6.116 -49.670 1.00 87.94 679 ARG A O 1
ATOM 5278 N N . ILE A 1 680 ? 54.947 -4.759 -47.945 1.00 87.12 680 ILE A N 1
ATOM 5279 C CA . ILE A 1 680 ? 56.240 -5.387 -47.593 1.00 87.12 680 ILE A CA 1
ATOM 5280 C C . ILE A 1 680 ? 56.066 -6.852 -47.160 1.00 87.12 680 ILE A C 1
ATOM 5282 O O . ILE A 1 680 ? 56.919 -7.687 -47.457 1.00 87.12 680 ILE A O 1
ATOM 5286 N N . HIS A 1 681 ? 54.971 -7.169 -46.468 1.00 87.12 681 HIS A N 1
ATOM 5287 C CA . HIS A 1 681 ? 54.694 -8.505 -45.936 1.00 87.12 681 HIS A CA 1
ATOM 5288 C C . HIS A 1 681 ? 53.691 -9.324 -46.766 1.00 87.12 681 HIS A C 1
ATOM 5290 O O . HIS A 1 681 ? 53.393 -10.459 -46.395 1.00 87.12 681 HIS A O 1
ATOM 5296 N N . HIS A 1 682 ? 53.208 -8.782 -47.893 1.00 87.75 682 HIS A N 1
ATOM 5297 C CA . HIS A 1 682 ? 52.196 -9.390 -48.768 1.00 87.75 682 HIS A CA 1
ATOM 5298 C C . HIS A 1 682 ? 50.949 -9.866 -47.986 1.00 87.75 682 HIS A C 1
ATOM 5300 O O . HIS A 1 682 ? 50.487 -11.005 -48.111 1.00 87.75 682 HIS A O 1
ATOM 5306 N N . GLY A 1 683 ? 50.428 -8.976 -47.137 1.00 89.06 683 GLY A N 1
ATOM 5307 C CA . GLY A 1 683 ? 49.348 -9.248 -46.191 1.00 89.06 683 GLY A CA 1
ATOM 5308 C C . GLY A 1 683 ? 49.706 -8.918 -44.738 1.00 89.06 683 GLY A C 1
ATOM 5309 O O . GLY A 1 683 ? 50.699 -8.245 -44.462 1.00 89.06 683 GLY A O 1
ATOM 5310 N N . ALA A 1 684 ? 48.892 -9.401 -43.794 1.00 91.00 684 ALA A N 1
ATOM 5311 C CA . ALA A 1 684 ? 49.132 -9.246 -42.352 1.00 91.00 684 ALA A CA 1
ATOM 5312 C C . ALA A 1 684 ? 49.741 -10.504 -41.699 1.00 91.00 684 ALA A C 1
ATOM 5314 O O . ALA A 1 684 ? 49.507 -11.635 -42.138 1.00 91.00 684 ALA A O 1
ATOM 5315 N N . ILE A 1 685 ? 50.491 -10.306 -40.607 1.00 89.69 685 ILE A N 1
ATOM 5316 C CA . ILE A 1 685 ? 51.222 -11.350 -39.866 1.00 89.69 685 ILE A CA 1
ATOM 5317 C C . ILE A 1 685 ? 50.429 -11.790 -38.630 1.00 89.69 685 ILE A C 1
ATOM 5319 O O . ILE A 1 685 ? 49.867 -10.961 -37.926 1.00 89.69 685 ILE A O 1
ATOM 5323 N N . ALA A 1 686 ? 50.397 -13.090 -38.324 1.00 88.62 686 ALA A N 1
ATOM 5324 C CA . ALA A 1 686 ? 49.702 -13.615 -37.144 1.00 88.62 686 ALA A CA 1
ATOM 5325 C C . ALA A 1 686 ? 50.359 -13.172 -35.816 1.00 88.62 686 ALA A C 1
ATOM 5327 O O . ALA A 1 686 ? 51.578 -13.268 -35.663 1.00 88.62 686 ALA A O 1
ATOM 5328 N N . CYS A 1 687 ? 49.549 -12.777 -34.826 1.00 86.69 687 CYS A N 1
ATOM 5329 C CA . CYS A 1 687 ? 49.990 -12.228 -33.535 1.00 86.69 687 CYS A CA 1
ATOM 5330 C C . CYS A 1 687 ? 50.986 -13.120 -32.766 1.00 86.69 687 CYS A C 1
ATOM 5332 O O . CYS A 1 687 ? 52.011 -12.630 -32.285 1.00 86.69 687 CYS A O 1
ATOM 5334 N N . ARG A 1 688 ? 50.689 -14.427 -32.664 1.00 89.62 688 ARG A N 1
ATOM 5335 C CA . ARG A 1 688 ? 51.421 -15.430 -31.854 1.00 89.62 688 ARG A CA 1
ATOM 5336 C C . ARG A 1 688 ? 51.522 -15.101 -30.349 1.00 89.62 688 ARG A C 1
ATOM 5338 O O . ARG A 1 688 ? 52.561 -15.328 -29.738 1.00 89.62 688 ARG A O 1
ATOM 5345 N N . CYS A 1 689 ? 50.445 -14.599 -29.743 1.00 88.81 689 CYS A N 1
ATOM 5346 C CA . CYS A 1 689 ? 50.385 -14.383 -28.292 1.00 88.81 689 CYS A CA 1
ATOM 5347 C C . CYS A 1 689 ? 50.491 -15.706 -27.512 1.00 88.81 689 CYS A C 1
ATOM 5349 O O . CYS A 1 689 ? 49.827 -16.689 -27.845 1.00 88.81 689 CYS A O 1
ATOM 5351 N N . ASN A 1 690 ? 51.303 -15.728 -26.456 1.00 87.44 690 ASN A N 1
ATOM 5352 C CA . ASN A 1 690 ? 51.465 -16.871 -25.565 1.00 87.44 690 ASN A CA 1
ATOM 5353 C C . ASN A 1 690 ? 50.205 -17.045 -24.703 1.00 87.44 690 ASN A C 1
ATOM 5355 O O . ASN A 1 690 ? 49.857 -16.167 -23.913 1.00 87.44 690 ASN A O 1
ATOM 5359 N N . VAL A 1 691 ? 49.527 -18.187 -24.834 1.00 86.44 691 VAL A N 1
ATOM 5360 C CA . VAL A 1 691 ? 48.228 -18.458 -24.184 1.00 86.44 691 VAL A CA 1
ATOM 5361 C C . VAL A 1 691 ? 48.275 -18.511 -22.650 1.00 86.44 691 VAL A C 1
ATOM 5363 O O . VAL A 1 691 ? 47.227 -18.458 -22.013 1.00 86.44 691 VAL A O 1
ATOM 5366 N N . ILE A 1 692 ? 49.465 -18.610 -22.049 1.00 85.75 692 ILE A N 1
ATOM 5367 C CA . ILE A 1 692 ? 49.647 -18.576 -20.593 1.00 85.75 692 ILE A CA 1
ATOM 5368 C C . ILE A 1 692 ? 49.882 -17.136 -20.123 1.00 85.75 692 ILE A C 1
ATOM 5370 O O . ILE A 1 692 ? 49.185 -16.682 -19.217 1.00 85.75 692 ILE A O 1
ATOM 5374 N N . GLY A 1 693 ? 50.829 -16.419 -20.740 1.00 84.12 693 GLY A N 1
ATOM 5375 C CA . GLY A 1 693 ? 51.281 -15.094 -20.287 1.00 84.12 693 GLY A CA 1
ATOM 5376 C C . GLY A 1 693 ? 50.523 -13.888 -20.859 1.00 84.12 693 GLY A C 1
ATOM 5377 O O . GLY A 1 693 ? 50.651 -12.788 -20.323 1.00 84.12 693 GLY A O 1
ATOM 5378 N N . SER A 1 694 ? 49.712 -14.064 -21.906 1.00 89.06 694 SER A N 1
ATOM 5379 C CA . SER A 1 694 ? 48.798 -13.026 -22.416 1.00 89.06 694 SER A CA 1
ATOM 5380 C C . SER A 1 694 ? 47.391 -13.148 -21.817 1.00 89.06 694 SER A C 1
ATOM 5382 O O . SER A 1 694 ? 46.954 -14.228 -21.420 1.00 89.06 694 SER A O 1
ATOM 5384 N N . LEU A 1 695 ? 46.671 -12.027 -21.747 1.00 85.50 695 LEU A N 1
ATOM 5385 C CA . LEU A 1 695 ? 45.265 -11.956 -21.336 1.00 85.50 695 LEU A CA 1
ATOM 5386 C C . LEU A 1 695 ? 44.311 -12.419 -22.448 1.00 85.50 695 LEU A C 1
ATOM 5388 O O . LEU A 1 695 ? 43.225 -12.918 -22.156 1.00 85.50 695 LEU A O 1
ATOM 5392 N N . ARG A 1 696 ? 44.701 -12.253 -23.720 1.00 83.00 696 ARG A N 1
ATOM 5393 C CA . ARG A 1 696 ? 43.902 -12.597 -24.908 1.00 83.00 696 ARG A CA 1
ATOM 5394 C C . ARG A 1 696 ? 44.813 -13.062 -26.055 1.00 83.00 696 ARG A C 1
ATOM 5396 O O . ARG A 1 696 ? 45.915 -12.537 -26.189 1.00 83.00 696 ARG A O 1
ATOM 5403 N N . PRO A 1 697 ? 44.346 -13.946 -26.959 1.00 79.38 697 PRO A N 1
ATOM 5404 C CA . PRO A 1 697 ? 45.107 -14.375 -28.141 1.00 79.38 697 PRO A CA 1
ATOM 5405 C C . PRO A 1 697 ? 45.190 -13.317 -29.267 1.00 79.38 697 PRO A C 1
ATOM 5407 O O . PRO A 1 697 ? 45.690 -13.615 -30.351 1.00 79.38 697 PRO A O 1
ATOM 5410 N N . ALA A 1 698 ? 44.682 -12.103 -29.036 1.00 81.94 698 ALA A N 1
ATOM 5411 C CA . ALA A 1 698 ? 44.700 -10.984 -29.975 1.00 81.94 698 ALA A CA 1
ATOM 5412 C C . ALA A 1 698 ? 45.769 -9.948 -29.583 1.00 81.94 698 ALA A C 1
ATOM 5414 O O . ALA A 1 698 ? 46.122 -9.817 -28.412 1.00 81.94 698 ALA A O 1
ATOM 5415 N N . CYS A 1 699 ? 46.261 -9.199 -30.569 1.00 86.25 699 CYS A N 1
ATOM 5416 C CA . CYS A 1 699 ? 47.305 -8.189 -30.413 1.00 86.25 699 CYS A CA 1
ATOM 5417 C C . CYS A 1 699 ? 46.927 -6.867 -31.100 1.00 86.25 699 CYS A C 1
ATOM 5419 O O . CYS A 1 699 ? 45.939 -6.799 -31.836 1.00 86.25 699 CYS A O 1
ATOM 5421 N N . SER A 1 700 ? 47.705 -5.807 -30.865 1.00 85.00 700 SER A N 1
ATOM 5422 C CA . SER A 1 700 ? 47.485 -4.495 -31.483 1.00 85.00 700 SER A CA 1
ATOM 5423 C C . SER A 1 700 ? 47.571 -4.559 -33.017 1.00 85.00 700 SER A C 1
ATOM 5425 O O . SER A 1 700 ? 48.536 -5.083 -33.573 1.00 85.00 700 SER A O 1
ATOM 5427 N N . LYS A 1 701 ? 46.580 -3.976 -33.716 1.00 85.31 701 LYS A N 1
ATOM 5428 C CA . LYS A 1 701 ? 46.497 -3.956 -35.197 1.00 85.31 701 LYS A CA 1
ATOM 5429 C C . LYS A 1 701 ? 47.779 -3.447 -35.874 1.00 85.31 701 LYS A C 1
ATOM 5431 O O . LYS A 1 701 ? 48.125 -3.917 -36.954 1.00 85.31 701 LYS A O 1
ATOM 5436 N N . LEU A 1 702 ? 48.464 -2.494 -35.242 1.00 81.94 702 LEU A N 1
ATOM 5437 C CA . LEU A 1 702 ? 49.776 -1.981 -35.634 1.00 81.94 702 LEU A CA 1
ATOM 5438 C C . LEU A 1 702 ? 50.814 -2.414 -34.587 1.00 81.94 702 LEU A C 1
ATOM 5440 O O . LEU A 1 702 ? 50.540 -2.357 -33.388 1.00 81.94 702 LEU A O 1
ATOM 5444 N N . GLY A 1 703 ? 51.988 -2.874 -35.021 1.00 78.38 703 GLY A N 1
ATOM 5445 C CA . GLY A 1 703 ? 53.088 -3.307 -34.144 1.00 78.38 703 GLY A CA 1
ATOM 5446 C C . GLY A 1 703 ? 52.934 -4.708 -33.529 1.00 78.38 703 GLY A C 1
ATOM 5447 O O . GLY A 1 703 ? 53.940 -5.370 -33.283 1.00 78.38 703 GLY A O 1
ATOM 5448 N N . GLY A 1 704 ? 51.705 -5.202 -33.348 1.00 83.94 704 GLY A N 1
ATOM 5449 C CA . GLY A 1 704 ? 51.436 -6.589 -32.965 1.00 83.94 704 GLY A CA 1
ATOM 5450 C C . GLY A 1 704 ? 51.710 -6.939 -31.508 1.00 83.94 704 GLY A C 1
ATOM 5451 O O . GLY A 1 704 ? 52.058 -8.084 -31.227 1.00 83.94 704 GLY A O 1
ATOM 5452 N N . PHE A 1 705 ? 51.587 -5.992 -30.581 1.00 84.56 705 PHE A N 1
ATOM 5453 C CA . PHE A 1 705 ? 51.811 -6.221 -29.154 1.00 84.56 705 PHE A CA 1
ATOM 5454 C C . PHE A 1 705 ? 50.605 -6.927 -28.528 1.00 84.56 705 PHE A C 1
ATOM 5456 O O . PHE A 1 705 ? 49.467 -6.478 -28.672 1.00 84.56 705 PHE A O 1
ATOM 5463 N N . CYS A 1 706 ? 50.849 -8.058 -27.872 1.00 87.38 706 CYS A N 1
ATOM 5464 C CA . CYS A 1 706 ? 49.838 -8.797 -27.122 1.00 87.38 706 CYS A CA 1
ATOM 5465 C C . CYS A 1 706 ? 49.588 -8.143 -25.750 1.00 87.38 706 CYS A C 1
ATOM 5467 O O . CYS A 1 706 ? 50.486 -7.541 -25.163 1.00 87.38 706 CYS A O 1
ATOM 5469 N N . GLU A 1 707 ? 48.370 -8.271 -25.222 1.00 87.19 707 GLU A N 1
ATOM 5470 C CA . GLU A 1 707 ? 48.012 -7.741 -23.900 1.00 87.19 707 GLU A CA 1
ATOM 5471 C C . GLU A 1 707 ? 48.581 -8.665 -22.804 1.00 87.19 707 GLU A C 1
ATOM 5473 O O . GLU A 1 707 ? 48.077 -9.772 -22.601 1.00 87.19 707 GLU A O 1
ATOM 5478 N N . CYS A 1 708 ? 49.672 -8.269 -22.139 1.00 86.69 708 CYS A N 1
ATOM 5479 C CA . CYS A 1 708 ? 50.397 -9.138 -21.202 1.00 86.69 708 CYS A CA 1
ATOM 5480 C C . CYS A 1 708 ? 49.836 -9.115 -19.773 1.00 86.69 708 CYS A C 1
ATOM 5482 O O . CYS A 1 708 ? 49.364 -8.092 -19.278 1.00 86.69 708 CYS A O 1
ATOM 5484 N N . LYS A 1 709 ? 49.930 -10.259 -19.086 1.00 84.44 709 LYS A N 1
ATOM 5485 C CA . LYS A 1 709 ? 49.587 -10.404 -17.664 1.00 84.44 709 LYS A CA 1
ATOM 5486 C C . LYS A 1 709 ? 50.604 -9.701 -16.748 1.00 84.44 709 LYS A C 1
ATOM 5488 O O . LYS A 1 709 ? 51.707 -9.381 -17.195 1.00 84.44 709 LYS A O 1
ATOM 5493 N N . PRO A 1 710 ? 50.274 -9.461 -15.462 1.00 84.81 710 PRO A N 1
ATOM 5494 C CA . PRO A 1 710 ? 51.139 -8.723 -14.545 1.00 84.81 710 PRO A CA 1
ATOM 5495 C C . PRO A 1 710 ? 52.586 -9.235 -14.501 1.00 84.81 710 PRO A C 1
ATOM 5497 O O . PRO A 1 710 ? 52.856 -10.416 -14.281 1.00 84.81 710 PRO A O 1
ATOM 5500 N N . ASN A 1 711 ? 53.518 -8.303 -14.705 1.00 81.44 711 ASN A N 1
ATOM 5501 C CA . ASN A 1 711 ? 54.962 -8.531 -14.801 1.00 81.44 711 ASN A CA 1
ATOM 5502 C C . ASN A 1 711 ? 55.414 -9.533 -15.896 1.00 81.44 711 ASN A C 1
ATOM 5504 O O . ASN A 1 711 ? 56.536 -10.031 -15.832 1.00 81.44 711 ASN A O 1
ATOM 5508 N N . VAL A 1 712 ? 54.592 -9.807 -16.913 1.00 83.38 712 VAL A N 1
ATOM 5509 C CA . VAL A 1 712 ? 55.008 -10.478 -18.159 1.00 83.38 712 VAL A CA 1
ATOM 5510 C C . VAL A 1 712 ? 55.327 -9.417 -19.216 1.00 83.38 712 VAL A C 1
ATOM 5512 O O . VAL A 1 712 ? 54.629 -8.408 -19.310 1.00 83.38 712 VAL A O 1
ATOM 5515 N N . ILE A 1 713 ? 56.379 -9.634 -20.006 1.00 76.19 713 ILE A N 1
ATOM 5516 C CA . ILE A 1 713 ? 56.864 -8.724 -21.054 1.00 76.19 713 ILE A CA 1
ATOM 5517 C C . ILE A 1 713 ? 57.165 -9.472 -22.366 1.00 76.19 713 ILE A C 1
ATOM 5519 O O . ILE A 1 713 ? 56.967 -10.684 -22.481 1.00 76.19 713 ILE A O 1
ATOM 5523 N N . GLY A 1 714 ? 57.650 -8.725 -23.363 1.00 75.19 714 GLY A N 1
ATOM 5524 C CA . GLY A 1 714 ? 57.896 -9.204 -24.724 1.00 75.19 714 GLY A CA 1
ATOM 5525 C C . GLY A 1 714 ? 56.637 -9.123 -25.591 1.00 75.19 714 GLY A C 1
ATOM 5526 O O . GLY A 1 714 ? 55.520 -9.239 -25.093 1.00 75.19 714 GLY A O 1
ATOM 5527 N N . ARG A 1 715 ? 56.800 -8.931 -26.910 1.00 80.50 715 ARG A N 1
ATOM 5528 C CA . ARG A 1 715 ? 55.674 -8.724 -27.850 1.00 80.50 715 ARG A CA 1
ATOM 5529 C C . ARG A 1 715 ? 54.621 -9.844 -27.777 1.00 80.50 715 ARG A C 1
ATOM 5531 O O . ARG A 1 715 ? 53.438 -9.579 -27.969 1.00 80.50 715 ARG A O 1
ATOM 5538 N N . CYS A 1 716 ? 55.058 -11.072 -27.491 1.00 87.06 716 CYS A N 1
ATOM 5539 C CA . CYS A 1 716 ? 54.226 -12.273 -27.408 1.00 87.06 716 CYS A CA 1
ATOM 5540 C C . CYS A 1 716 ? 53.776 -12.628 -25.975 1.00 87.06 716 CYS A C 1
ATOM 5542 O O . CYS A 1 716 ? 53.036 -13.597 -25.817 1.00 87.06 716 CYS A O 1
ATOM 5544 N N . CYS A 1 717 ? 54.195 -11.881 -24.946 1.00 87.25 717 CYS A N 1
ATOM 5545 C CA . CYS A 1 717 ? 53.951 -12.170 -23.525 1.00 87.25 717 CYS A CA 1
ATOM 5546 C C . CYS A 1 717 ? 54.467 -13.547 -23.059 1.00 87.25 717 CYS A C 1
ATOM 5548 O O . CYS A 1 717 ? 53.735 -14.329 -22.451 1.00 87.25 717 CYS A O 1
ATOM 5550 N N . ASP A 1 718 ? 55.718 -13.870 -23.379 1.00 84.94 718 ASP A N 1
ATOM 5551 C CA . ASP A 1 718 ? 56.360 -15.170 -23.129 1.00 84.94 718 ASP A CA 1
ATOM 5552 C C . ASP A 1 718 ? 57.478 -15.134 -22.072 1.00 84.94 718 ASP A C 1
ATOM 5554 O O . ASP A 1 718 ? 57.961 -16.189 -21.663 1.00 84.94 718 ASP A O 1
ATOM 5558 N N . THR A 1 719 ? 57.863 -13.943 -21.605 1.00 83.50 719 THR A N 1
ATOM 5559 C CA . THR A 1 719 ? 59.051 -13.724 -20.768 1.00 83.50 719 THR A CA 1
ATOM 5560 C C . THR A 1 719 ? 58.693 -12.916 -19.515 1.00 83.50 719 THR A C 1
ATOM 5562 O O . THR A 1 719 ? 57.904 -11.975 -19.587 1.00 83.50 719 THR A O 1
ATOM 5565 N N . CYS A 1 720 ? 59.256 -13.250 -18.348 1.00 82.62 720 CYS A N 1
ATOM 5566 C CA . CYS A 1 720 ? 59.060 -12.450 -17.129 1.00 82.62 720 CYS A CA 1
ATOM 5567 C C . CYS A 1 720 ? 59.829 -11.122 -17.178 1.00 82.62 720 CYS A C 1
ATOM 5569 O O . CYS A 1 720 ? 60.942 -11.052 -17.697 1.00 82.62 720 CYS A O 1
ATOM 5571 N N . ALA A 1 721 ? 59.265 -10.076 -16.572 1.00 78.94 721 ALA A N 1
ATOM 5572 C CA . ALA A 1 721 ? 59.940 -8.795 -16.400 1.00 78.94 721 ALA A CA 1
ATOM 5573 C C . ALA A 1 721 ? 61.213 -8.934 -15.537 1.00 78.94 721 ALA A C 1
ATOM 5575 O O . ALA A 1 721 ? 61.243 -9.770 -14.622 1.00 78.94 721 ALA A O 1
ATOM 5576 N N . PRO A 1 722 ? 62.236 -8.080 -15.742 1.00 74.50 722 PRO A N 1
ATOM 5577 C CA . PRO A 1 722 ? 63.337 -7.915 -14.797 1.00 74.50 722 PRO A CA 1
ATOM 5578 C C . PRO A 1 722 ? 62.837 -7.767 -13.352 1.00 74.50 722 PRO A C 1
ATOM 5580 O O . PRO A 1 722 ? 61.797 -7.157 -13.105 1.00 74.50 722 PRO A O 1
ATOM 5583 N N . LEU A 1 723 ? 63.583 -8.327 -12.394 1.00 74.56 723 LEU A N 1
ATOM 5584 C CA . LEU A 1 723 ? 63.200 -8.403 -10.974 1.00 74.56 723 LEU A CA 1
ATOM 5585 C C . LEU A 1 723 ? 61.920 -9.229 -10.694 1.00 74.56 723 LEU A C 1
ATOM 5587 O O . LEU A 1 723 ? 61.346 -9.112 -9.607 1.00 74.56 723 LEU A O 1
ATOM 5591 N N . THR A 1 724 ? 61.473 -10.087 -11.624 1.00 81.56 724 THR A N 1
ATOM 5592 C CA . THR A 1 724 ? 60.347 -11.024 -11.429 1.00 81.56 724 THR A CA 1
ATOM 5593 C C . THR A 1 724 ? 60.652 -12.439 -11.941 1.00 81.56 724 THR A C 1
ATOM 5595 O O . THR A 1 724 ? 61.594 -12.645 -12.705 1.00 81.56 724 THR A O 1
ATOM 5598 N N . PHE A 1 725 ? 59.882 -13.427 -11.479 1.00 86.44 725 PHE A N 1
ATOM 5599 C CA . PHE A 1 725 ? 60.103 -14.852 -11.724 1.00 86.44 725 PHE A CA 1
ATOM 5600 C C . PHE A 1 725 ? 58.793 -15.652 -11.799 1.00 86.44 725 PHE A C 1
ATOM 5602 O O . PHE A 1 725 ? 57.730 -15.169 -11.404 1.00 86.44 725 PHE A O 1
ATOM 5609 N N . GLY A 1 726 ? 58.893 -16.914 -12.222 1.00 84.88 726 GLY A N 1
ATOM 5610 C CA . GLY A 1 726 ? 57.825 -17.904 -12.066 1.00 84.88 726 GLY A CA 1
ATOM 5611 C C . GLY A 1 726 ? 56.677 -17.710 -13.054 1.00 84.88 726 GLY A C 1
ATOM 5612 O O . GLY A 1 726 ? 55.534 -17.547 -12.638 1.00 84.88 726 GLY A O 1
ATOM 5613 N N . PHE A 1 727 ? 56.998 -17.717 -14.350 1.00 87.38 727 PHE A N 1
ATOM 5614 C CA . PHE A 1 727 ? 56.037 -17.582 -15.448 1.00 87.38 727 PHE A CA 1
ATOM 5615 C C . PHE A 1 727 ? 54.895 -18.607 -15.337 1.00 87.38 727 PHE A C 1
ATOM 5617 O O . PHE A 1 727 ? 55.122 -19.816 -15.423 1.00 87.38 727 PHE A O 1
ATOM 5624 N N . GLY A 1 728 ? 53.665 -18.122 -15.162 1.00 81.56 728 GLY A N 1
ATOM 5625 C CA . GLY A 1 728 ? 52.485 -18.956 -14.947 1.00 81.56 728 GLY A CA 1
ATOM 5626 C C . GLY A 1 728 ? 51.174 -18.284 -15.373 1.00 81.56 728 GLY A C 1
ATOM 5627 O O . GLY A 1 728 ? 51.187 -17.196 -15.952 1.00 81.56 728 GLY A O 1
ATOM 5628 N N . PRO A 1 729 ? 50.016 -18.917 -15.101 1.00 82.50 729 PRO A N 1
ATOM 5629 C CA . PRO A 1 729 ? 48.711 -18.431 -15.559 1.00 82.50 729 PRO A CA 1
ATOM 5630 C C . PRO A 1 729 ? 48.307 -17.070 -14.972 1.00 82.50 729 PRO A C 1
ATOM 5632 O O . PRO A 1 729 ? 47.511 -16.379 -15.601 1.00 82.50 729 PRO A O 1
ATOM 5635 N N . GLU A 1 730 ? 48.895 -16.655 -13.847 1.00 82.75 730 GLU A N 1
ATOM 5636 C CA . GLU A 1 730 ? 48.677 -15.344 -13.209 1.00 82.75 730 GLU A CA 1
ATOM 5637 C C . GLU A 1 730 ? 49.712 -14.275 -13.629 1.00 82.75 730 GLU A C 1
ATOM 5639 O O . GLU A 1 730 ? 49.695 -13.151 -13.129 1.00 82.75 730 GLU A O 1
ATOM 5644 N N . GLY A 1 731 ? 50.626 -14.603 -14.551 1.00 84.50 731 GLY A N 1
ATOM 5645 C CA . GLY A 1 731 ? 51.753 -13.755 -14.946 1.00 84.50 731 GLY A CA 1
ATOM 5646 C C . GLY A 1 731 ? 53.064 -14.160 -14.263 1.00 84.50 731 GLY A C 1
ATOM 5647 O O . GLY A 1 731 ? 53.358 -15.351 -14.164 1.00 84.50 731 GLY A O 1
ATOM 5648 N N . CYS A 1 732 ? 53.855 -13.182 -13.808 1.00 89.75 732 CYS A N 1
ATOM 5649 C CA . CYS A 1 732 ? 55.097 -13.408 -13.053 1.00 89.75 732 CYS A CA 1
ATOM 5650 C C . CYS A 1 732 ? 55.078 -12.690 -11.692 1.00 89.75 732 CYS A C 1
ATOM 5652 O O . CYS A 1 732 ? 54.504 -11.609 -11.537 1.00 89.75 732 CYS A O 1
ATOM 5654 N N . THR A 1 733 ? 55.739 -13.279 -10.694 1.00 88.06 733 THR A N 1
ATOM 5655 C CA . THR A 1 733 ? 55.794 -12.789 -9.304 1.00 88.06 733 THR A CA 1
ATOM 5656 C C . THR A 1 733 ? 57.083 -12.011 -9.048 1.00 88.06 733 THR A C 1
ATOM 5658 O O . THR A 1 733 ? 58.144 -12.386 -9.538 1.00 88.06 733 THR A O 1
ATOM 5661 N N . ARG A 1 734 ? 57.043 -10.930 -8.260 1.00 84.06 734 ARG A N 1
ATOM 5662 C CA . ARG A 1 734 ? 58.242 -10.123 -7.965 1.00 84.06 734 ARG A CA 1
ATOM 5663 C C . ARG A 1 734 ? 59.261 -10.886 -7.110 1.00 84.06 734 ARG A C 1
ATOM 5665 O O . ARG A 1 734 ? 58.902 -11.623 -6.189 1.00 84.06 734 ARG A O 1
ATOM 5672 N N . CYS A 1 735 ? 60.547 -10.686 -7.409 1.00 84.69 735 CYS A N 1
ATOM 5673 C CA . CYS A 1 735 ? 61.662 -11.279 -6.672 1.00 84.69 735 CYS A CA 1
ATOM 5674 C C . CYS A 1 735 ? 61.575 -10.931 -5.180 1.00 84.69 735 CYS A C 1
ATOM 5676 O O . CYS A 1 735 ? 61.605 -11.839 -4.348 1.00 84.69 735 CYS A O 1
ATOM 5678 N N . GLU A 1 736 ? 61.381 -9.646 -4.856 1.00 86.38 736 GLU A N 1
ATOM 5679 C CA . GLU A 1 736 ? 61.272 -9.129 -3.480 1.00 86.38 736 GLU A CA 1
ATOM 5680 C C . GLU A 1 736 ? 62.473 -9.520 -2.596 1.00 86.38 736 GLU A C 1
ATOM 5682 O O . GLU A 1 736 ? 62.308 -9.876 -1.434 1.00 86.38 736 GLU A O 1
ATOM 5687 N N . CYS A 1 737 ? 63.687 -9.471 -3.158 1.00 85.88 737 CYS A N 1
ATOM 5688 C CA . CYS A 1 737 ? 64.924 -9.644 -2.399 1.00 85.88 737 CYS A CA 1
ATOM 5689 C C . CYS A 1 737 ? 65.114 -8.479 -1.413 1.00 85.88 737 CYS A C 1
ATOM 5691 O O . CYS A 1 737 ? 65.016 -7.323 -1.821 1.00 85.88 737 CYS A O 1
ATOM 5693 N N . ASP A 1 738 ? 65.431 -8.753 -0.146 1.00 82.19 738 ASP A N 1
ATOM 5694 C CA . ASP A 1 738 ? 65.735 -7.694 0.820 1.00 82.19 738 ASP A CA 1
ATOM 5695 C C . ASP A 1 738 ? 67.139 -7.118 0.550 1.00 82.19 738 ASP A C 1
ATOM 5697 O O . ASP A 1 738 ? 68.125 -7.853 0.676 1.00 82.19 738 ASP A O 1
ATOM 5701 N N . PRO A 1 739 ? 67.284 -5.816 0.234 1.00 79.38 739 PRO A N 1
ATOM 5702 C CA . PRO A 1 739 ? 68.565 -5.234 -0.180 1.00 79.38 739 PRO A CA 1
ATOM 5703 C C . PRO A 1 739 ? 69.628 -5.218 0.934 1.00 79.38 739 PRO A C 1
ATOM 5705 O O . PRO A 1 739 ? 70.808 -4.982 0.663 1.00 79.38 739 PRO A O 1
ATOM 5708 N N . ARG A 1 740 ? 69.242 -5.473 2.193 1.00 83.19 740 ARG A N 1
ATOM 5709 C CA . ARG A 1 740 ? 70.156 -5.572 3.341 1.00 83.19 740 ARG A CA 1
ATOM 5710 C C . ARG A 1 740 ? 70.826 -6.945 3.401 1.00 83.19 740 ARG A C 1
ATOM 5712 O O . ARG A 1 740 ? 71.997 -7.034 3.767 1.00 83.19 740 ARG A O 1
ATOM 5719 N N . GLY A 1 741 ? 70.097 -8.001 3.034 1.00 81.31 741 GLY A N 1
ATOM 5720 C CA . GLY A 1 741 ? 70.555 -9.390 3.109 1.00 81.31 741 GLY A CA 1
ATOM 5721 C C . GLY A 1 741 ? 70.913 -10.030 1.766 1.00 81.31 741 GLY A C 1
ATOM 5722 O O . GLY A 1 741 ? 71.688 -10.989 1.741 1.00 81.31 741 GLY A O 1
ATOM 5723 N N . SER A 1 742 ? 70.429 -9.495 0.643 1.00 84.88 742 SER A N 1
ATOM 5724 C CA . SER A 1 742 ? 70.793 -9.942 -0.704 1.00 84.88 742 SER A CA 1
ATOM 5725 C C . SER A 1 742 ? 72.012 -9.200 -1.271 1.00 84.88 742 SER A C 1
ATOM 5727 O O . SER A 1 742 ? 72.375 -8.099 -0.847 1.00 84.88 742 SER A O 1
ATOM 5729 N N . VAL A 1 743 ? 72.683 -9.823 -2.240 1.00 78.12 743 VAL A N 1
ATOM 5730 C CA . VAL A 1 743 ? 73.804 -9.248 -3.006 1.00 78.12 743 VAL A CA 1
ATOM 5731 C C . VAL A 1 743 ? 73.297 -8.396 -4.180 1.00 78.12 743 VAL A C 1
ATOM 5733 O O . VAL A 1 743 ? 73.974 -7.462 -4.601 1.00 78.12 743 VAL A O 1
ATOM 5736 N N . SER A 1 744 ? 72.099 -8.699 -4.688 1.00 73.38 744 SER A N 1
ATOM 5737 C CA . SER A 1 744 ? 71.397 -7.977 -5.754 1.00 73.38 744 SER A CA 1
ATOM 5738 C C . SER A 1 744 ? 69.880 -8.143 -5.584 1.00 73.38 744 SER A C 1
ATOM 5740 O O . SER A 1 744 ? 69.426 -9.078 -4.921 1.00 73.38 744 SER A O 1
ATOM 5742 N N . GLU A 1 745 ? 69.095 -7.246 -6.182 1.00 71.88 745 GLU A N 1
ATOM 5743 C CA . GLU A 1 745 ? 67.627 -7.332 -6.243 1.00 71.88 745 GLU A CA 1
ATOM 5744 C C . GLU A 1 745 ? 67.126 -8.305 -7.332 1.00 71.88 745 GLU A C 1
ATOM 5746 O O . GLU A 1 745 ? 65.950 -8.671 -7.349 1.00 71.88 745 GLU A O 1
ATOM 5751 N N . MET A 1 746 ? 68.015 -8.754 -8.227 1.00 77.00 746 MET A N 1
ATOM 5752 C CA . MET A 1 746 ? 67.709 -9.767 -9.240 1.00 77.00 746 MET A CA 1
ATOM 5753 C C . MET A 1 746 ? 67.713 -11.183 -8.640 1.00 77.00 746 MET A C 1
ATOM 5755 O O . MET A 1 746 ? 68.582 -11.529 -7.836 1.00 77.00 746 MET A O 1
ATOM 5759 N N . CYS A 1 747 ? 66.774 -12.023 -9.081 1.00 80.31 747 CYS A N 1
ATOM 5760 C CA . CYS A 1 747 ? 66.642 -13.423 -8.676 1.00 80.31 747 CYS A CA 1
ATOM 5761 C C . CYS A 1 747 ? 66.562 -14.375 -9.887 1.00 80.31 747 CYS A C 1
ATOM 5763 O O . CYS A 1 747 ? 66.359 -13.932 -11.017 1.00 80.31 747 CYS A O 1
ATOM 5765 N N . ASP A 1 748 ? 66.720 -15.685 -9.658 1.00 81.94 748 ASP A N 1
ATOM 5766 C CA . ASP A 1 748 ? 66.499 -16.737 -10.673 1.00 81.94 748 ASP A CA 1
ATOM 5767 C C . ASP A 1 748 ? 65.076 -16.607 -11.266 1.00 81.94 748 ASP A C 1
ATOM 5769 O O . ASP A 1 748 ? 64.093 -16.727 -10.536 1.00 81.94 748 ASP A O 1
ATOM 5773 N N . GLN A 1 749 ? 64.948 -16.374 -12.579 1.00 77.81 749 GLN A N 1
ATOM 5774 C CA . GLN A 1 749 ? 63.657 -16.114 -13.244 1.00 77.81 749 GLN A CA 1
ATOM 5775 C C . GLN A 1 749 ? 62.676 -17.306 -13.230 1.00 77.81 749 GLN A C 1
ATOM 5777 O O . GLN A 1 749 ? 61.489 -17.128 -13.501 1.00 77.81 749 GLN A O 1
ATOM 5782 N N . VAL A 1 750 ? 63.127 -18.517 -12.892 1.00 80.38 750 VAL A N 1
ATOM 5783 C CA . VAL A 1 750 ? 62.282 -19.719 -12.799 1.00 80.38 750 VAL A CA 1
ATOM 5784 C C . VAL A 1 750 ? 61.910 -20.015 -11.344 1.00 80.38 750 VAL A C 1
ATOM 5786 O O . VAL A 1 750 ? 60.748 -20.276 -11.045 1.00 80.38 750 VAL A O 1
ATOM 5789 N N . ARG A 1 751 ? 62.884 -19.966 -10.427 1.00 81.25 751 ARG A N 1
ATOM 5790 C CA . ARG A 1 751 ? 62.742 -20.381 -9.014 1.00 81.25 751 ARG A CA 1
ATOM 5791 C C . ARG A 1 751 ? 62.543 -19.227 -8.033 1.00 81.25 751 ARG A C 1
ATOM 5793 O O . ARG A 1 751 ? 62.186 -19.453 -6.879 1.00 81.25 751 ARG A O 1
ATOM 5800 N N . GLY A 1 752 ? 62.839 -18.004 -8.452 1.00 82.62 752 GLY A N 1
ATOM 5801 C CA . GLY 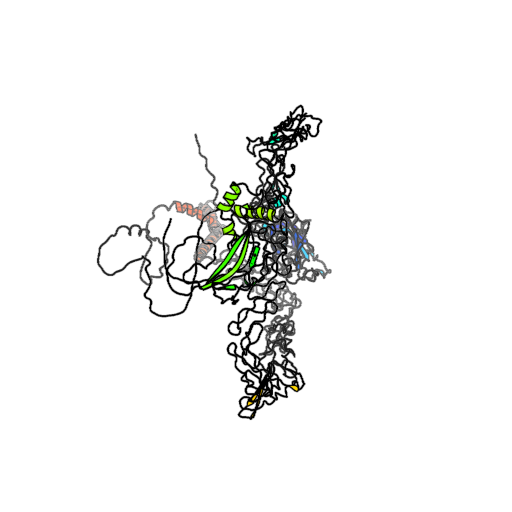A 1 752 ? 62.754 -16.800 -7.633 1.00 82.62 752 GLY A CA 1
ATOM 5802 C C . GLY A 1 752 ? 63.846 -16.647 -6.581 1.00 82.62 752 GLY A C 1
ATOM 5803 O O . GLY A 1 752 ? 63.715 -15.785 -5.717 1.00 82.62 752 GLY A O 1
ATOM 5804 N N . GLN A 1 753 ? 64.895 -17.472 -6.584 1.00 86.38 753 GLN A N 1
ATOM 5805 C CA . GLN A 1 753 ? 65.922 -17.433 -5.540 1.00 86.38 753 GLN A CA 1
ATOM 5806 C C . GLN A 1 753 ? 66.835 -16.212 -5.708 1.00 86.38 753 GLN A C 1
ATOM 5808 O O . GLN A 1 753 ? 67.498 -16.059 -6.735 1.00 86.38 753 GLN A O 1
ATOM 5813 N N . CYS A 1 754 ? 66.879 -15.358 -4.687 1.00 87.06 754 CYS A N 1
ATOM 5814 C CA . CYS A 1 754 ? 67.812 -14.241 -4.576 1.00 87.06 754 CYS A CA 1
ATOM 5815 C C . CYS A 1 754 ? 69.205 -14.730 -4.131 1.00 87.06 754 CYS A C 1
ATOM 5817 O O . CYS A 1 754 ? 69.323 -15.722 -3.406 1.00 87.06 754 CYS A O 1
ATOM 5819 N N . ALA A 1 755 ? 70.271 -14.029 -4.525 1.00 85.12 755 ALA A N 1
ATOM 5820 C CA . ALA A 1 755 ? 71.629 -14.328 -4.063 1.00 85.12 755 ALA A CA 1
ATOM 5821 C C . ALA A 1 755 ? 71.878 -13.706 -2.676 1.00 85.12 755 ALA A C 1
ATOM 5823 O O . ALA A 1 755 ? 71.874 -12.481 -2.549 1.00 85.12 755 ALA A O 1
ATOM 5824 N N . CYS A 1 756 ? 72.089 -14.526 -1.643 1.00 84.88 756 CYS A N 1
ATOM 5825 C CA . CYS A 1 756 ? 72.183 -14.065 -0.251 1.00 84.88 756 CYS A CA 1
ATOM 5826 C C . CYS A 1 756 ? 73.621 -13.795 0.211 1.00 84.88 756 CYS A C 1
ATOM 5828 O O . CYS A 1 756 ? 74.578 -14.400 -0.274 1.00 84.88 756 CYS A O 1
ATOM 5830 N N . ARG A 1 757 ? 73.768 -12.876 1.170 1.00 80.62 757 ARG A N 1
ATOM 5831 C CA . ARG A 1 757 ? 75.024 -12.619 1.891 1.00 80.62 757 ARG A CA 1
ATOM 5832 C C . ARG A 1 757 ? 75.289 -13.732 2.915 1.00 80.62 757 ARG A C 1
ATOM 5834 O O . ARG A 1 757 ? 74.397 -14.499 3.266 1.00 80.62 757 ARG A O 1
ATOM 5841 N N . SER A 1 758 ? 76.530 -13.824 3.395 1.00 82.06 758 SER A N 1
ATOM 5842 C CA . SER A 1 758 ? 76.925 -14.830 4.393 1.00 82.06 758 SER A CA 1
ATOM 5843 C C . SER A 1 758 ? 76.056 -14.756 5.658 1.00 82.06 758 SER A C 1
ATOM 5845 O O . SER A 1 758 ? 75.684 -13.662 6.076 1.00 82.06 758 SER A O 1
ATOM 5847 N N . GLN A 1 759 ? 75.761 -15.915 6.261 1.00 80.31 759 GLN A N 1
ATOM 5848 C CA . GLN A 1 759 ? 74.886 -16.095 7.438 1.00 80.31 759 GLN A CA 1
ATOM 5849 C C . GLN A 1 759 ? 73.402 -15.715 7.232 1.00 80.31 759 GLN A C 1
ATOM 5851 O O . GLN A 1 759 ? 72.625 -15.755 8.187 1.00 80.31 759 GLN A O 1
ATOM 5856 N N . ILE A 1 760 ? 72.984 -15.403 5.999 1.00 85.25 760 ILE A N 1
ATOM 5857 C CA . ILE A 1 760 ? 71.607 -15.044 5.630 1.00 85.25 760 ILE A CA 1
ATOM 5858 C C . ILE A 1 760 ? 71.068 -16.056 4.603 1.00 85.25 760 ILE A C 1
ATOM 5860 O O . ILE A 1 760 ? 71.780 -16.483 3.693 1.00 85.25 760 ILE A O 1
ATOM 5864 N N . LYS A 1 761 ? 69.800 -16.449 4.755 1.00 83.25 761 LYS A N 1
ATOM 5865 C CA . LYS A 1 761 ? 69.089 -17.452 3.944 1.00 83.25 761 LYS A CA 1
ATOM 5866 C C . LYS A 1 761 ? 67.671 -16.979 3.571 1.00 83.25 761 LYS A C 1
ATOM 5868 O O . LYS A 1 761 ? 67.300 -15.833 3.813 1.00 83.25 761 LYS A O 1
ATOM 5873 N N . GLY A 1 762 ? 66.882 -17.884 2.988 1.00 81.44 762 GLY A N 1
ATOM 5874 C CA . GLY A 1 762 ? 65.512 -17.637 2.526 1.00 81.44 762 GLY A CA 1
ATOM 5875 C C . GLY A 1 762 ? 65.454 -17.298 1.033 1.00 81.44 762 GLY A C 1
ATOM 5876 O O . GLY A 1 762 ? 66.468 -16.942 0.428 1.00 81.44 762 GLY A O 1
ATOM 5877 N N . ARG A 1 763 ? 64.267 -17.395 0.411 1.00 86.69 763 ARG A N 1
ATOM 5878 C CA . ARG A 1 763 ? 64.110 -17.071 -1.025 1.00 86.69 763 ARG A CA 1
ATOM 5879 C C . ARG A 1 763 ? 64.487 -15.614 -1.314 1.00 86.69 763 ARG A C 1
ATOM 5881 O O . ARG A 1 763 ? 65.025 -15.321 -2.378 1.00 86.69 763 ARG A O 1
ATOM 5888 N N . ARG A 1 764 ? 64.208 -14.728 -0.354 1.00 88.25 764 ARG A N 1
ATOM 5889 C CA . ARG A 1 764 ? 64.360 -13.270 -0.435 1.00 88.25 764 ARG A CA 1
ATOM 5890 C C . ARG A 1 764 ? 65.611 -12.744 0.276 1.00 88.25 764 ARG A C 1
ATOM 5892 O O . ARG A 1 764 ? 65.871 -11.548 0.207 1.00 88.25 764 ARG A O 1
ATOM 5899 N N . CYS A 1 765 ? 66.404 -13.614 0.905 1.00 89.50 765 CYS A N 1
ATOM 5900 C CA . CYS A 1 765 ? 67.558 -13.234 1.729 1.00 89.50 765 CYS A CA 1
ATOM 5901 C C . CYS A 1 765 ? 67.180 -12.317 2.905 1.00 89.50 765 CYS A C 1
ATOM 5903 O O . CYS A 1 765 ? 67.847 -11.324 3.178 1.00 89.50 765 CYS A O 1
ATOM 5905 N N . ASP A 1 766 ? 66.081 -12.663 3.564 1.00 86.25 766 ASP A N 1
ATOM 5906 C CA . ASP A 1 766 ? 65.366 -11.923 4.604 1.00 86.25 766 ASP A CA 1
ATOM 5907 C C . ASP A 1 766 ? 65.467 -12.582 5.997 1.00 86.25 766 ASP A C 1
ATOM 5909 O O . ASP A 1 766 ? 64.915 -12.072 6.970 1.00 86.25 766 ASP A O 1
ATOM 5913 N N . GLN A 1 767 ? 66.158 -13.723 6.101 1.00 83.25 767 GLN A N 1
ATOM 5914 C CA . GLN A 1 767 ? 66.170 -14.588 7.287 1.00 83.25 767 GLN A CA 1
ATOM 5915 C C . GLN A 1 767 ? 67.600 -14.933 7.717 1.00 83.25 767 GLN A C 1
ATOM 5917 O O . GLN A 1 767 ? 68.474 -15.159 6.879 1.00 83.25 767 GLN A O 1
ATOM 5922 N N . CYS A 1 768 ? 67.848 -15.018 9.024 1.00 83.50 768 CYS A N 1
ATOM 5923 C CA . CYS A 1 768 ? 69.131 -15.479 9.557 1.00 83.50 768 CYS A CA 1
ATOM 5924 C C . CYS A 1 768 ? 69.300 -16.993 9.391 1.00 83.50 768 CYS A C 1
ATOM 5926 O O . CYS A 1 768 ? 68.326 -17.739 9.432 1.00 83.50 768 CYS A O 1
ATOM 5928 N N . GLN A 1 769 ? 70.531 -17.470 9.196 1.00 82.31 769 GLN A N 1
ATOM 5929 C CA . GLN A 1 769 ? 70.820 -18.906 9.174 1.00 82.31 769 GLN A CA 1
ATOM 5930 C C . GLN A 1 769 ? 70.545 -19.536 10.553 1.00 82.31 769 GLN A C 1
ATOM 5932 O O . GLN A 1 769 ? 70.820 -18.926 11.582 1.00 82.31 769 GLN A O 1
ATOM 5937 N N . SER A 1 770 ? 69.985 -20.749 10.572 1.00 77.50 770 SER A N 1
ATOM 5938 C CA . SER A 1 770 ? 69.448 -21.382 11.784 1.00 77.50 770 SER A CA 1
ATOM 5939 C C . SER A 1 770 ? 70.487 -21.519 12.902 1.00 77.50 770 SER A C 1
ATOM 5941 O O . SER A 1 770 ? 71.631 -21.896 12.649 1.00 77.50 770 SER A O 1
ATOM 5943 N N . GLY A 1 771 ? 70.077 -21.195 14.132 1.00 72.56 771 GLY A N 1
ATOM 5944 C CA . GLY A 1 771 ? 70.986 -20.959 15.264 1.00 72.56 771 GLY A CA 1
ATOM 5945 C C . GLY A 1 771 ? 71.402 -19.487 15.429 1.00 72.56 771 GLY A C 1
ATOM 5946 O O . GLY A 1 771 ? 72.105 -19.154 16.385 1.00 72.56 771 GLY A O 1
ATOM 5947 N N . LEU A 1 772 ? 70.961 -18.600 14.526 1.00 79.94 772 LEU A N 1
ATOM 5948 C CA . LEU A 1 772 ? 71.110 -17.151 14.637 1.00 79.94 772 LEU A CA 1
ATOM 5949 C C . LEU A 1 772 ? 69.777 -16.413 14.412 1.00 79.94 772 LEU A C 1
ATOM 5951 O O . LEU A 1 772 ? 68.911 -16.876 13.673 1.00 79.94 772 LEU A O 1
ATOM 5955 N N . TRP A 1 773 ? 69.649 -15.230 15.015 1.00 81.81 773 TRP A N 1
ATOM 5956 C CA . TRP A 1 773 ? 68.457 -14.373 15.004 1.00 81.81 773 TRP A CA 1
ATOM 5957 C C . TRP A 1 773 ? 68.815 -12.883 14.855 1.00 81.81 773 TRP A C 1
ATOM 5959 O O . TRP A 1 773 ? 69.976 -12.497 15.004 1.00 81.81 773 TRP A O 1
ATOM 5969 N N . GLY A 1 774 ? 67.827 -12.024 14.578 1.00 78.31 774 GLY A N 1
ATOM 5970 C CA . GLY A 1 774 ? 68.016 -10.563 14.558 1.00 78.31 774 GLY A CA 1
ATOM 5971 C C . GLY A 1 774 ? 68.482 -9.983 13.213 1.00 78.31 774 GLY A C 1
ATOM 5972 O O . GLY A 1 774 ? 69.404 -9.163 13.158 1.00 78.31 774 GLY A O 1
ATOM 5973 N N . PHE A 1 775 ? 67.845 -10.397 12.115 1.00 78.25 775 PHE A N 1
ATOM 5974 C CA . PHE A 1 775 ? 68.075 -9.850 10.771 1.00 78.25 775 PHE A CA 1
ATOM 5975 C C . PHE A 1 775 ? 67.970 -8.302 10.750 1.00 78.25 775 PHE A C 1
ATOM 5977 O O . PHE A 1 775 ? 67.045 -7.750 11.350 1.00 78.25 775 PHE A O 1
ATOM 5984 N N . PRO A 1 776 ? 68.870 -7.563 10.062 1.00 70.00 776 PRO A N 1
ATOM 5985 C CA . PRO A 1 776 ? 69.894 -8.023 9.113 1.00 70.00 776 PRO A CA 1
ATOM 5986 C C . PRO A 1 776 ? 71.276 -8.321 9.724 1.00 70.00 776 PRO A C 1
ATOM 5988 O O . PRO A 1 776 ? 72.203 -8.637 8.983 1.00 70.00 776 PRO A O 1
ATOM 5991 N N . LEU A 1 777 ? 71.456 -8.196 11.043 1.00 78.19 777 LEU A N 1
ATOM 5992 C CA . LEU A 1 777 ? 72.748 -8.384 11.721 1.00 78.19 777 LEU A CA 1
ATOM 5993 C C . LEU A 1 777 ? 72.677 -9.584 12.666 1.00 78.19 777 LEU A C 1
ATOM 5995 O O . LEU A 1 777 ? 72.674 -9.424 13.886 1.00 78.19 777 LEU A O 1
ATOM 5999 N N . CYS A 1 778 ? 72.607 -10.768 12.059 1.00 82.06 778 CYS A N 1
ATOM 6000 C CA . CYS A 1 778 ? 72.366 -12.049 12.715 1.00 82.06 778 CYS A CA 1
ATOM 6001 C C . CYS A 1 778 ? 73.341 -12.340 13.871 1.00 82.06 778 CYS A C 1
ATOM 6003 O O . CYS A 1 778 ? 74.558 -12.224 13.725 1.00 82.06 778 CYS A O 1
ATOM 6005 N N . ARG A 1 779 ? 72.796 -12.744 15.023 1.00 79.38 779 ARG A N 1
ATOM 6006 C CA . ARG A 1 779 ? 73.514 -13.055 16.272 1.00 79.38 779 ARG A CA 1
ATOM 6007 C C . ARG A 1 779 ? 73.148 -14.450 16.750 1.00 79.38 779 ARG A C 1
ATOM 6009 O O . ARG A 1 779 ? 72.042 -14.900 16.490 1.00 79.38 779 ARG A O 1
ATOM 6016 N N . LEU A 1 780 ? 74.045 -15.112 17.473 1.00 79.94 780 LEU A N 1
ATOM 6017 C CA . LEU A 1 780 ? 73.769 -16.416 18.083 1.00 79.94 780 LEU A CA 1
ATOM 6018 C C . LEU A 1 780 ? 72.618 -16.344 19.104 1.00 79.94 780 LEU A C 1
ATOM 6020 O O . LEU A 1 780 ? 72.409 -15.319 19.756 1.00 79.94 780 LEU A O 1
ATOM 6024 N N . CYS A 1 781 ? 71.882 -17.447 19.224 1.00 78.44 781 CYS A N 1
ATOM 6025 C CA . CYS A 1 781 ? 70.832 -17.646 20.223 1.00 78.44 781 CYS A CA 1
ATOM 6026 C C . CYS A 1 781 ? 71.378 -17.615 21.662 1.00 78.44 781 CYS A C 1
ATOM 6028 O O . CYS A 1 781 ? 72.445 -18.172 21.921 1.00 78.44 781 CYS A O 1
ATOM 6030 N N . ASP A 1 782 ? 70.627 -17.028 22.601 1.00 78.50 782 ASP A N 1
ATOM 6031 C CA . ASP A 1 782 ? 70.972 -17.002 24.031 1.00 78.50 782 ASP A CA 1
ATOM 6032 C C . ASP A 1 782 ? 69.881 -17.694 24.868 1.00 78.50 782 ASP A C 1
ATOM 6034 O O . ASP A 1 782 ? 68.854 -17.115 25.226 1.00 78.50 782 ASP A O 1
ATOM 6038 N N . CYS A 1 783 ? 70.101 -18.986 25.117 1.00 80.12 783 CYS A N 1
ATOM 6039 C CA . CYS A 1 783 ? 69.108 -19.921 25.655 1.00 80.12 783 CYS A CA 1
ATOM 6040 C C . CYS A 1 783 ? 69.506 -20.525 27.009 1.00 80.12 783 CYS A C 1
ATOM 6042 O O . CYS A 1 783 ? 69.080 -21.636 27.335 1.00 80.12 783 CYS A O 1
ATOM 6044 N N . ASN A 1 784 ? 70.382 -19.850 27.765 1.00 74.25 784 ASN A N 1
ATOM 6045 C CA . ASN A 1 784 ? 70.913 -20.317 29.058 1.00 74.25 784 ASN A CA 1
ATOM 6046 C C . ASN A 1 784 ? 71.495 -21.757 29.027 1.00 74.25 784 ASN A C 1
ATOM 6048 O O . ASN A 1 784 ? 71.516 -22.452 30.038 1.00 74.25 784 ASN A O 1
ATOM 6052 N N . GLY A 1 785 ? 71.947 -22.228 27.856 1.00 74.56 785 GLY A N 1
ATOM 6053 C CA . GLY A 1 785 ? 72.447 -23.594 27.624 1.00 74.56 785 GLY A CA 1
ATOM 6054 C C . GLY A 1 785 ? 71.376 -24.687 27.461 1.00 74.56 785 GLY A C 1
ATOM 6055 O O . GLY A 1 785 ? 71.704 -25.804 27.061 1.00 74.56 785 GLY A O 1
ATOM 6056 N N . LEU A 1 786 ? 70.096 -24.391 27.709 1.00 75.31 786 LEU A N 1
ATOM 6057 C CA . LEU A 1 786 ? 69.014 -25.387 27.703 1.00 75.31 786 LEU A CA 1
ATOM 6058 C C . LEU A 1 786 ? 68.458 -25.682 26.299 1.00 75.31 786 LEU A C 1
ATOM 6060 O O . LEU A 1 786 ? 67.884 -26.750 26.084 1.00 75.31 786 LEU A O 1
ATOM 6064 N N . SER A 1 787 ? 68.712 -24.808 25.322 1.00 75.75 787 SER A N 1
ATOM 6065 C CA . SER A 1 787 ? 68.568 -25.093 23.886 1.00 75.75 787 SER A CA 1
ATOM 6066 C C . SER A 1 787 ? 69.752 -24.525 23.092 1.00 75.75 787 SER A C 1
ATOM 6068 O O . SER A 1 787 ? 70.478 -23.656 23.568 1.00 75.75 787 SER A O 1
ATOM 6070 N N . GLU A 1 788 ? 69.945 -25.039 21.879 1.00 75.81 788 GLU A N 1
ATOM 6071 C CA . GLU A 1 788 ? 70.933 -24.580 20.889 1.00 75.81 788 GLU A CA 1
ATOM 6072 C C . GLU A 1 788 ? 70.254 -23.920 19.669 1.00 75.81 788 GLU A C 1
ATOM 6074 O O . GLU A 1 788 ? 70.929 -23.463 18.748 1.00 75.81 788 GLU A O 1
ATOM 6079 N N . VAL A 1 789 ? 68.914 -23.868 19.649 1.00 75.56 789 VAL A N 1
ATOM 6080 C CA . VAL A 1 789 ? 68.109 -23.352 18.534 1.00 75.56 789 VAL A CA 1
ATOM 6081 C C . VAL A 1 789 ? 67.071 -22.362 19.060 1.00 75.56 789 VAL A C 1
ATOM 6083 O O . VAL A 1 789 ? 66.320 -22.663 19.986 1.00 75.56 789 VAL A O 1
ATOM 6086 N N . CYS A 1 790 ? 67.000 -21.194 18.429 1.00 78.44 790 CYS A N 1
ATOM 6087 C CA . CYS A 1 790 ? 65.998 -20.164 18.681 1.00 78.44 790 CYS A CA 1
ATOM 6088 C C . CYS A 1 790 ? 65.300 -19.736 17.385 1.00 78.44 790 CYS A C 1
ATOM 6090 O O . CYS A 1 790 ? 65.783 -19.994 16.280 1.00 78.44 790 CYS A O 1
ATOM 6092 N N . GLU A 1 791 ? 64.152 -19.086 17.538 1.00 75.44 791 GLU A N 1
ATOM 6093 C CA . GLU A 1 791 ? 63.359 -18.509 16.466 1.00 75.44 791 GLU A CA 1
ATOM 6094 C C . GLU A 1 791 ? 64.108 -17.346 15.793 1.00 75.44 791 GLU A C 1
ATOM 6096 O O . GLU A 1 791 ? 64.552 -16.388 16.428 1.00 75.44 791 GLU A O 1
ATOM 6101 N N . GLU A 1 792 ? 64.231 -17.429 14.469 1.00 67.12 792 GLU A N 1
ATOM 6102 C CA . GLU A 1 792 ? 65.210 -16.683 13.659 1.00 67.12 792 GLU A CA 1
ATOM 6103 C C . GLU A 1 792 ? 64.917 -15.168 13.552 1.00 67.12 792 GLU A C 1
ATOM 6105 O O . GLU A 1 792 ? 65.726 -14.404 13.016 1.00 67.12 792 GLU A O 1
ATOM 6110 N N . LEU A 1 793 ? 63.775 -14.721 14.087 1.00 68.19 793 LEU A N 1
ATOM 6111 C CA . LEU A 1 793 ? 63.348 -13.321 14.135 1.00 68.19 793 LEU A CA 1
ATOM 6112 C C . LEU A 1 793 ? 63.429 -12.729 15.551 1.00 68.19 793 LEU A C 1
ATOM 6114 O O . LEU A 1 793 ? 63.959 -11.632 15.722 1.00 68.19 793 LEU A O 1
ATOM 6118 N N . THR A 1 794 ? 62.898 -13.442 16.547 1.00 74.12 794 THR A N 1
ATOM 6119 C CA . THR A 1 794 ? 62.694 -12.961 17.925 1.00 74.12 794 THR A CA 1
ATOM 6120 C C . THR A 1 794 ? 63.853 -13.287 18.863 1.00 74.12 794 THR A C 1
ATOM 6122 O O . THR A 1 794 ? 64.064 -12.564 19.834 1.00 74.12 794 THR A O 1
ATOM 6125 N N . GLY A 1 795 ? 64.598 -14.359 18.575 1.00 72.38 795 GLY A N 1
ATOM 6126 C CA . GLY A 1 795 ? 65.566 -14.948 19.495 1.00 72.38 795 GLY A CA 1
ATOM 6127 C C . GLY A 1 795 ? 64.961 -15.917 20.515 1.00 72.38 795 GLY A C 1
ATOM 6128 O O . GLY A 1 795 ? 65.710 -16.409 21.358 1.00 72.38 795 GLY A O 1
ATOM 6129 N N . GLU A 1 796 ? 63.656 -16.226 20.459 1.00 80.12 796 GLU A N 1
ATOM 6130 C CA . GLU A 1 796 ? 63.022 -17.106 21.453 1.00 80.12 796 GLU A CA 1
ATOM 6131 C C . GLU A 1 796 ? 63.404 -18.583 21.278 1.00 80.12 796 GLU A C 1
ATOM 6133 O O . GLU A 1 796 ? 63.364 -19.145 20.184 1.00 80.12 796 GLU A O 1
ATOM 6138 N N . CYS A 1 797 ? 63.799 -19.230 22.368 1.00 79.19 797 CYS A N 1
ATOM 6139 C CA . CYS A 1 797 ? 64.432 -20.543 22.363 1.00 79.19 797 CYS A CA 1
ATOM 6140 C C . CYS A 1 797 ? 63.433 -21.693 22.192 1.00 79.19 797 CYS A C 1
ATOM 6142 O O . CYS A 1 797 ? 62.489 -21.849 22.967 1.00 79.19 797 CYS A O 1
ATOM 6144 N N . VAL A 1 798 ? 63.674 -22.540 21.189 1.00 74.31 798 VAL A N 1
ATOM 6145 C CA . VAL A 1 798 ? 62.782 -23.643 20.804 1.00 74.31 798 VAL A CA 1
ATOM 6146 C C . VAL A 1 798 ? 63.266 -24.949 21.436 1.00 74.31 798 VAL A C 1
ATOM 6148 O O . VAL A 1 798 ? 64.471 -25.183 21.517 1.00 74.31 798 VAL A O 1
ATOM 6151 N N . ASN A 1 799 ? 62.346 -25.827 21.847 1.00 75.62 799 ASN A N 1
ATOM 6152 C CA . ASN A 1 799 ? 62.647 -27.136 22.451 1.00 75.62 799 ASN A CA 1
ATOM 6153 C C . ASN A 1 799 ? 63.603 -27.054 23.660 1.00 75.62 799 ASN A C 1
ATOM 6155 O O . ASN A 1 799 ? 64.609 -27.763 23.732 1.00 75.62 799 ASN A O 1
ATOM 6159 N N . CYS A 1 800 ? 63.283 -26.171 24.608 1.00 76.81 800 CYS A N 1
ATOM 6160 C CA . CYS A 1 800 ? 63.949 -26.088 25.905 1.00 76.81 800 CYS A CA 1
ATOM 6161 C C . CYS A 1 800 ? 63.976 -27.453 26.616 1.00 76.81 800 CYS A C 1
ATOM 6163 O O . CYS A 1 800 ? 62.962 -28.142 26.710 1.00 76.81 800 CYS A O 1
ATOM 6165 N N . ARG A 1 801 ? 65.153 -27.854 27.108 1.00 78.62 801 ARG A N 1
ATOM 6166 C CA . ARG A 1 801 ? 65.359 -29.131 27.811 1.00 78.62 801 ARG A CA 1
ATOM 6167 C C . ARG A 1 801 ? 65.032 -29.008 29.314 1.00 78.62 801 ARG A C 1
ATOM 6169 O O . ARG A 1 801 ? 64.874 -27.907 29.833 1.00 78.62 801 ARG A O 1
ATOM 6176 N N . GLU A 1 802 ? 64.913 -30.149 30.000 1.00 77.69 802 GLU A N 1
ATOM 6177 C CA . GLU A 1 802 ? 64.665 -30.265 31.458 1.00 77.69 802 GLU A CA 1
ATOM 6178 C C . GLU A 1 802 ? 63.378 -29.599 31.995 1.00 77.69 802 GLU A C 1
ATOM 6180 O O . GLU A 1 802 ? 63.366 -29.040 33.091 1.00 77.69 802 GLU A O 1
ATOM 6185 N N . HIS A 1 803 ? 62.274 -29.668 31.241 1.00 77.06 803 HIS A N 1
ATOM 6186 C CA . HIS A 1 803 ? 60.991 -29.042 31.606 1.00 77.06 803 HIS A CA 1
ATOM 6187 C C . HIS A 1 803 ? 61.092 -27.527 31.866 1.00 77.06 803 HIS A C 1
ATOM 6189 O O . HIS A 1 803 ? 60.297 -26.952 32.614 1.00 77.06 803 HIS A O 1
ATOM 6195 N N . ALA A 1 804 ? 62.067 -26.870 31.233 1.00 73.25 804 ALA A N 1
ATOM 6196 C CA . ALA A 1 804 ? 62.139 -25.423 31.132 1.00 73.25 804 ALA A CA 1
ATOM 6197 C C . ALA A 1 804 ? 61.333 -24.917 29.921 1.00 73.25 804 ALA A C 1
ATOM 6199 O O . ALA A 1 804 ? 61.127 -25.626 28.942 1.00 73.25 804 ALA A O 1
ATOM 6200 N N . ALA A 1 805 ? 60.900 -23.662 29.974 1.00 69.56 805 ALA A N 1
ATOM 6201 C CA . ALA A 1 805 ? 60.074 -23.001 28.973 1.00 69.56 805 ALA A CA 1
ATOM 6202 C C . ALA A 1 805 ? 60.310 -21.481 28.974 1.00 69.56 805 ALA A C 1
ATOM 6204 O O . ALA A 1 805 ? 61.023 -20.935 29.821 1.00 69.56 805 ALA A O 1
ATOM 6205 N N . GLY A 1 806 ? 59.644 -20.776 28.057 1.00 73.19 806 GLY A N 1
ATOM 6206 C CA . GLY A 1 806 ? 59.728 -19.319 27.919 1.00 73.19 806 GLY A CA 1
ATOM 6207 C C . GLY A 1 806 ? 60.907 -18.837 27.063 1.00 73.19 806 GLY A C 1
ATOM 6208 O O . GLY A 1 806 ? 61.729 -19.655 26.651 1.00 73.19 806 GLY A O 1
ATOM 6209 N N . PRO A 1 807 ? 60.995 -17.516 26.811 1.00 75.25 807 PRO A N 1
ATOM 6210 C CA . PRO A 1 807 ? 61.790 -16.939 25.720 1.00 75.25 807 PRO A CA 1
ATOM 6211 C C . PRO A 1 807 ? 63.264 -17.350 25.695 1.00 75.25 807 PRO A C 1
ATOM 6213 O O . PRO A 1 807 ? 63.836 -17.511 24.626 1.00 75.25 807 PRO A O 1
ATOM 6216 N N . SER A 1 808 ? 63.875 -17.575 26.860 1.00 77.69 808 SER A N 1
ATOM 6217 C CA . SER A 1 808 ? 65.275 -18.016 26.976 1.00 77.69 808 SER A CA 1
ATOM 6218 C C . SER A 1 808 ? 65.411 -19.296 27.807 1.00 77.69 808 SER A C 1
ATOM 6220 O O . SER A 1 808 ? 66.406 -19.467 28.508 1.00 77.69 808 SER A O 1
ATOM 6222 N N . CYS A 1 809 ? 64.392 -20.167 27.801 1.00 80.00 809 CYS A N 1
ATOM 6223 C CA . CYS A 1 809 ? 64.297 -21.343 28.680 1.00 80.00 809 CYS A CA 1
ATOM 6224 C C . CYS A 1 809 ? 64.417 -20.988 30.180 1.00 80.00 809 CYS A C 1
ATOM 6226 O O . CYS A 1 809 ? 65.079 -21.673 30.954 1.00 80.00 809 CYS A O 1
ATOM 6228 N N . ASN A 1 810 ? 63.819 -19.865 30.587 1.00 76.00 810 ASN A N 1
ATOM 6229 C CA . ASN A 1 810 ? 64.080 -19.182 31.859 1.00 76.00 810 ASN A CA 1
ATOM 6230 C C . ASN A 1 810 ? 63.005 -19.386 32.949 1.00 76.00 810 ASN A C 1
ATOM 6232 O O . ASN A 1 810 ? 63.127 -18.833 34.040 1.00 76.00 810 ASN A O 1
ATOM 6236 N N . ARG A 1 811 ? 61.957 -20.167 32.676 1.00 75.88 811 ARG A N 1
ATOM 6237 C CA . ARG A 1 811 ? 60.898 -20.574 33.624 1.00 75.88 811 ARG A CA 1
ATOM 6238 C C . ARG A 1 811 ? 60.597 -22.066 33.448 1.00 75.88 811 ARG A C 1
ATOM 6240 O O . ARG A 1 811 ? 61.109 -22.661 32.512 1.00 75.88 811 ARG A O 1
ATOM 6247 N N . CYS A 1 812 ? 59.777 -22.669 34.302 1.00 79.81 812 CYS A N 1
ATOM 6248 C CA . CYS A 1 812 ? 59.346 -24.062 34.123 1.00 79.81 812 CYS A CA 1
ATOM 6249 C C . CYS A 1 812 ? 58.150 -24.202 33.161 1.00 79.81 812 CYS A C 1
ATOM 6251 O O . CYS A 1 812 ? 57.427 -23.234 32.906 1.00 79.81 812 CYS A O 1
ATOM 6253 N N . GLU A 1 813 ? 57.952 -25.412 32.635 1.00 74.44 813 GLU A N 1
ATOM 6254 C CA . GLU A 1 813 ? 56.745 -25.834 31.918 1.00 74.44 813 GLU A CA 1
ATOM 6255 C C . GLU A 1 813 ? 55.500 -25.835 32.824 1.00 74.44 813 GLU A C 1
ATOM 6257 O O . GLU A 1 813 ? 55.576 -25.871 34.055 1.00 74.44 813 GLU A O 1
ATOM 6262 N N . VAL A 1 814 ? 54.320 -25.790 32.200 1.00 70.31 814 VAL A N 1
ATOM 6263 C CA . VAL A 1 814 ? 53.030 -25.770 32.904 1.00 70.31 814 VAL A CA 1
ATOM 6264 C C . VAL A 1 814 ? 52.840 -27.068 33.694 1.00 70.31 814 VAL A C 1
ATOM 6266 O O . VAL A 1 814 ? 52.990 -28.162 33.157 1.00 70.31 814 VAL A O 1
ATOM 6269 N N . GLY A 1 815 ? 52.506 -26.942 34.980 1.00 66.38 815 GLY A N 1
ATOM 6270 C CA . GLY A 1 815 ? 52.436 -28.076 35.907 1.00 66.38 815 GLY A CA 1
ATOM 6271 C C . GLY A 1 815 ? 53.759 -28.416 36.603 1.00 66.38 815 GLY A C 1
ATOM 6272 O O . GLY A 1 815 ? 53.797 -29.403 37.333 1.00 66.38 815 GLY A O 1
ATOM 6273 N N . TYR A 1 816 ? 54.815 -27.610 36.434 1.00 76.38 816 TYR A N 1
ATOM 6274 C CA . TYR A 1 816 ? 56.088 -27.732 37.152 1.00 76.38 816 TYR A CA 1
ATOM 6275 C C . TYR A 1 816 ? 56.505 -26.394 37.796 1.00 76.38 816 TYR A C 1
ATOM 6277 O O . TYR A 1 816 ? 56.168 -25.319 37.300 1.00 76.38 816 TYR A O 1
ATOM 6285 N N . TYR A 1 817 ? 57.270 -26.448 38.891 1.00 74.81 817 TYR A N 1
ATOM 6286 C CA . TYR A 1 817 ? 57.817 -25.286 39.604 1.00 74.81 817 TYR A CA 1
ATOM 6287 C C . TYR A 1 817 ? 59.328 -25.431 39.861 1.00 74.81 817 TYR A C 1
ATOM 6289 O O . TYR A 1 817 ? 59.850 -26.534 40.011 1.00 74.81 817 TYR A O 1
ATOM 6297 N N . GLY A 1 818 ? 60.048 -24.309 39.893 1.00 73.19 818 GLY A N 1
ATOM 6298 C CA . GLY A 1 818 ? 61.514 -24.267 39.963 1.00 73.19 818 GLY A CA 1
ATOM 6299 C C . GLY A 1 818 ? 62.060 -22.949 39.409 1.00 73.19 818 GLY A C 1
ATOM 6300 O O . GLY A 1 818 ? 61.291 -22.016 39.163 1.00 73.19 818 GLY A O 1
ATOM 6301 N N . ASN A 1 819 ? 63.376 -22.858 39.204 1.00 73.75 819 ASN A N 1
ATOM 6302 C CA . ASN A 1 819 ? 64.014 -21.682 38.604 1.00 73.75 819 ASN A CA 1
ATOM 6303 C C . ASN A 1 819 ? 65.257 -22.081 37.778 1.00 73.75 819 ASN A C 1
ATOM 6305 O O . ASN A 1 819 ? 66.366 -22.160 38.328 1.00 73.75 819 ASN A O 1
ATOM 6309 N N . PRO A 1 820 ? 65.097 -22.287 36.455 1.00 66.88 820 PRO A N 1
ATOM 6310 C CA . PRO A 1 820 ? 66.192 -22.678 35.567 1.00 66.88 820 PRO A CA 1
ATOM 6311 C C . PRO A 1 820 ? 67.360 -21.683 35.538 1.00 66.88 820 PRO A C 1
ATOM 6313 O O . PRO A 1 820 ? 68.511 -22.101 35.449 1.00 66.88 820 PRO A O 1
ATOM 6316 N N . VAL A 1 821 ? 67.098 -20.377 35.685 1.00 71.00 821 VAL A N 1
ATOM 6317 C CA . VAL A 1 821 ? 68.133 -19.320 35.617 1.00 71.00 821 VAL A CA 1
ATOM 6318 C C . VAL A 1 821 ? 69.139 -19.428 36.769 1.00 71.00 821 VAL A C 1
ATOM 6320 O O . VAL A 1 821 ? 70.301 -19.060 36.621 1.00 71.00 821 VAL A O 1
ATOM 6323 N N . SER A 1 822 ? 68.716 -19.969 37.914 1.00 70.75 822 SER A N 1
ATOM 6324 C CA . SER A 1 822 ? 69.588 -20.280 39.055 1.00 70.75 822 SER A CA 1
ATOM 6325 C C . SER A 1 822 ? 70.042 -21.747 39.104 1.00 70.75 822 SER A C 1
ATOM 6327 O O . SER A 1 822 ? 70.552 -22.186 40.132 1.00 70.75 822 SER A O 1
ATOM 6329 N N . GLY A 1 823 ? 69.836 -22.525 38.034 1.00 68.81 823 GLY A N 1
ATOM 6330 C CA . GLY A 1 823 ? 70.185 -23.949 37.977 1.00 68.81 823 GLY A CA 1
ATOM 6331 C C . GLY A 1 823 ? 69.294 -24.863 38.830 1.00 68.81 823 GLY A C 1
ATOM 6332 O O . GLY A 1 823 ? 69.683 -25.990 39.128 1.00 68.81 823 GLY A O 1
ATOM 6333 N N . GLN A 1 824 ? 68.111 -24.399 39.249 1.00 68.44 824 GLN A N 1
ATOM 6334 C CA . GLN A 1 824 ? 67.156 -25.206 40.010 1.00 68.44 824 GLN A CA 1
ATOM 6335 C C . GLN A 1 824 ? 66.185 -25.899 39.046 1.00 68.44 824 GLN A C 1
ATOM 6337 O O . GLN A 1 824 ? 65.247 -25.270 38.551 1.00 68.44 824 GLN A O 1
ATOM 6342 N N . SER A 1 825 ? 66.422 -27.193 38.808 1.00 68.62 825 SER A N 1
ATOM 6343 C CA . SER A 1 825 ? 65.613 -28.039 37.919 1.00 68.62 825 SER A CA 1
ATOM 6344 C C . SER A 1 825 ? 64.132 -28.082 38.332 1.00 68.62 825 SER A C 1
ATOM 6346 O O . SER A 1 825 ? 63.793 -27.983 39.516 1.00 68.62 825 SER A O 1
ATOM 6348 N N . CYS A 1 826 ? 63.252 -28.201 37.340 1.00 76.69 826 CYS A N 1
ATOM 6349 C CA . CYS A 1 826 ? 61.806 -28.053 37.482 1.00 76.69 826 CYS A CA 1
ATOM 6350 C C . CYS A 1 826 ? 61.147 -29.319 38.059 1.00 76.69 826 CYS A C 1
ATOM 6352 O O . CYS A 1 826 ? 61.299 -30.414 37.521 1.00 76.69 826 CYS A O 1
ATOM 6354 N N . GLN A 1 827 ? 60.381 -29.175 39.145 1.00 76.31 827 GLN A N 1
ATOM 6355 C CA . GLN A 1 827 ? 59.704 -30.272 39.850 1.00 76.31 827 GLN A CA 1
ATOM 6356 C C . GLN A 1 827 ? 58.181 -30.233 39.639 1.00 76.31 827 GLN A C 1
ATOM 6358 O O . GLN A 1 827 ? 57.615 -29.143 39.580 1.00 76.31 827 GLN A O 1
ATOM 6363 N N . PRO A 1 828 ? 57.493 -31.384 39.519 1.00 70.62 828 PRO A N 1
ATOM 6364 C CA . PRO A 1 828 ? 56.065 -31.417 39.213 1.00 70.62 828 PRO A CA 1
ATOM 6365 C C . PRO A 1 828 ? 55.195 -30.901 40.370 1.00 70.62 828 PRO A C 1
ATOM 6367 O O . PRO A 1 828 ? 55.414 -31.219 41.539 1.00 70.62 828 PRO A O 1
ATOM 6370 N N . CYS A 1 829 ? 54.164 -30.137 40.020 1.00 74.69 829 CYS A N 1
ATOM 6371 C CA . CYS A 1 829 ? 53.102 -29.682 40.910 1.00 74.69 829 CYS A CA 1
ATOM 6372 C C . CYS A 1 829 ? 52.171 -30.842 41.314 1.00 74.69 829 CYS A C 1
ATOM 6374 O O . CYS A 1 829 ? 51.845 -31.697 40.489 1.00 74.69 829 CYS A O 1
ATOM 6376 N N . MET A 1 830 ? 51.669 -30.824 42.555 1.00 75.56 830 MET A N 1
ATOM 6377 C CA . MET A 1 830 ? 50.613 -31.729 43.037 1.00 75.56 830 MET A CA 1
ATOM 6378 C C . MET A 1 830 ? 49.394 -30.902 43.471 1.00 75.56 830 MET A C 1
ATOM 6380 O O . MET A 1 830 ? 49.418 -30.250 44.517 1.00 75.56 830 MET A O 1
ATOM 6384 N N . CYS A 1 831 ? 48.368 -30.869 42.615 1.00 76.94 831 CYS A N 1
ATOM 6385 C CA . CYS A 1 831 ? 47.245 -29.929 42.700 1.00 76.94 831 CYS A CA 1
ATOM 6386 C C . CYS A 1 831 ? 45.914 -30.530 42.179 1.00 76.94 831 CYS A C 1
ATOM 6388 O O . CYS A 1 831 ? 45.441 -30.109 41.118 1.00 76.94 831 CYS A O 1
ATOM 6390 N N . PRO A 1 832 ? 45.278 -31.490 42.883 1.00 72.06 832 PRO A N 1
ATOM 6391 C CA . PRO A 1 832 ? 45.745 -32.174 44.097 1.00 72.06 832 PRO A CA 1
ATOM 6392 C C . PRO A 1 832 ? 46.597 -33.424 43.847 1.00 72.06 832 PRO A C 1
ATOM 6394 O O . PRO A 1 832 ? 47.261 -33.903 44.761 1.00 72.06 832 PRO A O 1
ATOM 6397 N N . ASP A 1 833 ? 46.597 -33.943 42.624 1.00 75.94 833 ASP A N 1
ATOM 6398 C CA . ASP A 1 833 ? 47.485 -35.011 42.159 1.00 75.94 833 ASP A CA 1
ATOM 6399 C C . ASP A 1 833 ? 48.411 -34.431 41.064 1.00 75.94 833 ASP A C 1
ATOM 6401 O O . ASP A 1 833 ? 48.475 -33.217 40.876 1.00 75.94 833 ASP A O 1
ATOM 6405 N N . SER A 1 834 ? 49.162 -35.268 40.362 1.00 72.81 834 SER A N 1
ATOM 6406 C CA . SER A 1 834 ? 50.032 -34.941 39.228 1.00 72.81 834 SER A CA 1
ATOM 6407 C C . SER A 1 834 ? 49.256 -34.792 37.909 1.00 72.81 834 SER A C 1
ATOM 6409 O O . SER A 1 834 ? 48.182 -35.370 37.744 1.00 72.81 834 SER A O 1
ATOM 6411 N N . LEU A 1 835 ? 49.807 -34.066 36.926 1.00 67.50 835 LEU A N 1
ATOM 6412 C CA . LEU A 1 835 ? 49.142 -33.783 35.638 1.00 67.50 835 LEU A CA 1
ATOM 6413 C C . LEU A 1 835 ? 48.693 -35.050 34.871 1.00 67.50 835 LEU A C 1
ATOM 6415 O O . LEU A 1 835 ? 47.662 -35.044 34.204 1.00 67.50 835 LEU A O 1
ATOM 6419 N N . SER A 1 836 ? 49.431 -36.155 35.000 1.00 67.06 836 SER A N 1
ATOM 6420 C CA . SER A 1 836 ? 49.154 -37.440 34.340 1.00 67.06 836 SER A CA 1
ATOM 6421 C C . SER A 1 836 ? 48.067 -38.292 35.013 1.00 67.06 836 SER A C 1
ATOM 6423 O O . SER A 1 836 ? 47.614 -39.268 34.420 1.00 67.06 836 SER A O 1
ATOM 6425 N N . SER A 1 837 ? 47.619 -37.937 36.221 1.00 70.81 837 SER A N 1
ATOM 6426 C CA . SER A 1 837 ? 46.571 -38.665 36.961 1.00 70.81 837 SER A CA 1
ATOM 6427 C C . SER A 1 837 ? 45.145 -38.431 36.438 1.00 70.81 837 SER A C 1
ATOM 6429 O O . SER A 1 837 ? 44.215 -39.143 36.820 1.00 70.81 837 SER A O 1
ATOM 6431 N N . GLY A 1 838 ? 44.942 -37.383 35.630 1.00 68.44 838 GLY A N 1
ATOM 6432 C CA . GLY A 1 838 ? 43.610 -36.865 35.305 1.00 68.44 838 GLY A CA 1
ATOM 6433 C C . GLY A 1 838 ? 42.906 -36.160 36.476 1.00 68.44 838 GLY A C 1
ATOM 6434 O O . GLY A 1 838 ? 41.703 -35.925 36.397 1.00 68.44 838 GLY A O 1
ATOM 6435 N N . ARG A 1 839 ? 43.626 -35.845 37.564 1.00 75.56 839 ARG A N 1
ATOM 6436 C CA . ARG A 1 839 ? 43.142 -35.131 38.761 1.00 75.56 839 ARG A CA 1
ATOM 6437 C C . ARG A 1 839 ? 44.062 -33.957 39.127 1.00 75.56 839 ARG A C 1
ATOM 6439 O O . ARG A 1 839 ? 44.461 -33.792 40.279 1.00 75.56 839 ARG A O 1
ATOM 6446 N N . PHE A 1 840 ? 44.415 -33.163 38.119 1.00 81.69 840 PHE A N 1
ATOM 6447 C CA . PHE A 1 840 ? 45.117 -31.887 38.258 1.00 81.69 840 PHE A CA 1
ATOM 6448 C C . PHE A 1 840 ? 44.161 -30.770 37.841 1.00 81.69 840 PHE A C 1
ATOM 6450 O O . PHE A 1 840 ? 43.678 -30.785 36.712 1.00 81.69 840 PHE A O 1
ATOM 6457 N N . PHE A 1 841 ? 43.873 -29.835 38.745 1.00 83.31 841 PHE A N 1
ATOM 6458 C CA . PHE A 1 841 ? 42.810 -28.832 38.591 1.00 83.31 841 PHE A CA 1
ATOM 6459 C C . PHE A 1 841 ? 43.329 -27.391 38.727 1.00 83.31 841 PHE A C 1
ATOM 6461 O O . PHE A 1 841 ? 42.629 -26.485 39.186 1.00 83.31 841 PHE A O 1
ATOM 6468 N N . ALA A 1 842 ? 44.593 -27.189 38.353 1.00 76.50 842 ALA A N 1
ATOM 6469 C CA . ALA A 1 842 ? 45.303 -25.923 38.453 1.00 76.50 842 ALA A CA 1
ATOM 6470 C C . ALA A 1 842 ? 45.862 -25.464 37.099 1.00 76.50 842 ALA A C 1
ATOM 6472 O O . ALA A 1 842 ? 46.159 -26.256 36.209 1.00 76.50 842 ALA A O 1
ATOM 6473 N N . THR A 1 843 ? 46.063 -24.156 36.962 1.00 78.56 843 THR A N 1
ATOM 6474 C CA . THR A 1 843 ? 46.835 -23.537 35.876 1.00 78.56 843 THR A CA 1
ATOM 6475 C C . THR A 1 843 ? 48.341 -23.628 36.117 1.00 78.56 843 THR A C 1
ATOM 6477 O O . THR A 1 843 ? 49.104 -23.823 35.178 1.00 78.56 843 THR A O 1
ATOM 6480 N N . SER A 1 844 ? 48.789 -23.476 37.365 1.00 73.69 844 SER A N 1
ATOM 6481 C CA . SER A 1 844 ? 50.197 -23.561 37.770 1.00 73.69 844 SER A CA 1
ATOM 6482 C C . SER A 1 844 ? 50.316 -23.723 39.291 1.00 73.69 844 SER A C 1
ATOM 6484 O O . SER A 1 844 ? 49.307 -23.718 40.003 1.00 73.69 844 SER A O 1
ATOM 6486 N N . CYS A 1 845 ? 51.540 -23.864 39.804 1.00 75.94 845 CYS A N 1
ATOM 6487 C CA . CYS A 1 845 ? 51.812 -23.815 41.237 1.00 75.94 845 CYS A CA 1
ATOM 6488 C C . CYS A 1 845 ? 53.107 -23.051 41.547 1.00 75.94 845 CYS A C 1
ATOM 6490 O O . CYS A 1 845 ? 53.976 -22.895 40.688 1.00 75.94 845 CYS A O 1
ATOM 6492 N N . GLN A 1 846 ? 53.245 -22.591 42.790 1.00 72.62 846 GLN A N 1
ATOM 6493 C CA . GLN A 1 846 ? 54.439 -21.918 43.299 1.00 72.62 846 GLN A CA 1
ATOM 6494 C C . GLN A 1 846 ? 54.731 -22.372 44.733 1.00 72.62 846 GLN A C 1
ATOM 6496 O O . GLN A 1 846 ? 53.814 -22.568 45.527 1.00 72.62 846 GLN A O 1
ATOM 6501 N N . GLN A 1 847 ? 56.006 -22.528 45.091 1.00 70.50 847 GLN A N 1
ATOM 6502 C CA . GLN A 1 847 ? 56.387 -22.853 46.465 1.00 70.50 847 GLN A CA 1
ATOM 6503 C C . GLN A 1 847 ? 56.336 -21.605 47.359 1.00 70.50 847 GLN A C 1
ATOM 6505 O O . GLN A 1 847 ? 56.967 -20.592 47.052 1.00 70.50 847 GLN A O 1
ATOM 6510 N N . ASP A 1 848 ? 55.624 -21.679 48.486 1.00 66.56 848 ASP A N 1
ATOM 6511 C CA . ASP A 1 848 ? 55.653 -20.630 49.505 1.00 66.56 848 ASP A CA 1
ATOM 6512 C C . ASP A 1 848 ? 56.978 -20.666 50.280 1.00 66.56 848 ASP A C 1
ATOM 6514 O O . ASP A 1 848 ? 57.308 -21.634 50.969 1.00 66.56 848 ASP A O 1
ATOM 6518 N N . LEU A 1 849 ? 57.703 -19.549 50.221 1.00 59.22 849 LEU A N 1
ATOM 6519 C CA . LEU A 1 849 ? 58.995 -19.326 50.872 1.00 59.22 849 LEU A CA 1
ATOM 6520 C C . LEU A 1 849 ? 58.947 -19.379 52.413 1.00 59.22 849 LEU A C 1
ATOM 6522 O O . LEU A 1 849 ? 60.006 -19.381 53.039 1.00 59.22 849 LEU A O 1
ATOM 6526 N N . LYS A 1 850 ? 57.761 -19.389 53.042 1.00 61.75 850 LYS A N 1
ATOM 6527 C CA . LYS A 1 850 ? 57.606 -19.444 54.510 1.00 61.75 850 LYS A CA 1
ATOM 6528 C C . LYS A 1 850 ? 57.243 -20.828 55.045 1.00 61.75 850 LYS A C 1
ATOM 6530 O O . LYS A 1 850 ? 57.765 -21.220 56.084 1.00 61.75 850 LYS A O 1
ATOM 6535 N N . SER A 1 851 ? 56.359 -21.559 54.369 1.00 61.94 851 SER A N 1
ATOM 6536 C CA . SER A 1 851 ? 55.909 -22.901 54.775 1.00 61.94 851 SER A CA 1
ATOM 6537 C C . SER A 1 851 ? 56.591 -24.046 54.021 1.00 61.94 851 SER A C 1
ATOM 6539 O O . SER A 1 851 ? 56.441 -25.198 54.414 1.00 61.94 851 SER A O 1
ATOM 6541 N N . SER A 1 852 ? 57.323 -23.753 52.938 1.00 62.91 852 SER A N 1
ATOM 6542 C CA . SER A 1 852 ? 57.828 -24.727 51.950 1.00 62.91 852 SER A CA 1
ATOM 6543 C C . SER A 1 852 ? 56.744 -25.544 51.227 1.00 62.91 852 SER A C 1
ATOM 6545 O O . SER A 1 852 ? 57.087 -26.420 50.430 1.00 62.91 852 SER A O 1
ATOM 6547 N N . SER A 1 853 ? 55.458 -25.261 51.466 1.00 61.72 853 SER A N 1
ATOM 6548 C CA . SER A 1 853 ? 54.333 -25.920 50.798 1.00 61.72 853 SER A CA 1
ATOM 6549 C C . SER A 1 853 ? 54.121 -25.391 49.376 1.00 61.72 853 SER A C 1
ATOM 6551 O O . SER A 1 853 ? 54.582 -24.304 49.021 1.00 61.72 853 SER A O 1
ATOM 6553 N N . VAL A 1 854 ? 53.443 -26.183 48.545 1.00 67.38 854 VAL A N 1
ATOM 6554 C CA . VAL A 1 854 ? 53.141 -25.846 47.150 1.00 67.38 854 VAL A CA 1
ATOM 6555 C C . VAL A 1 854 ? 51.742 -25.238 47.076 1.00 67.38 854 VAL A C 1
ATOM 6557 O O . VAL A 1 854 ? 50.757 -25.919 47.345 1.00 67.38 854 VAL A O 1
ATOM 6560 N N . MET A 1 855 ? 51.668 -23.958 46.715 1.00 74.19 855 MET A N 1
ATOM 6561 C CA . MET A 1 855 ? 50.434 -23.202 46.510 1.00 74.19 855 MET A CA 1
ATOM 6562 C C . MET A 1 855 ? 49.969 -23.360 45.059 1.00 74.19 855 MET A C 1
ATOM 6564 O O . MET A 1 855 ? 50.733 -23.077 44.134 1.00 74.19 855 MET A O 1
ATOM 6568 N N . CYS A 1 856 ? 48.730 -23.804 44.854 1.00 80.12 856 CYS A N 1
ATOM 6569 C CA . CYS A 1 856 ? 48.158 -24.063 43.532 1.00 80.12 856 CYS A CA 1
ATOM 6570 C C . CYS A 1 856 ? 47.252 -22.907 43.062 1.00 80.12 856 CYS A C 1
ATOM 6572 O O . CYS A 1 856 ? 46.469 -22.371 43.843 1.00 80.12 856 CYS A O 1
ATOM 6574 N N . PHE A 1 857 ? 47.324 -22.543 41.777 1.00 80.50 857 PHE A N 1
ATOM 6575 C CA . PHE A 1 857 ? 46.461 -21.530 41.155 1.00 80.50 857 PHE A CA 1
ATOM 6576 C C . PHE A 1 857 ? 45.352 -22.213 40.345 1.00 80.50 857 PHE A C 1
ATOM 6578 O O . PHE A 1 857 ? 45.609 -22.694 39.242 1.00 80.50 857 PHE A O 1
ATOM 6585 N N . CYS A 1 858 ? 44.139 -22.296 40.890 1.00 84.62 858 CYS A N 1
ATOM 6586 C CA . CYS A 1 858 ? 43.078 -23.176 40.383 1.00 84.62 858 CYS A CA 1
ATOM 6587 C C . CYS A 1 858 ? 42.472 -22.780 39.028 1.00 84.62 858 CYS A C 1
ATOM 6589 O O . CYS A 1 858 ? 42.597 -21.640 38.578 1.00 84.62 858 CYS A O 1
ATOM 6591 N N . TRP A 1 859 ? 41.823 -23.745 38.370 1.00 81.00 859 TRP A N 1
ATOM 6592 C CA . TRP A 1 859 ? 40.919 -23.485 37.246 1.00 81.00 859 TRP A CA 1
ATOM 6593 C C . TRP A 1 859 ? 39.612 -22.824 37.704 1.00 81.00 859 TRP A C 1
ATOM 6595 O O . TRP A 1 859 ? 39.223 -22.906 38.868 1.00 81.00 859 TRP A O 1
ATOM 6605 N N . GLU A 1 860 ? 38.921 -22.180 36.765 1.00 79.75 860 GLU A N 1
ATOM 6606 C CA . GLU A 1 860 ? 37.567 -21.662 36.967 1.00 79.75 860 GLU A CA 1
ATOM 6607 C C . GLU A 1 860 ? 36.617 -22.801 37.384 1.00 79.75 860 GLU A C 1
ATOM 6609 O O . GLU A 1 860 ? 36.726 -23.924 36.888 1.00 79.75 860 GLU A O 1
ATOM 6614 N N . GLY A 1 861 ? 35.741 -22.544 38.359 1.00 78.38 861 GLY A N 1
ATOM 6615 C CA . GLY A 1 861 ? 34.927 -23.576 39.012 1.00 78.38 861 GLY A CA 1
ATOM 6616 C C . GLY A 1 861 ? 35.626 -24.350 40.145 1.00 78.38 861 GLY A C 1
ATOM 6617 O O . GLY A 1 861 ? 34.950 -25.076 40.871 1.00 78.38 861 GLY A O 1
ATOM 6618 N N . HIS A 1 862 ? 36.945 -24.207 40.343 1.00 84.75 862 HIS A N 1
ATOM 6619 C CA . HIS A 1 862 ? 37.731 -24.945 41.348 1.00 84.75 862 HIS A CA 1
ATOM 6620 C C . HIS A 1 862 ? 38.363 -24.029 42.416 1.00 84.75 862 HIS A C 1
ATOM 6622 O O . HIS A 1 862 ? 38.673 -22.864 42.175 1.00 84.75 862 HIS A O 1
ATOM 6628 N N . THR A 1 863 ? 38.574 -24.559 43.625 1.00 83.19 863 THR A N 1
ATOM 6629 C CA . THR A 1 863 ? 39.141 -23.839 44.778 1.00 83.19 863 THR A CA 1
ATOM 6630 C C . THR A 1 863 ? 39.803 -24.787 45.794 1.00 83.19 863 THR A C 1
ATOM 6632 O O . THR A 1 863 ? 39.812 -26.005 45.621 1.00 83.19 863 THR A O 1
ATOM 6635 N N . GLY A 1 864 ? 40.360 -24.226 46.869 1.00 76.69 864 GLY A N 1
ATOM 6636 C CA . GLY A 1 864 ? 41.143 -24.942 47.881 1.00 76.69 864 GLY A CA 1
ATOM 6637 C C . GLY A 1 864 ? 42.649 -24.853 47.623 1.00 76.69 864 GLY A C 1
ATOM 6638 O O . GLY A 1 864 ? 43.085 -24.551 46.514 1.00 76.69 864 GLY A O 1
ATOM 6639 N N . ALA A 1 865 ? 43.466 -25.106 48.651 1.00 74.56 865 ALA A N 1
ATOM 6640 C CA . ALA A 1 865 ? 44.926 -24.945 48.572 1.00 74.56 865 ALA A CA 1
ATOM 6641 C C . ALA A 1 865 ? 45.584 -25.835 47.498 1.00 74.56 865 ALA A C 1
ATOM 6643 O O . ALA A 1 865 ? 46.630 -25.472 46.958 1.00 74.56 865 ALA A O 1
ATOM 6644 N N . HIS A 1 866 ? 44.940 -26.962 47.175 1.00 81.19 866 HIS A N 1
ATOM 6645 C CA . HIS A 1 866 ? 45.348 -27.895 46.132 1.00 81.19 866 HIS A CA 1
ATOM 6646 C C . HIS A 1 866 ? 44.320 -28.018 44.996 1.00 81.19 866 HIS A C 1
ATOM 6648 O O . HIS A 1 866 ? 44.423 -28.943 44.197 1.00 81.19 866 HIS A O 1
ATOM 6654 N N . CYS A 1 867 ? 43.353 -27.099 44.886 1.00 83.31 867 CYS A N 1
ATOM 6655 C CA . CYS A 1 867 ? 42.287 -27.127 43.869 1.00 83.31 867 CYS A CA 1
ATOM 6656 C C . CYS A 1 867 ? 41.386 -28.380 43.933 1.00 83.31 867 CYS A C 1
ATOM 6658 O O . CYS A 1 867 ? 40.804 -28.821 42.941 1.00 83.31 867 CYS A O 1
ATOM 6660 N N . ASP A 1 868 ? 41.298 -28.959 45.130 1.00 82.38 868 ASP A N 1
ATOM 6661 C CA . ASP A 1 868 ? 40.611 -30.196 45.498 1.00 82.38 868 ASP A CA 1
ATOM 6662 C C . ASP A 1 868 ? 39.098 -30.040 45.741 1.00 82.38 868 ASP A C 1
ATOM 6664 O O . ASP A 1 868 ? 38.413 -31.034 45.986 1.00 82.38 868 ASP A O 1
ATOM 6668 N N . GLN A 1 869 ? 38.573 -28.814 45.669 1.00 84.50 869 GLN A N 1
ATOM 6669 C CA . GLN A 1 869 ? 37.182 -28.455 45.967 1.00 84.50 869 GLN A CA 1
ATOM 6670 C C . GLN A 1 869 ? 36.577 -27.635 44.814 1.00 84.50 869 GLN A C 1
ATOM 6672 O O . GLN A 1 869 ? 37.309 -27.011 44.046 1.00 84.50 869 GLN A O 1
ATOM 6677 N N . CYS A 1 870 ? 35.247 -27.596 44.700 1.00 86.88 870 CYS A N 1
ATOM 6678 C CA . CYS A 1 870 ? 34.568 -26.679 43.776 1.00 86.88 870 CYS A CA 1
ATOM 6679 C C . CYS A 1 870 ? 34.363 -25.294 44.402 1.00 86.88 870 CYS A C 1
ATOM 6681 O O . CYS A 1 870 ? 34.197 -25.167 45.618 1.00 86.88 870 CYS A O 1
ATOM 6683 N N . SER A 1 871 ? 34.404 -24.253 43.570 1.00 87.06 871 SER A N 1
ATOM 6684 C CA . SER A 1 871 ? 34.095 -22.875 43.961 1.00 87.06 871 SER A CA 1
ATOM 6685 C C . SER A 1 871 ? 32.598 -22.700 44.281 1.00 87.06 871 SER A C 1
ATOM 6687 O O . SER A 1 871 ? 31.796 -23.564 43.913 1.00 87.06 871 SER A O 1
ATOM 6689 N N . PRO A 1 872 ? 32.193 -21.577 44.913 1.00 83.56 872 PRO A N 1
ATOM 6690 C CA . PRO A 1 872 ? 30.801 -21.119 44.896 1.00 83.56 872 PRO A CA 1
ATOM 6691 C C . PRO A 1 872 ? 30.141 -21.280 43.522 1.00 83.56 872 PRO A C 1
ATOM 6693 O O . PRO A 1 872 ? 30.821 -21.152 42.504 1.00 83.56 872 PRO A O 1
ATOM 6696 N N . GLY A 1 873 ? 28.852 -21.634 43.506 1.00 78.62 873 GLY A N 1
ATOM 6697 C CA . GLY A 1 873 ? 28.064 -21.857 42.286 1.00 78.62 873 GLY A CA 1
ATOM 6698 C C . GLY A 1 873 ? 28.358 -23.140 41.482 1.00 78.62 873 GLY A C 1
ATOM 6699 O O . GLY A 1 873 ? 27.638 -23.409 40.517 1.00 78.62 873 GLY A O 1
ATOM 6700 N N . PHE A 1 874 ? 29.367 -23.945 41.848 1.00 86.75 874 PHE A N 1
ATOM 6701 C CA . PHE A 1 874 ? 29.786 -25.142 41.099 1.00 86.75 874 PHE A CA 1
ATOM 6702 C C . PHE A 1 874 ? 29.797 -26.423 41.959 1.00 86.75 874 PHE A C 1
ATOM 6704 O O . PHE A 1 874 ? 30.001 -26.389 43.173 1.00 86.75 874 PHE A O 1
ATOM 6711 N N . TYR A 1 875 ? 29.626 -27.582 41.314 1.00 87.62 875 TYR A N 1
ATOM 6712 C CA . TYR A 1 875 ? 29.623 -28.903 41.952 1.00 87.62 875 TYR A CA 1
ATOM 6713 C C . TYR A 1 875 ? 30.381 -29.964 41.147 1.00 87.62 875 TYR A C 1
ATOM 6715 O O . TYR A 1 875 ? 30.465 -29.893 39.923 1.00 87.62 875 TYR A O 1
ATOM 6723 N N . GLY A 1 876 ? 30.893 -30.997 41.817 1.00 83.44 876 GLY A N 1
ATOM 6724 C CA . GLY A 1 876 ? 31.501 -32.144 41.146 1.00 83.44 876 GLY A CA 1
ATOM 6725 C C . GLY A 1 876 ? 32.290 -33.052 42.084 1.00 83.44 876 GLY A C 1
ATOM 6726 O O . GLY A 1 876 ? 32.956 -32.600 43.012 1.00 83.44 876 GLY A O 1
ATOM 6727 N N . ASN A 1 877 ? 32.261 -34.364 41.832 1.00 83.69 877 ASN A N 1
ATOM 6728 C CA . ASN A 1 877 ? 33.033 -35.319 42.626 1.00 83.69 877 ASN A CA 1
ATOM 6729 C C . ASN A 1 877 ? 34.484 -35.442 42.123 1.00 83.69 877 ASN A C 1
ATOM 6731 O O . ASN A 1 877 ? 34.838 -36.386 41.414 1.00 83.69 877 ASN A O 1
ATOM 6735 N N . LEU A 1 878 ? 35.338 -34.514 42.560 1.00 78.81 878 LEU A N 1
ATOM 6736 C CA . LEU A 1 878 ? 36.764 -34.442 42.208 1.00 78.81 878 LEU A CA 1
ATOM 6737 C C . LEU A 1 878 ? 37.632 -35.612 42.724 1.00 78.81 878 LEU A C 1
ATOM 6739 O O . LEU A 1 878 ? 38.853 -35.613 42.540 1.00 78.81 878 LEU A O 1
ATOM 6743 N N . THR A 1 879 ? 37.050 -36.637 43.359 1.00 79.00 879 THR A N 1
ATOM 6744 C CA . THR A 1 879 ? 37.765 -37.889 43.683 1.00 79.00 879 THR A CA 1
ATOM 6745 C C . THR A 1 879 ? 37.939 -38.815 42.472 1.00 79.00 879 THR A C 1
ATOM 6747 O O . THR A 1 879 ? 38.798 -39.694 42.501 1.00 79.00 879 THR A O 1
ATOM 6750 N N . LEU A 1 880 ? 37.177 -38.602 41.393 1.00 73.31 880 LEU A N 1
ATOM 6751 C CA . LEU A 1 880 ? 37.217 -39.419 40.178 1.00 73.31 880 LEU A CA 1
ATOM 6752 C C . LEU A 1 880 ? 38.196 -38.844 39.128 1.00 73.31 880 LEU A C 1
ATOM 6754 O O . LEU A 1 880 ? 38.240 -37.626 38.948 1.00 73.31 880 LEU A O 1
ATOM 6758 N N . PRO A 1 881 ? 38.959 -39.680 38.391 1.00 66.06 881 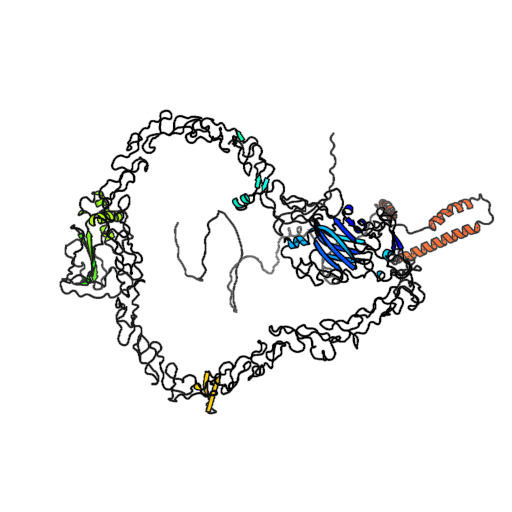PRO A N 1
ATOM 6759 C CA . PRO A 1 881 ? 39.781 -39.219 37.269 1.00 66.06 881 PRO A CA 1
ATOM 6760 C C . PRO A 1 881 ? 38.937 -38.574 36.162 1.00 66.06 881 PRO A C 1
ATOM 6762 O O . PRO A 1 881 ? 37.940 -39.147 35.727 1.00 66.06 881 PRO A O 1
ATOM 6765 N N . GLY A 1 882 ? 39.340 -37.389 35.696 1.00 67.31 882 GLY A N 1
ATOM 6766 C CA . GLY A 1 882 ? 38.648 -36.632 34.647 1.00 67.31 882 GLY A CA 1
ATOM 6767 C C . GLY A 1 882 ? 37.379 -35.890 35.093 1.00 67.31 882 GLY A C 1
ATOM 6768 O O . GLY A 1 882 ? 36.762 -35.207 34.273 1.00 67.31 882 GLY A O 1
ATOM 6769 N N . ALA A 1 883 ? 36.983 -35.985 36.367 1.00 70.19 883 ALA A N 1
ATOM 6770 C CA . ALA A 1 883 ? 35.899 -35.170 36.907 1.00 70.19 883 ALA A CA 1
ATOM 6771 C C . ALA A 1 883 ? 36.352 -33.713 37.082 1.00 70.19 883 ALA A C 1
ATOM 6773 O O . ALA A 1 883 ? 37.432 -33.453 37.602 1.00 70.19 883 ALA A O 1
ATOM 6774 N N . HIS A 1 884 ? 35.504 -32.775 36.675 1.00 82.31 884 HIS A N 1
ATOM 6775 C CA . HIS A 1 884 ? 35.690 -31.331 36.813 1.00 82.31 884 HIS A CA 1
ATOM 6776 C C . HIS A 1 884 ? 34.462 -30.729 37.501 1.00 82.31 884 HIS A C 1
ATOM 6778 O O . HIS A 1 884 ? 33.394 -31.348 37.517 1.00 82.31 884 HIS A O 1
ATOM 6784 N N . CYS A 1 885 ? 34.602 -29.531 38.058 1.00 87.00 885 CYS A N 1
ATOM 6785 C CA . CYS A 1 885 ? 33.477 -28.804 38.631 1.00 87.00 885 CYS A CA 1
ATOM 6786 C C . CYS A 1 885 ? 32.570 -28.253 37.521 1.00 87.00 885 CYS A C 1
ATOM 6788 O O . CYS A 1 885 ? 33.039 -27.637 36.565 1.00 87.00 885 CYS A O 1
ATOM 6790 N N . GLN A 1 886 ? 31.267 -28.486 37.642 1.00 85.38 886 GLN A N 1
ATOM 6791 C CA . GLN A 1 886 ? 30.231 -28.054 36.704 1.00 85.38 886 GLN A CA 1
ATOM 6792 C C . GLN A 1 886 ? 29.340 -26.992 37.362 1.00 85.38 886 GLN A C 1
ATOM 6794 O O . GLN A 1 886 ? 29.124 -27.063 38.572 1.00 85.38 886 GLN A O 1
ATOM 6799 N N . PRO A 1 887 ? 28.817 -26.005 36.614 1.00 86.62 887 PRO A N 1
ATOM 6800 C CA . PRO A 1 887 ? 27.916 -25.003 37.176 1.00 86.62 887 PRO A CA 1
ATOM 6801 C C . PRO A 1 887 ? 26.623 -25.668 37.665 1.00 86.62 887 PRO A C 1
ATOM 6803 O O . PRO A 1 887 ? 26.069 -26.544 36.994 1.00 86.62 887 PRO A O 1
ATOM 6806 N N . CYS A 1 888 ? 26.137 -25.269 38.839 1.00 87.00 888 CYS A N 1
ATOM 6807 C CA . CYS A 1 888 ? 24.973 -25.899 39.455 1.00 87.00 888 CYS A CA 1
ATOM 6808 C C . CYS A 1 888 ? 23.689 -25.700 38.615 1.00 87.00 888 CYS A C 1
ATOM 6810 O O . CYS A 1 888 ? 23.388 -24.572 38.213 1.00 87.00 888 CYS A O 1
ATOM 6812 N N . PRO A 1 889 ? 22.893 -26.761 38.354 1.00 85.38 889 PRO A N 1
ATOM 6813 C CA . PRO A 1 889 ? 21.744 -26.738 37.443 1.00 85.38 889 PRO A CA 1
ATOM 6814 C C . PRO A 1 889 ? 20.497 -26.091 38.077 1.00 85.38 889 PRO A C 1
ATOM 6816 O O . PRO A 1 889 ? 19.429 -26.695 38.151 1.00 85.38 889 PRO A O 1
ATOM 6819 N N . CYS A 1 890 ? 20.634 -24.849 38.540 1.00 87.12 890 CYS A N 1
ATOM 6820 C CA . CYS A 1 890 ? 19.642 -24.122 39.333 1.00 87.12 890 CYS A CA 1
ATOM 6821 C C . CYS A 1 890 ? 18.774 -23.149 38.519 1.00 87.12 890 CYS A C 1
ATOM 6823 O O . CYS A 1 890 ? 18.251 -22.181 39.068 1.00 87.12 890 CYS A O 1
ATOM 6825 N N . ASN A 1 891 ? 18.652 -23.365 37.203 1.00 83.19 891 ASN A N 1
ATOM 6826 C CA . ASN A 1 891 ? 17.896 -22.507 36.275 1.00 83.19 891 ASN A CA 1
ATOM 6827 C C . ASN A 1 891 ? 18.240 -21.003 36.401 1.00 83.19 891 ASN A C 1
ATOM 6829 O O . ASN A 1 891 ? 17.369 -20.150 36.279 1.00 83.19 891 ASN A O 1
ATOM 6833 N N . ASN A 1 892 ? 19.513 -20.691 36.677 1.00 83.06 892 ASN A N 1
ATOM 6834 C CA . ASN A 1 892 ? 20.052 -19.351 36.959 1.00 83.06 892 ASN A CA 1
ATOM 6835 C C . ASN A 1 892 ? 19.420 -18.607 38.158 1.00 83.06 892 ASN A C 1
ATOM 6837 O O . ASN A 1 892 ? 19.730 -17.442 38.380 1.00 83.06 892 ASN A O 1
ATOM 6841 N N . ASN A 1 893 ? 18.599 -19.270 38.978 1.00 84.56 893 ASN A N 1
ATOM 6842 C CA . ASN A 1 893 ? 17.995 -18.696 40.182 1.00 84.56 893 ASN A CA 1
ATOM 6843 C C . ASN A 1 893 ? 18.878 -18.909 41.433 1.00 84.56 893 ASN A C 1
ATOM 6845 O O . ASN A 1 893 ? 18.375 -19.340 42.469 1.00 84.56 893 ASN A O 1
ATOM 6849 N N . ILE A 1 894 ? 20.183 -18.634 41.358 1.00 85.50 894 ILE A N 1
ATOM 6850 C CA . ILE A 1 894 ? 21.123 -18.656 42.501 1.00 85.50 894 ILE A CA 1
ATOM 6851 C C . ILE A 1 894 ? 22.102 -17.484 42.410 1.00 85.50 894 ILE A C 1
ATOM 6853 O O . ILE A 1 894 ? 22.331 -16.963 41.320 1.00 85.50 894 ILE A O 1
ATOM 6857 N N . ASP A 1 895 ? 22.702 -17.101 43.535 1.00 80.00 895 ASP A N 1
ATOM 6858 C CA . ASP A 1 895 ? 23.895 -16.251 43.521 1.00 80.00 895 ASP A CA 1
ATOM 6859 C C . ASP A 1 895 ? 25.115 -17.138 43.195 1.00 80.00 895 ASP A C 1
ATOM 6861 O O . ASP A 1 895 ? 25.350 -18.108 43.923 1.00 80.00 895 ASP A O 1
ATOM 6865 N N . PRO A 1 896 ? 25.870 -16.888 42.108 1.00 72.50 896 PRO A N 1
ATOM 6866 C CA . PRO A 1 896 ? 27.042 -17.695 41.774 1.00 72.50 896 PRO A CA 1
ATOM 6867 C C . PRO A 1 896 ? 28.211 -17.503 42.754 1.00 72.50 896 PRO A C 1
ATOM 6869 O O . PRO A 1 896 ? 29.061 -18.387 42.825 1.00 72.50 896 PRO A O 1
ATOM 6872 N N . ASP A 1 897 ? 28.255 -16.403 43.517 1.00 77.81 897 ASP A N 1
ATOM 6873 C CA . ASP A 1 897 ? 29.307 -16.134 44.506 1.00 77.81 897 ASP A CA 1
ATOM 6874 C C . ASP A 1 897 ? 28.964 -16.679 45.914 1.00 77.81 897 ASP A C 1
ATOM 6876 O O . ASP A 1 897 ? 29.849 -16.762 46.775 1.00 77.81 897 ASP A O 1
ATOM 6880 N N . ASP A 1 898 ? 27.718 -17.113 46.172 1.00 79.38 898 ASP A N 1
ATOM 6881 C CA . ASP A 1 898 ? 27.351 -17.777 47.433 1.00 79.38 898 ASP A CA 1
ATOM 6882 C C . ASP A 1 898 ? 27.867 -19.228 47.458 1.00 79.38 898 ASP A C 1
ATOM 6884 O O . ASP A 1 898 ? 27.507 -20.083 46.642 1.00 79.38 898 ASP A O 1
ATOM 6888 N N . ARG A 1 899 ? 28.730 -19.532 48.433 1.00 75.69 899 ARG A N 1
ATOM 6889 C CA . ARG A 1 899 ? 29.308 -20.872 48.597 1.00 75.69 899 ARG A CA 1
ATOM 6890 C C . ARG A 1 899 ? 28.272 -21.914 49.018 1.00 75.69 899 ARG A C 1
ATOM 6892 O O . ARG A 1 899 ? 28.470 -23.093 48.743 1.00 75.69 899 ARG A O 1
ATOM 6899 N N . ASP A 1 900 ? 27.186 -21.479 49.647 1.00 80.19 900 ASP A N 1
ATOM 6900 C CA . ASP A 1 900 ? 26.095 -22.342 50.083 1.00 80.19 900 ASP A CA 1
ATOM 6901 C C . ASP A 1 900 ? 24.890 -22.257 49.105 1.00 80.19 900 ASP A C 1
ATOM 6903 O O . ASP A 1 900 ? 23.800 -22.741 49.409 1.00 80.19 900 ASP A O 1
ATOM 6907 N N . ALA A 1 901 ? 25.090 -21.719 47.886 1.00 78.94 901 ALA A N 1
ATOM 6908 C CA . ALA A 1 901 ? 24.112 -21.702 46.787 1.00 78.94 901 ALA A CA 1
ATOM 6909 C C . ALA A 1 901 ? 23.606 -23.100 46.397 1.00 78.94 901 ALA A C 1
ATOM 6911 O O . ALA A 1 901 ? 22.414 -23.306 46.143 1.00 78.94 901 ALA A O 1
ATOM 6912 N N . CYS A 1 902 ? 24.513 -24.074 46.349 1.00 86.06 902 CYS A N 1
ATOM 6913 C CA . CYS A 1 902 ? 24.249 -25.453 45.959 1.00 86.06 902 CYS A CA 1
ATOM 6914 C C . CYS A 1 902 ? 25.213 -26.423 46.652 1.00 86.06 902 CYS A C 1
ATOM 6916 O O . CYS A 1 902 ? 26.319 -26.066 47.049 1.00 86.06 902 CYS A O 1
ATOM 6918 N N . ASP A 1 903 ? 24.791 -27.678 46.786 1.00 85.38 903 ASP A N 1
ATOM 6919 C CA . ASP A 1 903 ? 25.615 -28.758 47.315 1.00 85.38 903 ASP A CA 1
ATOM 6920 C C . ASP A 1 903 ? 26.750 -29.084 46.330 1.00 85.38 903 ASP A C 1
ATOM 6922 O O . ASP A 1 903 ? 26.514 -29.604 45.237 1.00 85.38 903 ASP A O 1
ATOM 6926 N N . SER A 1 904 ? 27.992 -28.793 46.722 1.00 78.12 904 SER A N 1
ATOM 6927 C CA . SER A 1 904 ? 29.175 -28.863 45.851 1.00 78.12 904 SER A CA 1
ATOM 6928 C C . SER A 1 904 ? 29.605 -30.282 45.446 1.00 78.12 904 SER A C 1
ATOM 6930 O O . SER A 1 904 ? 30.533 -30.438 44.652 1.00 78.12 904 SER A O 1
ATOM 6932 N N . LEU A 1 905 ? 28.920 -31.329 45.921 1.00 83.38 905 LEU A N 1
ATOM 6933 C CA . LEU A 1 905 ? 29.143 -32.717 45.502 1.00 83.38 905 LEU A CA 1
ATOM 6934 C C . LEU A 1 905 ? 28.037 -33.238 44.569 1.00 83.38 905 LEU A C 1
ATOM 6936 O O . LEU A 1 905 ? 28.318 -34.032 43.671 1.00 83.38 905 LEU A O 1
ATOM 6940 N N . THR A 1 906 ? 26.788 -32.809 44.775 1.00 82.88 906 THR A N 1
ATOM 6941 C CA . THR A 1 906 ? 25.592 -33.349 44.099 1.00 82.88 906 THR A CA 1
ATOM 6942 C C . THR A 1 906 ? 24.880 -32.362 43.172 1.00 82.88 906 THR A C 1
ATOM 6944 O O . THR A 1 906 ? 24.007 -32.779 42.413 1.00 82.88 906 THR A O 1
ATOM 6947 N N . GLY A 1 907 ? 25.220 -31.070 43.221 1.00 80.69 907 GLY A N 1
ATOM 6948 C CA . GLY A 1 907 ? 24.639 -30.016 42.378 1.00 80.69 907 GLY A CA 1
ATOM 6949 C C . GLY A 1 907 ? 23.227 -29.598 42.774 1.00 80.69 907 GLY A C 1
ATOM 6950 O O . GLY A 1 907 ? 22.610 -28.772 42.105 1.00 80.69 907 GLY A O 1
ATOM 6951 N N . LYS A 1 908 ? 22.694 -30.155 43.864 1.00 85.88 908 LYS A N 1
ATOM 6952 C CA . LYS A 1 908 ? 21.371 -29.810 44.378 1.00 85.88 908 LYS A CA 1
ATOM 6953 C C . LYS A 1 908 ? 21.389 -28.388 44.936 1.00 85.88 908 LYS A C 1
ATOM 6955 O O . LYS A 1 908 ? 22.150 -28.097 45.853 1.00 85.88 908 LYS A O 1
ATOM 6960 N N . CYS A 1 909 ? 20.507 -27.531 44.443 1.00 87.06 909 CYS A N 1
ATOM 6961 C CA . CYS A 1 909 ? 20.408 -26.145 44.894 1.00 87.06 909 CYS A CA 1
ATOM 6962 C C . CYS A 1 909 ? 19.918 -26.063 46.351 1.00 87.06 909 CYS A C 1
ATOM 6964 O O . CYS A 1 909 ? 19.037 -26.827 46.767 1.00 87.06 909 CYS A O 1
ATOM 6966 N N . LEU A 1 910 ? 20.507 -25.146 47.120 1.00 85.62 910 LEU A N 1
ATOM 6967 C CA . LEU A 1 910 ? 20.292 -24.964 48.558 1.00 85.62 910 LEU A CA 1
ATOM 6968 C C . LEU A 1 910 ? 19.763 -23.551 48.872 1.00 85.62 910 LEU A C 1
ATOM 6970 O O . LEU A 1 910 ? 18.743 -23.438 49.554 1.00 85.62 910 LEU A O 1
ATOM 6974 N N . HIS A 1 911 ? 20.378 -22.498 48.319 1.00 84.88 911 HIS A N 1
ATOM 6975 C CA . HIS A 1 911 ? 19.905 -21.107 48.404 1.00 84.88 911 HIS A CA 1
ATOM 6976 C C . HIS A 1 911 ? 19.410 -20.604 47.042 1.00 84.88 911 HIS A C 1
ATOM 6978 O O . HIS A 1 911 ? 20.176 -20.105 46.224 1.00 84.88 911 HIS A O 1
ATOM 6984 N N . CYS A 1 912 ? 18.103 -20.718 46.808 1.00 85.56 912 CYS A N 1
ATOM 6985 C CA . CYS A 1 912 ? 17.457 -20.250 45.583 1.00 85.56 912 CYS A CA 1
ATOM 6986 C C . CYS A 1 912 ? 17.016 -18.774 45.682 1.00 85.56 912 CYS A C 1
ATOM 6988 O O . CYS A 1 912 ? 16.343 -18.378 46.636 1.00 85.56 912 CYS A O 1
ATOM 6990 N N . LEU A 1 913 ? 17.347 -17.976 44.664 1.00 82.19 913 LEU A N 1
ATOM 6991 C CA . LEU A 1 913 ? 16.924 -16.583 44.481 1.00 82.19 913 LEU A CA 1
ATOM 6992 C C . LEU A 1 913 ? 15.553 -16.475 43.779 1.00 82.19 913 LEU A C 1
ATOM 6994 O O . LEU A 1 913 ? 14.871 -17.471 43.530 1.00 82.19 913 LEU A O 1
ATOM 6998 N N . HIS A 1 914 ? 15.133 -15.240 43.477 1.00 83.38 914 HIS A N 1
ATOM 6999 C CA . HIS A 1 914 ? 13.913 -14.901 42.723 1.00 83.38 914 HIS A CA 1
ATOM 7000 C C . HIS A 1 914 ? 12.630 -15.565 43.250 1.00 83.38 914 HIS A C 1
ATOM 7002 O O . HIS A 1 914 ? 11.722 -15.885 42.489 1.00 83.38 914 HIS A O 1
ATOM 7008 N N . ASN A 1 915 ? 12.555 -15.769 44.569 1.00 84.69 915 ASN A N 1
ATOM 7009 C CA . ASN A 1 915 ? 11.441 -16.429 45.249 1.00 84.69 915 ASN A CA 1
ATOM 7010 C C . ASN A 1 915 ? 11.167 -17.852 44.722 1.00 84.69 915 ASN A C 1
ATOM 7012 O O . ASN A 1 915 ? 10.016 -18.279 44.624 1.00 84.69 915 ASN A O 1
ATOM 7016 N N . THR A 1 916 ? 12.227 -18.609 44.415 1.00 85.31 916 THR A N 1
ATOM 7017 C CA . THR A 1 916 ? 12.154 -20.000 43.933 1.00 85.31 916 THR A CA 1
ATOM 7018 C C . THR A 1 916 ? 12.670 -21.034 44.951 1.00 85.31 916 THR A C 1
ATOM 7020 O O . THR A 1 916 ? 13.290 -20.699 45.955 1.00 85.31 916 THR A O 1
ATOM 7023 N N . ARG A 1 917 ? 12.367 -22.319 44.733 1.00 86.12 917 ARG A N 1
ATOM 7024 C CA . ARG A 1 917 ? 12.794 -23.489 45.522 1.00 86.12 917 ARG A CA 1
ATOM 7025 C C . ARG A 1 917 ? 12.784 -24.760 44.675 1.00 86.12 917 ARG A C 1
ATOM 7027 O O . ARG A 1 917 ? 12.258 -24.796 43.565 1.00 86.12 917 ARG A O 1
ATOM 7034 N N . GLY A 1 918 ? 13.270 -25.841 45.275 1.00 81.25 918 GLY A N 1
ATOM 7035 C CA . GLY A 1 918 ? 13.355 -27.168 44.671 1.00 81.25 918 GLY A CA 1
ATOM 7036 C C . GLY A 1 918 ? 14.810 -27.542 44.391 1.00 81.25 918 GLY A C 1
ATOM 7037 O O . GLY A 1 918 ? 15.682 -26.680 44.476 1.00 81.25 918 GLY A O 1
ATOM 7038 N N . PRO A 1 919 ? 15.102 -28.816 44.077 1.00 81.94 919 PRO A N 1
ATOM 7039 C CA . PRO A 1 919 ? 16.470 -29.285 43.849 1.00 81.94 919 PRO A CA 1
ATOM 7040 C C . PRO A 1 919 ? 17.189 -28.576 42.690 1.00 81.94 919 PRO A C 1
ATOM 7042 O O . PRO A 1 919 ? 18.408 -28.674 42.615 1.00 81.94 919 PRO A O 1
ATOM 7045 N N . GLN A 1 920 ? 16.443 -27.885 41.819 1.00 86.88 920 GLN A N 1
ATOM 7046 C CA . GLN A 1 920 ? 16.928 -27.098 40.682 1.00 86.88 920 GLN A CA 1
ATOM 7047 C C . GLN A 1 920 ? 16.348 -25.666 40.677 1.00 86.88 920 GLN A C 1
ATOM 7049 O O . GLN A 1 920 ? 16.281 -25.033 39.627 1.00 86.88 920 GLN A O 1
ATOM 7054 N N . CYS A 1 921 ? 15.866 -25.160 41.822 1.00 86.75 921 CYS A N 1
ATOM 7055 C CA . CYS A 1 921 ? 15.166 -23.867 41.927 1.00 86.75 921 CYS A CA 1
ATOM 7056 C C . CYS A 1 921 ? 13.994 -23.704 40.926 1.00 86.75 921 CYS A C 1
ATOM 7058 O O . CYS A 1 921 ? 13.751 -22.624 40.390 1.00 86.75 921 CYS A O 1
ATOM 7060 N N . GLN A 1 922 ? 13.283 -24.800 40.640 1.00 85.19 922 GLN A N 1
ATOM 7061 C CA . GLN A 1 922 ? 12.343 -24.918 39.520 1.00 85.19 922 GLN A CA 1
ATOM 7062 C C . GLN A 1 922 ? 10.852 -24.752 39.892 1.00 85.19 922 GLN A C 1
ATOM 7064 O O . GLN A 1 922 ? 9.971 -24.994 39.069 1.00 85.19 922 GLN A O 1
ATOM 7069 N N . HIS A 1 923 ? 10.556 -24.336 41.127 1.00 84.62 923 HIS A N 1
ATOM 7070 C CA . HIS A 1 923 ? 9.210 -24.020 41.626 1.00 84.62 923 HIS A CA 1
ATOM 7071 C C . HIS A 1 923 ? 9.238 -22.719 42.443 1.00 84.62 923 HIS A C 1
ATOM 7073 O O . HIS A 1 923 ? 10.276 -22.400 43.010 1.00 84.62 923 HIS A O 1
ATOM 7079 N N . CYS A 1 924 ? 8.128 -21.993 42.597 1.00 85.75 924 CYS A N 1
ATOM 7080 C CA . CYS A 1 924 ? 8.085 -20.833 43.503 1.00 85.75 924 CYS A CA 1
ATOM 7081 C C . CYS A 1 924 ? 8.112 -21.254 44.989 1.00 85.75 924 CYS A C 1
ATOM 7083 O O . CYS A 1 924 ? 7.622 -22.338 45.341 1.00 85.75 924 CYS A O 1
ATOM 7085 N N . ILE A 1 925 ? 8.693 -20.430 45.877 1.00 83.75 925 ILE A N 1
ATOM 7086 C CA . ILE A 1 925 ? 8.672 -20.649 47.339 1.00 83.75 925 ILE A CA 1
ATOM 7087 C C . ILE A 1 925 ? 7.237 -20.692 47.874 1.00 83.75 925 ILE A C 1
ATOM 7089 O O . ILE A 1 925 ? 6.297 -20.226 47.238 1.00 83.75 925 ILE A O 1
ATOM 7093 N N . LEU A 1 926 ? 7.050 -21.272 49.062 1.00 78.25 926 LEU A N 1
ATOM 7094 C CA . LEU A 1 926 ? 5.743 -21.259 49.720 1.00 78.25 926 LEU A CA 1
ATOM 7095 C C . LEU A 1 926 ? 5.316 -19.811 49.991 1.00 78.25 926 LEU A C 1
ATOM 7097 O O . LEU A 1 926 ? 6.016 -19.083 50.692 1.00 78.25 926 LEU A O 1
ATOM 7101 N N . GLY A 1 927 ? 4.163 -19.428 49.442 1.00 74.38 927 GLY A N 1
ATOM 7102 C CA . GLY A 1 927 ? 3.650 -18.059 49.491 1.00 74.38 927 GLY A CA 1
ATOM 7103 C C . GLY A 1 927 ? 3.998 -17.208 48.272 1.00 74.38 927 GLY A C 1
ATOM 7104 O O . GLY A 1 927 ? 3.782 -16.002 48.308 1.00 74.38 927 GLY A O 1
ATOM 7105 N N . TYR A 1 928 ? 4.515 -17.822 47.204 1.00 82.81 928 TYR A N 1
ATOM 7106 C CA . TYR A 1 928 ? 4.704 -17.200 45.896 1.00 82.81 928 TYR A CA 1
ATOM 7107 C C . TYR A 1 928 ? 4.191 -18.140 44.788 1.00 82.81 928 TYR A C 1
ATOM 7109 O O . TYR A 1 928 ? 4.277 -19.363 44.924 1.00 82.81 928 TYR A O 1
ATOM 7117 N N . TYR A 1 929 ? 3.677 -17.580 43.691 1.00 85.50 929 TYR A N 1
ATOM 7118 C CA . TYR A 1 929 ? 3.122 -18.310 42.543 1.00 85.50 929 TYR A CA 1
ATOM 7119 C C . TYR A 1 929 ? 3.601 -17.723 41.207 1.00 85.50 929 TYR A C 1
ATOM 7121 O O . TYR A 1 929 ? 3.997 -16.559 41.146 1.00 85.50 929 TYR A O 1
ATOM 7129 N N . GLY A 1 930 ? 3.571 -18.521 40.137 1.00 82.00 930 GLY A N 1
ATOM 7130 C CA . GLY A 1 930 ? 3.989 -18.104 38.791 1.00 82.00 930 GLY A CA 1
ATOM 7131 C C . GLY A 1 930 ? 5.094 -18.985 38.202 1.00 82.00 930 GLY A C 1
ATOM 7132 O O . GLY A 1 930 ? 5.240 -20.150 38.578 1.00 82.00 930 GLY A O 1
ATOM 7133 N N . ASN A 1 931 ? 5.868 -18.454 37.248 1.00 82.12 931 ASN A N 1
ATOM 7134 C CA . ASN A 1 931 ? 6.854 -19.250 36.510 1.00 82.12 931 ASN A CA 1
ATOM 7135 C C . ASN A 1 931 ? 8.291 -19.066 37.028 1.00 82.12 931 ASN A C 1
ATOM 7137 O O . ASN A 1 931 ? 9.015 -18.160 36.610 1.00 82.12 931 ASN A O 1
ATOM 7141 N N . ALA A 1 932 ? 8.738 -20.002 37.867 1.00 78.31 932 ALA A N 1
ATOM 7142 C CA . ALA A 1 932 ? 10.105 -20.051 38.390 1.00 78.31 932 ALA A CA 1
ATOM 7143 C C . ALA A 1 932 ? 11.196 -20.121 37.299 1.00 78.31 932 ALA A C 1
ATOM 7145 O O . ALA A 1 932 ? 12.282 -19.585 37.498 1.00 78.31 932 ALA A O 1
ATOM 7146 N N . LEU A 1 933 ? 10.917 -20.719 36.132 1.00 80.81 933 LEU A N 1
ATOM 7147 C CA . LEU A 1 933 ? 11.878 -20.814 35.019 1.00 80.81 933 LEU A CA 1
ATOM 7148 C C . LEU A 1 933 ? 12.047 -19.495 34.240 1.00 80.81 933 LEU A C 1
ATOM 7150 O O . LEU A 1 933 ? 12.920 -19.393 33.384 1.00 80.81 933 LEU A O 1
ATOM 7154 N N . GLN A 1 934 ? 11.203 -18.500 34.520 1.00 80.69 934 GLN A N 1
ATOM 7155 C CA . GLN A 1 934 ? 11.280 -17.136 33.983 1.00 80.69 934 GLN A CA 1
ATOM 7156 C C . GLN A 1 934 ? 11.491 -16.099 35.103 1.00 80.69 934 GLN A C 1
ATOM 7158 O O . GLN A 1 934 ? 11.314 -14.905 34.875 1.00 80.69 934 GLN A O 1
ATOM 7163 N N . SER A 1 935 ? 11.834 -16.559 36.316 1.00 80.50 935 SER A N 1
ATOM 7164 C CA . SER A 1 935 ? 11.975 -15.746 37.535 1.00 80.50 935 SER A CA 1
ATOM 7165 C C . SER A 1 935 ? 10.716 -14.929 37.901 1.00 80.50 935 SER A C 1
ATOM 7167 O O . SER A 1 935 ? 10.797 -13.948 38.638 1.00 80.50 935 SER A O 1
ATOM 7169 N N . ASP A 1 936 ? 9.537 -15.353 37.429 1.00 81.25 936 ASP A N 1
ATOM 7170 C CA . ASP A 1 936 ? 8.245 -14.658 37.557 1.00 81.25 936 ASP A CA 1
ATOM 7171 C C . ASP A 1 936 ? 7.423 -15.158 38.766 1.00 81.25 936 ASP A C 1
ATOM 7173 O O . ASP A 1 936 ? 6.212 -15.363 38.685 1.00 81.25 936 ASP A O 1
ATOM 7177 N N . CYS A 1 937 ? 8.085 -15.410 39.899 1.00 84.50 937 CYS A N 1
ATOM 7178 C CA . CYS A 1 937 ? 7.424 -15.821 41.140 1.00 84.50 937 CYS A CA 1
ATOM 7179 C C . CYS A 1 937 ? 6.937 -14.596 41.930 1.00 84.50 937 CYS A C 1
ATOM 7181 O O . CYS A 1 937 ? 7.731 -13.870 42.537 1.00 84.50 937 CYS A O 1
ATOM 7183 N N . LYS A 1 938 ? 5.617 -14.387 41.931 1.00 81.62 938 LYS A N 1
ATOM 7184 C CA . LYS A 1 938 ? 4.892 -13.255 42.533 1.00 81.62 938 LYS A CA 1
ATOM 7185 C C . LYS A 1 938 ? 4.308 -13.635 43.895 1.00 81.62 938 LYS A C 1
ATOM 7187 O O . LYS A 1 938 ? 3.921 -14.781 44.094 1.00 81.62 938 LYS A O 1
ATOM 7192 N N . GLU A 1 939 ? 4.244 -12.694 44.834 1.00 79.56 939 GLU A N 1
ATOM 7193 C CA . GLU A 1 939 ? 3.796 -12.964 46.210 1.00 79.56 939 GLU A CA 1
ATOM 7194 C C . GLU A 1 939 ? 2.285 -13.268 46.290 1.00 79.56 939 GLU A C 1
ATOM 7196 O O . GLU A 1 939 ? 1.462 -12.609 45.650 1.00 79.56 939 GLU A O 1
ATOM 7201 N N . CYS A 1 940 ? 1.916 -14.274 47.087 1.00 80.19 940 CYS A N 1
ATOM 7202 C CA . CYS A 1 940 ? 0.535 -14.664 47.375 1.00 80.19 940 CYS A CA 1
ATOM 7203 C C . CYS A 1 940 ? -0.157 -13.607 48.259 1.00 80.19 940 CYS A C 1
ATOM 7205 O O . CYS A 1 940 ? -0.149 -13.694 49.491 1.00 80.19 940 CYS A O 1
ATOM 7207 N N . SER A 1 941 ? -0.790 -12.618 47.629 1.00 80.31 941 SER A N 1
ATOM 7208 C CA . SER A 1 941 ? -1.473 -11.488 48.284 1.00 80.31 941 SER A CA 1
ATOM 7209 C C . SER A 1 941 ? -2.848 -11.836 48.887 1.00 80.31 941 SER A C 1
ATOM 7211 O O . SER A 1 941 ? -3.801 -11.077 48.732 1.00 80.31 941 SER A O 1
ATOM 7213 N N . CYS A 1 942 ? -2.971 -12.986 49.556 1.00 80.31 942 CYS A N 1
ATOM 7214 C CA . CYS A 1 942 ? -4.232 -13.447 50.142 1.00 80.31 942 CYS A CA 1
ATOM 7215 C C . CYS A 1 942 ? -4.727 -12.532 51.278 1.00 80.31 942 CYS A C 1
ATOM 7217 O O . CYS A 1 942 ? -3.942 -12.105 52.134 1.00 80.31 942 CYS A O 1
ATOM 7219 N N . ASP A 1 943 ? -6.039 -12.306 51.370 1.00 77.88 943 ASP A N 1
ATOM 7220 C CA . ASP A 1 943 ? -6.635 -11.581 52.485 1.00 77.88 943 ASP A CA 1
ATOM 7221 C C . ASP A 1 943 ? -6.604 -12.441 53.760 1.00 77.88 943 ASP A C 1
ATOM 7223 O O . ASP A 1 943 ? -7.214 -13.509 53.862 1.00 77.88 943 ASP A O 1
ATOM 7227 N N . ARG A 1 944 ? -5.894 -11.948 54.779 1.00 73.88 944 ARG A N 1
ATOM 7228 C CA . ARG A 1 944 ? -5.729 -12.609 56.083 1.00 73.88 944 ARG A CA 1
ATOM 7229 C C . ARG A 1 944 ? -7.034 -12.760 56.877 1.00 73.88 944 ARG A C 1
ATOM 7231 O O . ARG A 1 944 ? -7.057 -13.518 57.850 1.00 73.88 944 ARG A O 1
ATOM 7238 N N . ARG A 1 945 ? -8.097 -12.039 56.512 1.00 77.25 945 ARG A N 1
ATOM 7239 C CA . ARG A 1 945 ? -9.433 -12.147 57.113 1.00 77.25 945 ARG A CA 1
ATOM 7240 C C . ARG A 1 945 ? -10.133 -13.420 56.651 1.00 77.25 945 ARG A C 1
ATOM 7242 O O . ARG A 1 945 ? -10.625 -14.171 57.490 1.00 77.25 945 ARG A O 1
ATOM 7249 N N . GLY A 1 946 ? -10.120 -13.680 55.344 1.00 75.69 946 GLY A N 1
ATOM 7250 C CA . GLY A 1 946 ? -10.832 -14.800 54.735 1.00 75.69 946 GLY A CA 1
ATOM 7251 C C . GLY A 1 946 ? -9.998 -16.057 54.496 1.00 75.69 946 GLY A C 1
ATOM 7252 O O . GLY A 1 946 ? -10.541 -17.157 54.510 1.00 75.69 946 GLY A O 1
ATOM 7253 N N . THR A 1 947 ? -8.679 -15.937 54.352 1.00 81.62 947 THR A N 1
ATOM 7254 C CA . THR A 1 947 ? -7.772 -17.094 54.239 1.00 81.62 947 THR A CA 1
ATOM 7255 C C . THR A 1 947 ? -7.649 -17.814 55.582 1.00 81.62 947 THR A C 1
ATOM 7257 O O . THR A 1 947 ? -7.657 -17.176 56.642 1.00 81.62 947 THR A O 1
ATOM 7260 N N . GLU A 1 948 ? -7.538 -19.143 55.582 1.00 78.06 948 GLU A N 1
ATOM 7261 C CA . GLU A 1 948 ? -7.451 -19.950 56.805 1.00 78.06 948 GLU A CA 1
ATOM 7262 C C . GLU A 1 948 ? -6.343 -19.502 57.777 1.00 78.06 948 GLU A C 1
ATOM 7264 O O . GLU A 1 948 ? -5.218 -19.179 57.389 1.00 78.06 948 GLU A O 1
ATOM 7269 N N . VAL A 1 949 ? -6.637 -19.552 59.083 1.00 68.69 949 VAL A N 1
ATOM 7270 C CA . VAL A 1 949 ? -5.725 -19.107 60.162 1.00 68.69 949 VAL A CA 1
ATOM 7271 C C . VAL A 1 949 ? -4.392 -19.882 60.158 1.00 68.69 949 VAL A C 1
ATOM 7273 O O . VAL A 1 949 ? -3.342 -19.339 60.510 1.00 68.69 949 VAL A O 1
ATOM 7276 N N . GLY A 1 950 ? -4.417 -21.143 59.710 1.00 69.56 950 GLY A N 1
ATOM 7277 C CA . GLY A 1 950 ? -3.226 -21.978 59.526 1.00 69.56 950 GLY A CA 1
ATOM 7278 C C . GLY A 1 950 ? -2.353 -21.598 58.322 1.00 69.56 950 GLY A C 1
ATOM 7279 O O . GLY A 1 950 ? -1.177 -21.941 58.306 1.00 69.56 950 GLY A O 1
ATOM 7280 N N . HIS A 1 951 ? -2.895 -20.861 57.348 1.00 70.38 951 HIS A N 1
ATOM 7281 C CA . HIS A 1 951 ? -2.246 -20.562 56.067 1.00 70.38 951 HIS A CA 1
ATOM 7282 C C . HIS A 1 951 ? -1.803 -19.091 55.917 1.00 70.38 951 HIS A C 1
ATOM 7284 O O . HIS A 1 951 ? -1.012 -18.775 55.030 1.00 70.38 951 HIS A O 1
ATOM 7290 N N . CYS A 1 952 ? -2.228 -18.208 56.829 1.00 70.81 952 CYS A N 1
ATOM 7291 C CA . CYS A 1 952 ? -1.786 -16.811 56.946 1.00 70.81 952 CYS A CA 1
ATOM 7292 C C . CYS A 1 952 ? -1.309 -16.485 58.377 1.00 70.81 952 CYS A C 1
ATOM 7294 O O . CYS A 1 952 ? -1.962 -15.746 59.118 1.00 70.81 952 CYS A O 1
ATOM 7296 N N . HIS A 1 953 ? -0.165 -17.029 58.801 1.00 70.25 953 HIS A N 1
ATOM 7297 C CA . HIS A 1 953 ? 0.375 -16.741 60.135 1.00 70.25 953 HIS A CA 1
ATOM 7298 C C . HIS A 1 953 ? 0.762 -15.259 60.316 1.00 70.25 953 HIS A C 1
ATOM 7300 O O . HIS A 1 953 ? 1.311 -14.616 59.418 1.00 70.25 953 HIS A O 1
ATOM 7306 N N . GLN A 1 954 ? 0.530 -14.721 61.519 1.00 58.38 954 GLN A N 1
ATOM 7307 C CA . GLN A 1 954 ? 0.895 -13.345 61.867 1.00 58.38 954 GLN A CA 1
ATOM 7308 C C . GLN A 1 954 ? 2.407 -13.120 61.683 1.00 58.38 954 GLN A C 1
ATOM 7310 O O . GLN A 1 954 ? 3.228 -13.802 62.294 1.00 58.38 954 GLN A O 1
ATOM 7315 N N . GLY A 1 955 ? 2.772 -12.160 60.826 1.00 58.22 955 GLY A N 1
ATOM 7316 C CA . GLY A 1 955 ? 4.169 -11.833 60.518 1.00 58.22 955 GLY A CA 1
ATOM 7317 C C . GLY A 1 955 ? 4.827 -12.663 59.406 1.00 58.22 955 GLY A C 1
ATOM 7318 O O . GLY A 1 955 ? 6.037 -12.552 59.231 1.00 58.22 955 GLY A O 1
ATOM 7319 N N . ARG A 1 956 ? 4.077 -13.472 58.641 1.00 60.78 956 ARG A N 1
ATOM 7320 C CA . ARG A 1 956 ? 4.577 -14.186 57.445 1.00 60.78 956 ARG A CA 1
ATOM 7321 C C . ARG A 1 956 ? 3.691 -13.943 56.209 1.00 60.78 956 ARG A C 1
ATOM 7323 O O . ARG A 1 956 ? 2.534 -13.543 56.384 1.00 60.78 956 ARG A O 1
ATOM 7330 N N . PRO A 1 957 ? 4.207 -14.131 54.978 1.00 59.88 957 PRO A N 1
ATOM 7331 C CA . PRO A 1 957 ? 3.367 -14.168 53.780 1.00 59.88 957 PRO A CA 1
ATOM 7332 C C . PRO A 1 957 ? 2.334 -15.297 53.878 1.00 59.88 957 PRO A C 1
ATOM 7334 O O . PRO A 1 957 ? 2.533 -16.275 54.602 1.00 59.88 957 PRO A O 1
ATOM 7337 N N . CYS A 1 958 ? 1.218 -15.133 53.174 1.00 74.31 958 CYS A N 1
ATOM 7338 C CA . CYS A 1 958 ? 0.172 -16.147 53.092 1.00 74.31 958 CYS A CA 1
ATOM 7339 C C . CYS A 1 958 ? 0.549 -17.236 52.087 1.00 74.31 958 CYS A C 1
ATOM 7341 O O . CYS A 1 958 ? 1.250 -16.966 51.118 1.00 74.31 958 CYS A O 1
ATOM 7343 N N . PHE A 1 959 ? 0.077 -18.462 52.294 1.00 82.19 959 PHE A N 1
ATOM 7344 C CA . PHE A 1 959 ? 0.313 -19.566 51.364 1.00 82.19 959 PHE A CA 1
ATOM 7345 C C . PHE A 1 959 ? -0.853 -19.712 50.380 1.00 82.19 959 PHE A C 1
ATOM 7347 O O . PHE A 1 959 ? -1.995 -19.832 50.809 1.00 82.19 959 PHE A O 1
ATOM 7354 N N . CYS A 1 960 ? -0.554 -19.734 49.080 1.00 81.94 960 CYS A N 1
ATOM 7355 C CA . CYS A 1 960 ? -1.492 -20.007 47.989 1.00 81.94 960 CYS A CA 1
ATOM 7356 C C . CYS A 1 960 ? -0.942 -21.104 47.060 1.00 81.94 960 CYS A C 1
ATOM 7358 O O . CYS A 1 960 ? 0.212 -21.524 47.211 1.00 81.94 960 CYS A O 1
ATOM 7360 N N . ASP A 1 961 ? -1.757 -21.591 46.122 1.00 82.50 961 ASP A N 1
ATOM 7361 C CA . ASP A 1 961 ? -1.322 -22.561 45.115 1.00 82.50 961 ASP A CA 1
ATOM 7362 C C . ASP A 1 961 ? -0.169 -21.986 44.263 1.00 82.50 961 ASP A C 1
ATOM 7364 O O . ASP A 1 961 ? -0.321 -20.915 43.669 1.00 82.50 961 ASP A O 1
ATOM 7368 N N . PRO A 1 962 ? 0.979 -22.685 44.155 1.00 72.00 962 PRO A N 1
ATOM 7369 C CA . PRO A 1 962 ? 2.194 -22.139 43.546 1.00 72.00 962 PRO A CA 1
ATOM 7370 C C . PRO A 1 962 ? 2.123 -21.986 42.018 1.00 72.00 962 PRO A C 1
ATOM 7372 O O . PRO A 1 962 ? 3.070 -21.474 41.421 1.00 72.00 962 PRO A O 1
ATOM 7375 N N . THR A 1 963 ? 1.038 -22.431 41.379 1.00 73.50 963 THR A N 1
ATOM 7376 C CA . THR A 1 963 ? 0.857 -22.418 39.918 1.00 73.50 963 THR A CA 1
ATOM 7377 C C . THR A 1 963 ? -0.229 -21.434 39.488 1.00 73.50 963 THR A C 1
ATOM 7379 O O . THR A 1 963 ? -0.077 -20.751 38.481 1.00 73.50 963 THR A O 1
ATOM 7382 N N . THR A 1 964 ? -1.321 -21.371 40.251 1.00 76.06 964 THR A N 1
ATOM 7383 C CA . THR A 1 964 ? -2.554 -20.635 39.921 1.00 76.06 964 THR A CA 1
ATOM 7384 C C . THR A 1 964 ? -2.790 -19.405 40.795 1.00 76.06 964 THR A C 1
ATOM 7386 O O . THR A 1 964 ? -3.590 -18.552 40.424 1.00 76.06 964 THR A O 1
ATOM 7389 N N . GLY A 1 965 ? -2.117 -19.295 41.944 1.00 76.38 965 GLY A N 1
ATOM 7390 C CA . GLY A 1 965 ? -2.308 -18.193 42.891 1.00 76.38 965 GLY A CA 1
ATOM 7391 C C . GLY A 1 965 ? -3.502 -18.350 43.841 1.00 76.38 965 GLY A C 1
ATOM 7392 O O . GLY A 1 965 ? -3.702 -17.490 44.694 1.00 76.38 965 GLY A O 1
ATOM 7393 N N . GLN A 1 966 ? -4.283 -19.434 43.738 1.00 82.44 966 GLN A N 1
ATOM 7394 C CA . GLN A 1 966 ? -5.486 -19.647 44.552 1.00 82.44 966 GLN A CA 1
ATOM 7395 C C . GLN A 1 966 ? -5.157 -19.819 46.041 1.00 82.44 966 GLN A C 1
ATOM 7397 O O . GLN A 1 966 ? -4.447 -20.745 46.440 1.00 82.44 966 GLN A O 1
ATOM 7402 N N . CYS A 1 967 ? -5.705 -18.947 46.880 1.00 84.88 967 CYS A N 1
ATOM 7403 C CA . CYS A 1 967 ? -5.551 -18.988 48.330 1.00 84.88 967 CYS A CA 1
ATOM 7404 C C . CYS A 1 967 ? -6.533 -19.994 48.989 1.00 84.88 967 CYS A C 1
ATOM 7406 O O . CYS A 1 967 ? -7.629 -20.218 48.465 1.00 84.88 967 CYS A O 1
ATOM 7408 N N . PRO A 1 968 ? -6.176 -20.621 50.131 1.00 82.88 968 PRO A N 1
ATOM 7409 C CA . PRO A 1 968 ? -7.040 -21.544 50.871 1.00 82.88 968 PRO A CA 1
ATOM 7410 C C . PRO A 1 968 ? -8.027 -20.774 51.763 1.00 82.88 968 PRO A C 1
ATOM 7412 O O . PRO A 1 968 ? -7.692 -20.307 52.858 1.00 82.88 968 PRO A O 1
ATOM 7415 N N . CYS A 1 969 ? -9.251 -20.617 51.270 1.00 83.62 969 CYS A N 1
ATOM 7416 C CA . CYS A 1 969 ? -10.286 -19.821 51.921 1.00 83.62 969 CYS A CA 1
ATOM 7417 C C . CYS A 1 969 ? -10.960 -20.580 53.069 1.00 83.62 969 CYS A C 1
ATOM 7419 O O . CYS A 1 969 ? -11.140 -21.795 53.008 1.00 83.62 969 CYS A O 1
ATOM 7421 N N . ARG A 1 970 ? -11.348 -19.856 54.125 1.00 78.62 970 ARG A N 1
ATOM 7422 C CA . ARG A 1 970 ? -12.164 -20.408 55.217 1.00 78.62 970 ARG A CA 1
ATOM 7423 C C . ARG A 1 970 ? -13.533 -20.833 54.694 1.00 78.62 970 ARG A C 1
ATOM 7425 O O . ARG A 1 970 ? -14.031 -20.306 53.704 1.00 78.62 970 ARG A O 1
ATOM 7432 N N . THR A 1 971 ? -14.191 -21.711 55.444 1.00 77.94 971 THR A N 1
ATOM 7433 C CA . THR A 1 971 ? -15.632 -21.960 55.324 1.00 77.94 971 THR A CA 1
ATOM 7434 C C . THR A 1 971 ? -16.384 -20.631 55.198 1.00 77.94 971 THR A C 1
ATOM 7436 O O . THR A 1 971 ? -16.179 -19.747 56.032 1.00 77.94 971 THR A O 1
ATOM 7439 N N . ARG A 1 972 ? -17.270 -20.499 54.202 1.00 73.75 972 ARG A N 1
ATOM 7440 C CA . ARG A 1 972 ? -18.023 -19.267 53.904 1.00 73.75 972 ARG A CA 1
ATOM 7441 C C . ARG A 1 972 ? -17.208 -18.100 53.333 1.00 73.75 972 ARG A C 1
ATOM 7443 O O . ARG A 1 972 ? -17.656 -16.958 53.421 1.00 73.75 972 ARG A O 1
ATOM 7450 N N . VAL A 1 973 ? -16.054 -18.362 52.722 1.00 80.31 973 VAL A N 1
ATOM 7451 C CA . VAL A 1 973 ? -15.212 -17.369 52.031 1.00 80.31 973 VAL A CA 1
ATOM 7452 C C . VAL A 1 973 ? -14.887 -17.859 50.617 1.00 80.31 973 VAL A C 1
ATOM 7454 O O . VAL A 1 973 ? -14.620 -19.041 50.416 1.00 80.31 973 VAL A O 1
ATOM 7457 N N . ALA A 1 974 ? -14.891 -16.946 49.647 1.00 75.81 974 ALA A N 1
ATOM 7458 C CA . ALA A 1 974 ? -14.650 -17.202 48.230 1.00 75.81 974 ALA A CA 1
ATOM 7459 C C . ALA A 1 974 ? -13.652 -16.188 47.624 1.00 75.81 974 ALA A C 1
ATOM 7461 O O . ALA A 1 974 ? -13.205 -15.254 48.292 1.00 75.81 974 ALA A O 1
ATOM 7462 N N . GLY A 1 975 ? -13.310 -16.384 46.346 1.00 76.62 975 GLY A N 1
ATOM 7463 C CA . GLY A 1 975 ? -12.357 -15.556 45.597 1.00 76.62 975 GLY A CA 1
ATOM 7464 C C . GLY A 1 975 ? -10.948 -16.156 45.526 1.00 76.62 975 GLY A C 1
ATOM 7465 O O . GLY A 1 975 ? -10.570 -17.011 46.329 1.00 76.62 975 GLY A O 1
ATOM 7466 N N . VAL A 1 976 ? -10.146 -15.705 44.555 1.00 78.06 976 VAL A N 1
ATOM 7467 C CA . VAL A 1 976 ? -8.763 -16.193 44.369 1.00 78.06 976 VAL A CA 1
ATOM 7468 C C . VAL A 1 976 ? -7.869 -15.775 45.539 1.00 78.06 976 VAL A C 1
ATOM 7470 O O . VAL A 1 976 ? -6.995 -16.539 45.942 1.00 78.06 976 VAL A O 1
ATOM 7473 N N . LEU A 1 977 ? -8.132 -14.604 46.131 1.00 81.56 977 LEU A N 1
ATOM 7474 C CA . LEU A 1 977 ? -7.398 -14.067 47.279 1.00 81.56 977 LEU A CA 1
ATOM 7475 C C . LEU A 1 977 ? -8.132 -14.274 48.617 1.00 81.56 977 LEU A C 1
ATOM 7477 O O . LEU A 1 977 ? -7.630 -13.829 49.648 1.00 81.56 977 LEU A O 1
ATOM 7481 N N . CYS A 1 978 ? -9.273 -14.974 48.629 1.00 82.44 978 CYS A N 1
ATOM 7482 C CA . CYS A 1 978 ? -10.140 -15.154 49.803 1.00 82.44 978 CYS A CA 1
ATOM 7483 C C . CYS A 1 978 ? -10.639 -13.830 50.409 1.00 82.44 978 CYS A C 1
ATOM 7485 O O . CYS A 1 978 ? -10.659 -13.643 51.628 1.00 82.44 978 CYS A O 1
ATOM 7487 N N . ASP A 1 979 ? -10.997 -12.903 49.529 1.00 80.69 979 ASP A N 1
ATOM 7488 C CA . ASP A 1 979 ? -11.338 -11.505 49.775 1.00 80.69 979 ASP A CA 1
ATOM 7489 C C . ASP A 1 979 ? -12.854 -11.210 49.741 1.00 80.69 979 ASP A C 1
ATOM 7491 O O . ASP A 1 979 ? -13.269 -10.091 50.048 1.00 80.69 979 ASP A O 1
ATOM 7495 N N . GLU A 1 980 ? -13.693 -12.222 49.483 1.00 82.56 980 GLU A N 1
ATOM 7496 C CA . GLU A 1 980 ? -15.157 -12.147 49.579 1.00 82.56 980 GLU A CA 1
ATOM 7497 C C . GLU A 1 980 ? -15.754 -13.228 50.494 1.00 82.56 980 GLU A C 1
ATOM 7499 O O . GLU A 1 980 ? -15.200 -14.312 50.652 1.00 82.56 980 GLU A O 1
ATOM 7504 N N . CYS A 1 981 ? -16.948 -12.984 51.044 1.00 83.31 981 CYS A N 1
ATOM 7505 C CA . CYS A 1 981 ? -17.753 -14.061 51.626 1.00 83.31 981 CYS A CA 1
ATOM 7506 C C . CYS A 1 981 ? -18.404 -14.936 50.532 1.00 83.31 981 CYS A C 1
ATOM 7508 O O . CYS A 1 981 ? -18.755 -14.459 49.451 1.00 83.31 981 CYS A O 1
ATOM 7510 N N . GLU A 1 982 ? -18.601 -16.217 50.839 1.00 81.62 982 GLU A N 1
ATOM 7511 C CA . GLU A 1 982 ? -19.429 -17.145 50.059 1.00 81.62 982 GLU A CA 1
ATOM 7512 C C . GLU A 1 982 ? -20.909 -16.745 50.164 1.00 81.62 982 GLU A C 1
ATOM 7514 O O . GLU A 1 982 ? -21.370 -16.284 51.216 1.00 81.62 982 GLU A O 1
ATOM 7519 N N . ASP A 1 983 ? -21.662 -16.939 49.084 1.00 81.69 983 ASP A N 1
ATOM 7520 C CA . ASP A 1 983 ? -23.040 -16.468 48.969 1.00 81.69 983 ASP A CA 1
ATOM 7521 C C . ASP A 1 983 ? -23.945 -17.064 50.065 1.00 81.69 983 ASP A C 1
ATOM 7523 O O . ASP A 1 983 ? -23.951 -18.263 50.349 1.00 81.69 983 ASP A O 1
ATOM 7527 N N . GLY A 1 984 ? -24.705 -16.196 50.737 1.00 79.50 984 GLY A N 1
ATOM 7528 C CA . GLY A 1 984 ? -25.428 -16.550 51.964 1.00 79.50 984 GLY A CA 1
ATOM 7529 C C . GLY A 1 984 ? -24.651 -16.311 53.265 1.00 79.50 984 GLY A C 1
ATOM 7530 O O . GLY A 1 984 ? -25.140 -16.661 54.350 1.00 79.50 984 GLY A O 1
ATOM 7531 N N . SER A 1 985 ? -23.475 -15.681 53.177 1.00 85.06 985 SER A N 1
ATOM 7532 C CA . SER A 1 985 ? -22.701 -15.180 54.317 1.00 85.06 985 SER A CA 1
ATOM 7533 C C . SER A 1 985 ? -22.141 -13.768 54.058 1.00 85.06 985 SER A C 1
ATOM 7535 O O . SER A 1 985 ? -22.017 -13.342 52.914 1.00 85.06 985 SER A O 1
ATOM 7537 N N . TRP A 1 986 ? -21.826 -13.028 55.124 1.00 84.31 986 TRP A N 1
ATOM 7538 C CA . TRP A 1 986 ? -21.440 -11.608 55.087 1.00 84.31 986 TRP A CA 1
ATOM 7539 C C . TRP A 1 986 ? -20.474 -11.236 56.226 1.00 84.31 986 TRP A C 1
ATOM 7541 O O . TRP A 1 986 ? -20.220 -12.043 57.117 1.00 84.31 986 TRP A O 1
ATOM 7551 N N . ASP A 1 987 ? -19.975 -9.999 56.217 1.00 76.25 987 ASP A N 1
ATOM 7552 C CA . ASP A 1 987 ? -19.043 -9.436 57.207 1.00 76.25 987 ASP A CA 1
ATOM 7553 C C . ASP A 1 987 ? -17.700 -10.178 57.301 1.00 76.25 987 ASP A C 1
ATOM 7555 O O . ASP A 1 987 ? -17.323 -10.751 58.322 1.00 76.25 987 ASP A O 1
ATOM 7559 N N . LEU A 1 988 ? -16.909 -10.065 56.232 1.00 72.44 988 LEU A N 1
ATOM 7560 C CA . LEU A 1 988 ? -15.493 -10.447 56.232 1.00 72.44 988 LEU A CA 1
ATOM 7561 C C . LEU A 1 988 ? -14.639 -9.606 57.213 1.00 72.44 988 LEU A C 1
ATOM 7563 O O . LEU A 1 988 ? -13.483 -9.934 57.465 1.00 72.44 988 LEU A O 1
ATOM 7567 N N . SER A 1 989 ? -15.166 -8.502 57.755 1.00 64.56 989 SER A N 1
ATOM 7568 C CA . SER A 1 989 ? -14.443 -7.625 58.693 1.00 64.56 989 SER A CA 1
ATOM 7569 C C . SER A 1 989 ? -14.704 -7.964 60.167 1.00 64.56 989 SER A C 1
ATOM 7571 O O . SER A 1 989 ? -14.049 -7.399 61.047 1.00 64.56 989 SER A O 1
ATOM 7573 N N . GLY A 1 990 ? -15.630 -8.886 60.434 1.00 60.00 990 GLY A N 1
ATOM 7574 C CA . GLY A 1 990 ? -16.022 -9.335 61.760 1.00 60.00 990 GLY A CA 1
ATOM 7575 C C . GLY A 1 990 ? -14.919 -10.103 62.484 1.00 60.00 990 GLY A C 1
ATOM 7576 O O . GLY A 1 990 ? -14.027 -10.702 61.884 1.00 60.00 990 GLY A O 1
ATOM 7577 N N . ALA A 1 991 ? -14.981 -10.104 63.818 1.00 55.50 991 ALA A N 1
ATOM 7578 C CA . ALA A 1 991 ? -13.919 -10.669 64.655 1.00 55.50 991 ALA A CA 1
ATOM 7579 C C . ALA A 1 991 ? -13.722 -12.194 64.493 1.00 55.50 991 ALA A C 1
ATOM 7581 O O . ALA A 1 991 ? -12.625 -12.687 64.752 1.00 55.50 991 ALA A O 1
ATOM 7582 N N . LEU A 1 992 ? -14.759 -12.931 64.073 1.00 56.66 992 LEU A N 1
ATOM 7583 C CA . LEU A 1 992 ? -14.687 -14.345 63.691 1.00 56.66 992 LEU A CA 1
ATOM 7584 C C . LEU A 1 992 ? -15.677 -14.657 62.555 1.00 56.66 992 LEU A C 1
ATOM 7586 O O . LEU A 1 992 ? -16.876 -14.732 62.808 1.00 56.66 992 LEU A O 1
ATOM 7590 N N . GLU A 1 993 ? -15.116 -14.951 61.375 1.00 65.56 993 GLU A N 1
ATOM 7591 C CA . GLU A 1 993 ? -15.734 -15.652 60.230 1.00 65.56 993 GLU A CA 1
ATOM 7592 C C . GLU A 1 993 ? -16.901 -14.934 59.519 1.00 65.56 993 GLU A C 1
ATOM 7594 O O . GLU A 1 993 ? -17.664 -14.184 60.122 1.00 65.56 993 GLU A O 1
ATOM 7599 N N . CYS A 1 994 ? -17.060 -15.191 58.211 1.00 77.50 994 CYS A N 1
ATOM 7600 C CA . CYS A 1 994 ? -18.200 -14.685 57.443 1.00 77.50 994 CYS A CA 1
ATOM 7601 C C . CYS A 1 994 ? -19.502 -15.239 58.037 1.00 77.50 994 CYS A C 1
ATOM 7603 O O . CYS A 1 994 ? -19.803 -16.436 57.969 1.00 77.50 994 CYS A O 1
ATOM 7605 N N . GLN A 1 995 ? -20.282 -14.351 58.640 1.00 81.06 995 GLN A N 1
ATOM 7606 C CA . GLN A 1 995 ? -21.492 -14.684 59.366 1.00 81.06 995 GLN A CA 1
ATOM 7607 C C . GLN A 1 995 ? -22.572 -15.142 58.388 1.00 81.06 995 GLN A C 1
ATOM 7609 O O . GLN A 1 995 ? -22.809 -14.496 57.375 1.00 81.06 995 GLN A O 1
ATOM 7614 N N . ALA A 1 996 ? -23.301 -16.214 58.704 1.00 81.00 996 ALA A N 1
ATOM 7615 C CA . ALA A 1 996 ? -24.499 -16.558 57.939 1.00 81.00 996 ALA A CA 1
ATOM 7616 C C . ALA A 1 996 ? -25.494 -15.380 57.948 1.00 81.00 996 ALA A C 1
ATOM 7618 O O . ALA A 1 996 ? -25.747 -14.793 59.009 1.00 81.00 996 ALA A O 1
ATOM 7619 N N . CYS A 1 997 ? -26.085 -15.070 56.790 1.00 84.62 997 CYS A N 1
ATOM 7620 C CA . CYS A 1 997 ? -27.045 -13.974 56.633 1.00 84.62 997 CYS A CA 1
ATOM 7621 C C . CYS A 1 997 ? -28.204 -14.062 57.636 1.00 84.62 997 CYS A C 1
ATOM 7623 O O . CYS A 1 997 ? -28.470 -13.091 58.357 1.00 84.62 997 CYS A O 1
ATOM 7625 N N . ARG A 1 998 ? -28.791 -15.268 57.747 1.00 87.94 998 ARG A N 1
ATOM 7626 C CA . ARG A 1 998 ? -29.975 -15.598 58.562 1.00 87.94 998 ARG A CA 1
ATOM 7627 C C . ARG A 1 998 ? -31.183 -14.753 58.165 1.00 87.94 998 ARG A C 1
ATOM 7629 O O . ARG A 1 998 ? -31.807 -14.130 59.015 1.00 87.94 998 ARG A O 1
ATOM 7636 N N . CYS A 1 999 ? -31.461 -14.706 56.870 1.00 86.81 999 CYS A N 1
ATOM 7637 C CA . CYS A 1 999 ? -32.648 -14.044 56.356 1.00 86.81 999 CYS A CA 1
ATOM 7638 C C . CYS A 1 999 ? -33.897 -14.847 56.729 1.00 86.81 999 CYS A C 1
ATOM 7640 O O . CYS A 1 999 ? -33.858 -16.081 56.714 1.00 86.81 999 CYS A O 1
ATOM 7642 N N . ASP A 1 1000 ? -34.988 -14.166 57.071 1.00 84.12 1000 ASP A N 1
ATOM 7643 C CA . ASP A 1 1000 ? -36.240 -14.826 57.416 1.00 84.12 1000 ASP A CA 1
ATOM 7644 C C . ASP A 1 1000 ? -36.783 -15.607 56.200 1.00 84.12 1000 ASP A C 1
ATOM 7646 O O . ASP A 1 1000 ? -36.972 -15.018 55.132 1.00 84.12 1000 ASP A O 1
ATOM 7650 N N . PRO A 1 1001 ? -37.028 -16.924 56.309 1.00 79.69 1001 PRO A N 1
ATOM 7651 C CA . PRO A 1 1001 ? -37.360 -17.762 55.158 1.00 79.69 1001 PRO A CA 1
ATOM 7652 C C . PRO A 1 1001 ? -38.791 -17.574 54.623 1.00 79.69 1001 PRO A C 1
ATOM 7654 O O . PRO A 1 1001 ? -39.147 -18.238 53.650 1.00 79.69 1001 PRO A O 1
ATOM 7657 N N . ALA A 1 1002 ? -39.615 -16.722 55.243 1.00 78.50 1002 ALA A N 1
ATOM 7658 C CA . ALA A 1 1002 ? -40.930 -16.319 54.742 1.00 78.50 1002 ALA A CA 1
ATOM 7659 C C . ALA A 1 1002 ? -40.943 -14.859 54.248 1.00 78.50 1002 ALA A C 1
ATOM 7661 O O . ALA A 1 1002 ? -41.594 -14.563 53.246 1.00 78.50 1002 ALA A O 1
ATOM 7662 N N . ASN A 1 1003 ? -40.205 -13.968 54.916 1.00 83.81 1003 ASN A N 1
ATOM 7663 C CA . ASN A 1 1003 ? -40.206 -12.524 54.662 1.00 83.81 1003 ASN A CA 1
ATOM 7664 C C . ASN A 1 1003 ? -38.991 -12.027 53.844 1.00 83.81 1003 ASN A C 1
ATOM 7666 O O . ASN A 1 1003 ? -38.918 -10.841 53.512 1.00 83.81 1003 ASN A O 1
ATOM 7670 N N . SER A 1 1004 ? -38.057 -12.906 53.462 1.00 82.12 1004 SER A N 1
ATOM 7671 C CA . SER A 1 1004 ? -36.949 -12.602 52.540 1.00 82.12 1004 SER A CA 1
ATOM 7672 C C . SER A 1 1004 ? -37.007 -13.411 51.239 1.00 82.12 1004 SER A C 1
ATOM 7674 O O . SER A 1 1004 ? -37.392 -14.577 51.219 1.00 82.12 1004 SER A O 1
ATOM 7676 N N . ILE A 1 1005 ? -36.579 -12.774 50.147 1.00 81.69 1005 ILE A N 1
ATOM 7677 C CA . ILE A 1 1005 ? -36.568 -13.315 48.780 1.00 81.69 1005 ILE A CA 1
ATOM 7678 C C . ILE A 1 1005 ? -35.513 -14.422 48.634 1.00 81.69 1005 ILE A C 1
ATOM 7680 O O . ILE A 1 1005 ? -35.700 -15.377 47.881 1.00 81.69 1005 ILE A O 1
ATOM 7684 N N . SER A 1 1006 ? -34.388 -14.296 49.341 1.00 81.38 1006 SER A N 1
ATOM 7685 C CA . SER A 1 1006 ? -33.357 -15.328 49.423 1.00 81.38 1006 SER A CA 1
ATOM 7686 C C . SER A 1 1006 ? -32.526 -15.169 50.698 1.00 81.38 1006 SER A C 1
ATOM 7688 O O . SER A 1 1006 ? -32.450 -14.082 51.270 1.00 81.38 1006 SER A O 1
ATOM 7690 N N . ASN A 1 1007 ? -31.833 -16.237 51.104 1.00 82.50 1007 ASN A N 1
ATOM 7691 C CA . ASN A 1 1007 ? -30.846 -16.170 52.184 1.00 82.50 1007 ASN A CA 1
ATOM 7692 C C . ASN A 1 1007 ? -29.473 -15.622 51.726 1.00 82.50 1007 ASN A C 1
ATOM 7694 O O . ASN A 1 1007 ? -28.549 -15.589 52.532 1.00 82.50 1007 ASN A O 1
ATOM 7698 N N . ILE A 1 1008 ? -29.322 -15.195 50.464 1.00 86.50 1008 ILE A N 1
ATOM 7699 C CA . ILE A 1 1008 ? -28.142 -14.471 49.971 1.00 86.50 1008 ILE A CA 1
ATOM 7700 C C . ILE A 1 1008 ? -28.349 -12.987 50.282 1.00 86.50 1008 ILE A C 1
ATOM 7702 O O . ILE A 1 1008 ? -29.191 -12.328 49.678 1.00 86.50 1008 ILE A O 1
ATOM 7706 N N . CYS A 1 1009 ? -27.600 -12.484 51.259 1.00 83.44 1009 CYS A N 1
ATOM 7707 C CA . CYS A 1 1009 ? -27.588 -11.084 51.670 1.00 83.44 1009 CYS A CA 1
ATOM 7708 C C . CYS A 1 1009 ? -26.355 -10.349 51.131 1.00 83.44 1009 CYS A C 1
ATOM 7710 O O . CYS A 1 1009 ? -25.394 -10.974 50.684 1.00 83.44 1009 CYS A O 1
ATOM 7712 N N . ASP A 1 1010 ? -26.368 -9.019 51.222 1.00 82.88 1010 ASP A N 1
ATOM 7713 C CA . ASP A 1 1010 ? -25.204 -8.192 50.901 1.00 82.88 1010 ASP A CA 1
ATOM 7714 C C . ASP A 1 1010 ? -23.966 -8.600 51.730 1.00 82.88 1010 ASP A C 1
ATOM 7716 O O . ASP A 1 1010 ? -24.014 -8.640 52.963 1.00 82.88 1010 ASP A O 1
ATOM 7720 N N . LYS A 1 1011 ? -22.842 -8.874 51.053 1.00 79.44 1011 LYS A N 1
ATOM 7721 C CA . LYS A 1 1011 ? -21.639 -9.487 51.651 1.00 79.44 1011 LYS A CA 1
ATOM 7722 C C . LYS A 1 1011 ? -20.929 -8.610 52.697 1.00 79.44 1011 LYS A C 1
ATOM 7724 O O . LYS A 1 1011 ? -20.081 -9.118 53.432 1.00 79.44 1011 LYS A O 1
ATOM 7729 N N . VAL A 1 1012 ? -21.256 -7.318 52.801 1.00 76.38 1012 VAL A N 1
ATOM 7730 C CA . VAL A 1 1012 ? -20.587 -6.359 53.705 1.00 76.38 1012 VAL A CA 1
ATOM 7731 C C . VAL A 1 1012 ? -21.498 -5.911 54.851 1.00 76.38 1012 VAL A C 1
ATOM 7733 O O . VAL A 1 1012 ? -21.070 -5.873 56.001 1.00 76.38 1012 VAL A O 1
ATOM 7736 N N . THR A 1 1013 ? -22.753 -5.585 54.555 1.00 80.44 1013 THR A N 1
ATOM 7737 C CA . THR A 1 1013 ? -23.754 -5.063 55.504 1.00 80.44 1013 THR A CA 1
ATOM 7738 C C . THR A 1 1013 ? -24.681 -6.141 56.060 1.00 80.44 1013 THR A C 1
ATOM 7740 O O . THR A 1 1013 ? -25.359 -5.923 57.067 1.00 80.44 1013 THR A O 1
ATOM 7743 N N . GLY A 1 1014 ? -24.739 -7.300 55.400 1.00 79.38 1014 GLY A N 1
ATOM 7744 C CA . GLY A 1 1014 ? -25.592 -8.416 55.779 1.00 79.38 1014 GLY A CA 1
ATOM 7745 C C . GLY A 1 1014 ? -27.067 -8.205 55.500 1.00 79.38 1014 GLY A C 1
ATOM 7746 O O . GLY A 1 1014 ? -27.872 -9.000 55.984 1.00 79.38 1014 GLY A O 1
ATOM 7747 N N . GLN A 1 1015 ? -27.442 -7.135 54.796 1.00 85.62 1015 GLN A N 1
ATOM 7748 C CA . GLN A 1 1015 ? -28.836 -6.825 54.511 1.00 85.62 1015 GLN A CA 1
ATOM 7749 C C . GLN A 1 1015 ? -29.430 -7.891 53.589 1.00 85.62 1015 GLN A C 1
ATOM 7751 O O . GLN A 1 1015 ? -29.003 -8.066 52.447 1.00 85.62 1015 GLN A O 1
ATOM 7756 N N . CYS A 1 1016 ? -30.413 -8.618 54.105 1.00 86.62 1016 CYS A N 1
ATOM 7757 C CA . CYS A 1 1016 ? -31.178 -9.591 53.346 1.00 86.62 1016 CYS A CA 1
ATOM 7758 C C . CYS A 1 1016 ? -32.114 -8.899 52.337 1.00 86.62 1016 CYS A C 1
ATOM 7760 O O . CYS A 1 1016 ? -32.659 -7.835 52.650 1.00 86.62 1016 CYS A O 1
ATOM 7762 N N . PRO A 1 1017 ? -32.343 -9.486 51.148 1.00 85.06 1017 PRO A N 1
ATOM 7763 C CA . PRO A 1 1017 ? -33.299 -8.968 50.176 1.00 85.06 1017 PRO A CA 1
ATOM 7764 C C . PRO A 1 1017 ? -34.723 -9.253 50.669 1.00 85.06 1017 PRO A C 1
ATOM 7766 O O . PRO A 1 1017 ? -35.213 -10.379 50.579 1.00 85.06 1017 PRO A O 1
ATOM 7769 N N . CYS A 1 1018 ? -35.382 -8.251 51.246 1.00 85.56 1018 CYS A N 1
ATOM 7770 C CA . CYS A 1 1018 ? -36.693 -8.425 51.871 1.00 85.56 1018 CYS A CA 1
ATOM 7771 C C . CYS A 1 1018 ? -37.836 -8.436 50.859 1.00 85.56 1018 CYS A C 1
ATOM 7773 O O . CYS A 1 1018 ? -37.827 -7.693 49.876 1.00 85.56 1018 CYS A O 1
ATOM 7775 N N . HIS A 1 1019 ? -38.865 -9.240 51.131 1.00 80.56 1019 HIS A N 1
ATOM 7776 C CA . HIS A 1 1019 ? -40.142 -9.073 50.451 1.00 80.56 1019 HIS A CA 1
ATOM 7777 C C . HIS A 1 1019 ? -40.706 -7.677 50.798 1.00 80.56 1019 HIS A C 1
ATOM 7779 O O . HIS A 1 1019 ? -40.677 -7.289 51.967 1.00 80.56 1019 HIS A O 1
ATOM 7785 N N . PRO A 1 1020 ? -41.188 -6.880 49.823 1.00 77.06 1020 PRO A N 1
ATOM 7786 C CA . PRO A 1 1020 ? -41.588 -5.501 50.094 1.00 77.06 1020 PRO A CA 1
ATOM 7787 C C . PRO A 1 1020 ? -42.782 -5.431 51.048 1.00 77.06 1020 PRO A C 1
ATOM 7789 O O . PRO A 1 1020 ? -43.717 -6.218 50.927 1.00 77.06 1020 PRO A O 1
ATOM 7792 N N . GLY A 1 1021 ? -42.717 -4.479 51.978 1.00 75.06 1021 GLY A N 1
ATOM 7793 C CA . GLY A 1 1021 ? -43.513 -4.464 53.209 1.00 75.06 1021 GLY A CA 1
ATOM 7794 C C . GLY A 1 1021 ? -42.642 -4.773 54.427 1.00 75.06 1021 GLY A C 1
ATOM 7795 O O . GLY A 1 1021 ? -42.721 -4.091 55.449 1.00 75.06 1021 GLY A O 1
ATOM 7796 N N . PHE A 1 1022 ? -41.707 -5.717 54.276 1.00 83.06 1022 PHE A N 1
ATOM 7797 C CA . PHE A 1 1022 ? -40.756 -6.124 55.309 1.00 83.06 1022 PHE A CA 1
ATOM 7798 C C . PHE A 1 1022 ? -39.396 -5.416 55.174 1.00 83.06 1022 PHE A C 1
ATOM 7800 O O . PHE A 1 1022 ? -39.055 -4.852 54.132 1.00 83.06 1022 PHE A O 1
ATOM 7807 N N . GLY A 1 1023 ? -38.620 -5.421 56.255 1.00 78.50 1023 GLY A N 1
ATOM 7808 C CA . GLY A 1 1023 ? -37.362 -4.697 56.399 1.00 78.50 1023 GLY A CA 1
ATOM 7809 C C . GLY A 1 1023 ? -36.594 -5.086 57.665 1.00 78.50 1023 GLY A C 1
ATOM 7810 O O . GLY A 1 1023 ? -36.931 -6.049 58.355 1.00 78.50 1023 GLY A O 1
ATOM 7811 N N . GLY A 1 1024 ? -35.527 -4.341 57.963 1.00 77.25 1024 GLY A N 1
ATOM 7812 C CA . GLY A 1 1024 ? -34.506 -4.763 58.927 1.00 77.25 1024 GLY A CA 1
ATOM 7813 C C . GLY A 1 1024 ? -33.535 -5.789 58.328 1.00 77.25 1024 GLY A C 1
ATOM 7814 O O . GLY A 1 1024 ? -33.789 -6.358 57.265 1.00 77.25 1024 GLY A O 1
ATOM 7815 N N . ARG A 1 1025 ? -32.393 -6.025 58.994 1.00 85.56 1025 ARG A N 1
ATOM 7816 C CA . ARG A 1 1025 ? -31.278 -6.793 58.401 1.00 85.56 1025 ARG A CA 1
ATOM 7817 C C . ARG A 1 1025 ? -31.671 -8.217 57.993 1.00 85.56 1025 ARG A C 1
ATOM 7819 O O . ARG A 1 1025 ? -31.134 -8.722 57.014 1.00 85.56 1025 ARG A O 1
ATOM 7826 N N . GLN A 1 1026 ? -32.587 -8.851 58.728 1.00 87.44 1026 GLN A N 1
ATOM 7827 C CA . GLN A 1 1026 ? -33.040 -10.224 58.479 1.00 87.44 1026 GLN A CA 1
ATOM 7828 C C . GLN A 1 1026 ? -34.438 -10.292 57.849 1.00 87.44 1026 GLN A C 1
ATOM 7830 O O . GLN A 1 1026 ? -34.925 -11.392 57.617 1.00 87.44 1026 GLN A O 1
ATOM 7835 N N . CYS A 1 1027 ? -35.060 -9.150 57.526 1.00 88.00 1027 CYS A N 1
ATOM 7836 C CA . CYS A 1 1027 ? -36.463 -9.058 57.091 1.00 88.00 1027 CYS A CA 1
ATOM 7837 C C . CYS A 1 1027 ? -37.475 -9.462 58.183 1.00 88.00 1027 CYS A C 1
ATOM 7839 O O . CYS A 1 1027 ? -38.603 -9.859 57.905 1.00 88.00 1027 CYS A O 1
ATOM 7841 N N . ASP A 1 1028 ? -37.053 -9.322 59.441 1.00 84.38 1028 ASP A N 1
ATOM 7842 C CA . ASP A 1 1028 ? -37.773 -9.641 60.675 1.00 84.38 1028 ASP A CA 1
ATOM 7843 C C . ASP A 1 1028 ? -38.746 -8.532 61.133 1.00 84.38 1028 ASP A C 1
ATOM 7845 O O . ASP A 1 1028 ? -39.361 -8.636 62.194 1.00 84.38 1028 ASP A O 1
ATOM 7849 N N . LYS A 1 1029 ? -38.857 -7.432 60.374 1.00 82.19 1029 LYS A N 1
ATOM 7850 C CA . LYS A 1 1029 ? -39.600 -6.211 60.741 1.00 82.19 1029 LYS A CA 1
ATOM 7851 C C . LYS A 1 1029 ? -40.407 -5.682 59.560 1.00 82.19 1029 LYS A C 1
ATOM 7853 O O . LYS A 1 1029 ? -40.187 -6.107 58.432 1.00 82.19 1029 LYS A O 1
ATOM 7858 N N . CYS A 1 1030 ? -41.303 -4.725 59.796 1.00 81.75 1030 CYS A N 1
ATOM 7859 C CA . CYS A 1 1030 ? -41.848 -3.909 58.710 1.00 81.75 1030 CYS A CA 1
ATOM 7860 C C . CYS A 1 1030 ? -40.786 -2.902 58.232 1.00 81.75 1030 CYS A C 1
ATOM 7862 O O . CYS A 1 1030 ? -39.963 -2.444 59.028 1.00 81.75 1030 CYS A O 1
ATOM 7864 N N . GLY A 1 1031 ? -40.762 -2.603 56.933 1.00 78.56 1031 GLY A N 1
ATOM 7865 C CA . GLY A 1 1031 ? -39.852 -1.611 56.350 1.00 78.56 1031 GLY A CA 1
ATOM 7866 C C . GLY A 1 1031 ? -40.310 -0.173 56.614 1.00 78.56 1031 GLY A C 1
ATOM 7867 O O . GLY A 1 1031 ? -41.473 0.058 56.911 1.00 78.56 1031 GLY A O 1
ATOM 7868 N N . ASP A 1 1032 ? -39.429 0.814 56.441 1.00 73.94 1032 ASP A N 1
ATOM 7869 C CA . ASP A 1 1032 ? -39.618 2.197 56.932 1.00 73.94 1032 ASP A CA 1
ATOM 7870 C C . ASP A 1 1032 ? -40.892 2.941 56.462 1.00 73.94 1032 ASP A C 1
ATOM 7872 O O . ASP A 1 1032 ? -41.243 3.969 57.033 1.00 73.94 1032 ASP A O 1
ATOM 7876 N N . SER A 1 1033 ? -41.577 2.467 55.414 1.00 70.69 1033 SER A N 1
ATOM 7877 C CA . SER A 1 1033 ? -42.846 3.026 54.892 1.00 70.69 1033 SER A CA 1
ATOM 7878 C C . SER A 1 1033 ? -44.083 2.177 55.234 1.00 70.69 1033 SER A C 1
ATOM 7880 O O . SER A 1 1033 ? -45.138 2.325 54.607 1.00 70.69 1033 SER A O 1
ATOM 7882 N N . TYR A 1 1034 ? -43.931 1.256 56.188 1.00 79.00 1034 TYR A N 1
ATOM 7883 C CA . TYR A 1 1034 ? -44.876 0.199 56.523 1.00 79.00 1034 TYR A CA 1
ATOM 7884 C C . TYR A 1 1034 ? -44.955 0.008 58.047 1.00 79.00 1034 TYR A C 1
ATOM 7886 O O . TYR A 1 1034 ? -43.945 0.031 58.749 1.00 79.00 1034 TYR A O 1
ATOM 7894 N N . PHE A 1 1035 ? -46.162 -0.200 58.567 1.00 82.19 1035 PHE A N 1
ATOM 7895 C CA . PHE A 1 1035 ? -46.459 -0.364 59.991 1.00 82.19 1035 PHE A CA 1
ATOM 7896 C C . PHE A 1 1035 ? -47.248 -1.657 60.240 1.00 82.19 1035 PHE A C 1
ATOM 7898 O O . PHE A 1 1035 ? -47.854 -2.208 59.321 1.00 82.19 1035 PHE A O 1
ATOM 7905 N N . GLY A 1 1036 ? -47.257 -2.162 61.476 1.00 76.44 1036 GLY A N 1
ATOM 7906 C CA . GLY A 1 1036 ? -48.017 -3.366 61.843 1.00 76.44 1036 GLY A CA 1
ATOM 7907 C C . GLY A 1 1036 ? -47.161 -4.499 62.413 1.00 76.44 1036 GLY A C 1
ATOM 7908 O O . GLY A 1 1036 ? -46.194 -4.249 63.128 1.00 76.44 1036 GLY A O 1
ATOM 7909 N N . ASN A 1 1037 ? -47.555 -5.753 62.159 1.00 76.62 1037 ASN A N 1
ATOM 7910 C CA . ASN A 1 1037 ? -46.925 -6.933 62.763 1.00 76.62 1037 ASN A CA 1
ATOM 7911 C C . ASN A 1 1037 ? -46.247 -7.820 61.691 1.00 76.62 1037 ASN A C 1
ATOM 7913 O O . ASN A 1 1037 ? -46.966 -8.392 60.865 1.00 76.62 1037 ASN A O 1
ATOM 7917 N N . PRO A 1 1038 ? -44.910 -8.002 61.736 1.00 69.88 1038 PRO A N 1
ATOM 7918 C CA . PRO A 1 1038 ? -44.150 -8.801 60.766 1.00 69.88 1038 PRO A CA 1
ATOM 7919 C C . PRO A 1 1038 ? -44.545 -10.285 60.676 1.00 69.88 1038 PRO A C 1
ATOM 7921 O O . PRO A 1 1038 ? -44.396 -10.881 59.613 1.00 69.88 1038 PRO A O 1
ATOM 7924 N N . ASP A 1 1039 ? -45.080 -10.875 61.751 1.00 73.56 1039 ASP A N 1
ATOM 7925 C CA . ASP A 1 1039 ? -45.525 -12.281 61.782 1.00 73.56 1039 ASP A CA 1
ATOM 7926 C C . ASP A 1 1039 ? -46.893 -12.497 61.100 1.00 73.56 1039 ASP A C 1
ATOM 7928 O O . ASP A 1 1039 ? -47.360 -13.629 60.958 1.00 73.56 1039 ASP A O 1
ATOM 7932 N N . LEU A 1 1040 ? -47.592 -11.411 60.745 1.00 70.81 1040 LEU A N 1
ATOM 7933 C CA . LEU A 1 1040 ? -48.972 -11.440 60.252 1.00 70.81 1040 LEU A CA 1
ATOM 7934 C C . LEU A 1 1040 ? -49.122 -10.700 58.924 1.00 70.81 1040 LEU A C 1
ATOM 7936 O O . LEU A 1 1040 ? -49.519 -11.305 57.930 1.00 70.81 1040 LEU A O 1
ATOM 7940 N N . GLN A 1 1041 ? -48.870 -9.390 58.938 1.00 71.19 1041 GLN A N 1
ATOM 7941 C CA . GLN A 1 1041 ? -48.941 -8.498 57.788 1.00 71.19 1041 GLN A CA 1
ATOM 7942 C C . GLN A 1 1041 ? -48.414 -7.103 58.177 1.00 71.19 1041 GLN A C 1
ATOM 7944 O O . GLN A 1 1041 ? -48.879 -6.506 59.154 1.00 71.19 1041 GLN A O 1
ATOM 7949 N N . CYS A 1 1042 ? -47.506 -6.567 57.362 1.00 80.62 1042 CYS A N 1
ATOM 7950 C CA . CYS A 1 1042 ? -47.189 -5.141 57.321 1.00 80.62 1042 CYS A CA 1
ATOM 7951 C C . CYS A 1 1042 ? -48.187 -4.394 56.411 1.00 80.62 1042 CYS A C 1
ATOM 7953 O O . CYS A 1 1042 ? -48.836 -4.993 55.545 1.00 80.62 1042 CYS A O 1
ATOM 7955 N N . LEU A 1 1043 ? -48.396 -3.108 56.698 1.00 73.94 1043 LEU A N 1
ATOM 7956 C CA . LEU A 1 1043 ? -49.394 -2.245 56.067 1.00 73.94 1043 LEU A CA 1
ATOM 7957 C C . LEU A 1 1043 ? -48.770 -0.887 55.734 1.00 73.94 1043 LEU A C 1
ATOM 7959 O O . LEU A 1 1043 ? -48.157 -0.260 56.591 1.00 73.94 1043 LEU A O 1
ATOM 7963 N N . SER A 1 1044 ? -48.921 -0.410 54.501 1.00 79.19 1044 SER A N 1
ATOM 7964 C CA . SER A 1 1044 ? -48.292 0.841 54.073 1.00 79.19 1044 SER A CA 1
ATOM 7965 C C . SER A 1 1044 ? -48.943 2.074 54.692 1.00 79.19 1044 SER A C 1
ATOM 7967 O O . SER A 1 1044 ? -50.163 2.154 54.832 1.00 79.19 1044 SER A O 1
ATOM 7969 N N . CYS A 1 1045 ? -48.107 3.056 55.021 1.00 77.25 1045 CYS A N 1
ATOM 7970 C CA . CYS A 1 1045 ? -48.526 4.312 55.633 1.00 77.25 1045 CYS A CA 1
ATOM 7971 C C . CYS A 1 1045 ? -49.073 5.351 54.627 1.00 77.25 1045 CYS A C 1
ATOM 7973 O O . CYS A 1 1045 ? -49.636 6.354 55.050 1.00 77.25 1045 CYS A O 1
ATOM 7975 N N . ASP A 1 1046 ? -48.878 5.151 53.312 1.00 79.19 1046 ASP A N 1
ATOM 7976 C CA . ASP A 1 1046 ? -49.256 6.095 52.233 1.00 79.19 1046 ASP A CA 1
ATOM 7977 C C . ASP A 1 1046 ? -48.797 7.563 52.481 1.00 79.19 1046 ASP A C 1
ATOM 7979 O O . ASP A 1 1046 ? -49.483 8.543 52.169 1.00 79.19 1046 ASP A O 1
ATOM 7983 N N . CYS A 1 1047 ? -47.584 7.718 53.025 1.00 80.62 1047 CYS A N 1
ATOM 7984 C CA . CYS A 1 1047 ? -46.930 9.008 53.263 1.00 80.62 1047 CYS A CA 1
ATOM 7985 C C . CYS A 1 1047 ? -46.101 9.470 52.055 1.00 80.62 1047 CYS A C 1
ATOM 7987 O O . CYS A 1 1047 ? -45.389 8.685 51.424 1.00 80.62 1047 CYS A O 1
ATOM 7989 N N . ASN A 1 1048 ? -46.122 10.770 51.767 1.00 78.12 1048 ASN A N 1
ATOM 7990 C CA . ASN A 1 1048 ? -45.290 11.387 50.745 1.00 78.12 1048 ASN A CA 1
ATOM 7991 C C . ASN A 1 1048 ? -43.842 11.507 51.242 1.00 78.12 1048 ASN A C 1
ATOM 7993 O O . ASN A 1 1048 ? -43.485 12.439 51.961 1.00 78.12 1048 ASN A O 1
ATOM 7997 N N . LEU A 1 1049 ? -42.994 10.578 50.797 1.00 78.25 1049 LEU A N 1
ATOM 7998 C CA . LEU A 1 1049 ? -41.555 10.529 51.094 1.00 78.25 1049 LEU A CA 1
ATOM 7999 C C . LEU A 1 1049 ? -40.823 11.856 50.833 1.00 78.25 1049 LEU A C 1
ATOM 8001 O O . LEU A 1 1049 ? -39.834 12.160 51.490 1.00 78.25 1049 LEU A O 1
ATOM 8005 N N . GLU A 1 1050 ? -41.298 12.660 49.880 1.00 79.12 1050 GLU A N 1
ATOM 8006 C CA . GLU A 1 1050 ? -40.680 13.938 49.528 1.00 79.12 1050 GLU A CA 1
ATOM 8007 C C . GLU A 1 1050 ? -41.096 15.086 50.466 1.00 79.12 1050 GLU A C 1
ATOM 8009 O O . GLU A 1 1050 ? -40.577 16.195 50.349 1.00 79.12 1050 GLU A O 1
ATOM 8014 N N . GLY A 1 1051 ? -42.008 14.830 51.409 1.00 74.69 1051 GLY A N 1
ATOM 8015 C CA . GLY A 1 1051 ? -42.498 15.772 52.415 1.00 74.69 1051 GLY A CA 1
ATOM 8016 C C . GLY A 1 1051 ? -42.486 15.250 53.860 1.00 74.69 1051 GLY A C 1
ATOM 8017 O O . GLY A 1 1051 ? -42.662 16.036 54.792 1.00 74.69 1051 GLY A O 1
ATOM 8018 N N . SER A 1 1052 ? -42.221 13.962 54.068 1.00 81.19 1052 SER A N 1
ATOM 8019 C CA . SER A 1 1052 ? -41.975 13.357 55.380 1.00 81.19 1052 SER A CA 1
ATOM 8020 C C . SER A 1 1052 ? -40.512 13.490 55.838 1.00 81.19 1052 SER A C 1
ATOM 8022 O O . SER A 1 1052 ? -39.620 13.844 55.062 1.00 81.19 1052 SER A O 1
ATOM 8024 N N . GLU A 1 1053 ? -40.262 13.228 57.120 1.00 74.88 1053 GLU A N 1
ATOM 8025 C CA . GLU A 1 1053 ? -38.933 12.919 57.668 1.00 74.88 1053 GLU A CA 1
ATOM 8026 C C . GLU A 1 1053 ? -38.632 11.413 57.483 1.00 74.88 1053 GLU A C 1
ATOM 8028 O O . GLU A 1 1053 ? -39.435 10.693 56.894 1.00 74.88 1053 GLU A O 1
ATOM 8033 N N . HIS A 1 1054 ? -37.472 10.913 57.925 1.00 71.50 1054 HIS A N 1
ATOM 8034 C CA . HIS A 1 1054 ? -37.147 9.478 57.853 1.00 71.50 1054 HIS A CA 1
ATOM 8035 C C . HIS A 1 1054 ? -37.003 8.878 59.266 1.00 71.50 1054 HIS A C 1
ATOM 8037 O O . HIS A 1 1054 ? -36.194 9.397 60.040 1.00 71.50 1054 HIS A O 1
ATOM 8043 N N . PRO A 1 1055 ? -37.718 7.782 59.605 1.00 66.19 1055 PRO A N 1
ATOM 8044 C CA . PRO A 1 1055 ? -38.699 7.068 58.777 1.00 66.19 1055 PRO A CA 1
ATOM 8045 C C . PRO A 1 1055 ? -39.983 7.893 58.521 1.00 66.19 1055 PRO A C 1
ATOM 8047 O O . PRO A 1 1055 ? -40.389 8.667 59.388 1.00 66.19 1055 PRO A O 1
ATOM 8050 N N . PRO A 1 1056 ? -40.631 7.742 57.348 1.00 75.06 1056 PRO A N 1
ATOM 8051 C CA . PRO A 1 1056 ? -41.773 8.563 56.926 1.00 75.06 1056 PRO A CA 1
ATOM 8052 C C . PRO A 1 1056 ? -43.047 8.399 57.758 1.00 75.06 1056 PRO A C 1
ATOM 8054 O O . PRO A 1 1056 ? -43.905 9.284 57.721 1.00 75.06 1056 PRO A O 1
ATOM 8057 N N . CYS A 1 1057 ? -43.174 7.310 58.515 1.00 82.62 1057 CYS A N 1
ATOM 8058 C CA . CYS A 1 1057 ? -44.281 7.076 59.434 1.00 82.62 1057 CYS A CA 1
ATOM 8059 C C . CYS A 1 1057 ? -43.836 6.416 60.739 1.00 82.62 1057 CYS A C 1
ATOM 8061 O O . CYS A 1 1057 ? -42.759 5.827 60.842 1.00 82.62 1057 CYS A O 1
ATOM 8063 N N . ASN A 1 1058 ? -44.710 6.489 61.741 1.00 79.38 1058 ASN A N 1
ATOM 8064 C CA . ASN A 1 1058 ? -44.586 5.711 62.965 1.00 79.38 1058 ASN A CA 1
ATOM 8065 C C . ASN A 1 1058 ? -44.894 4.215 62.686 1.00 79.38 1058 ASN A C 1
ATOM 8067 O O . ASN A 1 1058 ? -46.016 3.909 62.274 1.00 79.38 1058 ASN A O 1
ATOM 8071 N N . PRO A 1 1059 ? -43.963 3.274 62.950 1.00 70.06 1059 PRO A N 1
ATOM 8072 C CA . PRO A 1 1059 ? -44.121 1.853 62.612 1.00 70.06 1059 PRO A CA 1
ATOM 8073 C C . PRO A 1 1059 ? -45.144 1.087 63.474 1.00 70.06 1059 PRO A C 1
ATOM 8075 O O . PRO A 1 1059 ? -45.462 -0.059 63.154 1.00 70.06 1059 PRO A O 1
ATOM 8078 N N . GLU A 1 1060 ? -45.689 1.690 64.538 1.00 71.00 1060 GLU A N 1
ATOM 8079 C CA . GLU A 1 1060 ? -46.800 1.116 65.316 1.00 71.00 1060 GLU A CA 1
ATOM 8080 C C . GLU A 1 1060 ? -48.171 1.695 64.923 1.00 71.00 1060 GLU A C 1
ATOM 8082 O O . GLU A 1 1060 ? -49.168 0.974 64.961 1.00 71.00 1060 GLU A O 1
ATOM 8087 N N . THR A 1 1061 ? -48.250 2.981 64.550 1.00 77.75 1061 THR A N 1
ATOM 8088 C CA . THR A 1 1061 ? -49.537 3.680 64.322 1.00 77.75 1061 THR A CA 1
ATOM 8089 C C . THR A 1 1061 ? -49.844 4.018 62.863 1.00 77.75 1061 THR A C 1
ATOM 8091 O O . THR A 1 1061 ? -50.991 4.341 62.559 1.00 77.75 1061 THR A O 1
ATOM 8094 N N . GLY A 1 1062 ? -48.849 3.978 61.973 1.00 74.56 1062 GLY A N 1
ATOM 8095 C CA . GLY A 1 1062 ? -48.978 4.359 60.562 1.00 74.56 1062 GLY A CA 1
ATOM 8096 C C . GLY A 1 1062 ? -49.054 5.867 60.299 1.00 74.56 1062 GLY A C 1
ATOM 8097 O O . GLY A 1 1062 ? -49.173 6.277 59.149 1.00 74.56 1062 GLY A O 1
ATOM 8098 N N . GLU A 1 1063 ? -48.984 6.708 61.335 1.00 80.62 1063 GLU A N 1
ATOM 8099 C CA . GLU A 1 1063 ? -49.107 8.165 61.205 1.00 80.62 1063 GLU A CA 1
ATOM 8100 C C . GLU A 1 1063 ? -47.866 8.785 60.541 1.00 80.62 1063 GLU A C 1
ATOM 8102 O O . GLU A 1 1063 ? -46.734 8.512 60.952 1.00 80.62 1063 GLU A O 1
ATOM 8107 N N . CYS A 1 1064 ? -48.082 9.621 59.520 1.00 83.38 1064 CYS A N 1
ATOM 8108 C CA . CYS A 1 1064 ? -47.024 10.248 58.730 1.00 83.38 1064 CYS A CA 1
ATOM 8109 C C . CYS A 1 1064 ? -46.308 11.378 59.485 1.00 83.38 1064 CYS A C 1
ATOM 8111 O O . CYS A 1 1064 ? -46.934 12.294 60.020 1.00 83.38 1064 CYS A O 1
ATOM 8113 N N . LEU A 1 1065 ? -44.974 11.353 59.475 1.00 83.81 1065 LEU A N 1
ATOM 8114 C CA . LEU A 1 1065 ? -44.128 12.313 60.186 1.00 83.81 1065 LEU A CA 1
ATOM 8115 C C . LEU A 1 1065 ? -43.660 13.414 59.223 1.00 83.81 1065 LEU A C 1
ATOM 8117 O O . LEU A 1 1065 ? -42.700 13.223 58.483 1.00 83.81 1065 LEU A O 1
ATOM 8121 N N . CYS A 1 1066 ? -44.358 14.553 59.179 1.00 84.88 1066 CYS A N 1
ATOM 8122 C CA . CYS A 1 1066 ? -44.102 15.606 58.184 1.00 84.88 1066 CYS A CA 1
ATOM 8123 C C . CYS A 1 1066 ? -42.894 16.493 58.514 1.00 84.88 1066 CYS A C 1
ATOM 8125 O O . CYS A 1 1066 ? -42.768 16.995 59.632 1.00 84.88 1066 CYS A O 1
ATOM 8127 N N . ARG A 1 1067 ? -42.053 16.770 57.508 1.00 81.94 1067 ARG A N 1
ATOM 8128 C CA . ARG A 1 1067 ? -40.849 17.598 57.663 1.00 81.94 1067 ARG A CA 1
ATOM 8129 C C . ARG A 1 1067 ? -41.166 19.082 57.823 1.00 81.94 1067 ARG A C 1
ATOM 8131 O O . ARG A 1 1067 ? -42.147 19.600 57.287 1.00 81.94 1067 ARG A O 1
ATOM 8138 N N . ALA A 1 1068 ? -40.287 19.806 58.511 1.00 77.75 1068 ALA A N 1
ATOM 8139 C CA . ALA A 1 1068 ? -40.471 21.230 58.794 1.00 77.75 1068 ALA A CA 1
ATOM 8140 C C . ALA A 1 1068 ? -40.723 22.086 57.527 1.00 77.75 1068 ALA A C 1
ATOM 8142 O O . ALA A 1 1068 ? -39.838 22.269 56.692 1.00 77.75 1068 ALA A O 1
ATOM 8143 N N . GLY A 1 1069 ? -41.921 22.677 57.426 1.00 72.12 1069 GLY A N 1
ATOM 8144 C CA . GLY A 1 1069 ? -42.369 23.461 56.261 1.00 72.12 1069 GLY A CA 1
ATOM 8145 C C . GLY A 1 1069 ? -43.359 22.731 55.344 1.00 72.12 1069 GLY A C 1
ATOM 8146 O O . GLY A 1 1069 ? -43.846 23.332 54.388 1.00 72.12 1069 GLY A O 1
ATOM 8147 N N . VAL A 1 1070 ? -43.698 21.479 55.658 1.00 81.50 1070 VAL A N 1
ATOM 8148 C CA . VAL A 1 1070 ? -44.688 20.640 54.968 1.00 81.50 1070 VAL A CA 1
ATOM 8149 C C . VAL A 1 1070 ? -45.851 20.304 55.919 1.00 81.50 1070 VAL A C 1
ATOM 8151 O O . VAL A 1 1070 ? -45.707 20.368 57.141 1.00 81.50 1070 VAL A O 1
ATOM 8154 N N . ALA A 1 1071 ? -47.026 20.026 55.361 1.00 75.75 1071 ALA A N 1
ATOM 8155 C CA . ALA A 1 1071 ? -48.272 19.682 56.038 1.00 75.75 1071 ALA A CA 1
ATOM 8156 C C . ALA A 1 1071 ? -49.123 18.735 55.157 1.00 75.75 1071 ALA A C 1
ATOM 8158 O O . ALA A 1 1071 ? -48.703 18.344 54.070 1.00 75.75 1071 ALA A O 1
ATOM 8159 N N . GLY A 1 1072 ? -50.321 18.376 55.627 1.00 72.06 1072 GLY A N 1
ATOM 8160 C CA . GLY A 1 1072 ? -51.191 17.370 54.999 1.00 72.06 1072 GLY A CA 1
ATOM 8161 C C . GLY A 1 1072 ? -51.108 16.025 55.725 1.00 72.06 1072 GLY A C 1
ATOM 8162 O O . GLY A 1 1072 ? -50.115 15.745 56.392 1.00 72.06 1072 GLY A O 1
ATOM 8163 N N . ILE A 1 1073 ? -52.155 15.198 55.634 1.00 74.88 1073 ILE A N 1
ATOM 8164 C CA . ILE A 1 1073 ? -52.196 13.892 56.328 1.00 74.88 1073 ILE A CA 1
ATOM 8165 C C . ILE A 1 1073 ? -51.191 12.886 55.754 1.00 74.88 1073 ILE A C 1
ATOM 8167 O O . ILE A 1 1073 ? -50.710 12.031 56.488 1.00 74.88 1073 ILE A O 1
ATOM 8171 N N . SER A 1 1074 ? -50.838 13.044 54.476 1.00 79.44 1074 SER A N 1
ATOM 8172 C CA . SER A 1 1074 ? -49.765 12.315 53.802 1.00 79.44 1074 SER A CA 1
ATOM 8173 C C . SER A 1 1074 ? -48.519 13.187 53.613 1.00 79.44 1074 SER A C 1
ATOM 8175 O O . SER A 1 1074 ? -47.653 12.821 52.831 1.00 79.44 1074 SER A O 1
ATOM 8177 N N . CYS A 1 1075 ? -48.391 14.327 54.306 1.00 85.31 1075 CYS A N 1
ATOM 8178 C CA . CYS A 1 1075 ? -47.258 15.256 54.180 1.00 85.31 1075 CYS A CA 1
ATOM 8179 C C . CYS A 1 1075 ? -47.005 15.754 52.739 1.00 85.31 1075 CYS A C 1
ATOM 8181 O O . CYS A 1 1075 ? -45.868 15.829 52.281 1.00 85.31 1075 CYS A O 1
ATOM 8183 N N . ASP A 1 1076 ? -48.069 16.060 52.003 1.00 81.25 1076 ASP A N 1
ATOM 8184 C CA . ASP A 1 1076 ? -48.072 16.319 50.562 1.00 81.25 1076 ASP A CA 1
ATOM 8185 C C . ASP A 1 1076 ? -48.304 17.791 50.159 1.00 81.25 1076 ASP A C 1
ATOM 8187 O O . ASP A 1 1076 ? -48.220 18.126 48.977 1.00 81.25 1076 ASP A O 1
ATOM 8191 N N . GLU A 1 1077 ? -48.520 18.697 51.120 1.00 78.88 1077 GLU A N 1
ATOM 8192 C CA . GLU A 1 1077 ? -48.751 20.130 50.881 1.00 78.88 1077 GLU A CA 1
ATOM 8193 C C . GLU A 1 1077 ? -47.719 21.019 51.601 1.00 78.88 1077 GLU A C 1
ATOM 8195 O O . GLU A 1 1077 ? -47.251 20.709 52.694 1.00 78.88 1077 GLU A O 1
ATOM 8200 N N . CYS A 1 1078 ? -47.368 22.183 51.044 1.00 79.88 1078 CYS A N 1
ATOM 8201 C CA . CYS A 1 1078 ? -46.498 23.134 51.751 1.00 79.88 1078 CYS A CA 1
ATOM 8202 C C . CYS A 1 1078 ? -47.245 23.835 52.900 1.00 79.88 1078 CYS A C 1
ATOM 8204 O O . CYS A 1 1078 ? -48.348 24.356 52.720 1.00 79.88 1078 CYS A O 1
ATOM 8206 N N . ALA A 1 1079 ? -46.625 23.908 54.081 1.00 71.69 1079 ALA A N 1
ATOM 8207 C CA . ALA A 1 1079 ? -47.242 24.489 55.269 1.00 71.69 1079 ALA A CA 1
ATOM 8208 C C . ALA A 1 1079 ? -47.496 26.011 55.119 1.00 71.69 1079 ALA A C 1
ATOM 8210 O O . ALA A 1 1079 ? -46.693 26.722 54.503 1.00 71.69 1079 ALA A O 1
ATOM 8211 N N . PRO A 1 1080 ? -48.565 26.569 55.727 1.00 63.94 1080 PRO A N 1
ATOM 8212 C CA . PRO A 1 1080 ? -48.882 27.994 55.617 1.00 63.94 1080 PRO A CA 1
ATOM 8213 C C . PRO A 1 1080 ? -47.727 28.921 56.039 1.00 63.94 1080 PRO A C 1
ATOM 8215 O O . PRO A 1 1080 ? -47.230 28.853 57.162 1.00 63.94 1080 PRO A O 1
ATOM 8218 N N . GLY A 1 1081 ? -47.330 29.830 55.141 1.00 61.06 1081 GLY A N 1
ATOM 8219 C CA . GLY A 1 1081 ? -46.167 30.719 55.311 1.00 61.06 1081 GLY A CA 1
ATOM 8220 C C . GLY A 1 1081 ? -44.934 30.317 54.489 1.00 61.06 1081 GLY A C 1
ATOM 8221 O O . GLY A 1 1081 ? -43.924 31.026 54.517 1.00 61.06 1081 GLY A O 1
ATOM 8222 N N . TYR A 1 1082 ? -45.032 29.217 53.745 1.00 69.25 1082 TYR A N 1
ATOM 8223 C CA . TYR A 1 1082 ? -44.073 28.763 52.746 1.00 69.25 1082 TYR A CA 1
ATOM 8224 C C . TYR A 1 1082 ? -44.714 28.842 51.342 1.00 69.25 1082 TYR A C 1
ATOM 8226 O O . TYR A 1 1082 ? -45.938 28.906 51.206 1.00 69.25 1082 TYR A O 1
ATOM 8234 N N . GLU A 1 1083 ? -43.894 28.916 50.295 1.00 65.75 1083 GLU A N 1
ATOM 8235 C CA . GLU A 1 1083 ? -44.327 29.010 48.897 1.00 65.75 1083 GLU A CA 1
ATOM 8236 C C . GLU A 1 1083 ? -44.984 27.701 48.442 1.00 65.75 1083 GLU A C 1
ATOM 8238 O O . GLU A 1 1083 ? -44.507 26.620 48.776 1.00 65.75 1083 GLU A O 1
ATOM 8243 N N . SER A 1 1084 ? -46.055 27.787 47.647 1.00 68.19 1084 SER A N 1
ATOM 8244 C CA . SER A 1 1084 ? -46.894 26.645 47.239 1.00 68.19 1084 SER A CA 1
ATOM 8245 C C . SER A 1 1084 ? -46.263 25.709 46.191 1.00 68.19 1084 SER A C 1
ATOM 8247 O O . SER A 1 1084 ? -46.975 24.974 45.514 1.00 68.19 1084 SER A O 1
ATOM 8249 N N . GLU A 1 1085 ? -44.941 25.751 46.021 1.00 70.69 1085 GLU A N 1
ATOM 8250 C CA . GLU A 1 1085 ? -44.181 24.866 45.133 1.00 70.69 1085 GLU A CA 1
ATOM 8251 C C . GLU A 1 1085 ? -43.651 23.665 45.931 1.00 70.69 1085 GLU A C 1
ATOM 8253 O O . GLU A 1 1085 ? -42.489 23.635 46.345 1.00 70.69 1085 GLU A O 1
ATOM 8258 N N . PHE A 1 1086 ? -44.506 22.665 46.160 1.00 66.94 1086 PHE A N 1
ATOM 8259 C CA . PHE A 1 1086 ? -44.064 21.351 46.641 1.00 66.94 1086 PHE A CA 1
ATOM 8260 C C . PHE A 1 1086 ? -43.156 20.696 45.576 1.00 66.94 1086 PHE A C 1
ATOM 8262 O O . PHE A 1 1086 ? -43.445 20.844 44.385 1.00 66.94 1086 PHE A O 1
ATOM 8269 N N . PRO A 1 1087 ? -42.056 20.007 45.943 1.00 63.22 1087 PRO A N 1
ATOM 8270 C CA . PRO A 1 1087 ? -41.557 19.716 47.300 1.00 63.22 1087 PRO A CA 1
ATOM 8271 C C . PRO A 1 1087 ? -40.680 20.820 47.910 1.00 63.22 1087 PRO A C 1
ATOM 8273 O O . PRO A 1 1087 ? -40.272 20.724 49.068 1.00 63.22 1087 PRO A O 1
ATOM 8276 N N . SER A 1 1088 ? -40.334 21.846 47.126 1.00 66.94 1088 SER A N 1
ATOM 8277 C CA . SER A 1 1088 ? -39.334 22.854 47.496 1.00 66.94 1088 SER A CA 1
ATOM 8278 C C . SER A 1 1088 ? -39.768 23.770 48.641 1.00 66.94 1088 SER A C 1
ATOM 8280 O O . SER A 1 1088 ? -38.888 24.328 49.292 1.00 66.94 1088 SER A O 1
ATOM 8282 N N . CYS A 1 1089 ? -41.083 23.949 48.847 1.00 73.69 1089 CYS A N 1
ATOM 8283 C CA . CYS A 1 1089 ? -41.736 24.627 49.976 1.00 73.69 1089 CYS A CA 1
ATOM 8284 C C . CYS A 1 1089 ? -40.873 25.731 50.608 1.00 73.69 1089 CYS A C 1
ATOM 8286 O O . CYS A 1 1089 ? -40.475 25.653 51.770 1.00 73.69 1089 CYS A O 1
ATOM 8288 N N . LYS A 1 1090 ? -40.504 26.745 49.817 1.00 71.06 1090 LYS A N 1
ATOM 8289 C CA . LYS A 1 1090 ? -39.505 27.746 50.220 1.00 71.06 1090 LYS A CA 1
ATOM 8290 C C . LYS A 1 1090 ? -40.113 28.702 51.237 1.00 71.06 1090 LYS A C 1
ATOM 8292 O O . LYS A 1 1090 ? -41.244 29.152 51.081 1.00 71.06 1090 LYS A O 1
ATOM 8297 N N . LYS A 1 1091 ? -39.376 29.048 52.292 1.00 57.50 1091 LYS A N 1
ATOM 8298 C CA . LYS A 1 1091 ? -39.885 29.964 53.321 1.00 57.50 1091 LYS A CA 1
ATOM 8299 C C . LYS A 1 1091 ? -40.039 31.371 52.746 1.00 57.50 1091 LYS A C 1
ATOM 8301 O O . LYS A 1 1091 ? -39.047 31.963 52.325 1.00 57.50 1091 LYS A O 1
ATOM 8306 N N . CYS A 1 1092 ? -41.259 31.911 52.752 1.00 60.22 1092 CYS A N 1
ATOM 8307 C CA . CYS A 1 1092 ? -41.522 33.233 52.191 1.00 60.22 1092 CYS A CA 1
ATOM 8308 C C . CYS A 1 1092 ? -40.660 34.315 52.866 1.00 60.22 1092 CYS A C 1
ATOM 8310 O O . CYS A 1 1092 ? -40.403 34.266 54.073 1.00 60.22 1092 CYS A O 1
ATOM 8312 N N . HIS A 1 1093 ? -40.248 35.322 52.088 1.00 59.12 1093 HIS A N 1
ATOM 8313 C CA . HIS A 1 1093 ? -39.395 36.420 52.553 1.00 59.12 1093 HIS A CA 1
ATOM 8314 C C . HIS A 1 1093 ? -39.934 37.078 53.849 1.00 59.12 1093 HIS A C 1
ATOM 8316 O O . HIS A 1 1093 ? -41.148 37.262 53.965 1.00 59.12 1093 HIS A O 1
ATOM 8322 N N . PRO A 1 1094 ? -39.089 37.504 54.816 1.00 53.41 1094 PRO A N 1
ATOM 8323 C CA . PRO A 1 1094 ? -39.560 37.998 56.116 1.00 53.41 1094 PRO A CA 1
ATOM 8324 C C . PRO A 1 1094 ? -40.601 39.125 56.056 1.00 53.41 1094 PRO A C 1
ATOM 8326 O O . PRO A 1 1094 ? -41.511 39.156 56.884 1.00 53.41 1094 PRO A O 1
ATOM 8329 N N . CYS A 1 1095 ? -40.544 40.013 55.056 1.00 52.22 1095 CYS A N 1
ATOM 8330 C CA . CYS A 1 1095 ? -41.549 41.069 54.858 1.00 52.22 1095 CYS A CA 1
ATOM 8331 C C . CYS A 1 1095 ? -42.966 40.530 54.581 1.00 52.22 1095 CYS A C 1
ATOM 8333 O O . CYS A 1 1095 ? -43.951 41.194 54.901 1.00 52.22 1095 CYS A O 1
ATOM 8335 N N . THR A 1 1096 ? -43.087 39.320 54.032 1.00 55.47 1096 THR A N 1
ATOM 8336 C CA . THR A 1 1096 ? -44.371 38.675 53.734 1.00 55.47 1096 THR A CA 1
ATOM 8337 C C . THR A 1 1096 ? -45.129 38.300 55.013 1.00 55.47 1096 THR A C 1
ATOM 8339 O O . THR A 1 1096 ? -46.348 38.192 54.974 1.00 55.47 1096 THR A O 1
ATOM 8342 N N . SER A 1 1097 ? -44.464 38.210 56.174 1.00 48.72 1097 SER A N 1
ATOM 8343 C CA . SER A 1 1097 ? -45.136 38.018 57.473 1.00 48.72 1097 SER A CA 1
ATOM 8344 C C . SER A 1 1097 ? -46.085 39.175 57.827 1.00 48.72 1097 SER A C 1
ATOM 8346 O O . SER A 1 1097 ? -47.219 38.936 58.242 1.00 48.72 1097 SER A O 1
ATOM 8348 N N . LEU A 1 1098 ? -45.670 40.423 57.576 1.00 53.50 1098 LEU A N 1
ATOM 8349 C CA . LEU A 1 1098 ? -46.492 41.625 57.762 1.00 53.50 1098 LEU A CA 1
ATOM 8350 C C . LEU A 1 1098 ? -47.644 41.678 56.750 1.00 53.50 1098 LEU A C 1
ATOM 8352 O O . LEU A 1 1098 ? -48.757 42.067 57.100 1.00 53.50 1098 LEU A O 1
ATOM 8356 N N . TRP A 1 1099 ? -47.399 41.254 55.506 1.00 54.84 1099 TRP A N 1
ATOM 8357 C CA . TRP A 1 1099 ? -48.443 41.155 54.484 1.00 54.84 1099 TRP A CA 1
ATOM 8358 C C . TRP A 1 1099 ? -49.488 40.095 54.850 1.00 54.84 1099 TRP A C 1
ATOM 8360 O O . TRP A 1 1099 ? -50.677 40.396 54.869 1.00 54.84 1099 TRP A O 1
ATOM 8370 N N . ILE A 1 1100 ? -49.057 38.888 55.232 1.00 57.38 1100 ILE A N 1
ATOM 8371 C CA . ILE A 1 1100 ? -49.937 37.791 55.656 1.00 57.38 1100 ILE A CA 1
ATOM 8372 C C . ILE A 1 1100 ? -50.728 38.185 56.905 1.00 57.38 1100 ILE A C 1
ATOM 8374 O O . ILE A 1 1100 ? -51.936 37.959 56.930 1.00 57.38 1100 ILE A O 1
ATOM 8378 N N . GLN A 1 1101 ? -50.116 38.826 57.909 1.00 55.91 1101 GLN A N 1
ATOM 8379 C CA . GLN A 1 1101 ? -50.860 39.341 59.065 1.00 55.91 1101 GLN A CA 1
ATOM 8380 C C . GLN A 1 1101 ? -51.906 40.383 58.652 1.00 55.91 1101 GLN A C 1
ATOM 8382 O O . GLN A 1 1101 ? -53.067 40.249 59.033 1.00 55.91 1101 GLN A O 1
ATOM 8387 N N . ASN A 1 1102 ? -51.543 41.384 57.846 1.00 56.75 110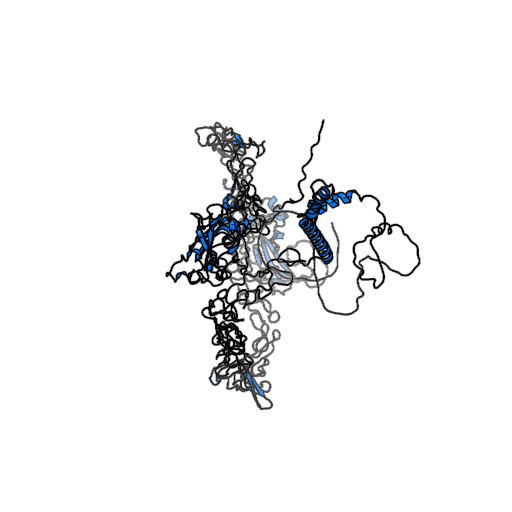2 ASN A N 1
ATOM 8388 C CA . ASN A 1 1102 ? -52.474 42.440 57.443 1.00 56.75 1102 ASN A CA 1
ATOM 8389 C C . ASN A 1 1102 ? -53.613 41.920 56.551 1.00 56.75 1102 ASN A C 1
ATOM 8391 O O . ASN A 1 1102 ? -54.765 42.275 56.789 1.00 56.75 1102 ASN A O 1
ATOM 8395 N N . VAL A 1 1103 ? -53.331 41.038 55.587 1.00 61.28 1103 VAL A N 1
ATOM 8396 C CA . VAL A 1 1103 ? -54.353 40.419 54.725 1.00 61.28 1103 VAL A CA 1
ATOM 8397 C C . VAL A 1 1103 ? -55.235 39.457 55.522 1.00 61.28 1103 VAL A C 1
ATOM 8399 O O . VAL A 1 1103 ? -56.454 39.563 55.439 1.00 61.28 1103 VAL A O 1
ATOM 8402 N N . THR A 1 1104 ? -54.668 38.606 56.385 1.00 59.44 1104 THR A N 1
ATOM 8403 C CA . THR A 1 1104 ? -55.460 37.701 57.242 1.00 59.44 1104 THR A CA 1
ATOM 8404 C C . THR A 1 1104 ? -56.334 38.486 58.226 1.00 59.44 1104 THR A C 1
ATOM 8406 O O . THR A 1 1104 ? -57.475 38.103 58.481 1.00 59.44 1104 THR A O 1
ATOM 8409 N N . ASN A 1 1105 ? -55.841 39.606 58.766 1.00 62.78 1105 ASN A N 1
ATOM 8410 C CA . ASN A 1 1105 ? -56.627 40.497 59.621 1.00 62.78 1105 ASN A CA 1
ATOM 8411 C C . ASN A 1 1105 ? -57.727 41.218 58.827 1.00 62.78 1105 ASN A C 1
ATOM 8413 O O . ASN A 1 1105 ? -58.853 41.306 59.315 1.00 62.78 1105 ASN A O 1
ATOM 8417 N N . ALA A 1 1106 ? -57.449 41.670 57.600 1.00 58.78 1106 ALA A N 1
ATOM 8418 C CA . ALA A 1 1106 ? -58.439 42.283 56.716 1.00 58.78 1106 ALA A CA 1
ATOM 8419 C C . ALA A 1 1106 ? -59.530 41.287 56.282 1.00 58.78 1106 ALA A C 1
ATOM 8421 O O . ALA A 1 1106 ? -60.711 41.615 56.360 1.00 58.78 1106 ALA A O 1
ATOM 8422 N N . GLN A 1 1107 ? -59.167 40.053 55.918 1.00 58.75 1107 GLN A N 1
ATOM 8423 C CA . GLN A 1 1107 ? -60.113 38.980 55.595 1.00 58.75 1107 GLN A CA 1
ATOM 8424 C C . GLN A 1 1107 ? -60.958 38.594 56.815 1.00 58.75 1107 GLN A C 1
ATOM 8426 O O . GLN A 1 1107 ? -62.185 38.556 56.716 1.00 58.75 1107 GLN A O 1
ATOM 8431 N N . LYS A 1 1108 ? -60.347 38.413 57.996 1.00 60.97 1108 LYS A N 1
ATOM 8432 C CA . LYS A 1 1108 ? -61.085 38.155 59.247 1.00 60.97 1108 LYS A CA 1
ATOM 8433 C C . LYS A 1 1108 ? -61.994 39.324 59.638 1.00 60.97 1108 LYS A C 1
ATOM 8435 O O . LYS A 1 1108 ? -63.084 39.083 60.151 1.00 60.97 1108 LYS A O 1
ATOM 8440 N N . ALA A 1 1109 ? -61.603 40.573 59.379 1.00 61.16 1109 ALA A N 1
ATOM 8441 C CA . ALA A 1 1109 ? -62.461 41.742 59.578 1.00 61.16 1109 ALA A CA 1
ATOM 8442 C C . ALA A 1 1109 ? -63.628 41.777 58.574 1.00 61.16 1109 ALA A C 1
ATOM 8444 O O . ALA A 1 1109 ? -64.774 41.957 58.985 1.00 61.16 1109 ALA A O 1
ATOM 8445 N N . ALA A 1 1110 ? -63.370 41.522 57.288 1.00 60.47 1110 ALA A N 1
ATOM 8446 C CA . ALA A 1 1110 ? -64.387 41.465 56.240 1.00 60.47 1110 ALA A CA 1
ATOM 8447 C C . ALA A 1 1110 ? -65.398 40.329 56.479 1.00 60.47 1110 ALA A C 1
ATOM 8449 O O . ALA A 1 1110 ? -66.601 40.557 56.389 1.00 60.47 1110 ALA A O 1
ATOM 8450 N N . GLN A 1 1111 ? -64.947 39.133 56.870 1.00 59.47 1111 GLN A N 1
ATOM 8451 C CA . GLN A 1 1111 ? -65.820 38.005 57.223 1.00 59.47 1111 GLN A CA 1
ATOM 8452 C C . GLN A 1 1111 ? -66.592 38.247 58.532 1.00 59.47 1111 GLN A C 1
ATOM 8454 O O . GLN A 1 1111 ? -67.774 37.900 58.614 1.00 59.47 1111 GLN A O 1
ATOM 8459 N N . ARG A 1 1112 ? -65.990 38.906 59.536 1.00 61.62 1112 ARG A N 1
ATOM 8460 C CA . ARG A 1 1112 ? -66.716 39.369 60.736 1.00 61.62 1112 ARG A CA 1
ATOM 8461 C C . ARG A 1 1112 ? -67.790 40.400 60.388 1.00 61.62 1112 ARG A C 1
ATOM 8463 O O . ARG A 1 1112 ? -68.902 40.284 60.882 1.00 61.62 1112 ARG A O 1
ATOM 8470 N N . MET A 1 1113 ? -67.522 41.347 59.489 1.00 59.28 1113 MET A N 1
ATOM 8471 C CA . MET A 1 1113 ? -68.554 42.264 58.985 1.00 59.28 1113 MET A CA 1
ATOM 8472 C C . MET A 1 1113 ? -69.630 41.526 58.176 1.00 59.28 1113 MET A C 1
ATOM 8474 O O . MET A 1 1113 ? -70.815 41.770 58.386 1.00 59.28 1113 MET A O 1
ATOM 8478 N N . LYS A 1 1114 ? -69.256 40.574 57.310 1.00 57.16 1114 LYS A N 1
ATOM 8479 C CA . LYS A 1 1114 ? -70.202 39.786 56.501 1.00 57.16 1114 LYS A CA 1
ATOM 8480 C C . LYS A 1 1114 ? -71.158 38.961 57.374 1.00 57.16 1114 LYS A C 1
ATOM 8482 O O . LYS A 1 1114 ? -72.358 38.941 57.108 1.00 57.16 1114 LYS A O 1
ATOM 8487 N N . THR A 1 1115 ? -70.655 38.354 58.452 1.00 57.31 1115 THR A N 1
ATOM 8488 C CA . THR A 1 1115 ? -71.487 37.655 59.451 1.00 57.31 1115 THR A CA 1
ATOM 8489 C C . THR A 1 1115 ? -72.343 38.617 60.278 1.00 57.31 1115 THR A C 1
ATOM 8491 O O . THR A 1 1115 ? -73.522 38.332 60.467 1.00 57.31 1115 THR A O 1
ATOM 8494 N N . PHE A 1 1116 ? -71.828 39.787 60.678 1.00 54.59 1116 PHE A N 1
ATOM 8495 C CA . PHE A 1 1116 ? -72.615 40.809 61.391 1.00 54.59 1116 PHE A CA 1
ATOM 8496 C C . PHE A 1 1116 ? -73.808 41.313 60.559 1.00 54.59 1116 PHE A C 1
ATOM 8498 O O . PHE A 1 1116 ? -74.932 41.387 61.056 1.00 54.59 1116 PHE A O 1
ATOM 8505 N N . ILE A 1 1117 ? -73.588 41.583 59.265 1.00 56.62 1117 ILE A N 1
ATOM 8506 C CA . ILE A 1 1117 ? -74.648 41.957 58.314 1.00 56.62 1117 ILE A CA 1
ATOM 8507 C C . ILE A 1 1117 ? -75.650 40.801 58.145 1.00 56.62 1117 ILE A C 1
ATOM 8509 O O . ILE A 1 1117 ? -76.858 41.026 58.136 1.00 56.62 1117 ILE A O 1
ATOM 8513 N N . SER A 1 1118 ? -75.170 39.555 58.064 1.00 51.66 1118 SER A N 1
ATOM 8514 C CA . SER A 1 1118 ? -76.026 38.373 57.906 1.00 51.66 1118 SER A CA 1
ATOM 8515 C C . SER A 1 1118 ? -76.841 38.005 59.156 1.00 51.66 1118 SER A C 1
ATOM 8517 O O . SER A 1 1118 ? -77.836 37.299 59.016 1.00 51.66 1118 SER A O 1
ATOM 8519 N N . HIS A 1 1119 ? -76.454 38.445 60.359 1.00 49.97 1119 HIS A N 1
ATOM 8520 C CA . HIS A 1 1119 ? -77.189 38.153 61.601 1.00 49.97 1119 HIS A CA 1
ATOM 8521 C C . HIS A 1 1119 ? -78.306 39.162 61.901 1.00 49.97 1119 HIS A C 1
ATOM 8523 O O . HIS A 1 1119 ? -79.347 38.774 62.424 1.00 49.97 1119 HIS A O 1
ATOM 8529 N N . HIS A 1 1120 ? -78.160 40.429 61.499 1.00 52.16 1120 HIS A N 1
ATOM 8530 C CA . HIS A 1 1120 ? -79.251 41.411 61.596 1.00 52.16 1120 HIS A CA 1
ATOM 8531 C C . HIS A 1 1120 ? -80.305 41.293 60.479 1.00 52.16 1120 HIS A C 1
ATOM 8533 O O . HIS A 1 1120 ? -81.334 41.963 60.533 1.00 52.16 1120 HIS A O 1
ATOM 8539 N N . GLY A 1 1121 ? -80.103 40.411 59.495 1.00 47.41 1121 GLY A N 1
ATOM 8540 C CA . GLY A 1 1121 ? -81.042 40.192 58.391 1.00 47.41 1121 GLY A CA 1
ATOM 8541 C C . GLY A 1 1121 ? -82.382 39.547 58.770 1.00 47.41 1121 GLY A C 1
ATOM 8542 O O . GLY A 1 1121 ? -83.237 39.428 57.898 1.00 47.41 1121 GLY A O 1
ATOM 8543 N N . ASN A 1 1122 ? -82.583 39.122 60.026 1.00 50.22 1122 ASN A N 1
ATOM 8544 C CA . ASN A 1 1122 ? -83.771 38.360 60.425 1.00 50.22 1122 ASN A CA 1
ATOM 8545 C C . ASN A 1 1122 ? -84.456 38.862 61.712 1.00 50.22 1122 ASN A C 1
ATOM 8547 O O . ASN A 1 1122 ? -84.800 38.066 62.584 1.00 50.22 1122 ASN A O 1
ATOM 8551 N N . ASN A 1 1123 ? -84.668 40.182 61.827 1.00 50.81 1123 ASN A N 1
ATOM 8552 C CA . ASN A 1 1123 ? -85.966 40.738 62.250 1.00 50.81 1123 ASN A CA 1
ATOM 8553 C C . ASN A 1 1123 ? -86.052 42.274 62.095 1.00 50.81 1123 ASN A C 1
ATOM 8555 O O . ASN A 1 1123 ? -85.136 42.995 62.466 1.00 50.81 1123 ASN A O 1
ATOM 8559 N N . GLN A 1 1124 ? -87.215 42.747 61.624 1.00 54.34 1124 GLN A N 1
ATOM 8560 C CA . GLN A 1 1124 ? -87.695 44.143 61.631 1.00 54.34 1124 GLN A CA 1
ATOM 8561 C C . GLN A 1 1124 ? -86.839 45.232 60.936 1.00 54.34 1124 GLN A C 1
ATOM 8563 O O . GLN A 1 1124 ? -86.115 45.965 61.596 1.00 54.34 1124 GLN A O 1
ATOM 8568 N N . HIS A 1 1125 ? -87.085 45.484 59.640 1.00 48.47 1125 HIS A N 1
ATOM 8569 C CA . HIS A 1 1125 ? -87.321 46.842 59.093 1.00 48.47 1125 HIS A CA 1
ATOM 8570 C C . HIS A 1 1125 ? -87.899 46.783 57.654 1.00 48.47 1125 HIS A C 1
ATOM 8572 O O . HIS A 1 1125 ? -87.603 45.827 56.937 1.00 48.47 1125 HIS A O 1
ATOM 8578 N N . PRO A 1 1126 ? -88.714 47.764 57.199 1.00 49.53 1126 PRO A N 1
ATOM 8579 C CA . PRO A 1 1126 ? -89.354 47.712 55.876 1.00 49.53 1126 PRO A CA 1
ATOM 8580 C C . PRO A 1 1126 ? -88.400 48.013 54.698 1.00 49.53 1126 PRO A C 1
ATOM 8582 O O . PRO A 1 1126 ? -87.487 48.835 54.838 1.00 49.53 1126 PRO A O 1
ATOM 8585 N N . PRO A 1 1127 ? -88.633 47.424 53.507 1.00 45.38 1127 PRO A N 1
ATOM 8586 C CA . PRO A 1 1127 ? -87.856 47.719 52.304 1.00 45.38 1127 PRO A CA 1
ATOM 8587 C C . PRO A 1 1127 ? -88.214 49.104 51.740 1.00 45.38 1127 PRO A C 1
ATOM 8589 O O . PRO A 1 1127 ? -89.382 49.409 51.515 1.00 45.38 1127 PRO A O 1
ATOM 8592 N N . GLY A 1 1128 ? -87.201 49.939 51.489 1.00 56.66 1128 GLY A N 1
ATOM 8593 C CA . GLY A 1 1128 ? -87.371 51.285 50.915 1.00 56.66 1128 GLY A CA 1
ATOM 8594 C C . GLY A 1 1128 ? -86.464 52.363 51.517 1.00 56.66 1128 GLY A C 1
ATOM 8595 O O . GLY A 1 1128 ? -86.272 53.410 50.907 1.00 56.66 1128 GLY A O 1
ATOM 8596 N N . SER A 1 1129 ? -85.854 52.114 52.682 1.00 58.84 1129 SER A N 1
ATOM 8597 C CA . SER A 1 1129 ? -84.861 53.035 53.254 1.00 58.84 1129 SER A CA 1
ATOM 8598 C C . SER A 1 1129 ? -83.578 53.085 52.414 1.00 58.84 1129 SER A C 1
ATOM 8600 O O . SER A 1 1129 ? -82.991 52.046 52.102 1.00 58.84 1129 SER A O 1
ATOM 8602 N N . HIS A 1 1130 ? -83.091 54.300 52.139 1.00 56.31 1130 HIS A N 1
ATOM 8603 C CA . HIS A 1 1130 ? -81.806 54.591 51.481 1.00 56.31 1130 HIS A CA 1
ATOM 8604 C C . HIS A 1 1130 ? -80.621 53.826 52.109 1.00 56.31 1130 HIS A C 1
ATOM 8606 O O . HIS A 1 1130 ? -79.695 53.404 51.415 1.00 56.31 1130 HIS A O 1
ATOM 8612 N N . TYR A 1 1131 ? -80.686 53.575 53.421 1.00 52.53 1131 TYR A N 1
ATOM 8613 C CA . TYR A 1 1131 ? -79.697 52.799 54.170 1.00 52.53 1131 TYR A CA 1
ATOM 8614 C C . TYR A 1 1131 ? -79.538 51.361 53.637 1.00 52.53 1131 TYR A C 1
ATOM 8616 O O . TYR A 1 1131 ? -78.419 50.886 53.448 1.00 52.53 1131 TYR A O 1
ATOM 8624 N N . TRP A 1 1132 ? -80.642 50.681 53.305 1.00 57.06 1132 TRP A N 1
ATOM 8625 C CA . TRP A 1 1132 ? -80.605 49.306 52.785 1.00 57.06 1132 TRP A CA 1
ATOM 8626 C C . TRP A 1 1132 ? -79.976 49.216 51.388 1.00 57.06 1132 TRP A C 1
ATOM 8628 O O . TRP A 1 1132 ? -79.266 48.254 51.093 1.00 57.06 1132 TRP A O 1
ATOM 8638 N N . GLN A 1 1133 ? -80.172 50.233 50.545 1.00 57.28 1133 GLN A N 1
ATOM 8639 C CA . GLN A 1 1133 ? -79.536 50.300 49.225 1.00 57.28 1133 GLN A CA 1
ATOM 8640 C C . GLN A 1 1133 ? -78.022 50.537 49.334 1.00 57.28 1133 GLN A C 1
ATOM 8642 O O . GLN A 1 1133 ? -77.256 49.909 48.602 1.00 57.28 1133 GLN A O 1
ATOM 8647 N N . GLN A 1 1134 ? -77.566 51.355 50.291 1.00 58.16 1134 GLN A N 1
ATOM 8648 C CA . GLN A 1 1134 ? -76.133 51.506 50.577 1.00 58.16 1134 GLN A CA 1
ATOM 8649 C C . GLN A 1 1134 ? -75.502 50.204 51.103 1.00 58.16 1134 GLN A C 1
ATOM 8651 O O . GLN A 1 1134 ? -74.408 49.844 50.668 1.00 58.16 1134 GLN A O 1
ATOM 8656 N N . MET A 1 1135 ? -76.201 49.456 51.966 1.00 54.91 1135 MET A N 1
ATOM 8657 C CA . MET A 1 1135 ? -75.730 48.157 52.471 1.00 54.91 1135 MET A CA 1
ATOM 8658 C C . MET A 1 1135 ? -75.592 47.109 51.353 1.00 54.91 1135 MET A C 1
ATOM 8660 O O . MET A 1 1135 ? -74.561 46.440 51.258 1.00 54.91 1135 MET A O 1
ATOM 8664 N N . LEU A 1 1136 ? -76.575 47.012 50.450 1.00 57.94 1136 LEU A N 1
ATOM 8665 C CA . LEU A 1 1136 ? -76.502 46.127 49.279 1.00 57.94 1136 LEU A CA 1
ATOM 8666 C C . LEU A 1 1136 ? -75.385 46.532 48.301 1.00 57.94 1136 LEU A C 1
ATOM 8668 O O . LEU A 1 1136 ? -74.684 45.663 47.789 1.00 57.94 1136 LEU A O 1
ATOM 8672 N N . ALA A 1 1137 ? -75.141 47.832 48.104 1.00 57.75 1137 ALA A N 1
ATOM 8673 C CA . ALA A 1 1137 ? -74.026 48.333 47.292 1.00 57.75 1137 ALA A CA 1
ATOM 8674 C C . ALA A 1 1137 ? -72.632 48.118 47.931 1.00 57.75 1137 ALA A C 1
ATOM 8676 O O . ALA A 1 1137 ? -71.607 48.263 47.254 1.00 57.75 1137 ALA A O 1
ATOM 8677 N N . MET A 1 1138 ? -72.574 47.779 49.223 1.00 54.53 1138 MET A N 1
ATOM 8678 C CA . MET A 1 1138 ? -71.340 47.475 49.956 1.00 54.53 1138 MET A CA 1
ATOM 8679 C C . MET A 1 1138 ? -71.003 45.975 49.955 1.00 54.53 1138 MET A C 1
ATOM 8681 O O . MET A 1 1138 ? -69.826 45.615 49.954 1.00 54.53 1138 MET A O 1
ATOM 8685 N N . TYR A 1 1139 ? -72.009 45.101 49.875 1.00 59.62 1139 TYR A N 1
ATOM 8686 C CA . TYR A 1 1139 ? -71.841 43.642 49.886 1.00 59.62 1139 TYR A CA 1
ATOM 8687 C C . TYR A 1 1139 ? -70.863 43.093 48.816 1.00 59.62 1139 TYR A C 1
ATOM 8689 O O . TYR A 1 1139 ? -69.927 42.387 49.195 1.00 59.62 1139 TYR A O 1
ATOM 8697 N N . PRO A 1 1140 ? -70.953 43.454 47.514 1.00 56.97 1140 PRO A N 1
ATOM 8698 C CA . PRO A 1 1140 ? -69.999 42.965 46.509 1.00 56.97 1140 PRO A CA 1
ATOM 8699 C C . PRO A 1 1140 ? -68.584 43.548 46.678 1.00 56.97 1140 PRO A C 1
ATOM 8701 O O . PRO A 1 1140 ? -67.611 42.942 46.234 1.00 56.97 1140 PRO A O 1
ATOM 8704 N N . LYS A 1 1141 ? -68.438 44.697 47.355 1.00 60.09 1141 LYS A N 1
ATOM 8705 C CA . LYS A 1 1141 ? -67.122 45.274 47.686 1.00 60.09 1141 LYS A CA 1
ATOM 8706 C C . LYS A 1 1141 ? -66.447 44.517 48.834 1.00 60.09 1141 LYS A C 1
ATOM 8708 O O . LYS A 1 1141 ? -65.228 44.387 48.837 1.00 60.09 1141 LYS A O 1
ATOM 8713 N N . LEU A 1 1142 ? -67.233 43.986 49.773 1.00 56.81 1142 LEU A N 1
ATOM 8714 C CA . LEU A 1 1142 ? -66.748 43.093 50.828 1.00 56.81 1142 LEU A CA 1
ATOM 8715 C C . LEU A 1 1142 ? -66.323 41.724 50.272 1.00 56.81 1142 LEU A C 1
ATOM 8717 O O . LEU A 1 1142 ? -65.306 41.198 50.713 1.00 56.81 1142 LEU A O 1
ATOM 8721 N N . ASP A 1 1143 ? -67.020 41.176 49.270 1.00 55.59 1143 ASP A N 1
ATOM 8722 C CA . ASP A 1 1143 ? -66.585 39.930 48.613 1.00 55.59 1143 ASP A CA 1
ATOM 8723 C C . ASP A 1 1143 ? -65.296 40.098 47.790 1.00 55.59 1143 ASP A C 1
ATOM 8725 O O . ASP A 1 1143 ? -64.424 39.228 47.829 1.00 55.59 1143 ASP A O 1
ATOM 8729 N N . ALA A 1 1144 ? -65.106 41.248 47.136 1.00 54.12 1144 ALA A N 1
ATOM 8730 C CA . ALA A 1 1144 ? -63.839 41.583 46.479 1.00 54.12 1144 ALA A CA 1
ATOM 8731 C C . ALA A 1 1144 ? -62.650 41.705 47.461 1.00 54.12 1144 ALA A C 1
ATOM 8733 O O . ALA A 1 1144 ? -61.507 41.504 47.059 1.00 54.12 1144 ALA A O 1
ATOM 8734 N N . LEU A 1 1145 ? -62.907 42.013 48.740 1.00 52.31 1145 LEU A N 1
ATOM 8735 C CA . LEU A 1 1145 ? -61.896 42.048 49.807 1.00 52.31 1145 LEU A CA 1
ATOM 8736 C C . LEU A 1 1145 ? -61.672 40.683 50.474 1.00 52.31 1145 LEU A C 1
ATOM 8738 O O . LEU A 1 1145 ? -60.571 40.414 50.951 1.00 52.31 1145 LEU A O 1
ATOM 8742 N N . ALA A 1 1146 ? -62.687 39.815 50.511 1.00 49.62 1146 ALA A N 1
ATOM 8743 C CA . ALA A 1 1146 ? -62.544 38.452 51.016 1.00 49.62 1146 ALA A CA 1
ATOM 8744 C C . ALA A 1 1146 ? -61.669 37.595 50.081 1.00 49.62 1146 ALA A C 1
ATOM 8746 O O . ALA A 1 1146 ? -60.757 36.909 50.545 1.00 49.62 1146 ALA A O 1
ATOM 8747 N N . ASN A 1 1147 ? -61.895 37.695 48.767 1.00 49.69 1147 ASN A N 1
ATOM 8748 C CA . ASN A 1 1147 ? -61.261 36.853 47.746 1.00 49.69 1147 ASN A CA 1
ATOM 8749 C C . ASN A 1 1147 ? -59.944 37.436 47.186 1.00 49.69 1147 ASN A C 1
ATOM 8751 O O . ASN A 1 1147 ? -59.663 37.332 45.992 1.00 49.69 1147 ASN A O 1
ATOM 8755 N N . LEU A 1 1148 ? -59.118 38.044 48.044 1.00 49.12 1148 LEU A N 1
ATOM 8756 C CA . LEU A 1 1148 ? -57.769 38.503 47.692 1.00 49.12 1148 LEU A CA 1
ATOM 8757 C C . LEU A 1 1148 ? -56.760 37.339 47.688 1.00 49.12 1148 LEU A C 1
ATOM 8759 O O . LEU A 1 1148 ? -56.022 37.126 48.648 1.00 49.12 1148 LEU A O 1
ATOM 8763 N N . THR A 1 1149 ? -56.711 36.594 46.583 1.00 54.84 1149 THR A N 1
ATOM 8764 C CA . THR A 1 1149 ? -55.613 35.660 46.269 1.00 54.84 1149 THR A CA 1
ATOM 8765 C C . THR A 1 1149 ? -54.390 36.405 45.718 1.00 54.84 1149 THR A C 1
ATOM 8767 O O . THR A 1 1149 ? -54.525 37.506 45.180 1.00 54.84 1149 THR A O 1
ATOM 8770 N N . CYS A 1 1150 ? -53.195 35.804 45.792 1.00 44.28 1150 CYS A N 1
ATOM 8771 C CA . CYS A 1 1150 ? -51.974 36.392 45.224 1.00 44.28 1150 CYS A CA 1
ATOM 8772 C C . CYS A 1 1150 ? -52.138 36.770 43.740 1.00 44.28 1150 CYS A C 1
ATOM 8774 O O . CYS A 1 1150 ? -52.592 35.971 42.922 1.00 44.28 1150 CYS A O 1
ATOM 8776 N N . LEU A 1 1151 ? -51.737 37.996 43.397 1.00 39.91 1151 LEU A N 1
ATOM 8777 C CA . LEU A 1 1151 ? -51.728 38.499 42.024 1.00 39.91 1151 LEU A CA 1
ATOM 8778 C C . LEU A 1 1151 ? -50.460 38.040 41.295 1.00 39.91 1151 LEU A C 1
ATOM 8780 O O . LEU A 1 1151 ? -49.353 38.171 41.812 1.00 39.91 1151 LEU A O 1
ATOM 8784 N N . SER A 1 1152 ? -50.621 37.540 40.071 1.00 38.19 1152 SER A N 1
ATOM 8785 C CA . SER A 1 1152 ? -49.518 37.108 39.209 1.00 38.19 1152 SER A CA 1
ATOM 8786 C C . SER A 1 1152 ? -48.683 38.289 38.695 1.00 38.19 1152 SER A C 1
ATOM 8788 O O . SER A 1 1152 ? -49.244 39.297 38.253 1.00 38.19 1152 SER A O 1
ATOM 8790 N N . LEU A 1 1153 ? -47.351 38.128 38.644 1.00 44.97 1153 LEU A N 1
ATOM 8791 C CA . LEU A 1 1153 ? -46.402 39.142 38.139 1.00 44.97 1153 LEU A CA 1
ATOM 8792 C C . LEU A 1 1153 ? -46.808 39.737 36.776 1.00 44.97 1153 LEU A C 1
ATOM 8794 O O . LEU A 1 1153 ? -46.710 40.945 36.573 1.00 44.97 1153 LEU A O 1
ATOM 8798 N N . SER A 1 1154 ? -47.359 38.915 35.880 1.00 40.16 1154 SER A N 1
ATOM 8799 C CA . SER A 1 1154 ? -47.793 39.273 34.517 1.00 40.16 1154 SER A CA 1
ATOM 8800 C C . SER A 1 1154 ? -48.936 40.302 34.412 1.00 40.16 1154 SER A C 1
ATOM 8802 O O . SER A 1 1154 ? -49.329 40.675 33.306 1.00 40.16 1154 SER A O 1
ATOM 8804 N N . LYS A 1 1155 ? -49.484 40.797 35.533 1.00 42.34 1155 LYS A N 1
ATOM 8805 C CA . LYS A 1 1155 ? -50.376 41.976 35.556 1.00 42.34 1155 LYS A CA 1
ATOM 8806 C C . LYS A 1 1155 ? -49.732 43.243 36.133 1.00 42.34 1155 LYS A C 1
ATOM 8808 O O . LYS A 1 1155 ? -50.334 44.308 36.022 1.00 42.34 1155 LYS A O 1
ATOM 8813 N N . VAL A 1 1156 ? -48.521 43.163 36.686 1.00 47.38 1156 VAL A N 1
ATOM 8814 C CA . VAL A 1 1156 ? -47.797 44.306 37.271 1.00 47.38 1156 VAL A CA 1
ATOM 8815 C C . VAL A 1 1156 ? -47.050 45.114 36.199 1.00 47.38 1156 VAL A C 1
ATOM 8817 O O . VAL A 1 1156 ? -47.107 46.341 36.217 1.00 47.38 1156 VAL A O 1
ATOM 8820 N N . GLU A 1 1157 ? -46.464 44.463 35.189 1.00 42.16 1157 GLU A N 1
ATOM 8821 C CA . GLU A 1 1157 ? -45.745 45.141 34.086 1.00 42.16 1157 GLU A CA 1
ATOM 8822 C C . GLU A 1 1157 ? -46.621 46.151 33.311 1.00 42.16 1157 GLU A C 1
ATOM 8824 O O . GLU A 1 1157 ? -46.149 47.188 32.836 1.00 42.16 1157 GLU A O 1
ATOM 8829 N N . ASN A 1 1158 ? -47.930 45.885 33.214 1.00 40.34 1158 ASN A N 1
ATOM 8830 C CA . ASN A 1 1158 ? -48.892 46.784 32.566 1.00 40.34 1158 ASN A CA 1
ATOM 8831 C C . ASN A 1 1158 ? -49.265 48.013 33.424 1.00 40.34 1158 ASN A C 1
ATOM 8833 O O . ASN A 1 1158 ? -49.825 48.968 32.891 1.00 40.34 1158 ASN A O 1
ATOM 8837 N N . MET A 1 1159 ? -48.919 48.031 34.718 1.00 41.69 1159 MET A N 1
ATOM 8838 C CA . MET A 1 1159 ? -48.951 49.238 35.558 1.00 41.69 1159 MET A CA 1
ATOM 8839 C C . MET A 1 1159 ? -47.652 50.046 35.432 1.00 41.69 1159 MET A C 1
ATOM 8841 O O . MET A 1 1159 ? -47.702 51.274 35.347 1.00 41.69 1159 MET A O 1
ATOM 8845 N N . GLU A 1 1160 ? -46.489 49.392 35.344 1.00 44.00 1160 GLU A N 1
ATOM 8846 C CA . GLU A 1 1160 ? -45.206 50.097 35.199 1.00 44.00 1160 GLU A CA 1
ATOM 8847 C C . GLU A 1 1160 ? -45.105 50.881 33.886 1.00 44.00 1160 GLU A C 1
ATOM 8849 O O . GLU A 1 1160 ? -44.662 52.031 33.900 1.00 44.00 1160 GLU A O 1
ATOM 8854 N N . LYS A 1 1161 ? -45.608 50.336 32.768 1.00 44.41 1161 LYS A N 1
ATOM 8855 C CA . LYS A 1 1161 ? -45.680 51.070 31.487 1.00 44.41 1161 LYS A CA 1
ATOM 8856 C C . LYS A 1 1161 ? -46.524 52.348 31.549 1.00 44.41 1161 LYS A C 1
ATOM 8858 O O . LYS A 1 1161 ? -46.250 53.274 30.788 1.00 44.41 1161 LYS A O 1
ATOM 8863 N N . LEU A 1 1162 ? -47.502 52.431 32.454 1.00 42.06 1162 LEU A N 1
ATOM 8864 C CA . LEU A 1 1162 ? -48.289 53.649 32.677 1.00 42.06 1162 LEU A CA 1
ATOM 8865 C C . LEU A 1 1162 ? -47.556 54.637 33.606 1.00 42.06 1162 LEU A C 1
ATOM 8867 O O . LEU A 1 1162 ? -47.611 55.847 33.398 1.00 42.06 1162 LEU A O 1
ATOM 8871 N N . TYR A 1 1163 ? -46.817 54.130 34.598 1.00 42.34 1163 TYR A N 1
ATOM 8872 C CA . TYR A 1 1163 ? -46.072 54.951 35.559 1.00 42.34 1163 TYR A CA 1
ATOM 8873 C C . TYR A 1 1163 ? -44.801 55.582 34.953 1.00 42.34 1163 TYR A C 1
ATOM 8875 O O . TYR A 1 1163 ? -44.477 56.740 35.231 1.00 42.34 1163 TYR A O 1
ATOM 8883 N N . LEU A 1 1164 ? -44.108 54.861 34.063 1.00 42.94 1164 LEU A N 1
ATOM 8884 C CA . LEU A 1 1164 ? -42.899 55.330 33.369 1.00 42.94 1164 LEU A CA 1
ATOM 8885 C C . LEU A 1 1164 ? -43.153 56.499 32.402 1.00 42.94 1164 LEU A C 1
ATOM 8887 O O . LEU A 1 1164 ? -42.253 57.314 32.199 1.00 42.94 1164 LEU A O 1
ATOM 8891 N N . GLN A 1 1165 ? -44.371 56.657 31.870 1.00 44.28 1165 GLN A N 1
ATOM 8892 C CA . GLN A 1 1165 ? -44.724 57.824 31.046 1.00 44.28 1165 GLN A CA 1
ATOM 8893 C C . GLN A 1 1165 ? -44.819 59.132 31.851 1.00 44.28 1165 GLN A C 1
ATOM 8895 O O . GLN A 1 1165 ? -44.672 60.212 31.282 1.00 44.28 1165 GLN A O 1
ATOM 8900 N N . ILE A 1 1166 ? -45.034 59.062 33.169 1.00 44.84 1166 ILE A N 1
ATOM 8901 C CA . ILE A 1 1166 ? -45.302 60.241 34.010 1.00 44.84 1166 ILE A CA 1
ATOM 8902 C C . ILE A 1 1166 ? -44.016 60.832 34.617 1.00 44.84 1166 ILE A C 1
ATOM 8904 O O . ILE A 1 1166 ? -43.989 62.015 34.959 1.00 44.84 1166 ILE A O 1
ATOM 8908 N N . ARG A 1 1167 ? -42.924 60.057 34.723 1.00 29.59 1167 ARG A N 1
ATOM 8909 C CA . ARG A 1 1167 ? -41.708 60.477 35.454 1.00 29.59 1167 ARG A CA 1
ATOM 8910 C C . ARG A 1 1167 ? -40.541 60.996 34.601 1.00 29.59 1167 ARG A C 1
ATOM 8912 O O . ARG A 1 1167 ? -39.488 61.296 35.157 1.00 29.59 1167 ARG A O 1
ATOM 8919 N N . ILE A 1 1168 ? -40.723 61.220 33.294 1.00 45.31 1168 ILE A N 1
ATOM 8920 C CA . ILE A 1 1168 ? -39.767 62.005 32.480 1.00 45.31 1168 ILE A CA 1
ATOM 8921 C C . ILE A 1 1168 ? -40.016 63.512 32.680 1.00 45.31 1168 ILE A C 1
ATOM 8923 O O . ILE A 1 1168 ? -40.397 64.249 31.772 1.00 45.31 1168 ILE A O 1
ATOM 8927 N N . ARG A 1 1169 ? -39.800 63.979 33.914 1.00 36.66 1169 ARG A N 1
ATOM 8928 C CA . ARG A 1 1169 ? -39.538 65.382 34.265 1.00 36.66 1169 ARG A CA 1
ATOM 8929 C C . ARG A 1 1169 ? -38.942 65.446 35.668 1.00 36.66 1169 ARG A C 1
ATOM 8931 O O . ARG A 1 1169 ? -39.283 64.646 36.530 1.00 36.66 1169 ARG A O 1
ATOM 8938 N N . ASN A 1 1170 ? -38.060 66.418 35.878 1.00 32.94 1170 ASN A N 1
ATOM 8939 C CA . ASN A 1 1170 ? -37.347 66.654 37.135 1.00 32.94 1170 ASN A CA 1
ATOM 8940 C C . ASN A 1 1170 ? -36.477 65.471 37.598 1.00 32.94 1170 ASN A C 1
ATOM 8942 O O . ASN A 1 1170 ? -36.550 65.000 38.730 1.00 32.94 1170 ASN A O 1
ATOM 8946 N N . SER A 1 1171 ? -35.532 65.115 36.724 1.00 29.80 1171 SER A N 1
ATOM 8947 C CA . SER A 1 1171 ? -34.144 64.943 37.171 1.00 29.80 1171 SER A CA 1
ATOM 8948 C C . SER A 1 1171 ? -33.767 66.040 38.177 1.00 29.80 1171 SER A C 1
ATOM 8950 O O . SER A 1 1171 ? -34.109 67.202 37.946 1.00 29.80 1171 SER A O 1
ATOM 8952 N N . ASN A 1 1172 ? -33.034 65.696 39.241 1.00 32.88 1172 ASN A N 1
ATOM 8953 C CA . ASN A 1 1172 ? -31.733 66.319 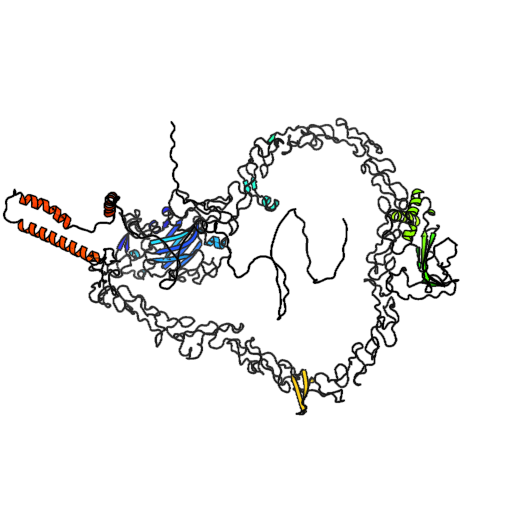39.517 1.00 32.88 1172 ASN A CA 1
ATOM 8954 C C . ASN A 1 1172 ? -31.092 65.812 40.815 1.00 32.88 1172 ASN A C 1
ATOM 8956 O O . ASN A 1 1172 ? -31.718 65.858 41.867 1.00 32.88 1172 ASN A O 1
ATOM 8960 N N . LYS A 1 1173 ? -29.780 65.542 40.721 1.00 28.20 1173 LYS A N 1
ATOM 8961 C CA . LYS A 1 1173 ? -28.797 65.428 41.818 1.00 28.20 1173 LYS A CA 1
ATOM 8962 C C . LYS A 1 1173 ? -28.974 64.219 42.780 1.00 28.20 1173 LYS A C 1
ATOM 8964 O O . LYS A 1 1173 ? -30.081 63.854 43.135 1.00 28.20 1173 LYS A O 1
ATOM 8969 N N . VAL A 1 1174 ? -27.902 63.565 43.247 1.00 31.22 1174 VAL A N 1
ATOM 8970 C CA . VAL A 1 1174 ? -26.466 63.818 43.005 1.00 31.22 1174 VAL A CA 1
ATOM 8971 C C . VAL A 1 1174 ? -25.648 62.516 42.998 1.00 31.22 1174 VAL A C 1
ATOM 8973 O O . VAL A 1 1174 ? -25.918 61.621 43.785 1.00 31.22 1174 VAL A O 1
ATOM 8976 N N . THR A 1 1175 ? -24.681 62.453 42.075 1.00 27.31 1175 THR A N 1
ATOM 8977 C CA . THR A 1 1175 ? -23.528 61.529 41.976 1.00 27.31 1175 THR A CA 1
ATOM 8978 C C . THR A 1 1175 ? -23.653 60.095 42.509 1.00 27.31 1175 THR A C 1
ATOM 8980 O O . THR A 1 1175 ? -23.558 59.859 43.712 1.00 27.31 1175 THR A O 1
ATOM 8983 N N . MET A 1 1176 ? -23.492 59.138 41.595 1.00 23.36 1176 MET A N 1
ATOM 8984 C CA . MET A 1 1176 ? -22.273 58.328 41.665 1.00 23.36 1176 MET A CA 1
ATOM 8985 C C . MET A 1 1176 ? -21.694 58.152 40.256 1.00 23.36 1176 MET A C 1
ATOM 8987 O O . MET A 1 1176 ? -22.350 57.594 39.381 1.00 23.36 1176 MET A O 1
ATOM 8991 N N . ASP A 1 1177 ? -20.482 58.663 40.040 1.00 26.73 1177 ASP A N 1
ATOM 8992 C CA . ASP A 1 1177 ? -19.626 58.245 38.925 1.00 26.73 1177 ASP A CA 1
ATOM 8993 C C . ASP A 1 1177 ? -19.242 56.762 39.160 1.00 26.73 1177 ASP A C 1
ATOM 8995 O O . ASP A 1 1177 ? -19.071 56.338 40.301 1.00 26.73 1177 ASP A O 1
ATOM 8999 N N . SER A 1 1178 ? -19.226 55.877 38.159 1.00 24.59 1178 SER A N 1
ATOM 9000 C CA . SER A 1 1178 ? -18.241 55.864 37.067 1.00 24.59 1178 SER A CA 1
ATOM 9001 C C . SER A 1 1178 ? -16.814 55.870 37.644 1.00 24.59 1178 SER A C 1
ATOM 9003 O O . SER A 1 1178 ? -16.217 56.902 37.919 1.00 24.59 1178 SER A O 1
ATOM 9005 N N . ILE A 1 1179 ? -16.225 54.708 37.908 1.00 29.30 1179 ILE A N 1
ATOM 9006 C CA . ILE A 1 1179 ? -15.544 53.952 36.852 1.00 29.30 1179 ILE A CA 1
ATOM 9007 C C . ILE A 1 1179 ? -15.392 52.474 37.243 1.00 29.30 1179 ILE A C 1
ATOM 9009 O O . ILE A 1 1179 ? -15.213 52.134 38.409 1.00 29.30 1179 ILE A O 1
ATOM 9013 N N . ASP A 1 1180 ? -15.431 51.624 36.220 1.00 30.12 1180 ASP A N 1
ATOM 9014 C CA . ASP A 1 1180 ? -15.148 50.188 36.255 1.00 30.12 1180 ASP A CA 1
ATOM 9015 C C . ASP A 1 1180 ? -13.668 49.841 36.563 1.00 30.12 1180 ASP A C 1
ATOM 9017 O O . ASP A 1 1180 ? -12.751 50.628 36.290 1.00 30.12 1180 ASP A O 1
ATOM 9021 N N . THR A 1 1181 ? -13.453 48.600 37.028 1.00 30.22 1181 THR A N 1
ATOM 9022 C CA . THR A 1 1181 ? -12.147 47.959 37.263 1.00 30.22 1181 THR A CA 1
ATOM 9023 C C . THR A 1 1181 ? -11.290 48.727 38.306 1.00 30.22 1181 THR A C 1
ATOM 9025 O O . THR A 1 1181 ? -11.722 49.716 38.885 1.00 30.22 1181 THR A O 1
ATOM 9028 N N . ARG A 1 1182 ? -10.096 48.321 38.751 1.00 38.50 1182 ARG A N 1
ATOM 9029 C CA . ARG A 1 1182 ? -9.003 47.545 38.153 1.00 38.50 1182 ARG A CA 1
ATOM 9030 C C . ARG A 1 1182 ? -8.321 46.662 39.198 1.00 38.50 1182 ARG A C 1
ATOM 9032 O O . ARG A 1 1182 ? -8.634 46.682 40.385 1.00 38.50 1182 ARG A O 1
ATOM 9039 N N . GLN A 1 1183 ? -7.305 45.951 38.720 1.00 32.16 1183 GLN A N 1
ATOM 9040 C CA . GLN A 1 1183 ? -6.043 45.797 39.438 1.00 32.16 1183 GLN A CA 1
ATOM 9041 C C . GLN A 1 1183 ? -5.794 46.989 40.397 1.00 32.16 1183 GLN A C 1
ATOM 9043 O O . GLN A 1 1183 ? -5.885 48.146 39.991 1.00 32.16 1183 GLN A O 1
ATOM 9048 N N . GLU A 1 1184 ? -5.423 46.688 41.641 1.00 30.36 1184 GLU A N 1
ATOM 9049 C CA . GLU A 1 1184 ? -4.819 47.628 42.603 1.00 30.36 1184 GLU A CA 1
ATOM 9050 C C . GLU A 1 1184 ? -5.707 48.510 43.519 1.00 30.36 1184 GLU A C 1
ATOM 9052 O O . GLU A 1 1184 ? -5.453 49.701 43.702 1.00 30.36 1184 GLU A O 1
ATOM 9057 N N . ILE A 1 1185 ? -6.594 47.866 44.294 1.00 31.72 1185 ILE A N 1
ATOM 9058 C CA . ILE A 1 1185 ? -6.636 48.082 45.766 1.00 31.72 1185 ILE A CA 1
ATOM 9059 C C . ILE A 1 1185 ? -6.259 46.762 46.498 1.00 31.72 1185 ILE A C 1
ATOM 9061 O O . ILE A 1 1185 ? -6.850 46.364 47.488 1.00 31.72 1185 ILE A O 1
ATOM 9065 N N . LYS A 1 1186 ? -5.346 45.929 45.978 1.00 36.34 1186 LYS A N 1
ATOM 9066 C CA . LYS A 1 1186 ? -3.880 46.022 46.183 1.00 36.34 1186 LYS A CA 1
ATOM 9067 C C . LYS A 1 1186 ? -3.300 47.397 45.836 1.00 36.34 1186 LYS A C 1
ATOM 9069 O O . LYS A 1 1186 ? -2.689 47.579 44.804 1.00 36.34 1186 LYS A O 1
ATOM 9074 N N . LEU A 1 1187 ? -3.439 48.434 46.646 1.00 35.75 1187 LEU A N 1
ATOM 9075 C CA . LEU A 1 1187 ? -3.750 48.508 48.079 1.00 35.75 1187 LEU A CA 1
ATOM 9076 C C . LEU A 1 1187 ? -4.543 49.811 48.342 1.00 35.75 1187 LEU A C 1
ATOM 9078 O O . LEU A 1 1187 ? -4.968 50.459 47.395 1.00 35.75 1187 LEU A O 1
ATOM 9082 N N . LYS A 1 1188 ? -4.542 50.277 49.596 1.00 32.50 1188 LYS A N 1
ATOM 9083 C CA . LYS A 1 1188 ? -4.893 51.627 50.108 1.00 32.50 1188 LYS A CA 1
ATOM 9084 C C . LYS A 1 1188 ? -6.313 51.700 50.700 1.00 32.50 1188 LYS A C 1
ATOM 9086 O O . LYS A 1 1188 ? -7.192 52.321 50.123 1.00 32.50 1188 LYS A O 1
ATOM 9091 N N . LEU A 1 1189 ? -6.573 51.137 51.883 1.00 34.34 1189 LEU A N 1
ATOM 9092 C CA . LEU A 1 1189 ? -5.638 50.623 52.905 1.00 34.34 1189 LEU A CA 1
ATOM 9093 C C . LEU A 1 1189 ? -4.790 49.435 52.411 1.00 34.34 1189 LEU A C 1
ATOM 9095 O O . LEU A 1 1189 ? -5.316 48.487 51.849 1.00 34.34 1189 LEU A O 1
ATOM 9099 N N . SER A 1 1190 ? -3.460 49.447 52.493 1.00 31.95 1190 SER A N 1
ATOM 9100 C CA . SER A 1 1190 ? -2.502 50.511 52.853 1.00 31.95 1190 SER A CA 1
ATOM 9101 C C . SER A 1 1190 ? -1.167 50.160 52.155 1.00 31.95 1190 SER A C 1
ATOM 9103 O O . SER A 1 1190 ? -0.724 49.031 52.270 1.00 31.95 1190 SER A O 1
ATOM 9105 N N . MET A 1 1191 ? -0.472 51.006 51.374 1.00 29.94 1191 MET A N 1
ATOM 9106 C CA . MET A 1 1191 ? -0.514 52.473 51.210 1.00 29.94 1191 MET A CA 1
ATOM 9107 C C . MET A 1 1191 ? -0.208 52.930 49.746 1.00 29.94 1191 MET A C 1
ATOM 9109 O O . MET A 1 1191 ? 0.074 52.122 48.861 1.00 29.94 1191 MET A O 1
ATOM 9113 N N . CYS A 1 1192 ? -0.268 54.251 49.504 1.00 31.81 1192 CYS A N 1
ATOM 9114 C CA . CYS A 1 1192 ? 0.288 55.019 48.364 1.00 31.81 1192 CYS A CA 1
ATOM 9115 C C . CYS A 1 1192 ? -0.140 54.718 46.899 1.00 31.81 1192 CYS A C 1
ATOM 9117 O O . CYS A 1 1192 ? 0.486 53.889 46.248 1.00 31.81 1192 CYS A O 1
ATOM 9119 N N . ARG A 1 1193 ? -1.048 55.547 46.329 1.00 32.78 1193 ARG A N 1
ATOM 9120 C CA . ARG A 1 1193 ? -1.227 55.865 44.872 1.00 32.78 1193 ARG A CA 1
ATOM 9121 C C . ARG A 1 1193 ? -1.636 54.741 43.880 1.00 32.78 1193 ARG A C 1
ATOM 9123 O O . ARG A 1 1193 ? -1.432 53.577 44.193 1.00 32.78 1193 ARG A O 1
ATOM 9130 N N . ASN A 1 1194 ? -2.107 55.017 42.645 1.00 31.56 1194 ASN A N 1
ATOM 9131 C CA . ASN A 1 1194 ? -3.034 56.056 42.103 1.00 31.56 1194 ASN A CA 1
ATOM 9132 C C . ASN A 1 1194 ? -3.256 55.855 40.579 1.00 31.56 1194 ASN A C 1
ATOM 9134 O O . ASN A 1 1194 ? -2.259 55.797 39.869 1.00 31.56 1194 ASN A O 1
ATOM 9138 N N . ARG A 1 1195 ? -4.503 56.040 40.089 1.00 35.88 1195 ARG A N 1
ATOM 9139 C CA . ARG A 1 1195 ? -4.889 56.272 38.662 1.00 35.88 1195 ARG A CA 1
ATOM 9140 C C . ARG A 1 1195 ? -4.591 55.079 37.720 1.00 35.88 1195 ARG A C 1
ATOM 9142 O O . ARG A 1 1195 ? -3.726 54.268 37.991 1.00 35.88 1195 ARG A O 1
ATOM 9149 N N . GLY A 1 1196 ? -5.308 54.846 36.621 1.00 29.89 1196 GLY A N 1
ATOM 9150 C CA . GLY A 1 1196 ? -6.151 55.730 35.803 1.00 29.89 1196 GLY A CA 1
ATOM 9151 C C . GLY A 1 1196 ? -5.437 55.956 34.466 1.00 29.89 1196 GLY A C 1
ATOM 9152 O O . GLY A 1 1196 ? -4.396 56.600 34.438 1.00 29.89 1196 GLY A O 1
ATOM 9153 N N . ASN A 1 1197 ? -5.865 55.274 33.399 1.00 30.30 1197 ASN A N 1
ATOM 9154 C CA . ASN A 1 1197 ? -6.602 55.903 32.291 1.00 30.30 1197 ASN A CA 1
ATOM 9155 C C . ASN A 1 1197 ? -5.979 57.227 31.817 1.00 30.30 1197 ASN A C 1
ATOM 9157 O O . ASN A 1 1197 ? -6.141 58.221 32.521 1.00 30.30 1197 ASN A O 1
ATOM 9161 N N . LEU A 1 1198 ? -5.383 57.249 30.613 1.00 31.94 1198 LEU A N 1
ATOM 9162 C CA . LEU A 1 1198 ? -5.514 58.394 29.702 1.00 31.94 1198 LEU A CA 1
ATOM 9163 C C . LEU A 1 1198 ? -4.997 58.107 28.278 1.00 31.94 1198 LEU A C 1
ATOM 9165 O O . LEU A 1 1198 ? -3.790 58.038 28.052 1.00 31.94 1198 LEU A O 1
ATOM 9169 N N . ALA A 1 1199 ? -5.896 58.161 27.291 1.00 29.12 1199 ALA A N 1
ATOM 9170 C CA . ALA A 1 1199 ? -5.563 58.491 25.897 1.00 29.12 1199 ALA A CA 1
ATOM 9171 C C . ALA A 1 1199 ? -5.249 60.002 25.729 1.00 29.12 1199 ALA A C 1
ATOM 9173 O O . ALA A 1 1199 ? -5.644 60.651 24.770 1.00 29.12 1199 ALA A O 1
ATOM 9174 N N . ALA A 1 1200 ? -4.548 60.583 26.708 1.00 37.72 1200 ALA A N 1
ATOM 9175 C CA . ALA A 1 1200 ? -3.935 61.909 26.629 1.00 37.72 1200 ALA A CA 1
ATOM 9176 C C . ALA A 1 1200 ? -2.485 61.867 27.145 1.00 37.72 1200 ALA A C 1
ATOM 9178 O O . ALA A 1 1200 ? -1.977 62.831 27.718 1.00 37.72 1200 ALA A O 1
ATOM 9179 N N . LEU A 1 1201 ? -1.813 60.728 26.929 1.00 30.89 1201 LEU A N 1
ATOM 9180 C CA . LEU A 1 1201 ? -0.354 60.676 26.853 1.00 30.89 1201 LEU A CA 1
ATOM 9181 C C . LEU A 1 1201 ? 0.117 61.060 25.436 1.00 30.89 1201 LEU A C 1
ATOM 9183 O O . LEU A 1 1201 ? 1.055 61.842 25.296 1.00 30.89 1201 LEU A O 1
ATOM 9187 N N . GLU A 1 1202 ? -0.603 60.627 24.392 1.00 30.73 1202 GLU A N 1
ATOM 9188 C CA . GLU A 1 1202 ? -0.342 61.007 22.991 1.00 30.73 1202 GLU A CA 1
ATOM 9189 C C . GLU A 1 1202 ? -0.358 62.528 22.782 1.00 30.73 1202 GLU A C 1
ATOM 9191 O O . GLU A 1 1202 ? 0.511 63.077 22.106 1.00 30.73 1202 GLU A O 1
ATOM 9196 N N . GLN A 1 1203 ? -1.278 63.232 23.450 1.00 33.06 1203 GLN A N 1
ATOM 9197 C CA . GLN A 1 1203 ? -1.386 64.694 23.397 1.00 33.06 1203 GLN A CA 1
ATOM 9198 C C . GLN A 1 1203 ? -0.562 65.418 24.484 1.00 33.06 1203 GLN A C 1
ATOM 9200 O O . GLN A 1 1203 ? -0.831 66.574 24.805 1.00 33.06 1203 GLN A O 1
ATOM 9205 N N . LYS A 1 1204 ? 0.445 64.748 25.069 1.00 34.03 1204 LYS A N 1
ATOM 9206 C CA . LYS A 1 1204 ? 1.373 65.358 26.043 1.00 34.03 1204 LYS A CA 1
ATOM 9207 C C . LYS A 1 1204 ? 2.850 64.990 25.892 1.00 34.03 1204 LYS A C 1
ATOM 9209 O O . LYS A 1 1204 ? 3.684 65.595 26.556 1.00 34.03 1204 LYS A O 1
ATOM 9214 N N . VAL A 1 1205 ? 3.186 64.049 25.008 1.00 32.19 1205 VAL A N 1
ATOM 9215 C CA . VAL A 1 1205 ? 4.577 63.671 24.684 1.00 32.19 1205 VAL A CA 1
ATOM 9216 C C . VAL A 1 1205 ? 5.155 64.500 23.522 1.00 32.19 1205 VAL A C 1
ATOM 9218 O O . VAL A 1 1205 ? 6.359 64.475 23.288 1.00 32.19 1205 VAL A O 1
ATOM 9221 N N . LYS A 1 1206 ? 4.327 65.274 22.805 1.00 30.11 1206 LYS A N 1
ATOM 9222 C CA . LYS A 1 1206 ? 4.720 65.918 21.538 1.00 30.11 1206 LYS A CA 1
ATOM 9223 C C . LYS A 1 1206 ? 5.248 67.358 21.634 1.00 30.11 1206 LYS A C 1
ATOM 9225 O O . LYS A 1 1206 ? 5.697 67.872 20.618 1.00 30.11 1206 LYS A O 1
ATOM 9230 N N . GLU A 1 1207 ? 5.204 68.008 22.803 1.00 28.00 1207 GLU A N 1
ATOM 9231 C CA . GLU A 1 1207 ? 5.518 69.449 22.902 1.00 28.00 1207 GLU A CA 1
ATOM 9232 C C . GLU A 1 1207 ? 6.036 69.892 24.291 1.00 28.00 1207 GLU A C 1
ATOM 9234 O O . GLU A 1 1207 ? 5.465 70.754 24.955 1.00 28.00 1207 GLU A O 1
ATOM 9239 N N . LEU A 1 1208 ? 7.140 69.292 24.758 1.00 29.11 1208 LEU A N 1
ATOM 9240 C CA . LEU A 1 1208 ? 7.938 69.845 25.866 1.00 29.11 1208 LEU A CA 1
ATOM 9241 C C . LEU A 1 1208 ? 9.438 69.599 25.636 1.00 29.11 1208 LEU A C 1
ATOM 9243 O O . LEU A 1 1208 ? 9.970 68.522 25.902 1.00 29.11 1208 LEU A O 1
ATOM 9247 N N . SER A 1 1209 ? 10.103 70.617 25.095 1.00 29.44 1209 SER A N 1
ATOM 9248 C CA . SER A 1 1209 ? 11.524 70.632 24.746 1.00 29.44 1209 SER A CA 1
ATOM 9249 C C . SER A 1 1209 ? 12.425 71.104 25.895 1.00 29.44 1209 SER A C 1
ATOM 9251 O O . SER A 1 1209 ? 11.998 71.867 26.752 1.00 29.44 1209 SER A O 1
ATOM 9253 N N . GLU A 1 1210 ? 13.685 70.665 25.846 1.00 27.98 1210 GLU A N 1
ATOM 9254 C CA . GLU A 1 1210 ? 14.911 71.290 26.383 1.00 27.98 1210 GLU A CA 1
ATOM 9255 C C . GLU A 1 1210 ? 14.818 72.323 27.537 1.00 27.98 1210 GLU A C 1
ATOM 9257 O O . GLU A 1 1210 ? 14.335 73.433 27.350 1.00 27.98 1210 GLU A O 1
ATOM 9262 N N . ILE A 1 1211 ? 15.510 72.061 28.661 1.00 35.22 1211 ILE A N 1
ATOM 9263 C CA . ILE A 1 1211 ? 16.751 72.787 29.041 1.00 35.22 1211 ILE A CA 1
ATOM 9264 C C . ILE A 1 1211 ? 17.389 72.219 30.331 1.00 35.22 1211 ILE A C 1
ATOM 9266 O O . ILE A 1 1211 ? 16.738 71.773 31.268 1.00 35.22 1211 ILE A O 1
ATOM 9270 N N . LYS A 1 1212 ? 18.725 72.238 30.324 1.00 26.77 1212 LYS A N 1
ATOM 9271 C CA . LYS A 1 1212 ? 19.710 71.731 31.296 1.00 26.77 1212 LYS A CA 1
ATOM 9272 C C . LYS A 1 1212 ? 19.461 72.073 32.782 1.00 26.77 1212 LYS A C 1
ATOM 9274 O O . LYS A 1 1212 ? 19.449 73.247 33.137 1.00 26.77 1212 LYS A O 1
ATOM 9279 N N . LEU A 1 1213 ? 19.636 71.070 33.654 1.00 27.92 1213 LEU A N 1
ATOM 9280 C CA . LEU A 1 1213 ? 20.741 71.087 34.634 1.00 27.92 1213 LEU A CA 1
ATOM 9281 C C . LEU A 1 1213 ? 21.252 69.652 34.914 1.00 27.92 1213 LEU A C 1
ATOM 9283 O O . LEU A 1 1213 ? 20.468 68.711 34.967 1.00 27.92 1213 LEU A O 1
ATOM 9287 N N . ASN A 1 1214 ? 22.575 69.472 35.010 1.00 26.33 1214 ASN A N 1
ATOM 9288 C CA . ASN A 1 1214 ? 23.263 68.160 35.068 1.00 26.33 1214 ASN A CA 1
ATOM 9289 C C . ASN A 1 1214 ? 23.376 67.627 36.522 1.00 26.33 1214 ASN A C 1
ATOM 9291 O O . ASN A 1 1214 ? 23.178 68.403 37.448 1.00 26.33 1214 ASN A O 1
ATOM 9295 N N . GLN A 1 1215 ? 23.735 66.373 36.844 1.00 28.94 1215 GLN A N 1
ATOM 9296 C CA . GLN A 1 1215 ? 24.402 65.248 36.136 1.00 28.94 1215 GLN A CA 1
ATOM 9297 C C . GLN A 1 1215 ? 23.674 63.910 36.473 1.00 28.94 1215 GLN A C 1
ATOM 9299 O O . GLN A 1 1215 ? 22.801 63.929 37.330 1.00 28.94 1215 GLN A O 1
ATOM 9304 N N . LYS A 1 1216 ? 23.933 62.705 35.925 1.00 25.38 1216 LYS A N 1
ATOM 9305 C CA . LYS A 1 1216 ? 25.029 62.073 35.136 1.00 25.38 1216 LYS A CA 1
ATOM 9306 C C . LYS A 1 1216 ? 24.349 60.988 34.241 1.00 25.38 1216 LYS A C 1
ATOM 9308 O O . LYS A 1 1216 ? 23.498 60.273 34.745 1.00 25.38 1216 LYS A O 1
ATOM 9313 N N . VAL A 1 1217 ? 24.512 60.956 32.904 1.00 24.39 1217 VAL A N 1
ATOM 9314 C CA . VAL A 1 1217 ? 25.518 60.144 32.151 1.00 24.39 1217 VAL A CA 1
ATOM 9315 C C . VAL A 1 1217 ? 25.344 58.621 32.369 1.00 24.39 1217 VAL A C 1
ATOM 9317 O O . VAL A 1 1217 ? 25.475 58.198 33.507 1.00 24.39 1217 VAL A O 1
ATOM 9320 N N . ARG A 1 1218 ? 25.137 57.724 31.376 1.00 24.06 1218 ARG A N 1
ATOM 9321 C CA . ARG A 1 1218 ? 25.087 57.753 29.878 1.00 24.06 1218 ARG A CA 1
ATOM 9322 C C . ARG A 1 1218 ? 24.366 56.451 29.380 1.00 24.06 1218 ARG A C 1
ATOM 9324 O O . ARG A 1 1218 ? 24.523 55.438 30.038 1.00 24.06 1218 ARG A O 1
ATOM 9331 N N . LYS A 1 1219 ? 23.450 56.459 28.388 1.00 23.45 1219 LYS A N 1
ATOM 9332 C CA . LYS A 1 1219 ? 23.586 56.348 26.895 1.00 23.45 1219 LYS A CA 1
ATOM 9333 C C . LYS A 1 1219 ? 23.599 54.909 26.296 1.00 23.45 1219 LYS A C 1
ATOM 9335 O O . LYS A 1 1219 ? 24.372 54.081 26.744 1.00 23.45 1219 LYS A O 1
ATOM 9340 N N . HIS A 1 1220 ? 22.878 54.755 25.171 1.00 24.59 1220 HIS A N 1
ATOM 9341 C CA . HIS A 1 1220 ? 23.043 53.796 24.048 1.00 24.59 1220 HIS A CA 1
ATOM 9342 C C . HIS A 1 1220 ? 22.602 52.314 24.123 1.00 24.59 1220 HIS A C 1
ATOM 9344 O O . HIS A 1 1220 ? 23.144 51.519 24.876 1.00 24.59 1220 HIS A O 1
ATOM 9350 N N . SER A 1 1221 ? 21.776 51.917 23.141 1.00 35.69 1221 SER A N 1
ATOM 9351 C CA . SER A 1 1221 ? 22.257 51.127 21.985 1.00 35.69 1221 SER A CA 1
ATOM 9352 C C . SER A 1 1221 ? 22.850 52.103 20.930 1.00 35.69 1221 SER A C 1
ATOM 9354 O O . SER A 1 1221 ? 22.467 53.282 20.967 1.00 35.69 1221 SER A O 1
ATOM 9356 N N . PRO A 1 1222 ? 23.800 51.727 20.038 1.00 35.72 1222 PRO A N 1
ATOM 9357 C CA . PRO A 1 1222 ? 23.902 50.431 19.354 1.00 35.72 1222 PRO A CA 1
ATOM 9358 C C . PRO A 1 1222 ? 25.357 49.884 19.251 1.00 35.72 1222 PRO A C 1
ATOM 9360 O O . PRO A 1 1222 ? 26.191 50.193 20.095 1.00 35.72 1222 PRO A O 1
ATOM 9363 N N . HIS A 1 1223 ? 25.632 49.133 18.172 1.00 23.30 1223 HIS A N 1
ATOM 9364 C CA . HIS A 1 1223 ? 26.886 48.506 17.716 1.00 23.30 1223 HIS A CA 1
ATOM 9365 C C . HIS A 1 1223 ? 27.327 47.179 18.355 1.00 23.30 1223 HIS A C 1
ATOM 9367 O O . HIS A 1 1223 ? 27.634 47.082 19.538 1.00 23.30 1223 HIS A O 1
ATOM 9373 N N . GLN A 1 1224 ? 27.496 46.182 17.477 1.00 33.06 1224 GLN A N 1
ATOM 9374 C CA . GLN A 1 1224 ? 28.503 45.136 17.639 1.00 33.06 1224 GLN A CA 1
ATOM 9375 C C . GLN A 1 1224 ? 29.895 45.783 17.631 1.00 33.06 1224 GLN A C 1
ATOM 9377 O O . GLN A 1 1224 ? 30.205 46.528 16.702 1.00 33.06 1224 GLN A O 1
ATOM 9382 N N . TYR A 1 1225 ? 30.744 45.442 18.599 1.00 25.97 1225 TYR A N 1
ATOM 9383 C CA . TYR A 1 1225 ? 32.197 45.402 18.421 1.00 25.97 1225 TYR A CA 1
ATOM 9384 C C . TYR A 1 1225 ? 32.805 44.351 19.367 1.00 25.97 1225 TYR A C 1
ATOM 9386 O O . TYR A 1 1225 ? 32.167 43.924 20.329 1.00 25.97 1225 TYR A O 1
ATOM 9394 N N . LEU A 1 1226 ? 34.012 43.898 19.027 1.00 26.98 1226 LEU A N 1
ATOM 9395 C CA . LEU A 1 1226 ? 34.799 42.834 19.670 1.00 26.98 1226 LEU A CA 1
ATOM 9396 C C . LEU A 1 1226 ? 34.874 43.013 21.210 1.00 26.98 1226 LEU A C 1
ATOM 9398 O O . LEU A 1 1226 ? 34.931 44.136 21.695 1.00 26.98 1226 LEU A O 1
ATOM 9402 N N . SER A 1 1227 ? 34.758 41.968 22.042 1.00 25.23 1227 SER A N 1
ATOM 9403 C CA . SER A 1 1227 ? 35.657 40.797 22.193 1.00 25.23 1227 SER A CA 1
ATOM 9404 C C . SER A 1 1227 ? 37.084 41.154 22.659 1.00 25.23 1227 SER A C 1
ATOM 9406 O O . SER A 1 1227 ? 37.638 42.153 22.223 1.00 25.23 1227 SER A O 1
ATOM 9408 N N . PHE A 1 1228 ? 37.685 40.282 23.489 1.00 26.69 1228 PHE A N 1
ATOM 9409 C CA . PHE A 1 1228 ? 39.059 40.345 24.046 1.00 26.69 1228 PHE A CA 1
ATOM 9410 C C . PHE A 1 1228 ? 39.359 41.298 25.229 1.00 26.69 1228 PHE A C 1
ATOM 9412 O O . PHE A 1 1228 ? 40.225 42.156 25.127 1.00 26.69 1228 PHE A O 1
ATOM 9419 N N . ILE A 1 1229 ? 38.747 41.022 26.392 1.00 28.77 1229 ILE A N 1
ATOM 9420 C CA . ILE A 1 1229 ? 39.419 40.740 27.694 1.00 28.77 1229 ILE A CA 1
ATOM 9421 C C . ILE A 1 1229 ? 38.451 39.781 28.434 1.00 28.77 1229 ILE A C 1
ATOM 9423 O O . ILE A 1 1229 ? 37.357 40.214 28.776 1.00 28.77 1229 ILE A O 1
ATOM 9427 N N . LEU A 1 1230 ? 38.624 38.461 28.607 1.00 28.94 1230 LEU A N 1
ATOM 9428 C CA . LEU A 1 1230 ? 39.744 37.503 28.489 1.00 28.94 1230 LEU A CA 1
ATOM 9429 C C . LEU A 1 1230 ? 40.801 37.601 29.610 1.00 28.94 1230 LEU A C 1
ATOM 9431 O O . LEU A 1 1230 ? 41.303 38.684 29.869 1.00 28.94 1230 LEU A O 1
ATOM 9435 N N . PHE A 1 1231 ? 41.148 36.445 30.210 1.00 30.55 1231 PHE A N 1
ATOM 9436 C CA . PHE A 1 1231 ? 41.683 36.241 31.578 1.00 30.55 1231 PHE A CA 1
ATOM 9437 C C . PHE A 1 1231 ? 40.607 36.558 32.638 1.00 30.55 1231 PHE A C 1
ATOM 9439 O O . PHE A 1 1231 ? 40.158 37.693 32.723 1.00 30.55 1231 PHE A O 1
ATOM 9446 N N . PHE A 1 1232 ? 40.083 35.631 33.452 1.00 28.91 1232 PHE A N 1
ATOM 9447 C CA . PHE A 1 1232 ? 40.346 34.208 33.797 1.00 28.91 1232 PHE A CA 1
ATOM 9448 C C . PHE A 1 1232 ? 38.970 33.538 34.148 1.00 28.91 1232 PHE A C 1
ATOM 9450 O O . PHE A 1 1232 ? 37.991 34.272 34.213 1.00 28.91 1232 PHE A O 1
ATOM 9457 N N . ILE A 1 1233 ? 38.709 32.243 34.432 1.00 29.42 1233 ILE A N 1
ATOM 9458 C CA . ILE A 1 1233 ? 39.351 30.893 34.444 1.00 29.42 1233 ILE A CA 1
ATOM 9459 C C . ILE A 1 1233 ? 38.161 29.870 34.489 1.00 29.42 1233 ILE A C 1
ATOM 9461 O O . ILE A 1 1233 ? 37.129 30.226 35.047 1.00 29.42 1233 ILE A O 1
ATOM 9465 N N . PHE A 1 1234 ? 38.183 28.597 34.052 1.00 29.06 1234 PHE A N 1
ATOM 9466 C CA . PHE A 1 1234 ? 38.868 27.889 32.951 1.00 29.06 1234 PHE A CA 1
ATOM 9467 C C . PHE A 1 1234 ? 38.282 26.451 32.822 1.00 29.06 1234 PHE A C 1
ATOM 9469 O O . PHE A 1 1234 ? 38.101 25.799 33.846 1.00 29.06 1234 PHE A O 1
ATOM 9476 N N . ARG A 1 1235 ? 38.106 25.915 31.594 1.00 31.44 1235 ARG A N 1
ATOM 9477 C CA . ARG A 1 1235 ? 37.537 24.568 31.249 1.00 31.44 1235 ARG A CA 1
ATOM 9478 C C . ARG A 1 1235 ? 36.020 24.386 31.530 1.00 31.44 1235 ARG A C 1
ATOM 9480 O O . ARG A 1 1235 ? 35.500 25.042 32.419 1.00 31.44 1235 ARG A O 1
ATOM 9487 N N . PHE A 1 1236 ? 35.236 23.541 30.833 1.00 29.00 1236 PHE A N 1
ATOM 9488 C CA . PHE A 1 1236 ? 35.446 22.590 29.702 1.00 29.00 1236 PHE A CA 1
ATOM 9489 C C . PHE A 1 1236 ? 34.411 22.843 28.540 1.00 29.00 1236 PHE A C 1
ATOM 9491 O O . PHE A 1 1236 ? 33.697 23.838 28.584 1.00 29.00 1236 PHE A O 1
ATOM 9498 N N . TYR A 1 1237 ? 34.367 22.020 27.471 1.00 29.80 1237 TYR A N 1
ATOM 9499 C CA . TYR A 1 1237 ? 33.873 22.299 26.078 1.00 29.80 1237 TYR A CA 1
ATOM 9500 C C . TYR A 1 1237 ? 32.849 21.225 25.559 1.00 29.80 1237 TYR A C 1
ATOM 9502 O O . TYR A 1 1237 ? 32.741 20.210 26.238 1.00 29.80 1237 TYR A O 1
ATOM 9510 N N . SER A 1 1238 ? 32.118 21.241 24.408 1.00 32.22 1238 SER A N 1
ATOM 9511 C CA . SER A 1 1238 ? 31.800 22.159 23.253 1.00 32.22 1238 SER A CA 1
ATOM 9512 C C . SER A 1 1238 ? 30.894 21.412 22.196 1.00 32.22 1238 SER A C 1
ATOM 9514 O O . SER A 1 1238 ? 30.918 20.190 22.264 1.00 32.22 1238 SER A O 1
ATOM 9516 N N . VAL A 1 1239 ? 30.182 21.903 21.141 1.00 32.47 1239 VAL A N 1
ATOM 9517 C CA . VAL A 1 1239 ? 29.678 23.214 20.600 1.00 32.47 1239 VAL A CA 1
ATOM 9518 C C . VAL A 1 1239 ? 28.748 23.003 19.342 1.00 32.47 1239 VAL A C 1
ATOM 9520 O O . VAL A 1 1239 ? 29.213 22.411 18.377 1.00 32.47 1239 VAL A O 1
ATOM 9523 N N . LEU A 1 1240 ? 27.521 23.585 19.313 1.00 32.09 1240 LEU A N 1
ATOM 9524 C CA . LEU A 1 1240 ? 26.663 24.031 18.146 1.00 32.09 1240 LEU A CA 1
ATOM 9525 C C . LEU A 1 1240 ? 26.293 23.015 17.002 1.00 32.09 1240 LEU A C 1
ATOM 9527 O O . LEU A 1 1240 ? 26.658 21.855 17.125 1.00 32.09 1240 LEU A O 1
ATOM 9531 N N . LYS A 1 1241 ? 25.510 23.254 15.908 1.00 28.88 1241 LYS A N 1
ATOM 9532 C CA . LYS A 1 1241 ? 24.946 24.371 15.046 1.00 28.88 1241 LYS A CA 1
ATOM 9533 C C . LYS A 1 1241 ? 23.626 23.866 14.324 1.00 28.88 1241 LYS A C 1
ATOM 9535 O O . LYS A 1 1241 ? 23.374 22.679 14.480 1.00 28.88 1241 LYS A O 1
ATOM 9540 N N . MET A 1 1242 ? 22.778 24.517 13.475 1.00 28.12 1242 MET A N 1
ATOM 9541 C CA . MET A 1 1242 ? 22.418 25.888 12.958 1.00 28.12 1242 MET A CA 1
ATOM 9542 C C . MET A 1 1242 ? 21.012 25.851 12.233 1.00 28.12 1242 MET A C 1
ATOM 9544 O O . MET A 1 1242 ? 20.331 24.837 12.333 1.00 28.12 1242 MET A O 1
ATOM 9548 N N . GLU A 1 1243 ? 20.586 26.908 11.499 1.00 24.86 1243 GLU A N 1
ATOM 9549 C CA . GLU A 1 1243 ? 19.234 27.158 10.908 1.00 24.86 1243 GLU A CA 1
ATOM 9550 C C . GLU A 1 1243 ? 19.196 27.554 9.386 1.00 24.86 1243 GLU A C 1
ATOM 9552 O O . GLU A 1 1243 ? 20.227 27.936 8.834 1.00 24.86 1243 GLU A O 1
ATOM 9557 N N . ALA A 1 1244 ? 17.969 27.614 8.809 1.00 24.27 1244 ALA A N 1
ATOM 9558 C CA . ALA A 1 1244 ? 17.433 28.563 7.779 1.00 24.27 1244 ALA A CA 1
ATOM 9559 C C . ALA A 1 1244 ? 17.437 28.283 6.233 1.00 24.27 1244 ALA A C 1
ATOM 9561 O O . ALA A 1 1244 ? 18.184 27.462 5.710 1.00 24.27 1244 ALA A O 1
ATOM 9562 N N . MET A 1 1245 ? 16.517 28.989 5.532 1.00 22.59 1245 MET A N 1
ATOM 9563 C CA . MET A 1 1245 ? 16.136 28.988 4.084 1.00 22.59 1245 MET A CA 1
ATOM 9564 C C . MET A 1 1245 ? 16.745 30.227 3.336 1.00 22.59 1245 MET A C 1
ATOM 9566 O O . MET A 1 1245 ? 17.451 30.987 3.989 1.00 22.59 1245 MET A O 1
ATOM 9570 N N . GLU A 1 1246 ? 16.625 30.530 2.022 1.00 23.38 1246 GLU A N 1
ATOM 9571 C CA . GLU A 1 1246 ? 15.534 30.415 1.015 1.00 23.38 1246 GLU A CA 1
ATOM 9572 C C . GLU A 1 1246 ? 16.000 30.316 -0.471 1.00 23.38 1246 GLU A C 1
ATOM 9574 O O . GLU A 1 1246 ? 17.088 30.758 -0.818 1.00 23.38 1246 GLU A O 1
ATOM 9579 N N . GLN A 1 1247 ? 15.117 29.731 -1.308 1.00 25.55 1247 GLN A N 1
ATOM 9580 C CA . GLN A 1 1247 ? 14.661 30.047 -2.695 1.00 25.55 1247 GLN A CA 1
ATOM 9581 C C . GLN A 1 1247 ? 15.487 30.972 -3.644 1.00 25.55 1247 GLN A C 1
ATOM 9583 O O . GLN A 1 1247 ? 16.103 31.929 -3.199 1.00 25.55 1247 GLN A O 1
ATOM 9588 N N . LEU A 1 1248 ? 15.464 30.873 -4.992 1.00 23.84 1248 LEU A N 1
ATOM 9589 C CA . LEU A 1 1248 ? 14.714 30.085 -6.015 1.00 23.84 1248 LEU A CA 1
ATOM 9590 C C . LEU A 1 1248 ? 15.744 29.500 -7.063 1.00 23.84 1248 LEU A C 1
ATOM 9592 O O . LEU A 1 1248 ? 16.932 29.550 -6.773 1.00 23.84 1248 LEU A O 1
ATOM 9596 N N . LEU A 1 1249 ? 15.494 28.961 -8.285 1.00 25.69 1249 LEU A N 1
ATOM 9597 C CA . LEU A 1 1249 ? 14.316 28.606 -9.121 1.00 25.69 1249 LEU A CA 1
ATOM 9598 C C . LEU A 1 1249 ? 14.722 27.575 -10.229 1.00 25.69 1249 LEU A C 1
ATOM 9600 O O . LEU A 1 1249 ? 15.715 27.794 -10.908 1.00 25.69 1249 LEU A O 1
ATOM 9604 N N . GLY A 1 1250 ? 13.907 26.537 -10.482 1.00 24.42 1250 GLY A N 1
ATOM 9605 C CA . GLY A 1 1250 ? 13.547 26.004 -11.823 1.00 24.42 1250 GLY A CA 1
ATOM 9606 C C . GLY A 1 1250 ? 14.550 25.269 -12.748 1.00 24.42 1250 GLY A C 1
ATOM 9607 O O . GLY A 1 1250 ? 15.382 25.917 -13.368 1.00 24.42 1250 GLY A O 1
ATOM 9608 N N . LEU A 1 1251 ? 14.314 23.961 -12.999 1.00 27.80 1251 LEU A N 1
ATOM 9609 C CA . LEU A 1 1251 ? 14.063 23.323 -14.329 1.00 27.80 1251 LEU A CA 1
ATOM 9610 C C . LEU A 1 1251 ? 14.264 21.778 -14.343 1.00 27.80 1251 LEU A C 1
ATOM 9612 O O . LEU A 1 1251 ? 15.396 21.324 -14.385 1.00 27.80 1251 LEU A O 1
ATOM 9616 N N . LYS A 1 1252 ? 13.144 21.030 -14.437 1.00 24.50 1252 LYS A N 1
ATOM 9617 C CA . LYS A 1 1252 ? 12.908 19.683 -15.047 1.00 24.50 1252 LYS A CA 1
ATOM 9618 C C . LYS A 1 1252 ? 13.831 18.449 -14.738 1.00 24.50 1252 LYS A C 1
ATOM 9620 O O . LYS A 1 1252 ? 14.851 18.606 -14.084 1.00 24.50 1252 LYS A O 1
ATOM 9625 N N . PRO A 1 1253 ? 13.398 17.199 -15.068 1.00 31.05 1253 PRO A N 1
ATOM 9626 C CA . PRO A 1 1253 ? 13.840 15.981 -14.359 1.00 31.05 1253 PRO A CA 1
ATOM 9627 C C . PRO A 1 1253 ? 14.564 14.907 -15.219 1.00 31.05 1253 PRO A C 1
ATOM 9629 O O . PRO A 1 1253 ? 14.880 15.147 -16.382 1.00 31.05 1253 PRO A O 1
ATOM 9632 N N . ASP A 1 1254 ? 14.725 13.717 -14.612 1.00 25.03 1254 ASP A N 1
ATOM 9633 C CA . ASP A 1 1254 ? 15.190 12.413 -15.143 1.00 25.03 1254 ASP A CA 1
ATOM 9634 C C . ASP A 1 1254 ? 16.726 12.307 -15.365 1.00 25.03 1254 ASP A C 1
ATOM 9636 O O . ASP A 1 1254 ? 17.377 13.293 -15.691 1.00 25.03 1254 ASP A O 1
ATOM 9640 N N . ILE A 1 1255 ? 17.437 11.185 -15.138 1.00 24.97 1255 ILE A N 1
ATOM 9641 C CA . ILE A 1 1255 ? 17.091 9.748 -14.982 1.00 24.97 1255 ILE A CA 1
ATOM 9642 C C . ILE A 1 1255 ? 17.825 9.123 -13.754 1.00 24.97 1255 ILE A C 1
ATOM 9644 O O . ILE A 1 1255 ? 18.834 9.643 -13.281 1.00 24.97 1255 ILE A O 1
ATOM 9648 N N . CYS A 1 1256 ? 17.343 7.988 -13.227 1.00 21.84 1256 CYS A N 1
ATOM 9649 C CA . CYS A 1 1256 ? 17.940 7.229 -12.110 1.00 21.84 1256 CYS A CA 1
ATOM 9650 C C . CYS A 1 1256 ? 19.203 6.407 -12.475 1.00 21.84 1256 CYS A C 1
ATOM 9652 O O . CYS A 1 1256 ? 19.193 5.761 -13.516 1.00 21.84 1256 CYS A O 1
ATOM 9654 N N . HIS A 1 1257 ? 20.177 6.253 -11.552 1.00 24.30 1257 HIS A N 1
ATOM 9655 C CA . HIS A 1 1257 ? 20.535 4.933 -10.965 1.00 24.30 1257 HIS A CA 1
ATOM 9656 C C . HIS A 1 1257 ? 21.599 4.960 -9.828 1.00 24.30 1257 HIS A C 1
ATOM 9658 O O . HIS A 1 1257 ? 22.632 5.606 -9.925 1.00 24.30 1257 HIS A O 1
ATOM 9664 N N . PHE A 1 1258 ? 21.333 4.165 -8.783 1.00 22.47 1258 PHE A N 1
ATOM 9665 C CA . PHE A 1 1258 ? 22.246 3.304 -7.994 1.00 22.47 1258 PHE A CA 1
ATOM 9666 C C . PHE A 1 1258 ? 23.633 3.776 -7.445 1.00 22.47 1258 PHE A C 1
ATOM 9668 O O . PHE A 1 1258 ? 24.643 3.733 -8.135 1.00 22.47 1258 PHE A O 1
ATOM 9675 N N . VAL A 1 1259 ? 23.686 3.853 -6.098 1.00 23.12 1259 VAL A N 1
ATOM 9676 C CA . VAL A 1 1259 ? 24.523 2.998 -5.200 1.00 23.12 1259 VAL A CA 1
ATOM 9677 C C . VAL A 1 1259 ? 25.969 3.391 -4.766 1.00 23.12 1259 VAL A C 1
ATOM 9679 O O . VAL A 1 1259 ? 26.776 3.939 -5.499 1.00 23.12 1259 VAL A O 1
ATOM 9682 N N . HIS A 1 1260 ? 26.261 2.961 -3.522 1.00 24.55 1260 HIS A N 1
ATOM 9683 C CA . HIS A 1 1260 ? 27.531 2.747 -2.791 1.00 24.55 1260 HIS A CA 1
ATOM 9684 C C . HIS A 1 1260 ? 28.182 3.834 -1.884 1.00 24.55 1260 HIS A C 1
ATOM 9686 O O . HIS A 1 1260 ? 28.783 4.815 -2.298 1.00 24.55 1260 HIS A O 1
ATOM 9692 N N . LEU A 1 1261 ? 28.086 3.524 -0.581 1.00 24.70 1261 LEU A N 1
ATOM 9693 C CA . LEU A 1 1261 ? 28.790 3.949 0.643 1.00 24.70 1261 LEU A CA 1
ATOM 9694 C C . LEU A 1 1261 ? 29.955 4.978 0.610 1.00 24.70 1261 LEU A C 1
ATOM 9696 O O . LEU A 1 1261 ? 31.076 4.668 0.231 1.00 24.70 1261 LEU A O 1
ATOM 9700 N N . LYS A 1 1262 ? 29.703 6.102 1.302 1.00 22.91 1262 LYS A N 1
ATOM 9701 C CA . LYS A 1 1262 ? 30.331 6.549 2.579 1.00 22.91 1262 LYS A CA 1
ATOM 9702 C C . LYS A 1 1262 ? 31.865 6.464 2.809 1.00 22.91 1262 LYS A C 1
ATOM 9704 O O . LYS A 1 1262 ? 32.434 5.384 2.869 1.00 22.91 1262 LYS A O 1
ATOM 9709 N N . LEU A 1 1263 ? 32.363 7.596 3.349 1.00 23.05 1263 LEU A N 1
ATOM 9710 C CA . LEU A 1 1263 ? 33.533 7.805 4.241 1.00 23.05 1263 LEU A CA 1
ATOM 9711 C C . LEU A 1 1263 ? 34.929 7.891 3.562 1.00 23.05 1263 LEU A C 1
ATOM 9713 O O . LEU A 1 1263 ? 35.194 7.190 2.602 1.00 23.05 1263 LEU A O 1
ATOM 9717 N N . SER A 1 1264 ? 35.871 8.744 4.013 1.00 23.28 1264 SER A N 1
ATOM 9718 C CA . SER A 1 1264 ? 35.898 9.580 5.237 1.00 23.28 1264 SER A CA 1
ATOM 9719 C C . SER A 1 1264 ? 36.734 10.877 5.117 1.00 23.28 1264 SER A C 1
ATOM 9721 O O . SER A 1 1264 ? 37.698 10.896 4.363 1.00 23.28 1264 SER A O 1
ATOM 9723 N N . ARG A 1 1265 ? 36.443 11.847 6.011 1.00 25.36 1265 ARG A N 1
ATOM 9724 C CA . ARG A 1 1265 ? 37.321 12.930 6.539 1.00 25.36 1265 ARG A CA 1
ATOM 9725 C C . ARG A 1 1265 ? 37.841 14.016 5.575 1.00 25.36 1265 ARG A C 1
ATOM 9727 O O . ARG A 1 1265 ? 38.398 13.723 4.534 1.00 25.36 1265 ARG A O 1
ATOM 9734 N N . PHE A 1 1266 ? 37.814 15.272 6.039 1.00 25.30 1266 PHE A N 1
ATOM 9735 C CA . PHE A 1 1266 ? 39.016 15.992 6.512 1.00 25.30 1266 PHE A CA 1
ATOM 9736 C C . PHE A 1 1266 ? 38.625 17.248 7.325 1.00 25.30 1266 PHE A C 1
ATOM 9738 O O . PHE A 1 1266 ? 37.517 17.763 7.191 1.00 25.30 1266 PHE A O 1
ATOM 9745 N N . GLN A 1 1267 ? 39.522 17.733 8.190 1.00 24.17 1267 GLN A N 1
ATOM 9746 C CA . GLN A 1 1267 ? 39.388 18.988 8.947 1.00 24.17 1267 GLN A CA 1
ATOM 9747 C C . GLN A 1 1267 ? 40.726 19.742 8.942 1.00 24.17 1267 GLN A C 1
ATOM 9749 O O . GLN A 1 1267 ? 41.727 19.116 9.261 1.00 24.17 1267 GLN A O 1
ATOM 9754 N N . PHE A 1 1268 ? 40.668 21.068 8.726 1.00 26.47 1268 PHE A N 1
ATOM 9755 C CA . PHE A 1 1268 ? 41.553 22.122 9.279 1.00 26.47 1268 PHE A CA 1
ATOM 9756 C C . PHE A 1 1268 ? 43.086 22.054 9.002 1.00 26.47 1268 PHE A C 1
ATOM 9758 O O . PHE A 1 1268 ? 43.697 21.001 9.062 1.00 26.47 1268 PHE A O 1
ATOM 9765 N N . VAL A 1 1269 ? 43.822 23.162 8.807 1.00 26.20 1269 VAL A N 1
ATOM 9766 C CA . VAL A 1 1269 ? 43.490 24.555 8.419 1.00 26.20 1269 VAL A CA 1
ATOM 9767 C C . VAL A 1 1269 ? 44.797 25.289 8.039 1.00 26.20 1269 VAL A C 1
ATOM 9769 O O . VAL A 1 1269 ? 45.820 24.980 8.638 1.00 26.20 1269 VAL A O 1
ATOM 9772 N N . CYS A 1 1270 ? 44.745 26.306 7.159 1.00 22.11 1270 CYS A N 1
ATOM 9773 C CA . CYS A 1 1270 ? 45.832 27.268 6.837 1.00 22.11 1270 CYS A CA 1
ATOM 9774 C C . CYS A 1 1270 ? 47.157 26.670 6.269 1.00 22.11 1270 CYS A C 1
ATOM 9776 O O . CYS A 1 1270 ? 47.614 25.612 6.665 1.00 22.11 1270 CYS A O 1
ATOM 9778 N N . LEU A 1 1271 ? 47.844 27.306 5.312 1.00 23.83 1271 LEU A N 1
ATOM 9779 C CA . LEU A 1 1271 ? 48.317 28.694 5.367 1.00 23.83 1271 LEU A CA 1
ATOM 9780 C C . LEU A 1 1271 ? 48.341 29.418 3.999 1.00 23.83 1271 LEU A C 1
ATOM 9782 O O . LEU A 1 1271 ? 48.791 28.867 3.007 1.00 23.83 1271 LEU A O 1
ATOM 9786 N N . LEU A 1 1272 ? 47.933 30.693 4.042 1.00 23.80 1272 LEU A N 1
ATOM 9787 C CA . LEU A 1 1272 ? 48.390 31.868 3.272 1.00 23.80 1272 LEU A CA 1
ATOM 9788 C C . LEU A 1 1272 ? 48.738 31.785 1.761 1.00 23.80 1272 LEU A C 1
ATOM 9790 O O . LEU A 1 1272 ? 49.754 31.228 1.378 1.00 23.80 1272 LEU A O 1
ATOM 9794 N N . LEU A 1 1273 ? 48.017 32.628 0.999 1.00 23.33 1273 LEU A N 1
ATOM 9795 C CA . LEU A 1 1273 ? 48.512 33.554 -0.049 1.00 23.33 1273 LEU A CA 1
ATOM 9796 C C . LEU A 1 1273 ? 49.292 32.941 -1.244 1.00 23.33 1273 LEU A C 1
ATOM 9798 O O . LEU A 1 1273 ? 50.431 32.516 -1.119 1.00 23.33 1273 LEU A O 1
ATOM 9802 N N . SER A 1 1274 ? 48.832 33.091 -2.491 1.00 24.66 1274 SER A N 1
ATOM 9803 C CA . SER A 1 1274 ? 48.596 34.422 -3.080 1.00 24.66 1274 SER A CA 1
ATOM 9804 C C . SER A 1 1274 ? 47.794 34.424 -4.402 1.00 24.66 1274 SER A C 1
ATOM 9806 O O . SER A 1 1274 ? 47.761 33.451 -5.145 1.00 24.66 1274 SER A O 1
ATOM 9808 N N . LEU A 1 1275 ? 47.156 35.576 -4.643 1.00 25.12 1275 LEU A N 1
ATOM 9809 C CA . LEU A 1 1275 ? 46.590 36.121 -5.898 1.00 25.12 1275 LEU A CA 1
ATOM 9810 C C . LEU A 1 1275 ? 47.673 36.330 -7.002 1.00 25.12 1275 LEU A C 1
ATOM 9812 O O . LEU A 1 1275 ? 48.844 36.189 -6.642 1.00 25.12 1275 LEU A O 1
ATOM 9816 N N . PRO A 1 1276 ? 47.381 36.790 -8.259 1.00 41.56 1276 PRO A N 1
ATOM 9817 C CA . PRO A 1 1276 ? 46.112 37.335 -8.822 1.00 41.56 1276 PRO A CA 1
ATOM 9818 C C . PRO A 1 1276 ? 45.751 36.950 -10.303 1.00 41.56 1276 PRO A C 1
ATOM 9820 O O . PRO A 1 1276 ? 46.541 36.300 -10.974 1.00 41.56 1276 PRO A O 1
ATOM 9823 N N . TYR A 1 1277 ? 44.629 37.513 -10.817 1.00 25.80 1277 TYR A N 1
ATOM 9824 C CA . TYR A 1 1277 ? 44.311 37.859 -12.241 1.00 25.80 1277 TYR A CA 1
ATOM 9825 C C . TYR A 1 1277 ? 44.197 36.722 -13.291 1.00 25.80 1277 TYR A C 1
ATOM 9827 O O . TYR A 1 1277 ? 44.792 35.668 -13.121 1.00 25.80 1277 TYR A O 1
ATOM 9835 N N . CYS A 1 1278 ? 43.497 36.837 -14.435 1.00 22.84 1278 CYS A N 1
ATOM 9836 C CA . CYS A 1 1278 ? 42.410 37.692 -14.994 1.00 22.84 1278 CYS A CA 1
ATOM 9837 C C . CYS A 1 1278 ? 41.758 36.846 -16.136 1.00 22.84 1278 CYS A C 1
ATOM 9839 O O . CYS A 1 1278 ? 42.367 35.857 -16.541 1.00 22.84 1278 CYS A O 1
ATOM 9841 N N . GLU A 1 1279 ? 40.583 37.112 -16.714 1.00 31.97 1279 GLU A N 1
ATOM 9842 C CA . GLU A 1 1279 ? 39.667 38.275 -16.723 1.00 31.97 1279 GLU A CA 1
ATOM 9843 C C . GLU A 1 1279 ? 38.225 37.869 -16.353 1.00 31.97 1279 GLU A C 1
ATOM 9845 O O . GLU A 1 1279 ? 37.863 36.695 -16.593 1.00 31.97 1279 GLU A O 1
#

pLDDT: mean 72.32, std 19.49, range [21.84, 97.31]